Protein AF-A0A4Q5GWG6-F1 (afdb_monomer)

Structure (mmCIF, N/CA/C/O backbone):
data_AF-A0A4Q5GWG6-F1
#
_entry.id   AF-A0A4Q5GWG6-F1
#
loop_
_atom_site.group_PDB
_atom_site.id
_atom_site.type_symbol
_atom_site.label_atom_id
_atom_site.label_alt_id
_atom_site.label_comp_id
_atom_site.label_asym_id
_atom_site.label_entity_id
_atom_site.label_seq_id
_atom_site.pdbx_PDB_ins_code
_atom_site.Cartn_x
_atom_site.Cartn_y
_atom_site.Cartn_z
_atom_site.occupancy
_atom_site.B_iso_or_equiv
_atom_site.auth_seq_id
_atom_site.auth_comp_id
_atom_site.auth_asym_id
_atom_site.auth_atom_id
_atom_site.pdbx_PDB_model_num
ATOM 1 N N . MET A 1 1 ? 26.103 -18.489 16.763 1.00 24.62 1 MET A N 1
ATOM 2 C CA . MET A 1 1 ? 25.638 -19.648 15.973 1.00 24.62 1 MET A CA 1
ATOM 3 C C . MET A 1 1 ? 25.677 -20.850 16.900 1.00 24.62 1 MET A C 1
ATOM 5 O O . MET A 1 1 ? 26.768 -21.220 17.299 1.00 24.62 1 MET A O 1
ATOM 9 N N . ARG A 1 2 ? 24.524 -21.372 17.341 1.00 24.61 2 ARG A N 1
ATOM 10 C CA . ARG A 1 2 ? 24.457 -22.648 18.072 1.00 24.61 2 ARG A CA 1
ATOM 11 C C . ARG A 1 2 ? 24.094 -23.741 17.069 1.00 24.61 2 ARG A C 1
ATOM 13 O O . ARG A 1 2 ? 23.099 -23.626 16.356 1.00 24.61 2 ARG A O 1
ATOM 20 N N . THR A 1 3 ? 24.980 -24.715 16.965 1.00 27.03 3 THR A N 1
ATOM 21 C CA . THR A 1 3 ? 24.901 -25.943 16.176 1.00 27.03 3 THR A CA 1
ATOM 22 C C . THR A 1 3 ? 23.895 -26.919 16.791 1.00 27.03 3 THR A C 1
ATOM 24 O O . THR A 1 3 ? 23.872 -27.075 18.005 1.00 27.03 3 THR A O 1
ATOM 27 N N . SER A 1 4 ? 23.081 -27.547 15.934 1.00 35.34 4 SER A N 1
ATOM 28 C CA . SER A 1 4 ? 22.408 -28.846 16.130 1.00 35.34 4 SER A CA 1
ATOM 29 C C . SER A 1 4 ? 21.878 -29.180 17.539 1.00 35.34 4 SER A C 1
ATOM 31 O O . SER A 1 4 ? 22.550 -29.862 18.308 1.00 35.34 4 SER A O 1
ATOM 33 N N . GLU A 1 5 ? 20.629 -28.823 17.842 1.00 40.88 5 GLU A N 1
ATOM 34 C CA . GLU A 1 5 ? 19.865 -29.536 18.878 1.00 40.88 5 GLU A CA 1
ATOM 35 C C . GLU A 1 5 ? 18.979 -30.588 18.205 1.00 40.88 5 GLU A C 1
ATOM 37 O O . GLU A 1 5 ? 18.059 -30.258 17.452 1.00 40.88 5 GLU A O 1
ATOM 42 N N . SER A 1 6 ? 19.278 -31.860 18.462 1.00 39.41 6 SER A N 1
ATOM 43 C CA . SER A 1 6 ? 18.443 -32.998 18.083 1.00 39.41 6 SER A CA 1
ATOM 44 C C . SER A 1 6 ? 17.030 -32.875 18.666 1.00 39.41 6 SER A C 1
ATOM 46 O O . SER A 1 6 ? 16.819 -32.319 19.746 1.00 39.41 6 SER A O 1
ATOM 48 N N . LYS A 1 7 ? 16.052 -33.426 17.939 1.00 51.72 7 LYS A N 1
ATOM 49 C CA . LYS A 1 7 ? 14.622 -33.512 18.287 1.00 51.72 7 LYS A CA 1
ATOM 50 C C . LYS A 1 7 ? 14.354 -34.519 19.418 1.00 51.72 7 LYS A C 1
ATOM 52 O O . LYS A 1 7 ? 13.484 -35.371 19.290 1.00 51.72 7 LYS A O 1
ATOM 57 N N . THR A 1 8 ? 15.146 -34.500 20.482 1.00 62.16 8 THR A N 1
ATOM 58 C CA . THR A 1 8 ? 15.021 -35.502 21.539 1.00 62.16 8 THR A CA 1
ATOM 59 C C . THR A 1 8 ? 13.829 -35.144 22.427 1.00 62.16 8 THR A C 1
ATOM 61 O O . THR A 1 8 ? 13.847 -34.111 23.103 1.00 62.16 8 THR A O 1
ATOM 64 N N . ILE A 1 9 ? 12.785 -35.975 22.387 1.00 75.06 9 ILE A N 1
ATOM 65 C CA . ILE A 1 9 ? 11.710 -35.970 23.383 1.00 75.06 9 ILE A CA 1
ATOM 66 C C . ILE A 1 9 ? 12.348 -36.419 24.702 1.00 75.06 9 ILE A C 1
ATOM 68 O O . ILE A 1 9 ? 12.998 -37.460 24.752 1.00 75.06 9 ILE A O 1
ATOM 72 N N . ILE A 1 10 ? 12.232 -35.595 25.741 1.00 84.75 10 ILE A N 1
ATOM 73 C CA . ILE A 1 10 ? 12.821 -35.858 27.065 1.00 84.75 10 ILE A CA 1
ATOM 74 C C . ILE A 1 10 ? 11.823 -36.519 28.018 1.00 84.75 10 ILE A C 1
ATOM 76 O O . ILE A 1 10 ? 12.234 -37.105 29.013 1.00 84.75 10 ILE A O 1
ATOM 80 N N . ASN A 1 11 ? 10.525 -36.446 27.709 1.00 85.00 11 ASN A N 1
ATOM 81 C CA . ASN A 1 11 ? 9.461 -37.110 28.454 1.00 85.00 11 ASN A CA 1
ATOM 82 C C . ASN A 1 11 ? 8.441 -37.717 27.477 1.00 85.00 11 ASN A C 1
ATOM 84 O O . ASN A 1 11 ? 7.512 -37.039 27.035 1.00 85.00 11 ASN A O 1
ATOM 88 N N . GLN A 1 12 ? 8.661 -38.984 27.113 1.00 81.25 12 GLN A N 1
ATOM 89 C CA . GLN A 1 12 ? 7.841 -39.698 26.131 1.00 81.25 12 GLN A CA 1
ATOM 90 C C . GLN A 1 12 ? 6.409 -39.928 26.633 1.00 81.25 12 GLN A C 1
ATOM 92 O O . GLN A 1 12 ? 5.462 -39.727 25.883 1.00 81.25 12 GLN A O 1
ATOM 97 N N . GLU A 1 13 ? 6.248 -40.252 27.917 1.00 84.00 13 GLU A N 1
ATOM 98 C CA . GLU A 1 13 ? 4.938 -40.478 28.535 1.00 84.00 13 GLU A CA 1
ATOM 99 C C . GLU A 1 13 ? 4.056 -39.222 28.463 1.00 84.00 13 GLU A C 1
ATOM 101 O O . GLU A 1 13 ? 2.915 -39.279 28.009 1.00 84.00 13 GLU A O 1
ATOM 106 N N . LEU A 1 14 ? 4.602 -38.054 28.826 1.00 84.94 14 LEU A N 1
ATOM 107 C CA . LEU A 1 14 ? 3.875 -36.786 28.736 1.00 84.94 14 LEU A CA 1
ATOM 108 C C . LEU A 1 14 ? 3.521 -36.425 27.285 1.00 84.94 14 LEU A C 1
ATOM 110 O O . LEU A 1 14 ? 2.434 -35.902 27.034 1.00 84.94 14 LEU A O 1
ATOM 114 N N . PHE A 1 15 ? 4.428 -36.693 26.340 1.00 82.69 15 PHE A N 1
ATOM 115 C CA . PHE A 1 15 ? 4.198 -36.453 24.915 1.00 82.69 15 PHE A CA 1
ATOM 116 C C . PHE A 1 15 ? 3.034 -37.301 24.387 1.00 82.69 15 PHE A C 1
ATOM 118 O O . PHE A 1 15 ? 2.100 -36.752 23.801 1.00 82.69 15 PHE A O 1
ATOM 125 N N . ASP A 1 16 ? 3.051 -38.607 24.655 1.00 77.81 16 ASP A N 1
ATOM 126 C CA . ASP A 1 16 ? 2.032 -39.548 24.180 1.00 77.81 16 ASP A CA 1
ATOM 127 C C . ASP A 1 16 ? 0.652 -39.250 24.791 1.00 77.81 16 ASP A C 1
ATOM 129 O O . ASP A 1 16 ? -0.367 -39.370 24.110 1.00 77.81 16 ASP A O 1
ATOM 133 N N . VAL A 1 17 ? 0.610 -38.785 26.046 1.00 87.19 17 VAL A N 1
ATOM 134 C CA . VAL A 1 17 ? -0.634 -38.378 26.720 1.00 87.19 17 VAL A CA 1
ATOM 135 C C . VAL A 1 17 ? -1.198 -37.073 26.150 1.00 87.19 17 VAL A C 1
ATOM 137 O O . VAL A 1 17 ? -2.405 -36.964 25.951 1.00 87.19 17 VAL A O 1
ATOM 140 N N . LYS A 1 18 ? -0.357 -36.061 25.899 1.00 86.75 18 LYS A N 1
ATOM 141 C CA . LYS A 1 18 ? -0.823 -34.708 25.536 1.00 86.75 18 LYS A CA 1
ATOM 142 C C . LYS A 1 18 ? -1.013 -34.489 24.038 1.00 86.75 18 LYS A C 1
ATOM 144 O O . LYS A 1 18 ? -1.771 -33.599 23.655 1.00 86.75 18 LYS A O 1
ATOM 149 N N . LEU A 1 19 ? -0.357 -35.274 23.183 1.00 83.69 19 LEU A N 1
ATOM 150 C CA . LEU A 1 19 ? -0.450 -35.122 21.730 1.00 83.69 19 LEU A CA 1
ATOM 151 C C . LEU A 1 19 ? -1.882 -35.315 21.180 1.00 83.69 19 LEU A C 1
ATOM 153 O O . LEU A 1 19 ? -2.297 -34.484 20.367 1.00 83.69 19 LEU A O 1
ATOM 157 N N . PRO A 1 20 ? -2.669 -36.327 21.603 1.00 82.38 20 PRO A N 1
ATOM 158 C CA . PRO A 1 20 ? -4.046 -36.485 21.132 1.00 82.38 20 PRO A CA 1
ATOM 159 C C . PRO A 1 20 ? -4.954 -35.330 21.567 1.00 82.38 20 PRO A C 1
ATOM 161 O O . PRO A 1 20 ? -5.773 -34.858 20.781 1.00 82.38 20 PRO A O 1
ATOM 164 N N . ASP A 1 21 ? -4.792 -34.843 22.801 1.00 88.19 21 ASP A N 1
ATOM 165 C CA . ASP A 1 21 ? -5.559 -33.700 23.309 1.00 88.19 21 ASP A CA 1
ATOM 166 C C . ASP A 1 21 ? -5.231 -32.430 22.514 1.00 88.19 21 ASP A C 1
ATOM 168 O O . ASP A 1 21 ? -6.134 -31.710 22.091 1.00 88.19 21 ASP A O 1
ATOM 172 N N . TYR A 1 22 ? -3.947 -32.200 22.222 1.00 89.25 22 TYR A N 1
ATOM 173 C CA . TYR A 1 22 ? -3.498 -31.118 21.348 1.00 89.25 22 TYR A CA 1
ATOM 174 C C . TYR A 1 22 ? -4.145 -31.173 19.958 1.00 89.25 22 TYR A C 1
ATOM 176 O O . TYR A 1 22 ? -4.635 -30.155 19.472 1.00 89.25 22 TYR A O 1
ATOM 184 N N . GLN A 1 23 ? -4.186 -32.348 19.323 1.00 83.06 23 GLN A N 1
ATOM 185 C CA . GLN A 1 23 ? -4.805 -32.508 18.002 1.00 83.06 23 GLN A CA 1
ATOM 186 C C . GLN A 1 23 ? -6.293 -32.141 18.031 1.00 83.06 23 GLN A C 1
ATOM 188 O O . GLN A 1 23 ? -6.737 -31.342 17.205 1.00 83.06 23 GLN A O 1
ATOM 193 N N . ARG A 1 24 ? -7.037 -32.617 19.039 1.00 87.38 24 ARG A N 1
ATOM 194 C CA . ARG A 1 24 ? -8.455 -32.259 19.215 1.00 87.38 24 ARG A CA 1
ATOM 195 C C . ARG A 1 24 ? -8.653 -30.762 19.445 1.00 87.38 24 ARG A C 1
ATOM 197 O O . ARG A 1 24 ? -9.617 -30.200 18.932 1.00 87.38 24 ARG A O 1
ATOM 204 N N . ILE A 1 25 ? -7.760 -30.107 20.193 1.00 90.19 25 ILE A N 1
ATOM 205 C CA . ILE A 1 25 ? -7.804 -28.651 20.410 1.00 90.19 25 ILE A CA 1
ATOM 206 C C . ILE A 1 25 ? -7.663 -27.913 19.077 1.00 90.19 25 ILE A C 1
ATOM 208 O O . ILE A 1 25 ? -8.476 -27.040 18.778 1.00 90.19 25 ILE A O 1
ATOM 212 N N . ILE A 1 26 ? -6.669 -28.272 18.258 1.00 86.38 26 ILE A N 1
ATOM 213 C CA . ILE A 1 26 ? -6.459 -27.633 16.953 1.00 86.38 26 ILE A CA 1
ATOM 214 C C . ILE A 1 26 ? -7.670 -27.844 16.039 1.00 86.38 26 ILE A C 1
ATOM 216 O O . ILE A 1 26 ? -8.175 -26.876 15.475 1.00 86.38 26 ILE A O 1
ATOM 220 N N . GLU A 1 27 ? -8.175 -29.072 15.924 1.00 85.00 27 GLU A N 1
ATOM 221 C CA . GLU A 1 27 ? -9.354 -29.387 15.105 1.00 85.00 27 GLU A CA 1
ATOM 222 C C . GLU A 1 27 ? -10.597 -28.608 15.560 1.00 85.00 27 GLU A C 1
ATOM 224 O O . GLU A 1 27 ? -11.311 -28.024 14.738 1.00 85.00 27 GLU A O 1
ATOM 229 N N . ARG A 1 28 ? -10.832 -28.529 16.876 1.00 93.50 28 ARG A N 1
ATOM 230 C CA . ARG A 1 28 ? -11.932 -27.756 17.468 1.00 93.50 28 ARG A CA 1
ATOM 231 C C . ARG A 1 28 ? -11.804 -26.267 17.157 1.00 93.50 28 ARG A C 1
ATOM 233 O O . ARG A 1 28 ? -12.773 -25.648 16.735 1.00 93.50 28 ARG A O 1
ATOM 240 N N . LEU A 1 29 ? -10.625 -25.682 17.354 1.00 87.75 29 LEU A N 1
ATOM 241 C CA . LEU A 1 29 ? -10.402 -24.253 17.122 1.00 87.75 29 LEU A CA 1
ATOM 242 C C . LEU A 1 29 ? -10.517 -23.890 15.633 1.00 87.75 29 LEU A C 1
ATOM 244 O O . LEU A 1 29 ? -11.132 -22.880 15.298 1.00 87.75 29 LEU A O 1
ATOM 248 N N . VAL A 1 30 ? -9.971 -24.720 14.739 1.00 81.81 30 VAL A N 1
ATOM 249 C CA . VAL A 1 30 ? -10.026 -24.499 13.283 1.00 81.81 30 VAL A CA 1
ATOM 250 C C . VAL A 1 30 ? -11.441 -24.687 12.730 1.00 81.81 30 VAL A C 1
ATOM 252 O O . VAL A 1 30 ? -11.837 -23.951 11.832 1.00 81.81 30 VAL A O 1
ATOM 255 N N . SER A 1 31 ? -12.219 -25.634 13.260 1.00 82.75 31 SER A N 1
ATOM 256 C CA . SER A 1 31 ? -13.623 -25.813 12.856 1.00 82.75 31 SER A CA 1
ATOM 257 C C . SER A 1 31 ? -14.549 -24.731 13.414 1.00 82.75 31 SER A C 1
ATOM 259 O O . SER A 1 31 ? -15.525 -24.370 12.759 1.00 82.75 31 SER A O 1
ATOM 261 N N . LYS A 1 32 ? -14.248 -24.195 14.603 1.00 86.69 32 LYS A N 1
ATOM 262 C CA . LYS A 1 32 ? -15.055 -23.155 15.250 1.00 86.69 32 LYS A CA 1
ATOM 263 C C . LYS A 1 32 ? -14.915 -21.791 14.574 1.00 86.69 32 LYS A C 1
ATOM 265 O O . LYS A 1 32 ? -15.909 -21.081 14.441 1.00 86.69 32 LYS A O 1
ATOM 270 N N . TYR A 1 33 ? -13.705 -21.416 14.157 1.00 84.62 33 TYR A N 1
ATOM 271 C CA . TYR A 1 33 ? -13.433 -20.088 13.610 1.00 84.62 33 TYR A CA 1
ATOM 272 C C . TYR A 1 33 ? -13.061 -20.145 12.131 1.00 84.62 33 TYR A C 1
ATOM 274 O O . TYR A 1 33 ? -12.042 -20.715 11.746 1.00 84.62 33 TYR A O 1
ATOM 282 N N . ASN A 1 34 ? -13.863 -19.478 11.301 1.00 74.75 34 ASN A N 1
ATOM 283 C CA . ASN A 1 34 ? -13.551 -19.306 9.890 1.00 74.75 34 ASN A CA 1
ATOM 284 C C . ASN A 1 34 ? -12.432 -18.274 9.714 1.00 74.75 34 ASN A C 1
ATOM 286 O O . ASN A 1 34 ? -12.549 -17.148 10.205 1.00 74.75 34 ASN A O 1
ATOM 290 N N . VAL A 1 35 ? -11.373 -18.642 8.988 1.00 74.62 35 VAL A N 1
ATOM 291 C CA . VAL A 1 35 ? -10.274 -17.724 8.681 1.00 74.62 35 VAL A CA 1
ATOM 292 C C . VAL A 1 35 ? -10.212 -17.435 7.196 1.00 74.62 35 VAL A C 1
ATOM 294 O O . VAL A 1 35 ? -10.048 -18.335 6.377 1.00 74.62 35 VAL A O 1
ATOM 297 N N . VAL A 1 36 ? -10.335 -16.154 6.883 1.00 72.06 36 VAL A N 1
ATOM 298 C CA . VAL A 1 36 ? -10.466 -15.603 5.538 1.00 72.06 36 VAL A CA 1
ATOM 299 C C . VAL A 1 36 ? -9.084 -15.213 5.001 1.00 72.06 36 VAL A C 1
ATOM 301 O O . VAL A 1 36 ? -8.141 -15.034 5.775 1.00 72.06 36 VAL A O 1
ATOM 304 N N . ASP A 1 37 ? -8.921 -15.111 3.683 1.00 66.56 37 ASP A N 1
ATOM 305 C CA . ASP A 1 37 ? -7.699 -14.543 3.108 1.00 66.56 37 ASP A CA 1
ATOM 306 C C . ASP A 1 37 ? -7.623 -13.038 3.395 1.00 66.56 37 ASP A C 1
ATOM 308 O O . ASP A 1 37 ? -8.590 -12.311 3.184 1.00 66.56 37 ASP A O 1
ATOM 312 N N . GLY A 1 38 ? -6.478 -12.582 3.898 1.00 59.94 38 GLY A N 1
ATOM 313 C CA . GLY A 1 38 ? -6.213 -11.192 4.262 1.00 59.94 38 GLY A CA 1
ATOM 314 C C . GLY A 1 38 ? -4.989 -10.627 3.557 1.00 59.94 38 GLY A C 1
ATOM 315 O O . GLY A 1 38 ? -4.394 -9.693 4.080 1.00 59.94 38 GLY A O 1
ATOM 316 N N . SER A 1 39 ? -4.593 -11.191 2.414 1.00 68.25 39 SER A N 1
ATOM 317 C CA . SER A 1 39 ? -3.389 -10.829 1.650 1.00 68.25 39 SER A CA 1
ATOM 318 C C . SER A 1 39 ? -3.188 -9.314 1.444 1.00 68.25 39 SER A C 1
ATOM 320 O O . SER A 1 39 ? -2.054 -8.837 1.503 1.00 68.25 39 SER A O 1
ATOM 322 N N . TYR A 1 40 ? -4.268 -8.532 1.333 1.00 66.81 40 TYR A N 1
ATOM 323 C CA . TYR A 1 40 ? -4.250 -7.058 1.361 1.00 66.81 40 TYR A CA 1
ATOM 324 C C . TYR A 1 40 ? -3.458 -6.473 2.548 1.00 66.81 40 TYR A C 1
ATOM 326 O O . TYR A 1 40 ? -2.673 -5.530 2.407 1.00 66.81 40 TYR A O 1
ATOM 334 N N . TYR A 1 41 ? -3.614 -7.060 3.733 1.00 74.31 41 TYR A N 1
ATOM 335 C CA . TYR A 1 41 ? -2.999 -6.581 4.961 1.00 74.31 41 TYR A CA 1
ATOM 336 C C . TYR A 1 41 ? -1.501 -6.906 5.076 1.00 74.31 41 TYR A C 1
ATOM 338 O O . TYR A 1 41 ? -0.857 -6.361 5.974 1.00 74.31 41 TYR A O 1
ATOM 346 N N . GLU A 1 42 ? -0.906 -7.718 4.186 1.00 75.69 42 GLU A N 1
ATOM 347 C CA . GLU A 1 42 ? 0.516 -8.114 4.245 1.00 75.69 42 GLU A CA 1
ATOM 348 C C . GLU A 1 42 ? 1.452 -6.896 4.359 1.00 75.69 42 GLU A C 1
ATOM 350 O O . GLU A 1 42 ? 2.380 -6.860 5.181 1.00 75.69 42 GLU A O 1
ATOM 355 N N . GLY A 1 43 ? 1.182 -5.865 3.553 1.00 74.94 43 GLY A N 1
ATOM 356 C CA . GLY A 1 43 ? 1.927 -4.608 3.546 1.00 74.94 43 GLY A CA 1
ATOM 357 C C . GLY A 1 43 ? 1.600 -3.676 4.718 1.00 74.94 43 GLY A C 1
ATOM 358 O O . GLY A 1 43 ? 2.409 -2.805 5.035 1.00 74.94 43 GLY A O 1
ATOM 359 N N . LEU A 1 44 ? 0.450 -3.869 5.367 1.00 84.69 44 LEU A N 1
ATOM 360 C CA . LEU A 1 44 ? -0.128 -2.954 6.355 1.00 84.69 44 LEU A CA 1
ATOM 361 C C . LEU A 1 44 ? 0.200 -3.350 7.800 1.00 84.69 44 LEU A C 1
ATOM 363 O O . LEU A 1 44 ? 0.357 -2.485 8.660 1.00 84.69 44 LEU A O 1
ATOM 367 N N . VAL A 1 45 ? 0.405 -4.641 8.061 1.00 84.50 45 VAL A N 1
ATOM 368 C CA . VAL A 1 45 ? 0.819 -5.177 9.374 1.00 84.50 45 VAL A CA 1
ATOM 369 C C . VAL A 1 45 ? 2.323 -5.030 9.648 1.00 84.50 45 VAL A C 1
ATOM 371 O O . VAL A 1 45 ? 2.924 -5.750 10.441 1.00 84.50 45 VAL A O 1
ATOM 374 N N . ASN A 1 46 ? 2.988 -4.101 8.959 1.00 84.44 46 ASN A N 1
ATOM 375 C CA . ASN A 1 46 ? 4.392 -3.789 9.188 1.00 84.44 46 ASN A CA 1
ATOM 376 C C . ASN A 1 46 ? 4.660 -2.283 9.061 1.00 84.44 46 ASN A C 1
ATOM 378 O O . ASN A 1 46 ? 3.934 -1.552 8.393 1.00 84.44 46 ASN A O 1
ATOM 382 N N . PHE A 1 47 ? 5.737 -1.817 9.690 1.00 85.69 47 PHE A N 1
ATOM 383 C CA . PHE A 1 47 ? 6.035 -0.389 9.802 1.00 85.69 47 PHE A CA 1
ATOM 384 C C . PHE A 1 47 ? 6.623 0.246 8.528 1.00 85.69 47 PHE A C 1
ATOM 386 O O . PHE A 1 47 ? 6.853 1.452 8.499 1.00 85.69 47 PHE A O 1
ATOM 393 N N . LYS A 1 48 ? 6.920 -0.511 7.460 1.00 83.75 48 LYS A N 1
ATOM 394 C CA . LYS A 1 48 ? 7.769 -0.008 6.359 1.00 83.75 48 LYS A CA 1
ATOM 395 C C . LYS A 1 48 ? 7.202 1.226 5.660 1.00 83.75 48 LYS A C 1
ATOM 397 O O . LYS A 1 48 ? 7.964 2.123 5.311 1.00 83.75 48 LYS A O 1
ATOM 402 N N . THR A 1 49 ? 5.887 1.290 5.471 1.00 84.31 49 THR A N 1
ATOM 403 C CA . THR A 1 49 ? 5.236 2.433 4.810 1.00 84.31 49 THR A CA 1
ATOM 404 C C . THR A 1 49 ? 5.355 3.720 5.628 1.00 84.31 49 THR A C 1
ATOM 406 O O . THR A 1 49 ? 5.345 4.807 5.065 1.00 84.31 49 THR A O 1
ATOM 409 N N . ASN A 1 50 ? 5.522 3.616 6.950 1.00 87.81 50 ASN A N 1
ATOM 410 C CA . ASN A 1 50 ? 5.604 4.763 7.853 1.00 87.81 50 ASN A CA 1
ATOM 411 C C . ASN A 1 50 ? 6.937 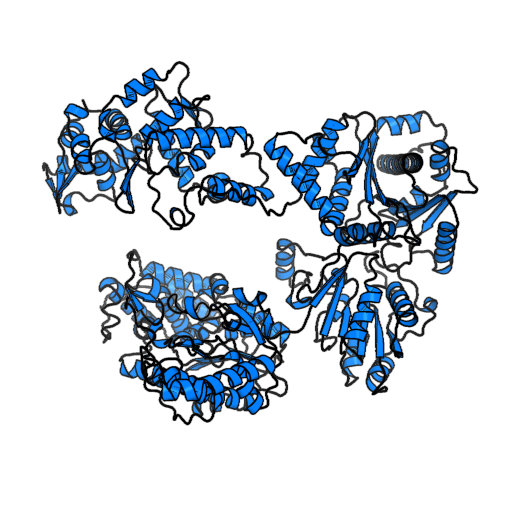5.519 7.741 1.00 87.81 50 ASN A C 1
ATOM 413 O O . ASN A 1 50 ? 7.030 6.655 8.200 1.00 87.81 50 ASN A O 1
ATOM 417 N N . LEU A 1 51 ? 7.955 4.924 7.107 1.00 86.44 51 LEU A N 1
ATOM 418 C CA . LEU A 1 51 ? 9.291 5.514 6.963 1.00 86.44 51 LEU A CA 1
ATOM 419 C C . LEU A 1 51 ? 9.333 6.748 6.050 1.00 86.44 51 LEU A C 1
ATOM 421 O O . LEU A 1 51 ? 10.319 7.479 6.067 1.00 86.44 51 LEU A O 1
ATOM 425 N N . VAL A 1 52 ? 8.281 6.992 5.265 1.00 85.75 52 VAL A N 1
ATOM 426 C CA . VAL A 1 52 ? 8.173 8.155 4.365 1.00 85.75 52 VAL A CA 1
ATOM 427 C C . VAL A 1 52 ? 7.056 9.122 4.761 1.00 85.75 52 VAL A C 1
ATOM 429 O O . VAL A 1 52 ? 6.906 10.171 4.139 1.00 85.75 52 VAL A O 1
ATOM 432 N N . VAL A 1 53 ? 6.276 8.797 5.795 1.00 85.81 53 VAL A N 1
ATOM 433 C CA . VAL A 1 53 ? 5.123 9.598 6.218 1.00 85.81 53 VAL A CA 1
ATOM 434 C C . VAL A 1 53 ? 5.558 10.631 7.271 1.00 85.81 53 VAL A C 1
ATOM 436 O O . VAL A 1 53 ? 6.231 10.248 8.236 1.00 85.81 53 VAL A O 1
ATOM 439 N N . PRO A 1 54 ? 5.180 11.922 7.136 1.00 89.06 54 PRO A N 1
ATOM 440 C CA . PRO A 1 54 ? 5.501 12.967 8.112 1.00 89.06 54 PRO A CA 1
ATOM 441 C C . PRO A 1 54 ? 5.112 12.588 9.541 1.00 89.06 54 PRO A C 1
ATOM 443 O O . PRO A 1 54 ? 4.084 11.945 9.758 1.00 89.06 54 PRO A O 1
ATOM 446 N N . LYS A 1 55 ? 5.934 12.981 10.520 1.00 91.88 55 LYS A N 1
ATOM 447 C CA . LYS A 1 55 ? 5.852 12.575 11.939 1.00 91.88 55 LYS A CA 1
ATOM 448 C C . LYS A 1 55 ? 6.038 11.079 12.213 1.00 91.88 55 LYS A C 1
ATOM 450 O O . LYS A 1 55 ? 6.783 10.712 13.119 1.00 91.88 55 LYS A O 1
ATOM 455 N N . HIS A 1 56 ? 5.451 10.183 11.424 1.00 92.94 56 HIS A N 1
ATOM 456 C CA . HIS A 1 56 ? 5.669 8.745 11.567 1.00 92.94 56 HIS A CA 1
ATOM 457 C C . HIS A 1 56 ? 7.145 8.366 11.347 1.00 92.94 56 HIS A C 1
ATOM 459 O O . HIS A 1 56 ? 7.693 7.628 12.172 1.00 92.94 56 HIS A O 1
ATOM 465 N N . LYS A 1 57 ? 7.809 8.970 10.347 1.00 92.88 57 LYS A N 1
ATOM 466 C CA . LYS A 1 57 ? 9.242 8.798 10.026 1.00 92.88 57 LYS A CA 1
ATOM 467 C C . LYS A 1 57 ? 10.223 9.378 11.057 1.00 92.88 57 LYS A C 1
ATOM 469 O O . LYS A 1 57 ? 11.439 9.224 10.916 1.00 92.88 57 LYS A O 1
ATOM 474 N N . TRP A 1 58 ? 9.741 10.060 12.102 1.00 94.44 58 TRP A N 1
ATOM 475 C CA . TRP A 1 58 ? 10.620 10.627 13.135 1.00 94.44 58 TRP A CA 1
ATOM 476 C C . TRP A 1 58 ? 11.409 9.544 13.880 1.00 94.44 58 TRP A C 1
ATOM 478 O O . TRP A 1 58 ? 12.528 9.803 14.312 1.00 94.44 58 TRP A O 1
ATOM 488 N N . TYR A 1 59 ? 10.876 8.318 13.955 1.00 94.00 59 TYR A N 1
ATOM 489 C CA . TYR A 1 59 ? 11.555 7.173 14.563 1.00 94.00 59 TYR A CA 1
ATOM 490 C C . TYR A 1 59 ? 11.176 5.859 13.866 1.00 94.00 59 TYR A C 1
ATOM 492 O O . TYR A 1 59 ? 9.985 5.576 13.714 1.00 94.00 59 TYR A O 1
ATOM 500 N N . ASP A 1 60 ? 12.177 5.060 13.478 1.00 89.50 60 ASP A N 1
ATOM 501 C CA . ASP A 1 60 ? 12.002 3.728 12.878 1.00 89.50 60 ASP A CA 1
ATOM 502 C C . ASP A 1 60 ? 11.709 2.673 13.958 1.00 89.50 60 ASP A C 1
ATOM 504 O O . ASP A 1 60 ? 12.555 2.354 14.801 1.00 89.50 60 ASP A O 1
ATOM 508 N N . TYR A 1 61 ? 10.492 2.127 13.931 1.00 88.62 61 TYR A N 1
ATOM 509 C CA . TYR A 1 61 ? 10.014 1.149 14.900 1.00 88.62 61 TYR A CA 1
ATOM 510 C C . TYR A 1 61 ? 9.572 -0.141 14.207 1.00 88.62 61 TYR A C 1
ATOM 512 O O . TYR A 1 61 ? 8.421 -0.292 13.801 1.00 88.62 61 TYR A O 1
ATOM 520 N N . LYS A 1 62 ? 10.500 -1.097 14.083 1.00 82.06 62 LYS A N 1
ATOM 521 C CA . LYS A 1 62 ? 10.320 -2.339 13.306 1.00 82.06 62 LYS A CA 1
ATOM 522 C C . LYS A 1 62 ? 9.084 -3.156 13.698 1.00 82.06 62 LYS A C 1
ATOM 524 O O . LYS A 1 62 ? 8.569 -3.886 12.858 1.00 82.06 62 LYS A O 1
ATOM 529 N N . GLN A 1 63 ? 8.652 -3.071 14.954 1.00 84.75 63 GLN A N 1
ATOM 530 C CA . GLN A 1 63 ? 7.564 -3.870 15.514 1.00 84.75 63 GLN A CA 1
ATOM 531 C C . GLN A 1 63 ? 6.193 -3.178 15.461 1.00 84.75 63 GLN A C 1
ATOM 533 O O . GLN A 1 63 ? 5.227 -3.722 15.982 1.00 84.75 63 GLN A O 1
ATOM 538 N N . GLY A 1 64 ? 6.095 -1.991 14.857 1.00 86.06 64 GLY A N 1
ATOM 539 C CA . GLY A 1 64 ? 4.813 -1.327 14.629 1.00 86.06 64 GLY A CA 1
ATOM 540 C C . GLY A 1 64 ? 4.144 -1.766 13.324 1.00 86.06 64 GLY A C 1
ATOM 541 O O . GLY A 1 64 ? 4.788 -2.304 12.421 1.00 86.06 64 GLY A O 1
ATOM 542 N N . TYR A 1 65 ? 2.855 -1.466 13.199 1.00 92.62 65 TYR A N 1
ATOM 543 C CA . TYR A 1 65 ? 2.097 -1.554 11.948 1.00 92.62 65 TYR A CA 1
ATOM 544 C C . TYR A 1 65 ? 2.010 -0.189 11.241 1.00 92.62 65 TYR A C 1
ATOM 546 O O . TYR A 1 65 ? 2.468 0.838 11.758 1.00 92.62 65 TYR A O 1
ATOM 554 N N . SER A 1 66 ? 1.456 -0.190 10.029 1.00 91.94 66 SER A N 1
ATOM 555 C CA . SER A 1 66 ? 1.302 0.975 9.155 1.00 91.94 66 SER A CA 1
ATOM 556 C C . SER A 1 66 ? 0.222 1.946 9.644 1.00 91.94 66 SER A C 1
ATOM 558 O O . SER A 1 66 ? -0.810 1.520 10.156 1.00 91.94 66 SER A O 1
ATOM 560 N N . GLU A 1 67 ? 0.396 3.253 9.416 1.00 93.06 67 GLU A N 1
ATOM 561 C CA . GLU A 1 67 ? -0.702 4.219 9.577 1.00 93.06 67 GLU A CA 1
ATOM 562 C C . GLU A 1 67 ? -1.887 3.908 8.652 1.00 93.06 67 GLU A C 1
ATOM 564 O O . GLU A 1 67 ? -3.031 4.138 9.028 1.00 93.06 67 GLU A O 1
ATOM 569 N N . LEU A 1 68 ? -1.641 3.322 7.476 1.00 90.00 68 LEU A N 1
ATOM 570 C CA . LEU A 1 68 ? -2.690 2.943 6.530 1.00 90.00 68 LEU A CA 1
ATOM 571 C C . LEU A 1 68 ? -3.615 1.866 7.111 1.00 90.00 68 LEU A C 1
ATOM 573 O O . LEU A 1 68 ? -4.818 1.925 6.872 1.00 90.00 68 LEU A O 1
ATOM 577 N N . LEU A 1 69 ? -3.081 0.950 7.933 1.00 90.44 69 LEU A N 1
ATOM 578 C CA . LEU A 1 69 ? -3.894 -0.033 8.655 1.00 90.44 69 LEU A CA 1
ATOM 579 C C . LEU A 1 69 ? -4.895 0.665 9.581 1.00 90.44 69 LEU A C 1
ATOM 581 O O . LEU A 1 69 ? -6.079 0.349 9.579 1.00 90.44 69 LEU A O 1
ATOM 585 N N . VAL A 1 70 ? -4.418 1.638 10.356 1.00 93.25 70 VAL A N 1
ATOM 586 C CA . VAL A 1 70 ? -5.259 2.369 11.310 1.00 93.25 70 VAL A CA 1
ATOM 587 C C . VAL A 1 70 ? -6.282 3.229 10.581 1.00 93.25 70 VAL A C 1
ATOM 589 O O . VAL A 1 70 ? -7.432 3.275 11.002 1.00 93.25 70 VAL A O 1
ATOM 592 N N . LYS A 1 71 ? -5.894 3.895 9.483 1.00 89.38 71 LYS A N 1
ATOM 593 C CA . LYS A 1 71 ? -6.827 4.672 8.652 1.00 89.38 71 LYS A CA 1
ATOM 594 C C . LYS A 1 71 ? -7.974 3.790 8.175 1.00 89.38 71 LYS A C 1
ATOM 596 O O . LYS A 1 71 ? -9.120 4.131 8.428 1.00 89.38 71 LYS A O 1
ATOM 601 N N . HIS A 1 72 ? -7.643 2.640 7.595 1.00 85.62 72 HIS A N 1
ATOM 602 C CA . HIS A 1 72 ? -8.619 1.655 7.147 1.00 85.62 72 HIS A CA 1
ATOM 603 C C . HIS A 1 72 ? -9.545 1.200 8.287 1.00 85.62 72 HIS A C 1
ATOM 605 O O . HIS A 1 72 ? -10.760 1.304 8.161 1.00 85.62 72 HIS A O 1
ATOM 611 N N . ILE A 1 73 ? -8.988 0.809 9.441 1.00 89.06 73 ILE A N 1
ATOM 612 C CA . ILE A 1 73 ? -9.783 0.369 10.598 1.00 89.06 73 ILE A CA 1
ATOM 613 C C . ILE A 1 73 ? -10.695 1.486 11.130 1.00 89.06 73 ILE A C 1
ATOM 615 O O . ILE A 1 73 ? -11.837 1.227 11.499 1.00 89.06 73 ILE A O 1
ATOM 619 N N . ILE A 1 74 ? -10.224 2.734 11.188 1.00 90.38 74 ILE A N 1
ATOM 620 C CA . ILE A 1 74 ? -11.050 3.873 11.614 1.00 90.38 74 ILE A CA 1
ATOM 621 C C . ILE A 1 74 ? -12.181 4.126 10.612 1.00 90.38 74 ILE A C 1
ATOM 623 O O . ILE A 1 74 ? -13.313 4.380 11.028 1.00 90.38 74 ILE A O 1
ATOM 627 N N . ASP A 1 75 ? -11.877 4.073 9.316 1.00 86.81 75 ASP A N 1
ATOM 628 C CA . ASP A 1 75 ? -12.835 4.338 8.243 1.00 86.81 75 ASP A CA 1
ATOM 629 C C . ASP A 1 75 ? -13.918 3.244 8.171 1.00 86.81 75 ASP A C 1
ATOM 631 O O . ASP A 1 75 ? -15.080 3.546 7.887 1.00 86.81 75 ASP A O 1
ATOM 635 N N . GLU A 1 76 ? -13.571 2.002 8.516 1.00 82.62 76 GLU A N 1
ATOM 636 C CA . GLU A 1 76 ? -14.522 0.909 8.718 1.00 82.62 76 GLU A CA 1
ATOM 637 C C . GLU A 1 76 ? -15.327 1.078 10.015 1.00 82.62 76 GLU A C 1
ATOM 639 O O . GLU A 1 76 ? -16.557 0.990 10.019 1.00 82.62 76 GLU A O 1
ATOM 644 N N . ALA A 1 77 ? -14.639 1.189 11.156 1.00 83.19 77 ALA A N 1
ATOM 645 C CA . ALA A 1 77 ? -15.269 1.071 12.467 1.00 83.19 77 ALA A CA 1
ATOM 646 C C . ALA A 1 77 ? -16.119 2.295 12.814 1.00 83.19 77 ALA A C 1
ATOM 648 O O . ALA A 1 77 ? -17.033 2.178 13.630 1.00 83.19 77 ALA A O 1
ATOM 649 N N . LYS A 1 78 ? -15.806 3.447 12.202 1.00 88.00 78 LYS A N 1
ATOM 650 C CA . LYS A 1 78 ? -16.492 4.738 12.352 1.00 88.00 78 LYS A CA 1
ATOM 651 C C . LYS A 1 78 ? -16.863 5.041 13.809 1.00 88.00 78 LYS A C 1
ATOM 653 O O . LYS A 1 78 ? -18.041 5.260 14.104 1.00 88.00 78 LYS A O 1
ATOM 658 N N . PRO A 1 79 ? -15.890 5.034 14.743 1.00 90.25 79 PRO A N 1
ATOM 659 C CA . PRO A 1 79 ? -16.179 5.384 16.126 1.00 90.25 79 PRO A CA 1
ATOM 660 C C . PRO A 1 79 ? -16.751 6.805 16.199 1.00 90.25 79 PRO A C 1
ATOM 662 O O . PRO A 1 79 ? -16.399 7.673 15.400 1.00 90.25 79 PRO A O 1
ATOM 665 N N . LEU A 1 80 ? -17.625 7.058 17.169 1.00 89.62 80 LEU A N 1
ATOM 666 C CA . LEU A 1 80 ? -18.146 8.402 17.406 1.00 89.62 80 LEU A CA 1
ATOM 667 C C . LEU A 1 80 ? -17.017 9.346 17.855 1.00 89.62 80 LEU A C 1
ATOM 669 O O . LEU A 1 80 ? -16.093 8.935 18.559 1.00 89.62 80 LEU A O 1
ATOM 673 N N . LYS A 1 81 ? -17.072 10.618 17.443 1.00 87.94 81 LYS A N 1
ATOM 674 C CA . LYS A 1 81 ? -15.990 11.603 17.661 1.00 87.94 81 LYS A CA 1
ATOM 675 C C . LYS A 1 81 ? -15.789 11.965 19.134 1.00 87.94 81 LYS A C 1
ATOM 677 O O . LYS A 1 81 ? -14.707 12.393 19.532 1.00 87.94 81 LYS A O 1
ATOM 682 N N . GLU A 1 82 ? -16.831 11.804 19.935 1.00 88.06 82 GLU A N 1
ATOM 683 C CA . GLU A 1 82 ? -16.841 11.998 21.377 1.00 88.06 82 GLU A CA 1
ATOM 684 C C . GLU A 1 82 ? -16.152 10.862 22.143 1.00 88.06 82 GLU A C 1
ATOM 686 O O . GLU A 1 82 ? -15.663 11.113 23.250 1.00 88.06 82 GLU A O 1
ATOM 691 N N . HIS A 1 83 ? -16.079 9.664 21.548 1.00 93.62 83 HIS A N 1
ATOM 692 C CA . HIS A 1 83 ? -15.414 8.491 22.106 1.00 93.62 83 HIS A CA 1
ATOM 693 C C . HIS A 1 83 ? -13.902 8.519 21.856 1.00 93.62 83 HIS A C 1
ATOM 695 O O . HIS A 1 83 ? -13.407 9.151 20.921 1.00 93.62 83 HIS A O 1
ATOM 701 N N . TYR A 1 84 ? -13.159 7.787 22.685 1.00 95.56 84 TYR A N 1
ATOM 702 C CA . TYR A 1 84 ? -11.718 7.624 22.518 1.00 95.56 84 TYR A CA 1
ATOM 703 C C . TYR A 1 84 ? -11.394 6.406 21.652 1.00 95.56 84 TYR A C 1
ATOM 705 O O . TYR A 1 84 ? -12.050 5.363 21.745 1.00 95.56 84 TYR A O 1
ATOM 713 N N . ILE A 1 85 ? -10.335 6.540 20.851 1.00 97.12 85 ILE A N 1
ATOM 714 C CA . ILE A 1 85 ? -9.637 5.421 20.214 1.00 97.12 85 ILE A CA 1
ATOM 715 C C . ILE A 1 85 ? -8.481 5.002 21.121 1.00 97.12 85 ILE A C 1
ATOM 717 O O . ILE A 1 85 ? -7.592 5.810 21.409 1.00 97.12 85 ILE A O 1
ATOM 721 N N . LEU A 1 86 ? -8.504 3.751 21.568 1.00 96.12 86 LEU A N 1
ATOM 722 C CA . LEU A 1 86 ? -7.555 3.198 22.528 1.00 96.12 86 LEU A CA 1
ATOM 723 C C . LEU A 1 86 ? -6.546 2.263 21.849 1.00 96.12 86 LEU A C 1
ATOM 725 O O . LEU A 1 86 ? -6.926 1.385 21.077 1.00 96.12 86 LEU A O 1
ATOM 729 N N . ASP A 1 87 ? -5.275 2.410 22.212 1.00 96.38 87 ASP A N 1
ATOM 730 C CA . ASP A 1 87 ? -4.228 1.422 21.950 1.00 96.38 87 ASP A CA 1
ATOM 731 C C . ASP A 1 87 ? -3.538 1.037 23.278 1.00 96.38 87 ASP A C 1
ATOM 733 O O . ASP A 1 87 ? -2.756 1.831 23.813 1.00 96.38 87 ASP A O 1
ATOM 737 N N . PRO A 1 88 ? -3.830 -0.143 23.864 1.00 94.00 88 PRO A N 1
ATOM 738 C CA . PRO A 1 88 ? -3.205 -0.593 25.111 1.00 94.00 88 PRO A CA 1
ATOM 739 C C . PRO A 1 88 ? -1.720 -0.985 24.986 1.00 94.00 88 PRO A C 1
ATOM 741 O O . PRO A 1 88 ? -1.101 -1.274 26.011 1.00 94.00 88 PRO A O 1
ATOM 744 N N . PHE A 1 89 ? -1.164 -1.025 23.768 1.00 93.50 89 PHE A N 1
ATOM 745 C CA . PHE A 1 89 ? 0.245 -1.315 23.475 1.00 93.50 89 PHE A CA 1
ATOM 746 C C . PHE A 1 89 ? 0.746 -0.377 22.368 1.00 93.50 89 PHE A C 1
ATOM 748 O O . PHE A 1 89 ? 1.173 -0.810 21.294 1.00 93.50 89 PHE A O 1
ATOM 755 N N . CYS A 1 90 ? 0.651 0.929 22.617 1.00 93.50 90 CYS A N 1
ATOM 756 C CA . CYS A 1 90 ? 0.742 1.944 21.576 1.00 93.50 90 CYS A CA 1
ATOM 757 C C . CYS A 1 90 ? 2.096 2.031 20.879 1.00 93.50 90 CYS A C 1
ATOM 759 O O . CYS A 1 90 ? 2.193 2.619 19.793 1.00 93.50 90 CYS A O 1
ATOM 761 N N . GLY A 1 91 ? 3.159 1.490 21.481 1.00 93.38 91 GLY A N 1
ATOM 762 C CA . GLY A 1 91 ? 4.509 1.601 20.964 1.00 93.38 91 GLY A CA 1
ATOM 763 C C . GLY A 1 91 ? 4.845 3.064 20.691 1.00 93.38 91 GLY A C 1
ATOM 764 O O . GLY A 1 91 ? 4.689 3.933 21.545 1.00 93.38 91 GLY A O 1
ATOM 765 N N . VAL A 1 92 ? 5.275 3.352 19.464 1.00 94.44 92 VAL A N 1
ATOM 766 C CA . VAL A 1 92 ? 5.621 4.713 19.016 1.00 94.44 92 VAL A CA 1
ATOM 767 C C . VAL A 1 92 ? 4.416 5.555 18.571 1.00 94.44 92 VAL A C 1
ATOM 769 O O . VAL A 1 92 ? 4.602 6.571 17.897 1.00 94.44 92 VAL A O 1
ATOM 772 N N . GLY A 1 93 ? 3.195 5.132 18.908 1.00 94.44 93 GLY A N 1
ATOM 773 C CA . GLY A 1 93 ? 1.965 5.903 18.749 1.00 94.44 93 GLY A CA 1
ATOM 774 C C . GLY A 1 93 ? 1.388 5.917 17.335 1.00 94.44 93 GLY A C 1
ATOM 775 O O . GLY A 1 93 ? 0.839 6.941 16.931 1.00 94.44 93 GLY A O 1
ATOM 776 N N . THR A 1 94 ? 1.506 4.831 16.554 1.00 95.81 94 THR A N 1
ATOM 777 C CA . THR A 1 94 ? 0.929 4.794 15.193 1.00 95.81 94 THR A CA 1
ATOM 778 C C . THR A 1 94 ? -0.585 5.004 15.228 1.00 95.81 94 THR A C 1
ATOM 780 O O . THR A 1 94 ? -1.087 5.866 14.502 1.00 95.81 94 THR A O 1
ATOM 783 N N . THR A 1 95 ? -1.303 4.272 16.088 1.00 96.38 95 THR A N 1
ATOM 784 C CA . THR A 1 95 ? -2.757 4.431 16.238 1.00 96.38 95 THR A CA 1
ATOM 785 C C . THR A 1 95 ? -3.121 5.812 16.745 1.00 96.38 95 THR A C 1
ATOM 787 O O . THR A 1 95 ? -3.986 6.467 16.164 1.00 96.38 95 THR A O 1
ATOM 790 N N . ASN A 1 96 ? -2.411 6.303 17.758 1.00 95.56 96 ASN A N 1
ATOM 791 C CA . ASN A 1 96 ? -2.701 7.596 18.368 1.00 95.56 96 ASN A CA 1
ATOM 792 C C . ASN A 1 96 ? -2.484 8.757 17.391 1.00 95.56 96 ASN A C 1
ATOM 794 O O . ASN A 1 96 ? -3.384 9.569 17.200 1.00 95.56 96 ASN A O 1
ATOM 798 N N . LEU A 1 97 ? -1.335 8.807 16.708 1.00 94.06 97 LEU A N 1
ATOM 799 C CA . LEU A 1 97 ? -1.035 9.864 15.738 1.00 94.06 97 LEU A CA 1
ATOM 800 C C . LEU A 1 97 ? -2.015 9.848 14.564 1.00 94.06 97 LEU A C 1
ATOM 802 O O . LEU A 1 97 ? -2.522 10.896 14.168 1.00 94.06 97 LEU A O 1
ATOM 806 N N . THR A 1 98 ? -2.330 8.663 14.040 1.00 94.19 98 THR A N 1
ATOM 807 C CA . THR A 1 98 ? -3.295 8.533 12.941 1.00 94.19 98 THR A CA 1
ATOM 808 C C . THR A 1 98 ? -4.692 8.992 13.369 1.00 94.19 98 THR A C 1
ATOM 810 O O . THR A 1 98 ? -5.372 9.687 12.613 1.00 94.19 98 THR A O 1
ATOM 813 N N . SER A 1 99 ? -5.100 8.649 14.594 1.00 93.81 99 SER A N 1
ATOM 814 C CA . SER A 1 99 ? -6.386 9.040 15.182 1.00 93.81 99 SER A CA 1
ATOM 815 C C . SER A 1 99 ? -6.487 10.553 15.376 1.00 93.81 99 SER A C 1
ATOM 817 O O . SER A 1 99 ? -7.465 11.158 14.933 1.00 93.81 99 SER A O 1
ATOM 819 N N . VAL A 1 100 ? -5.455 11.177 15.955 1.00 90.56 100 VAL A N 1
ATOM 820 C CA . VAL A 1 100 ? -5.380 12.636 16.150 1.00 90.56 100 VAL A CA 1
ATOM 821 C C . VAL A 1 100 ? -5.415 13.366 14.810 1.00 90.56 100 VAL A C 1
ATOM 823 O O . VAL A 1 100 ? -6.201 14.294 14.644 1.00 90.56 100 VAL A O 1
ATOM 826 N N . ASN A 1 101 ? -4.655 12.903 13.812 1.00 88.62 101 ASN A N 1
ATOM 827 C CA . ASN A 1 101 ? -4.662 13.490 12.466 1.00 88.62 101 ASN A CA 1
ATOM 828 C C . ASN A 1 101 ? -6.028 13.377 11.765 1.00 88.62 101 ASN A C 1
ATOM 830 O O . ASN A 1 101 ? -6.321 14.157 10.862 1.00 88.62 101 ASN A O 1
ATOM 834 N N . ARG A 1 102 ? -6.868 12.418 12.171 1.00 88.00 102 ARG A N 1
ATOM 835 C CA . ARG A 1 102 ? -8.262 12.276 11.722 1.00 88.00 102 ARG A CA 1
ATOM 836 C C . ARG A 1 102 ? -9.264 12.976 12.653 1.00 88.00 102 ARG A C 1
ATOM 838 O O . ARG A 1 102 ? -10.469 12.840 12.453 1.00 88.00 102 ARG A O 1
ATOM 845 N N . GLY A 1 103 ? -8.806 13.716 13.662 1.00 89.31 103 GLY A N 1
ATOM 846 C CA . GLY A 1 103 ? -9.643 14.488 14.582 1.00 89.31 103 GLY A CA 1
ATOM 847 C C . GLY A 1 103 ? -10.373 13.655 15.640 1.00 89.31 103 GLY A C 1
ATOM 848 O O . GLY A 1 103 ? -11.470 14.032 16.046 1.00 89.31 103 GLY A O 1
ATOM 849 N N . TYR A 1 104 ? -9.822 12.509 16.045 1.00 92.19 104 TYR A N 1
ATOM 850 C CA . TYR A 1 104 ? -10.347 11.686 17.141 1.00 92.19 104 TYR A CA 1
ATOM 851 C C . TYR A 1 104 ? -9.584 11.921 18.442 1.00 92.19 104 TYR A C 1
ATOM 853 O O . TYR A 1 104 ? -8.382 12.190 18.427 1.00 92.19 104 TYR A O 1
ATOM 861 N N . LYS A 1 105 ? -10.278 11.748 19.572 1.00 93.94 105 LYS A N 1
ATOM 862 C CA . LYS A 1 105 ? -9.626 11.635 20.877 1.00 93.94 105 LYS A CA 1
ATOM 863 C C . LYS A 1 105 ? -8.929 10.287 20.973 1.00 93.94 105 LYS A C 1
ATOM 865 O O . LYS A 1 105 ? -9.450 9.283 20.483 1.00 93.94 105 LYS A O 1
ATOM 870 N N . THR A 1 106 ? -7.773 10.233 21.620 1.00 95.31 106 THR A N 1
ATOM 871 C CA . THR A 1 106 ? -7.021 8.978 21.698 1.00 95.31 106 THR A CA 1
ATOM 872 C C . THR A 1 106 ? -6.346 8.759 23.039 1.00 95.31 106 THR A C 1
ATOM 874 O O . THR A 1 106 ? -5.982 9.707 23.736 1.00 95.31 106 THR A O 1
ATOM 877 N N . ILE A 1 107 ? -6.199 7.484 23.391 1.00 95.75 107 ILE A N 1
ATOM 878 C CA . ILE A 1 107 ? -5.492 7.029 24.579 1.00 95.75 107 ILE A CA 1
ATOM 879 C C . ILE A 1 107 ? -4.499 5.947 24.155 1.00 95.75 107 ILE A C 1
ATOM 881 O O . ILE A 1 107 ? -4.853 5.032 23.413 1.00 95.75 107 ILE A O 1
ATOM 885 N N . GLY A 1 108 ? -3.254 6.057 24.600 1.00 95.62 108 GLY A N 1
ATOM 886 C CA . GLY A 1 108 ? -2.198 5.084 24.336 1.00 95.62 108 GLY A CA 1
ATOM 887 C C . GLY A 1 108 ? -1.511 4.663 25.627 1.00 95.62 108 GLY A C 1
ATOM 888 O O . GLY A 1 108 ? -1.184 5.526 26.442 1.00 95.62 108 GLY A O 1
ATOM 889 N N . PHE A 1 109 ? -1.282 3.363 25.804 1.00 94.81 109 PHE A N 1
ATOM 890 C CA . PHE A 1 109 ? -0.461 2.821 26.887 1.00 94.81 109 PHE A CA 1
ATOM 891 C C . PHE A 1 109 ? 0.745 2.082 26.334 1.00 94.81 109 PHE A C 1
ATOM 893 O O . PHE A 1 109 ? 0.632 1.331 25.372 1.00 94.81 109 PHE A O 1
ATOM 900 N N . ASP A 1 110 ? 1.889 2.251 26.981 1.00 93.94 110 ASP A N 1
ATOM 901 C CA . ASP A 1 110 ? 3.058 1.410 26.761 1.00 93.94 110 ASP A CA 1
ATOM 902 C C . ASP A 1 110 ? 3.937 1.417 28.016 1.00 93.94 110 ASP A C 1
ATOM 904 O O . ASP A 1 110 ? 3.977 2.395 28.768 1.00 93.94 110 ASP A O 1
ATOM 908 N N . ILE A 1 111 ? 4.658 0.324 28.246 1.00 91.31 111 ILE A N 1
ATOM 909 C CA . ILE A 1 111 ? 5.623 0.197 29.347 1.00 91.31 111 ILE A CA 1
ATOM 910 C C . ILE A 1 111 ? 7.000 0.741 28.969 1.00 91.31 111 ILE A C 1
ATOM 912 O O . ILE A 1 111 ? 7.826 0.988 29.844 1.00 91.31 111 ILE A O 1
ATOM 916 N N . ASN A 1 112 ? 7.266 0.926 27.677 1.00 91.94 112 ASN A N 1
ATOM 917 C CA . ASN A 1 112 ? 8.533 1.406 27.166 1.00 91.94 112 ASN A CA 1
ATOM 918 C C . ASN A 1 112 ? 8.563 2.950 27.181 1.00 91.94 112 ASN A C 1
ATOM 920 O O . ASN A 1 112 ? 7.921 3.584 26.337 1.00 91.94 112 ASN A O 1
ATOM 924 N N . PRO A 1 113 ? 9.343 3.590 28.076 1.00 92.88 113 PRO A N 1
ATOM 925 C CA . PRO A 1 113 ? 9.402 5.047 28.182 1.00 92.88 113 PRO A CA 1
ATOM 926 C C . PRO A 1 113 ? 9.912 5.736 26.911 1.00 92.88 113 PRO A C 1
ATOM 928 O O . PRO A 1 113 ? 9.477 6.845 26.609 1.00 92.88 113 PRO A O 1
ATOM 931 N N . MET A 1 114 ? 10.765 5.077 26.119 1.00 93.75 114 MET A N 1
ATOM 932 C CA . MET A 1 114 ? 11.179 5.601 24.815 1.00 93.75 114 MET A CA 1
ATOM 933 C C . MET A 1 114 ? 10.009 5.628 23.824 1.00 93.75 114 MET A C 1
ATOM 935 O O . MET A 1 114 ? 9.840 6.593 23.073 1.00 93.75 114 MET A O 1
ATOM 939 N N . ALA A 1 115 ? 9.188 4.580 23.829 1.00 94.31 115 ALA A N 1
ATOM 940 C CA . ALA A 1 115 ? 8.022 4.485 22.963 1.00 94.31 115 ALA A CA 1
ATOM 941 C C . ALA A 1 115 ? 6.984 5.558 23.340 1.00 94.31 115 ALA A C 1
ATOM 943 O O . ALA A 1 115 ? 6.523 6.297 22.469 1.00 94.31 115 ALA A O 1
ATOM 944 N N . ILE A 1 116 ? 6.754 5.751 24.645 1.00 95.19 116 ILE A N 1
ATOM 945 C CA . ILE A 1 116 ? 5.920 6.825 25.205 1.00 95.19 116 ILE A CA 1
ATOM 946 C C . ILE A 1 116 ? 6.426 8.215 24.820 1.00 95.19 116 ILE A C 1
ATOM 948 O O . ILE A 1 116 ? 5.632 9.022 24.343 1.00 95.19 116 ILE A O 1
ATOM 952 N N . LEU A 1 117 ? 7.726 8.497 24.980 1.00 96.25 117 LEU A N 1
ATOM 953 C CA . LEU A 1 117 ? 8.334 9.756 24.530 1.00 96.25 117 LEU A CA 1
ATOM 954 C C . LEU A 1 117 ? 8.030 9.996 23.048 1.00 96.25 117 LEU A C 1
ATOM 956 O O . LEU A 1 117 ? 7.579 11.066 22.648 1.00 96.25 117 LEU A O 1
ATOM 960 N N . THR A 1 118 ? 8.261 8.969 22.231 1.00 96.31 118 THR A N 1
ATOM 961 C CA . THR A 1 118 ? 8.072 9.044 20.784 1.00 96.31 118 THR A CA 1
ATOM 962 C C . THR A 1 118 ? 6.613 9.318 20.427 1.00 96.31 118 THR A C 1
ATOM 964 O O . THR A 1 118 ? 6.337 10.189 19.603 1.00 96.31 118 THR A O 1
ATOM 967 N N . ALA A 1 119 ? 5.677 8.601 21.051 1.00 95.75 119 ALA A N 1
ATOM 968 C CA . ALA A 1 119 ? 4.248 8.791 20.852 1.00 95.75 119 ALA A CA 1
ATOM 969 C C . ALA A 1 119 ? 3.809 10.200 21.281 1.00 95.75 119 ALA A C 1
ATOM 971 O O . ALA A 1 119 ? 3.122 10.866 20.508 1.00 95.75 119 ALA A O 1
ATOM 972 N N . LYS A 1 120 ? 4.262 10.694 22.444 1.00 95.06 120 LYS A N 1
ATOM 973 C CA . LYS A 1 120 ? 3.996 12.061 22.928 1.00 95.06 120 LYS A CA 1
ATOM 974 C C . LYS A 1 120 ? 4.491 13.119 21.948 1.00 95.06 120 LYS A C 1
ATOM 976 O O . LYS A 1 120 ? 3.683 13.892 21.450 1.00 95.06 120 LYS A O 1
ATOM 981 N N . ALA A 1 121 ? 5.773 13.099 21.586 1.00 94.75 121 ALA A N 1
ATOM 982 C CA . ALA A 1 121 ? 6.348 14.081 20.665 1.00 94.75 121 ALA A CA 1
ATOM 983 C C . ALA A 1 121 ? 5.653 14.074 19.290 1.00 94.75 121 ALA A C 1
ATOM 985 O O . ALA A 1 121 ? 5.372 15.123 18.717 1.00 94.75 121 ALA A O 1
ATOM 986 N N . LYS A 1 122 ? 5.314 12.893 18.754 1.00 93.38 122 LYS A N 1
ATOM 987 C CA . LYS A 1 122 ? 4.600 12.775 17.471 1.00 93.38 122 LYS A CA 1
ATOM 988 C C . LYS A 1 122 ? 3.182 13.347 17.540 1.00 93.38 122 LYS A C 1
ATOM 990 O O . LYS A 1 122 ? 2.754 14.065 16.634 1.00 93.38 122 LYS A O 1
ATOM 995 N N . THR A 1 123 ? 2.449 13.005 18.592 1.00 92.00 123 THR A N 1
ATOM 996 C CA . THR A 1 123 ? 1.037 13.379 18.754 1.00 92.00 123 THR A CA 1
ATOM 997 C C . THR A 1 123 ? 0.845 14.802 19.274 1.00 92.00 123 THR A C 1
ATOM 999 O O . THR A 1 123 ? -0.238 15.350 19.094 1.00 92.00 123 THR A O 1
ATOM 1002 N N . HIS A 1 124 ? 1.882 15.419 19.851 1.00 91.00 124 HIS A N 1
ATOM 1003 C CA . HIS A 1 124 ? 1.829 16.789 20.352 1.00 91.00 124 HIS A CA 1
ATOM 1004 C C . HIS A 1 124 ? 1.513 17.796 19.243 1.00 91.00 124 HIS A C 1
ATOM 1006 O O . HIS A 1 124 ? 2.039 17.738 18.116 1.00 91.00 124 HIS A O 1
ATOM 1012 N N . HIS A 1 125 ? 0.652 18.746 19.591 1.00 89.75 125 HIS A N 1
ATOM 1013 C CA . HIS A 1 125 ? 0.367 19.920 18.787 1.00 89.75 125 HIS A CA 1
ATOM 1014 C C . HIS A 1 125 ? 1.312 21.050 19.210 1.00 89.75 125 HIS A C 1
ATOM 1016 O O . HIS A 1 125 ? 1.122 21.690 20.238 1.00 89.75 125 HIS A O 1
ATOM 1022 N N . TYR A 1 126 ? 2.374 21.263 18.428 1.00 90.56 126 TYR A N 1
ATOM 1023 C CA . TYR A 1 126 ? 3.368 22.292 18.728 1.00 90.56 126 TYR A CA 1
ATOM 1024 C C . TYR A 1 126 ? 2.811 23.687 18.440 1.00 90.56 126 TYR A C 1
ATOM 1026 O O . TYR A 1 126 ? 2.533 24.041 17.290 1.00 90.56 126 TYR A O 1
ATOM 1034 N N . THR A 1 127 ? 2.708 24.506 19.482 1.00 90.50 127 THR A N 1
ATOM 1035 C CA . THR A 1 127 ? 2.238 25.889 19.375 1.00 90.50 127 THR A CA 1
ATOM 1036 C C . THR A 1 127 ? 3.242 26.764 18.609 1.00 90.50 127 THR A C 1
ATOM 1038 O O . THR A 1 127 ? 4.443 26.476 18.598 1.00 90.50 127 THR A O 1
ATOM 1041 N N . PRO A 1 128 ? 2.823 27.908 18.030 1.00 91.06 128 PRO A N 1
ATOM 1042 C CA . PRO A 1 128 ? 3.753 28.832 17.373 1.00 91.06 128 PRO A CA 1
ATOM 1043 C C . PRO A 1 128 ? 4.917 29.287 18.271 1.00 91.06 128 PRO A C 1
ATOM 1045 O O . PRO A 1 128 ? 6.029 29.489 17.784 1.00 91.06 128 PRO A O 1
ATOM 1048 N N . LYS A 1 129 ? 4.683 29.407 19.588 1.00 92.31 129 LYS A N 1
ATOM 1049 C CA . LYS A 1 129 ? 5.721 29.740 20.576 1.00 92.31 129 LYS A CA 1
ATOM 1050 C C . LYS A 1 129 ? 6.741 28.611 20.731 1.00 92.31 129 LYS A C 1
ATOM 1052 O O . LYS A 1 129 ? 7.937 28.882 20.743 1.00 92.31 129 LYS A O 1
ATOM 1057 N N . GLU A 1 130 ? 6.285 27.363 20.809 1.00 94.56 130 GLU A N 1
ATOM 1058 C CA . GLU A 1 130 ? 7.162 26.188 20.883 1.00 94.56 130 GLU A CA 1
ATOM 1059 C C . GLU A 1 130 ? 7.959 26.004 19.589 1.00 94.56 130 GLU A C 1
ATOM 1061 O O . GLU A 1 130 ? 9.158 25.763 19.647 1.00 94.56 130 GLU A O 1
ATOM 1066 N N . ILE A 1 131 ? 7.342 26.212 18.420 1.00 94.69 131 ILE A N 1
ATOM 1067 C CA . ILE A 1 131 ? 8.030 26.176 17.118 1.00 94.69 131 ILE A CA 1
ATOM 1068 C C . ILE A 1 131 ? 9.131 27.243 17.051 1.00 94.69 131 ILE A C 1
ATOM 1070 O O . ILE A 1 131 ? 10.245 26.957 16.607 1.00 94.69 131 ILE A O 1
ATOM 1074 N N . ALA A 1 132 ? 8.845 28.471 17.495 1.00 94.31 132 ALA A N 1
ATOM 1075 C CA . ALA A 1 132 ? 9.845 29.535 17.560 1.00 94.31 132 ALA A CA 1
ATOM 1076 C C . ALA A 1 132 ? 10.984 29.185 18.530 1.00 94.31 132 ALA A C 1
ATOM 1078 O O . ALA A 1 132 ? 12.151 29.441 18.233 1.00 94.31 132 ALA A O 1
ATOM 1079 N N . LEU A 1 133 ? 10.658 28.553 19.660 1.00 96.31 133 LEU A N 1
ATOM 1080 C CA . LEU A 1 133 ? 11.642 28.095 20.633 1.00 96.31 133 LEU A CA 1
ATOM 1081 C C . LEU A 1 133 ? 12.527 26.969 20.070 1.00 96.31 133 LEU A C 1
ATOM 1083 O O . LEU A 1 133 ? 13.742 27.029 20.229 1.00 96.31 133 LEU A O 1
ATOM 1087 N N . ILE A 1 134 ? 11.952 25.997 19.350 1.00 96.56 134 ILE A N 1
ATOM 1088 C CA . ILE A 1 134 ? 12.699 24.939 18.648 1.00 96.56 134 ILE A CA 1
ATOM 1089 C C . ILE A 1 134 ? 13.673 25.552 17.638 1.00 96.56 134 ILE A C 1
ATOM 1091 O O . ILE A 1 134 ? 14.850 25.199 17.639 1.00 96.56 134 ILE A O 1
ATOM 1095 N N . LYS A 1 135 ? 13.212 26.498 16.805 1.00 96.12 135 LYS A N 1
ATOM 1096 C CA . LYS A 1 135 ? 14.068 27.205 15.835 1.00 96.12 135 LYS A CA 1
ATOM 1097 C C . LYS A 1 135 ? 15.229 27.916 16.519 1.00 96.12 135 LYS A C 1
ATOM 1099 O O . LYS A 1 135 ? 16.373 27.714 16.130 1.00 96.12 135 LYS A O 1
ATOM 1104 N N . LYS A 1 136 ? 14.939 28.665 17.587 1.00 96.19 136 LYS A N 1
ATOM 1105 C CA . LYS A 1 136 ? 15.959 29.353 18.381 1.00 96.19 136 LYS A CA 1
ATOM 1106 C C . LYS A 1 136 ? 17.011 28.375 18.907 1.00 96.19 136 LYS A C 1
ATOM 1108 O O . LYS A 1 136 ? 18.197 28.636 18.758 1.00 96.19 136 LYS A O 1
ATOM 1113 N N . TYR A 1 137 ? 16.585 27.252 19.488 1.00 96.19 137 TYR A N 1
ATOM 1114 C CA . TYR A 1 137 ? 17.501 26.235 20.005 1.00 96.19 137 TYR A CA 1
ATOM 1115 C C . TYR A 1 137 ? 18.333 25.556 18.911 1.00 96.19 137 TYR A C 1
ATOM 1117 O O . TYR A 1 137 ? 19.489 25.241 19.171 1.00 96.19 137 TYR A O 1
ATOM 1125 N N . LEU A 1 138 ? 17.785 25.351 17.707 1.00 95.06 138 LEU A N 1
ATOM 1126 C CA . LEU A 1 138 ? 18.538 24.828 16.559 1.00 95.06 138 LEU A CA 1
ATOM 1127 C C . LEU A 1 138 ? 19.599 25.817 16.067 1.00 95.06 138 LEU A C 1
ATOM 1129 O O . LEU A 1 138 ? 20.726 25.416 15.795 1.00 95.06 138 LEU A O 1
ATOM 1133 N N . GLU A 1 139 ? 19.244 27.098 15.965 1.00 93.31 139 GLU A N 1
ATOM 1134 C CA . GLU A 1 139 ? 20.142 28.160 15.496 1.00 93.31 139 GLU A CA 1
ATOM 1135 C C . GLU A 1 139 ? 21.257 28.462 16.502 1.00 93.31 139 GLU A C 1
ATOM 1137 O O . GLU A 1 139 ? 22.382 28.760 16.108 1.00 93.31 139 GLU A O 1
ATOM 1142 N N . SER A 1 140 ? 20.961 28.368 17.801 1.00 91.62 140 SER A N 1
ATOM 1143 C CA . SER A 1 140 ? 21.913 28.648 18.877 1.00 91.62 140 SER A CA 1
ATOM 1144 C C . SER A 1 140 ? 22.579 27.397 19.458 1.00 91.62 140 SER A C 1
ATOM 1146 O O . SER A 1 140 ? 23.147 27.481 20.548 1.00 91.62 140 SER A O 1
ATOM 1148 N N . PHE A 1 141 ? 22.456 26.228 18.818 1.00 93.69 141 PHE A N 1
ATOM 1149 C CA . PHE A 1 141 ? 22.987 24.982 19.371 1.00 93.69 141 PHE A CA 1
ATOM 1150 C C . PHE A 1 141 ? 24.519 25.004 19.410 1.00 93.69 141 PHE A C 1
ATOM 1152 O O . PHE A 1 141 ? 25.181 25.123 18.378 1.00 93.69 141 PHE A O 1
ATOM 1159 N N . THR A 1 142 ? 25.084 24.807 20.599 1.00 88.56 142 THR A N 1
ATOM 1160 C CA . THR A 1 142 ? 26.519 24.607 20.810 1.00 88.56 142 THR A CA 1
ATOM 1161 C C . THR A 1 142 ? 26.749 23.413 21.727 1.00 88.56 142 THR A C 1
ATOM 1163 O O . THR A 1 142 ? 25.966 23.144 22.641 1.00 88.56 142 THR A O 1
ATOM 1166 N N . LEU A 1 143 ? 27.825 22.665 21.471 1.00 87.94 143 LEU A N 1
ATOM 1167 C CA . LEU A 1 143 ? 28.236 21.595 22.373 1.00 87.94 143 LEU A CA 1
ATOM 1168 C C . LEU A 1 143 ? 28.825 22.204 23.656 1.00 87.94 143 LEU A C 1
ATOM 1170 O O . LEU A 1 143 ? 29.687 23.074 23.556 1.00 87.94 143 LEU A O 1
ATOM 1174 N N . PRO A 1 144 ? 28.419 21.727 24.844 1.00 84.00 144 PRO A N 1
ATOM 1175 C CA . PRO A 1 144 ? 29.098 22.052 26.092 1.00 84.00 144 PRO A CA 1
ATOM 1176 C C . PRO A 1 144 ? 30.586 21.671 26.059 1.00 84.00 144 PRO A C 1
ATOM 1178 O O . PRO A 1 144 ? 30.941 20.574 25.617 1.00 84.00 144 PRO A O 1
ATOM 1181 N N . ASP A 1 145 ? 31.446 22.543 26.593 1.00 76.19 145 ASP A N 1
ATOM 1182 C CA . ASP A 1 145 ? 32.895 22.302 26.686 1.00 76.19 145 ASP A CA 1
ATOM 1183 C C . ASP A 1 145 ? 33.244 21.210 27.712 1.00 76.19 145 ASP A C 1
ATOM 1185 O O . ASP A 1 145 ? 34.230 20.484 27.567 1.00 76.19 145 ASP A O 1
ATOM 1189 N N . SER A 1 146 ? 32.423 21.058 28.755 1.00 76.69 146 SER A N 1
ATOM 1190 C CA . SER A 1 146 ? 32.651 20.091 29.829 1.00 76.69 146 SER A CA 1
ATOM 1191 C C . SER A 1 146 ? 32.301 18.664 29.403 1.00 76.69 146 SER A C 1
ATOM 1193 O O . SER A 1 146 ? 31.255 18.414 28.802 1.00 76.69 146 SER A O 1
ATOM 1195 N N . LYS A 1 147 ? 33.167 17.707 29.759 1.00 73.94 147 LYS A N 1
ATOM 1196 C CA . LYS A 1 147 ? 32.876 16.274 29.641 1.00 73.94 147 LYS A CA 1
ATOM 1197 C C . LYS A 1 147 ? 31.703 15.927 30.561 1.00 73.94 147 LYS A C 1
ATOM 1199 O O . LYS A 1 147 ? 31.710 16.300 31.732 1.00 73.94 147 LYS A O 1
ATOM 1204 N N . VAL A 1 148 ? 30.707 15.224 30.030 1.00 73.88 148 VAL A N 1
ATOM 1205 C CA . VAL A 1 148 ? 29.535 14.785 30.795 1.00 73.88 148 VAL A CA 1
ATOM 1206 C C . VAL A 1 148 ? 29.722 13.313 31.126 1.00 73.88 148 VAL A C 1
ATOM 1208 O O . VAL A 1 148 ? 29.728 12.472 30.230 1.00 73.88 148 VAL A O 1
ATOM 1211 N N . GLU A 1 149 ? 29.889 12.994 32.406 1.00 66.94 149 GLU A N 1
ATOM 1212 C CA . GLU A 1 149 ? 29.959 11.610 32.869 1.00 66.94 149 GLU A CA 1
ATOM 1213 C C . GLU A 1 149 ? 28.578 11.138 33.328 1.00 66.94 149 GLU A C 1
ATOM 1215 O O . GLU A 1 149 ? 27.851 11.835 34.033 1.00 66.94 149 GLU A O 1
ATOM 1220 N N . ILE A 1 150 ? 28.215 9.929 32.915 1.00 64.81 150 ILE A N 1
ATOM 1221 C CA . ILE A 1 150 ? 27.103 9.174 33.488 1.00 64.81 150 ILE A CA 1
ATOM 1222 C C . ILE A 1 150 ? 27.651 7.851 33.997 1.00 64.81 150 ILE A C 1
ATOM 1224 O O . ILE A 1 150 ? 28.560 7.283 33.392 1.00 64.81 150 ILE A O 1
ATOM 1228 N N . GLU A 1 151 ? 27.032 7.323 35.050 1.00 61.91 151 GLU A N 1
ATOM 1229 C CA . GLU A 1 151 ? 27.149 5.916 35.438 1.00 61.91 151 GLU A CA 1
ATOM 1230 C C . GLU A 1 151 ? 26.526 5.040 34.335 1.00 61.91 151 GLU A C 1
ATOM 1232 O O . GLU A 1 151 ? 25.388 4.577 34.402 1.00 61.91 151 GLU A O 1
ATOM 1237 N N . GLY A 1 152 ? 27.245 4.889 33.226 1.00 57.50 152 GLY A N 1
ATOM 1238 C CA . GLY A 1 152 ? 26.836 4.065 32.105 1.00 57.50 152 GLY A CA 1
ATOM 1239 C C . GLY A 1 152 ? 27.019 2.600 32.469 1.00 57.50 152 GLY A C 1
ATOM 1240 O O . GLY A 1 152 ? 28.132 2.144 32.701 1.00 57.50 152 GLY A O 1
ATOM 1241 N N . GLY A 1 153 ? 25.940 1.819 32.478 1.00 65.56 153 GLY A N 1
ATOM 1242 C CA . GLY A 1 153 ? 26.081 0.366 32.541 1.00 65.56 153 GLY A CA 1
ATOM 1243 C C . GLY A 1 153 ? 26.947 -0.138 31.375 1.00 65.56 153 GLY A C 1
ATOM 1244 O O . GLY A 1 153 ? 26.902 0.427 30.283 1.00 65.56 153 GLY A O 1
ATOM 1245 N N . ARG A 1 154 ? 27.661 -1.260 31.566 1.00 76.00 154 ARG A N 1
ATOM 1246 C CA . ARG A 1 154 ? 28.552 -1.929 30.580 1.00 76.00 154 ARG A CA 1
ATOM 1247 C C . ARG A 1 154 ? 28.019 -1.993 29.134 1.00 76.00 154 ARG A C 1
ATOM 1249 O O . ARG A 1 154 ? 28.775 -2.116 28.168 1.00 76.00 154 ARG A O 1
ATOM 1256 N N . VAL A 1 155 ? 26.697 -1.960 28.951 1.00 83.12 155 VAL A N 1
ATOM 1257 C CA . VAL A 1 155 ? 26.071 -1.933 27.627 1.00 83.12 155 VAL A CA 1
ATOM 1258 C C . VAL A 1 155 ? 26.430 -0.672 26.837 1.00 83.12 155 VAL A C 1
ATOM 1260 O O . VAL A 1 155 ? 26.648 -0.798 25.639 1.00 83.12 155 VAL A O 1
ATOM 1263 N N . ILE A 1 156 ? 26.547 0.502 27.460 1.00 86.38 156 ILE A N 1
ATOM 1264 C CA . ILE A 1 156 ? 26.827 1.769 26.767 1.00 86.38 156 ILE A CA 1
ATOM 1265 C C . ILE A 1 156 ? 28.290 1.844 26.340 1.00 86.38 156 ILE A C 1
ATOM 1267 O O . ILE A 1 156 ? 28.561 2.043 25.157 1.00 86.38 156 ILE A O 1
ATOM 1271 N N . GLU A 1 157 ? 29.209 1.541 27.255 1.00 82.00 157 GLU A N 1
ATOM 1272 C CA . GLU A 1 157 ? 30.657 1.500 27.000 1.00 82.00 157 GLU A CA 1
ATOM 1273 C C . GLU A 1 157 ? 31.022 0.557 25.846 1.00 82.00 157 GLU A C 1
ATOM 1275 O O . GLU A 1 157 ? 31.901 0.833 25.042 1.00 82.00 157 GLU A O 1
ATOM 1280 N N . THR A 1 158 ? 30.309 -0.567 25.720 1.00 87.94 158 THR A N 1
ATOM 1281 C CA . THR A 1 158 ? 30.565 -1.550 24.655 1.00 87.94 158 THR A CA 1
ATOM 1282 C C . THR A 1 158 ? 29.828 -1.260 23.347 1.00 87.94 158 THR A C 1
ATOM 1284 O O . THR A 1 158 ? 29.984 -2.015 22.384 1.00 87.94 158 THR A O 1
ATOM 1287 N N . SER A 1 159 ? 28.966 -0.241 23.302 1.00 90.69 159 SER A N 1
ATOM 1288 C CA . SER A 1 159 ? 28.099 0.036 22.145 1.00 90.69 159 SER A CA 1
ATOM 1289 C C . SER A 1 159 ? 28.452 1.318 21.399 1.00 90.69 159 SER A C 1
ATOM 1291 O O . SER A 1 159 ? 27.905 1.525 20.315 1.00 90.69 159 SER A O 1
ATOM 1293 N N . PHE A 1 160 ? 29.365 2.136 21.921 1.00 91.06 160 PHE A N 1
ATOM 1294 C CA . PHE A 1 160 ? 29.844 3.373 21.301 1.00 91.06 160 PHE A CA 1
ATOM 1295 C C . PHE A 1 160 ? 31.358 3.500 21.480 1.00 91.06 160 PHE A C 1
ATOM 1297 O O . PHE A 1 160 ? 31.926 2.903 22.389 1.00 91.06 160 PHE A O 1
ATOM 1304 N N . THR A 1 161 ? 32.016 4.263 20.608 1.00 89.81 161 THR A N 1
ATOM 1305 C CA . THR A 1 161 ? 33.388 4.726 20.868 1.00 89.81 161 THR A CA 1
ATOM 1306 C C . THR A 1 161 ? 33.353 5.881 21.869 1.00 89.81 161 THR A C 1
ATOM 1308 O O . THR A 1 161 ? 32.325 6.550 21.979 1.00 89.81 161 THR A O 1
ATOM 1311 N N . GLU A 1 162 ? 34.459 6.139 22.570 1.00 87.12 162 GLU A N 1
ATOM 1312 C CA . GLU A 1 162 ? 34.531 7.205 23.585 1.00 87.12 162 GLU A CA 1
ATOM 1313 C C . GLU A 1 162 ? 34.117 8.574 23.026 1.00 87.12 162 GLU A C 1
ATOM 1315 O O . GLU A 1 162 ? 33.244 9.219 23.601 1.00 87.12 162 GLU A O 1
ATOM 1320 N N . ASP A 1 163 ? 34.635 8.959 21.854 1.00 88.06 163 ASP A N 1
ATOM 1321 C CA . ASP A 1 163 ? 34.301 10.238 21.205 1.00 88.06 163 ASP A CA 1
ATOM 1322 C C . ASP A 1 163 ? 32.807 10.362 20.865 1.00 88.06 163 ASP A C 1
ATOM 1324 O O . ASP A 1 163 ? 32.183 11.403 21.059 1.00 88.06 163 ASP A O 1
ATOM 1328 N N . VAL A 1 164 ? 32.208 9.281 20.351 1.00 91.06 164 VAL A N 1
ATOM 1329 C CA . VAL A 1 164 ? 30.785 9.257 19.981 1.00 91.06 164 VAL A CA 1
ATOM 1330 C C . VAL A 1 164 ? 29.924 9.343 21.233 1.00 91.06 164 VAL A C 1
ATOM 1332 O O . VAL A 1 164 ? 28.930 10.067 21.241 1.00 91.06 164 VAL A O 1
ATOM 1335 N N . LEU A 1 165 ? 30.300 8.613 22.283 1.00 90.38 165 LEU A N 1
ATOM 1336 C CA . LEU A 1 165 ? 29.585 8.634 23.548 1.00 90.38 165 LEU A CA 1
ATOM 1337 C C . LEU A 1 165 ? 29.643 10.024 24.188 1.00 90.38 165 LEU A C 1
ATOM 1339 O O . LEU A 1 165 ? 28.591 10.544 24.541 1.00 90.38 165 LEU A O 1
ATOM 1343 N N . ASP A 1 166 ? 30.818 10.654 24.269 1.00 89.44 166 ASP A N 1
ATOM 1344 C CA . ASP A 1 166 ? 30.971 12.007 24.825 1.00 89.44 166 ASP A CA 1
ATOM 1345 C C . ASP A 1 166 ? 30.052 13.019 24.125 1.00 89.44 166 ASP A C 1
ATOM 1347 O O . ASP A 1 166 ? 29.299 13.743 24.779 1.00 89.44 166 ASP A O 1
ATOM 1351 N N . ILE A 1 167 ? 30.019 13.006 22.788 1.00 91.81 167 ILE A N 1
ATOM 1352 C CA . ILE A 1 167 ? 29.146 13.898 22.013 1.00 91.81 167 ILE A CA 1
ATOM 1353 C C . ILE A 1 167 ? 27.663 13.610 22.295 1.00 91.81 167 ILE A C 1
ATOM 1355 O O . ILE A 1 167 ? 26.892 14.549 22.498 1.00 91.81 167 ILE A O 1
ATOM 1359 N N . LEU A 1 168 ? 27.238 12.340 22.341 1.00 92.81 168 LEU A N 1
ATOM 1360 C CA . LEU A 1 168 ? 25.846 11.987 22.662 1.00 92.81 168 LEU A CA 1
ATOM 1361 C C . LEU A 1 168 ? 25.438 12.469 24.061 1.00 92.81 168 LEU A C 1
ATOM 1363 O O . LEU A 1 168 ? 24.307 12.919 24.244 1.00 92.81 168 LEU A O 1
ATOM 1367 N N . LEU A 1 169 ? 26.344 12.403 25.038 1.00 90.81 169 LEU A N 1
ATOM 1368 C CA . LEU A 1 169 ? 26.088 12.850 26.408 1.00 90.81 169 LEU A CA 1
ATOM 1369 C C . LEU A 1 169 ? 26.054 14.366 26.539 1.00 90.81 169 LEU A C 1
ATOM 1371 O O . LEU A 1 169 ? 25.213 14.895 27.259 1.00 90.81 169 LEU A O 1
ATOM 1375 N N . LYS A 1 170 ? 26.891 15.070 25.783 1.00 92.75 170 LYS A N 1
ATOM 1376 C CA . LYS A 1 170 ? 26.830 16.527 25.651 1.00 92.75 170 LYS A CA 1
ATOM 1377 C C . LYS A 1 170 ? 25.528 16.994 25.001 1.00 92.75 170 LYS A C 1
ATOM 1379 O O . LYS A 1 170 ? 24.907 17.936 25.492 1.00 92.75 170 LYS A O 1
ATOM 1384 N N . ILE A 1 171 ? 25.063 16.305 23.953 1.00 94.06 171 ILE A N 1
ATOM 1385 C CA . ILE A 1 171 ? 23.742 16.568 23.360 1.00 94.06 171 ILE A CA 1
ATOM 1386 C C . ILE A 1 171 ? 22.643 16.293 24.392 1.00 94.06 171 ILE A C 1
ATOM 1388 O O . ILE A 1 171 ? 21.763 17.127 24.578 1.00 94.06 171 ILE A O 1
ATOM 1392 N N . ARG A 1 172 ? 22.699 15.159 25.101 1.00 92.25 172 ARG A N 1
ATOM 1393 C CA . ARG A 1 172 ? 21.736 14.839 26.164 1.00 92.25 172 ARG A CA 1
ATOM 1394 C C . ARG A 1 172 ? 21.698 15.923 27.240 1.00 92.25 172 ARG A C 1
ATOM 1396 O O . ARG A 1 172 ? 20.611 16.336 27.615 1.00 92.25 172 ARG A O 1
ATOM 1403 N N . PHE A 1 173 ? 22.851 16.401 27.702 1.00 91.69 173 PHE A N 1
ATOM 1404 C CA . PHE A 1 173 ? 22.938 17.471 28.695 1.00 91.69 173 PHE A CA 1
ATOM 1405 C C . PHE A 1 173 ? 22.250 18.753 28.215 1.00 91.69 173 PHE A C 1
ATOM 1407 O O . PHE A 1 173 ? 21.482 19.356 28.961 1.00 91.69 173 PHE A O 1
ATOM 1414 N N . PHE A 1 174 ? 22.458 19.131 26.948 1.00 92.81 174 PHE A N 1
ATOM 1415 C CA . PHE A 1 174 ? 21.720 20.233 26.330 1.00 92.81 174 PHE A CA 1
ATOM 1416 C C . PHE A 1 174 ? 20.203 19.992 26.361 1.00 92.81 174 PHE A C 1
ATOM 1418 O O . PHE A 1 174 ? 19.455 20.875 26.773 1.00 92.81 174 PHE A O 1
ATOM 1425 N N . VAL A 1 175 ? 19.748 18.796 25.971 1.00 94.06 175 VAL A N 1
ATOM 1426 C CA . VAL A 1 175 ? 18.320 18.439 25.965 1.00 94.06 175 VAL A CA 1
ATOM 1427 C C . VAL A 1 175 ? 17.719 18.473 27.373 1.00 94.06 175 VAL A C 1
ATOM 1429 O O . VAL A 1 175 ? 16.637 19.026 27.567 1.00 94.06 175 VAL A O 1
ATOM 1432 N N . ASP A 1 176 ? 18.426 17.926 28.362 1.00 92.00 176 ASP A N 1
ATOM 1433 C CA . ASP A 1 176 ? 18.013 17.899 29.768 1.00 92.00 176 ASP A CA 1
ATOM 1434 C C . ASP A 1 176 ? 17.837 19.328 30.339 1.00 92.00 176 ASP A C 1
ATOM 1436 O O . ASP A 1 176 ? 17.023 19.523 31.238 1.00 92.00 176 ASP A O 1
ATOM 1440 N N . GLY A 1 177 ? 18.527 20.335 29.783 1.00 91.25 177 GLY A N 1
ATOM 1441 C CA . GLY A 1 177 ? 18.430 21.747 30.180 1.00 91.25 177 GLY A CA 1
ATOM 1442 C C . GLY A 1 177 ? 17.320 22.574 29.508 1.00 91.25 177 GLY A C 1
ATOM 1443 O O . GLY A 1 177 ? 17.203 23.771 29.781 1.00 91.25 177 GLY A O 1
ATOM 1444 N N . ILE A 1 178 ? 16.518 21.992 28.611 1.00 94.50 178 ILE A N 1
ATOM 1445 C CA . ILE A 1 178 ? 15.424 22.701 27.928 1.00 94.50 178 ILE A CA 1
ATOM 1446 C C . ILE A 1 178 ? 14.225 22.882 28.872 1.00 94.50 178 ILE A C 1
ATOM 1448 O O . ILE A 1 178 ? 13.571 21.918 29.256 1.00 94.50 178 ILE A O 1
ATOM 1452 N N . ASN A 1 179 ? 13.877 24.139 29.169 1.00 92.56 179 ASN A N 1
ATOM 1453 C CA . ASN A 1 179 ? 12.771 24.517 30.062 1.00 92.56 179 ASN A CA 1
ATOM 1454 C C . ASN A 1 179 ? 11.408 24.577 29.339 1.00 92.56 179 ASN A C 1
ATOM 1456 O O . ASN A 1 179 ? 10.737 25.611 29.339 1.00 92.56 179 ASN A O 1
ATOM 1460 N N . ASN A 1 180 ? 11.025 23.491 28.668 1.00 96.06 180 ASN A N 1
ATOM 1461 C CA . ASN A 1 180 ? 9.686 23.252 28.120 1.00 96.06 180 ASN A CA 1
ATOM 1462 C C . ASN A 1 180 ? 9.573 21.765 27.755 1.00 96.06 180 ASN A C 1
ATOM 1464 O O . ASN A 1 180 ? 10.314 21.305 26.888 1.00 96.06 180 ASN A O 1
ATOM 1468 N N . ASP A 1 181 ? 8.642 21.039 28.374 1.00 94.25 181 ASP A N 1
ATOM 1469 C CA . ASP A 1 181 ? 8.548 19.578 28.250 1.00 94.25 181 ASP A CA 1
ATOM 1470 C C . ASP A 1 181 ? 8.323 19.109 26.804 1.00 94.25 181 ASP A C 1
ATOM 1472 O O . ASP A 1 181 ? 8.989 18.188 26.344 1.00 94.25 181 ASP A O 1
ATOM 1476 N N . ALA A 1 182 ? 7.445 19.767 26.040 1.00 94.00 182 ALA A N 1
ATOM 1477 C CA . ALA A 1 182 ? 7.154 19.372 24.660 1.00 94.00 182 ALA A CA 1
ATOM 1478 C C . ALA A 1 182 ? 8.352 19.588 23.718 1.00 94.00 182 ALA A C 1
ATOM 1480 O O . ALA A 1 182 ? 8.631 18.767 22.835 1.00 94.00 182 ALA A O 1
ATOM 1481 N N . VAL A 1 183 ? 9.073 20.696 23.903 1.00 96.88 183 VAL A N 1
ATOM 1482 C CA . VAL A 1 183 ? 10.293 21.019 23.151 1.00 96.88 183 VAL A CA 1
ATOM 1483 C C . VAL A 1 183 ? 11.449 20.122 23.597 1.00 96.88 183 VAL A C 1
ATOM 1485 O O . VAL A 1 183 ? 12.223 19.660 22.760 1.00 96.88 183 VAL A O 1
ATOM 1488 N N . GLN A 1 184 ? 11.543 19.803 24.886 1.00 97.06 184 GLN A N 1
ATOM 1489 C CA . GLN A 1 184 ? 12.494 18.823 25.393 1.00 97.06 184 GLN A CA 1
ATOM 1490 C C . GLN A 1 184 ? 12.226 17.441 24.785 1.00 97.06 184 GLN A C 1
ATOM 1492 O O . GLN A 1 184 ? 13.158 16.818 24.279 1.00 97.06 184 GLN A O 1
ATOM 1497 N N . ASP A 1 185 ? 10.972 16.986 24.758 1.00 96.75 185 ASP A N 1
ATOM 1498 C CA . ASP A 1 185 ? 10.575 15.709 24.163 1.00 96.75 185 ASP A CA 1
ATOM 1499 C C . ASP A 1 185 ? 10.904 15.653 22.664 1.00 96.75 185 ASP A C 1
ATOM 1501 O O . ASP A 1 185 ? 11.402 14.636 22.173 1.00 96.75 185 ASP A O 1
ATOM 1505 N N . PHE A 1 186 ? 10.703 16.764 21.945 1.00 97.69 186 PHE A N 1
ATOM 1506 C CA . PHE A 1 186 ? 11.080 16.913 20.537 1.00 97.69 186 PHE A CA 1
ATOM 1507 C C . PHE A 1 186 ? 12.578 16.656 20.316 1.00 97.69 186 PHE A C 1
ATOM 1509 O O . PHE A 1 186 ? 12.964 15.813 19.501 1.00 97.69 186 PHE A O 1
ATOM 1516 N N . PHE A 1 187 ? 13.436 17.354 21.061 1.00 97.88 187 PHE A N 1
ATOM 1517 C CA . PHE A 1 187 ? 14.885 17.214 20.922 1.00 97.88 187 PHE A CA 1
ATOM 1518 C C . PHE A 1 187 ? 15.402 15.876 21.472 1.00 97.88 187 PHE A C 1
ATOM 1520 O O . PHE A 1 187 ? 16.300 15.266 20.885 1.00 97.88 187 PHE A O 1
ATOM 1527 N N . ARG A 1 188 ? 14.791 15.350 22.541 1.00 97.88 188 ARG A N 1
ATOM 1528 C CA . ARG A 1 188 ? 15.113 14.020 23.076 1.00 97.88 188 ARG A CA 1
ATOM 1529 C C . ARG A 1 188 ? 14.787 12.931 22.060 1.00 97.88 188 ARG A C 1
ATOM 1531 O O . ARG A 1 188 ? 15.587 12.012 21.891 1.00 97.88 188 ARG A O 1
ATOM 1538 N N . LEU A 1 189 ? 13.671 13.056 21.335 1.00 97.94 189 LEU A N 1
ATOM 1539 C CA . LEU A 1 189 ? 13.314 12.152 20.242 1.00 97.94 189 LEU A CA 1
ATOM 1540 C C . LEU A 1 189 ? 14.343 12.210 19.100 1.00 97.94 189 LEU A C 1
ATOM 1542 O O . LEU A 1 189 ? 14.780 11.162 18.613 1.00 97.94 189 LEU A O 1
ATOM 1546 N N . ALA A 1 190 ? 14.780 13.411 18.709 1.00 97.44 190 ALA A N 1
ATOM 1547 C CA . ALA A 1 190 ? 15.836 13.567 17.709 1.00 97.44 190 ALA A CA 1
ATOM 1548 C C . ALA A 1 190 ? 17.123 12.835 18.138 1.00 97.44 190 ALA A C 1
ATOM 1550 O O . ALA A 1 190 ? 17.684 12.074 17.345 1.00 97.44 190 ALA A O 1
ATOM 1551 N N . LEU A 1 191 ? 17.522 12.959 19.411 1.00 96.88 191 LEU A N 1
ATOM 1552 C CA . LEU A 1 191 ? 18.701 12.294 19.977 1.00 96.88 191 LEU A CA 1
ATOM 1553 C C . LEU A 1 191 ? 18.590 10.766 19.911 1.00 96.88 191 LEU A C 1
ATOM 1555 O O . LEU A 1 191 ? 19.495 10.096 19.416 1.00 96.88 191 LEU A O 1
ATOM 1559 N N . ILE A 1 192 ? 17.480 10.185 20.371 1.00 96.19 192 ILE A N 1
ATOM 1560 C CA . ILE A 1 192 ? 17.345 8.721 20.369 1.00 96.19 192 ILE A CA 1
ATOM 1561 C C . ILE A 1 192 ? 17.203 8.138 18.956 1.00 96.19 192 ILE A C 1
ATOM 1563 O O . ILE A 1 192 ? 17.555 6.983 18.725 1.00 96.19 192 ILE A O 1
ATOM 1567 N N . SER A 1 193 ? 16.721 8.923 17.987 1.00 95.50 193 SER A N 1
ATOM 1568 C CA . SER A 1 193 ? 16.504 8.458 16.611 1.00 95.50 193 SER A CA 1
ATOM 1569 C C . SER A 1 193 ? 17.800 8.257 15.809 1.00 95.50 193 SER A C 1
ATOM 1571 O O . SER A 1 193 ? 17.803 7.533 14.811 1.00 95.50 193 SER A O 1
ATOM 1573 N N . ILE A 1 194 ? 18.918 8.850 16.250 1.00 94.94 194 ILE A N 1
ATOM 1574 C CA . ILE A 1 194 ? 20.229 8.720 15.591 1.00 94.94 194 ILE A CA 1
ATOM 1575 C C . ILE A 1 194 ? 21.104 7.607 16.190 1.00 94.94 194 ILE A C 1
ATOM 1577 O O . ILE A 1 194 ? 22.111 7.237 15.584 1.00 94.94 194 ILE A O 1
ATOM 1581 N N . ILE A 1 195 ? 20.696 7.021 17.323 1.00 93.12 195 ILE A N 1
ATOM 1582 C CA . ILE A 1 195 ? 21.444 5.994 18.073 1.00 93.12 195 ILE A CA 1
ATOM 1583 C C . ILE A 1 195 ? 21.832 4.803 17.195 1.00 93.12 195 ILE A C 1
ATOM 1585 O O . ILE A 1 195 ? 22.993 4.393 17.176 1.00 93.12 195 ILE A O 1
ATOM 1589 N N . ASP A 1 196 ? 20.891 4.260 16.416 1.00 89.31 196 ASP A N 1
ATOM 1590 C CA . ASP A 1 196 ? 21.172 3.099 15.560 1.00 89.31 196 ASP A CA 1
ATOM 1591 C C . ASP A 1 196 ? 22.141 3.444 14.417 1.00 89.31 196 ASP A C 1
ATOM 1593 O O . ASP A 1 196 ? 22.753 2.546 13.853 1.00 89.31 196 ASP A O 1
ATOM 1597 N N . LYS A 1 197 ? 22.360 4.725 14.081 1.00 89.75 197 LYS A N 1
ATOM 1598 C CA . LYS A 1 197 ? 23.364 5.138 13.081 1.00 89.75 197 LYS A CA 1
ATOM 1599 C C . LYS A 1 197 ? 24.765 5.242 13.685 1.00 89.75 197 LYS A C 1
ATOM 1601 O O . LYS A 1 197 ? 25.718 4.812 13.038 1.00 89.75 197 LYS A O 1
ATOM 1606 N N . CYS A 1 198 ? 24.888 5.747 14.912 1.00 90.81 198 CYS A N 1
ATOM 1607 C CA . CYS A 1 198 ? 26.175 5.971 15.578 1.00 90.81 198 CYS A CA 1
ATOM 1608 C C . CYS A 1 198 ? 26.629 4.828 16.505 1.00 90.81 198 CYS A C 1
ATOM 1610 O O . CYS A 1 198 ? 27.788 4.797 16.907 1.00 90.81 198 CYS A O 1
ATOM 1612 N N . SER A 1 199 ? 25.768 3.855 16.820 1.00 91.81 199 SER A N 1
ATOM 1613 C CA . SER A 1 199 ? 26.160 2.693 17.624 1.00 91.81 199 SER A CA 1
ATOM 1614 C C . SER A 1 199 ? 27.015 1.689 16.840 1.00 91.81 199 SER A C 1
ATOM 1616 O O . SER A 1 199 ? 26.783 1.425 15.656 1.00 91.81 199 SER A O 1
ATOM 1618 N N . LEU A 1 200 ? 27.953 1.045 17.537 1.00 91.19 200 LEU A N 1
ATOM 1619 C CA . LEU A 1 200 ? 28.689 -0.139 17.084 1.00 91.19 200 LEU A CA 1
ATOM 1620 C C . LEU A 1 200 ? 27.798 -1.388 16.990 1.00 91.19 200 LEU A C 1
ATOM 1622 O O . LEU A 1 200 ? 28.182 -2.380 16.363 1.00 91.19 200 LEU A O 1
ATOM 1626 N N . LYS A 1 201 ? 26.613 -1.359 17.611 1.00 90.19 201 LYS A N 1
ATOM 1627 C CA . LYS A 1 201 ? 25.642 -2.453 17.609 1.00 90.19 201 LYS A CA 1
ATOM 1628 C C . LYS A 1 201 ? 24.419 -2.112 16.758 1.00 90.19 201 LYS A C 1
ATOM 1630 O O . LYS A 1 201 ? 24.136 -0.952 16.489 1.00 90.19 201 LYS A O 1
ATOM 1635 N N . ILE A 1 202 ? 23.730 -3.149 16.297 1.00 86.12 202 ILE A N 1
ATOM 1636 C CA . ILE A 1 202 ? 22.477 -3.085 15.546 1.00 86.12 202 ILE A CA 1
ATOM 1637 C C . ILE A 1 202 ? 21.423 -3.956 16.228 1.00 86.12 202 ILE A C 1
ATOM 1639 O O . ILE A 1 202 ? 21.738 -4.993 16.824 1.00 86.12 202 ILE A O 1
ATOM 1643 N N . LYS A 1 203 ? 20.166 -3.538 16.099 1.00 86.81 203 LYS A N 1
ATOM 1644 C CA . LYS A 1 203 ? 18.975 -4.280 16.529 1.00 86.81 203 LYS A CA 1
ATOM 1645 C C . LYS A 1 203 ? 18.708 -5.447 15.575 1.00 86.81 203 LYS A C 1
ATOM 1647 O O . LYS A 1 203 ? 18.208 -5.228 14.462 1.00 86.81 203 LYS A O 1
ATOM 1652 N N . ASP A 1 204 ? 19.036 -6.668 15.996 1.00 75.31 204 ASP A N 1
ATOM 1653 C CA . ASP A 1 204 ? 18.881 -7.881 15.183 1.00 75.31 204 ASP A CA 1
ATOM 1654 C C . ASP A 1 204 ? 18.395 -9.088 16.004 1.00 75.31 204 ASP A C 1
ATOM 1656 O O . ASP A 1 204 ? 19.131 -9.671 16.807 1.00 75.31 204 ASP A O 1
ATOM 1660 N N . GLY A 1 205 ? 17.157 -9.513 15.744 1.00 72.56 205 GLY A N 1
ATOM 1661 C CA . GLY A 1 205 ? 16.484 -10.548 16.523 1.00 72.56 205 GLY A CA 1
ATOM 1662 C C . GLY A 1 205 ? 16.231 -10.086 17.959 1.00 72.56 205 GLY A C 1
ATOM 1663 O O . GLY A 1 205 ? 15.914 -8.924 18.189 1.00 72.56 205 GLY A O 1
ATOM 1664 N N . ASN A 1 206 ? 16.387 -10.997 18.919 1.00 69.88 206 ASN A N 1
ATOM 1665 C CA . ASN A 1 206 ? 16.045 -10.793 20.331 1.00 69.88 206 ASN A CA 1
ATOM 1666 C C . ASN A 1 206 ? 17.083 -9.969 21.133 1.00 69.88 206 ASN A C 1
ATOM 1668 O O . ASN A 1 206 ? 17.333 -10.261 22.300 1.00 69.88 206 ASN A O 1
ATOM 1672 N N . GLY A 1 207 ? 17.783 -9.021 20.499 1.00 79.50 207 GLY A N 1
ATOM 1673 C CA . GLY A 1 207 ? 18.772 -8.183 21.183 1.00 79.50 207 GLY A CA 1
ATOM 1674 C C . GLY A 1 207 ? 19.724 -7.410 20.266 1.00 79.50 207 GLY A C 1
ATOM 1675 O O . GLY A 1 207 ? 19.524 -7.295 19.054 1.00 79.50 207 GLY A O 1
ATOM 1676 N N . LEU A 1 208 ? 20.787 -6.877 20.875 1.00 86.25 208 LEU A N 1
ATOM 1677 C CA . LEU A 1 208 ? 21.816 -6.060 20.226 1.00 86.25 208 LEU A CA 1
ATOM 1678 C C . LEU A 1 208 ? 23.011 -6.913 19.775 1.00 86.25 208 LEU A C 1
ATOM 1680 O O . LEU A 1 208 ? 23.579 -7.667 20.567 1.00 86.25 208 LEU A O 1
ATOM 1684 N N . LYS A 1 209 ? 23.446 -6.756 18.520 1.00 87.38 209 LYS A N 1
ATOM 1685 C CA . LYS A 1 209 ? 24.624 -7.448 17.959 1.00 87.38 209 LYS A CA 1
ATOM 1686 C C . LYS A 1 209 ? 25.615 -6.466 17.352 1.00 87.38 209 LYS A C 1
ATOM 1688 O O . LYS A 1 209 ? 25.206 -5.439 16.832 1.00 87.38 209 LYS A O 1
ATOM 1693 N N . PHE A 1 210 ? 26.907 -6.792 17.354 1.00 86.69 210 PHE A N 1
ATOM 1694 C CA . PHE A 1 210 ? 27.929 -5.958 16.711 1.00 86.69 210 PHE A CA 1
ATOM 1695 C C . PHE A 1 210 ? 27.729 -5.865 15.192 1.00 86.69 210 PHE A C 1
ATOM 1697 O O . PHE A 1 210 ? 27.483 -6.868 14.515 1.00 86.69 210 PHE A O 1
ATOM 1704 N N . LYS A 1 211 ? 27.868 -4.653 14.650 1.00 85.50 211 LYS A N 1
ATOM 1705 C CA . LYS A 1 211 ? 27.831 -4.396 13.209 1.00 85.50 211 LYS A CA 1
ATOM 1706 C C . LYS A 1 211 ? 29.091 -4.946 12.549 1.00 85.50 211 LYS A C 1
ATOM 1708 O O . LYS A 1 211 ? 30.199 -4.601 12.939 1.00 85.50 211 LYS A O 1
ATOM 1713 N N . LYS A 1 212 ? 28.918 -5.748 11.494 1.00 77.81 212 LYS A N 1
ATOM 1714 C CA . LYS A 1 212 ? 30.047 -6.313 10.732 1.00 77.81 212 LYS A CA 1
ATOM 1715 C C . LYS A 1 212 ? 30.858 -5.251 9.976 1.00 77.81 212 LYS A C 1
ATOM 1717 O O . LYS A 1 212 ? 32.062 -5.403 9.855 1.00 77.81 212 LYS A O 1
ATOM 1722 N N . ASN A 1 213 ? 30.204 -4.185 9.504 1.00 74.06 213 ASN A N 1
ATOM 1723 C CA . ASN A 1 213 ? 30.805 -3.114 8.699 1.00 74.06 213 ASN A CA 1
ATOM 1724 C C . ASN A 1 213 ? 30.408 -1.734 9.254 1.00 74.06 213 ASN A C 1
ATOM 1726 O O . ASN A 1 213 ? 29.643 -1.005 8.619 1.00 74.06 213 ASN A O 1
ATOM 1730 N N . TYR A 1 214 ? 30.860 -1.392 10.463 1.00 76.81 214 TYR A N 1
ATOM 1731 C CA . TYR A 1 214 ? 30.618 -0.057 11.018 1.00 76.81 214 TYR A CA 1
ATOM 1732 C C . TYR A 1 214 ? 31.389 1.003 10.220 1.00 76.81 214 TYR A C 1
ATOM 1734 O O . TYR A 1 214 ? 32.592 0.873 9.997 1.00 76.81 214 TYR A O 1
ATOM 1742 N N . LYS A 1 215 ? 30.688 2.054 9.794 1.00 75.06 215 LYS A N 1
ATOM 1743 C CA . LYS A 1 215 ? 31.292 3.270 9.247 1.00 75.06 215 LYS A CA 1
ATOM 1744 C C . LYS A 1 215 ? 31.129 4.361 10.291 1.00 75.06 215 LYS A C 1
ATOM 1746 O O . LYS A 1 215 ? 30.004 4.610 10.717 1.00 75.06 215 LYS A O 1
ATOM 1751 N N . ALA A 1 216 ? 32.234 4.990 10.683 1.00 76.62 216 ALA A N 1
ATOM 1752 C CA . ALA A 1 216 ? 32.186 6.131 11.583 1.00 76.62 216 ALA A CA 1
ATOM 1753 C C . ALA A 1 216 ? 31.319 7.237 10.971 1.00 76.62 216 ALA A C 1
ATOM 1755 O O . ALA A 1 216 ? 31.432 7.525 9.777 1.00 76.62 216 ALA A O 1
ATOM 1756 N N . VAL A 1 217 ? 30.446 7.826 11.786 1.00 80.81 217 VAL A N 1
ATOM 1757 C CA . VAL A 1 217 ? 29.670 9.008 11.408 1.00 80.81 217 VAL A CA 1
ATOM 1758 C C . VAL A 1 217 ? 30.630 10.201 11.445 1.00 80.81 217 VAL A C 1
ATOM 1760 O O . VAL A 1 217 ? 31.124 10.502 12.528 1.00 80.81 217 VAL A O 1
ATOM 1763 N N . PRO A 1 218 ? 30.935 10.857 10.306 1.00 72.88 218 PRO A N 1
ATOM 1764 C CA . PRO A 1 218 ? 31.955 11.908 10.270 1.00 72.88 218 PRO A CA 1
ATOM 1765 C C . PRO A 1 218 ? 31.602 13.137 11.113 1.00 72.88 218 PRO A C 1
ATOM 1767 O O . PRO A 1 218 ? 32.495 13.766 11.663 1.00 72.88 218 PRO A O 1
ATOM 1770 N N . ASP A 1 219 ? 30.310 13.462 11.220 1.00 89.69 219 ASP A N 1
ATOM 1771 C CA . ASP A 1 219 ? 29.810 14.604 11.986 1.00 89.69 219 ASP A CA 1
ATOM 1772 C C . ASP A 1 219 ? 28.494 14.232 12.687 1.00 89.69 219 ASP A C 1
ATOM 1774 O O . ASP A 1 219 ? 27.416 14.195 12.084 1.00 89.69 219 ASP A O 1
ATOM 1778 N N . LEU A 1 220 ? 28.603 13.872 13.968 1.00 92.38 220 LEU A N 1
ATOM 1779 C CA . LEU A 1 220 ? 27.467 13.440 14.780 1.00 92.38 220 LEU A CA 1
ATOM 1780 C C . LEU A 1 220 ? 26.549 14.609 15.167 1.00 92.38 220 LEU A C 1
ATOM 1782 O O . LEU A 1 220 ? 25.335 14.423 15.244 1.00 92.38 220 LEU A O 1
ATOM 1786 N N . VAL A 1 221 ? 27.111 15.801 15.383 1.00 94.38 221 VAL A N 1
ATOM 1787 C CA . VAL A 1 221 ? 26.338 17.004 15.724 1.00 94.38 221 VAL A CA 1
ATOM 1788 C C . VAL A 1 221 ? 25.464 17.396 14.550 1.00 94.38 221 VAL A C 1
ATOM 1790 O O . VAL A 1 221 ? 24.262 17.587 14.715 1.00 94.38 221 VAL A O 1
ATOM 1793 N N . ARG A 1 222 ? 26.041 17.434 13.347 1.00 93.69 222 ARG A N 1
ATOM 1794 C CA . ARG A 1 222 ? 25.275 17.693 12.134 1.00 93.69 222 ARG A CA 1
ATOM 1795 C C . ARG A 1 222 ? 24.202 16.637 11.909 1.00 93.69 222 ARG A C 1
ATOM 1797 O O . ARG A 1 222 ? 23.077 17.001 11.604 1.00 93.69 222 ARG A O 1
ATOM 1804 N N . LEU A 1 223 ? 24.497 15.353 12.131 1.00 94.69 223 LEU A N 1
ATOM 1805 C CA . LEU A 1 223 ? 23.484 14.295 12.034 1.00 94.69 223 LEU A CA 1
ATOM 1806 C C . LEU A 1 223 ? 22.300 14.524 12.995 1.00 94.69 223 LEU A C 1
ATOM 1808 O O . LEU A 1 223 ? 21.156 14.263 12.621 1.00 94.69 223 LEU A O 1
ATOM 1812 N N . TYR A 1 224 ? 22.567 14.990 14.218 1.00 96.56 224 TYR A N 1
ATOM 1813 C CA . TYR A 1 224 ? 21.539 15.339 15.200 1.00 96.56 224 TYR A CA 1
ATOM 1814 C C . TYR A 1 224 ? 20.717 16.562 14.768 1.00 96.56 224 TYR A C 1
ATOM 1816 O O . TYR A 1 224 ? 19.486 16.500 14.760 1.00 96.56 224 TYR A O 1
ATOM 1824 N N . LEU A 1 225 ? 21.386 17.644 14.359 1.00 96.38 225 LEU A N 1
ATOM 1825 C CA . LEU A 1 225 ? 20.734 18.875 13.909 1.00 96.38 225 LEU A CA 1
ATOM 1826 C C . LEU A 1 225 ? 19.907 18.649 12.643 1.00 96.38 225 LEU A C 1
ATOM 1828 O O . LEU A 1 225 ? 18.742 19.029 12.620 1.00 96.38 225 LEU A O 1
ATOM 1832 N N . ASP A 1 226 ? 20.447 17.945 11.645 1.00 95.50 226 ASP A N 1
ATOM 1833 C CA . ASP A 1 226 ? 19.729 17.583 10.418 1.00 95.50 226 ASP A CA 1
ATOM 1834 C C . ASP A 1 226 ? 18.455 16.794 10.750 1.00 95.50 226 ASP A C 1
ATOM 1836 O O . ASP A 1 226 ? 17.401 17.017 10.150 1.00 95.50 226 ASP A O 1
ATOM 1840 N N . LYS A 1 227 ? 18.520 15.894 11.743 1.00 96.44 227 LYS A N 1
ATOM 1841 C CA . LYS A 1 227 ? 17.353 15.121 12.174 1.00 96.44 227 LYS A CA 1
ATOM 1842 C C . LYS A 1 227 ? 16.303 15.987 12.866 1.00 96.44 227 LYS A C 1
ATOM 1844 O O . LYS A 1 227 ? 15.116 15.849 12.575 1.00 96.44 227 LYS A O 1
ATOM 1849 N N . ALA A 1 228 ? 16.716 16.889 13.749 1.00 96.94 228 ALA A N 1
ATOM 1850 C CA . ALA A 1 228 ? 15.806 17.818 14.407 1.00 96.94 228 ALA A CA 1
ATOM 1851 C C . ALA A 1 228 ? 15.198 18.831 13.410 1.00 96.94 228 ALA A C 1
ATOM 1853 O O . ALA A 1 228 ? 14.005 19.122 13.482 1.00 96.94 228 ALA A O 1
ATOM 1854 N N . SER A 1 229 ? 15.962 19.300 12.420 1.00 96.25 229 SER A N 1
ATOM 1855 C CA . SER A 1 229 ? 15.464 20.138 11.322 1.00 96.25 229 SER A CA 1
ATOM 1856 C C . SER A 1 229 ? 14.471 19.395 10.423 1.00 96.25 229 SER A C 1
ATOM 1858 O O . SER A 1 229 ? 13.440 19.963 10.061 1.00 96.25 229 SER A O 1
ATOM 1860 N N . GLU A 1 230 ? 14.725 18.119 10.106 1.00 94.94 230 GLU A N 1
ATOM 1861 C CA . GLU A 1 230 ? 13.768 17.261 9.394 1.00 94.94 230 GLU A CA 1
ATOM 1862 C C . GLU A 1 230 ? 12.444 17.182 10.167 1.00 94.94 230 GLU A C 1
ATOM 1864 O O . GLU A 1 230 ? 11.375 17.414 9.600 1.00 94.94 230 GLU A O 1
ATOM 1869 N N . MET A 1 231 ? 12.511 16.912 11.474 1.00 96.50 231 MET A N 1
ATOM 1870 C CA . MET A 1 231 ? 11.328 16.836 12.331 1.00 96.50 231 MET A CA 1
ATOM 1871 C C . MET A 1 231 ? 10.570 18.166 12.379 1.00 96.50 231 MET A C 1
ATOM 1873 O O . MET A 1 231 ? 9.348 18.176 12.264 1.00 96.50 231 MET A O 1
ATOM 1877 N N . LEU A 1 232 ? 11.279 19.293 12.473 1.00 95.12 232 LEU A N 1
ATOM 1878 C CA . LEU A 1 232 ? 10.672 20.623 12.481 1.00 95.12 232 LEU A CA 1
ATOM 1879 C C . LEU A 1 232 ? 9.916 20.904 11.173 1.00 95.12 232 LEU A C 1
ATOM 1881 O O . LEU A 1 232 ? 8.828 21.472 11.213 1.00 95.12 232 LEU A O 1
ATOM 1885 N N . SER A 1 233 ? 10.461 20.479 10.027 1.00 92.50 233 SER A N 1
ATOM 1886 C CA . SER A 1 233 ? 9.831 20.676 8.712 1.00 92.50 233 SER A CA 1
ATOM 1887 C C . SER A 1 233 ? 8.513 19.909 8.534 1.00 92.50 233 SER A C 1
ATOM 1889 O O . SER A 1 233 ? 7.652 20.329 7.764 1.00 92.50 233 SER A O 1
ATOM 1891 N N . ASP A 1 234 ? 8.327 18.815 9.277 1.00 91.12 234 ASP A N 1
ATOM 1892 C CA . ASP A 1 234 ? 7.102 18.014 9.250 1.00 91.12 234 ASP A CA 1
ATOM 1893 C C . ASP A 1 234 ? 5.974 18.604 10.123 1.00 91.12 234 ASP A C 1
ATOM 1895 O O . ASP A 1 234 ? 4.825 18.158 10.028 1.00 91.12 234 ASP A O 1
ATOM 1899 N N . ILE A 1 235 ? 6.271 19.571 11.004 1.00 89.19 235 ILE A N 1
ATOM 1900 C CA . ILE A 1 235 ? 5.265 20.199 11.869 1.00 89.19 235 ILE A CA 1
ATOM 1901 C C . ILE A 1 235 ? 4.389 21.124 11.015 1.00 89.19 235 ILE A C 1
ATOM 1903 O O . ILE A 1 235 ? 4.794 22.216 10.622 1.00 89.19 235 ILE A O 1
ATOM 1907 N N . ARG A 1 236 ? 3.153 20.695 10.742 1.00 73.94 236 ARG A N 1
ATOM 1908 C CA . ARG A 1 236 ? 2.127 21.528 10.098 1.00 73.94 236 ARG A CA 1
ATOM 1909 C C . ARG A 1 236 ? 1.422 22.404 11.135 1.00 73.94 236 ARG A C 1
ATOM 1911 O O . ARG A 1 236 ? 1.105 21.927 12.223 1.00 73.94 236 ARG A O 1
ATOM 1918 N N . MET A 1 237 ? 1.117 23.652 10.777 1.00 60.19 237 MET A N 1
ATOM 1919 C CA . MET A 1 237 ? 0.226 24.503 11.571 1.00 60.19 237 MET A CA 1
ATOM 1920 C C . MET A 1 237 ? -1.209 23.973 11.436 1.00 60.19 237 MET A C 1
ATOM 1922 O O . MET A 1 237 ? -1.787 24.034 10.355 1.00 60.19 237 MET A O 1
ATOM 1926 N N . SER A 1 238 ? -1.759 23.405 12.509 1.00 55.56 238 SER A N 1
ATOM 1927 C CA . SER A 1 238 ? -3.161 22.964 12.591 1.00 55.56 238 SER A CA 1
ATOM 1928 C C . SER A 1 238 ? -3.924 23.830 13.597 1.00 55.56 238 SER A C 1
ATOM 1930 O O . SER A 1 238 ? -3.313 24.344 14.531 1.00 55.56 238 SER A O 1
ATOM 1932 N N . ASN A 1 239 ? -5.242 23.967 13.439 1.00 44.06 239 ASN A N 1
ATOM 1933 C CA . ASN A 1 239 ? -6.094 24.806 14.295 1.00 44.06 239 ASN A CA 1
ATOM 1934 C C . ASN A 1 239 ? -6.894 24.027 15.355 1.00 44.06 239 ASN A C 1
ATOM 1936 O O . ASN A 1 239 ? -7.564 24.655 16.170 1.00 44.06 239 ASN A O 1
ATOM 1940 N N . GLU A 1 240 ? -6.844 22.690 15.372 1.00 57.41 240 GLU A N 1
ATOM 1941 C CA . GLU A 1 240 ? -7.606 21.885 16.337 1.00 57.41 240 GLU A CA 1
ATOM 1942 C C . GLU A 1 240 ? -6.695 21.030 17.218 1.00 57.41 240 GLU A C 1
ATOM 1944 O O . GLU A 1 240 ? -6.000 20.139 16.727 1.00 57.41 240 GLU A O 1
ATOM 1949 N N . ASP A 1 241 ? -6.750 21.287 18.525 1.00 63.56 241 ASP A N 1
ATOM 1950 C CA . ASP A 1 241 ? -6.179 20.429 19.559 1.00 63.56 241 ASP A CA 1
ATOM 1951 C C . ASP A 1 241 ? -7.287 19.492 20.069 1.00 63.56 241 ASP A C 1
ATOM 1953 O O . ASP A 1 241 ? -8.318 19.938 20.584 1.00 63.56 241 ASP A O 1
ATOM 1957 N N . LYS A 1 242 ? -7.135 18.185 19.837 1.00 72.69 242 LYS A N 1
ATOM 1958 C CA . LYS A 1 242 ? -8.052 17.160 20.357 1.00 72.69 242 LYS A CA 1
ATOM 1959 C C . LYS A 1 242 ? -7.371 16.446 21.510 1.00 72.69 242 LYS A C 1
ATOM 1961 O O . LYS A 1 242 ? -6.169 16.212 21.493 1.00 72.69 242 LYS A O 1
ATOM 1966 N N . GLU A 1 243 ? -8.170 16.0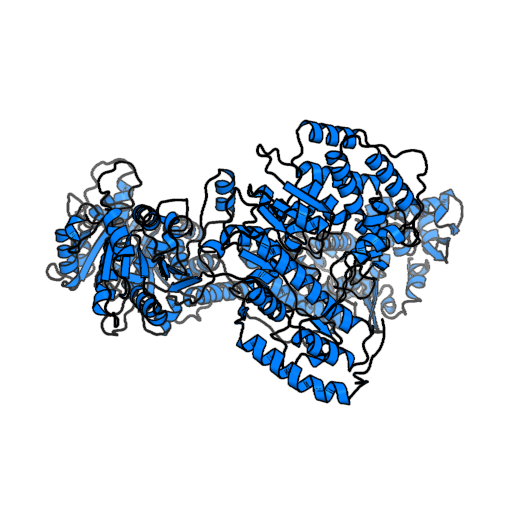39 22.487 1.00 82.75 243 GLU A N 1
ATOM 1967 C CA . GLU A 1 243 ? -7.661 15.380 23.683 1.00 82.75 243 GLU A CA 1
ATOM 1968 C C . GLU A 1 243 ? -6.899 14.087 23.350 1.00 82.75 243 GLU A C 1
ATOM 1970 O O . GLU A 1 243 ? -7.441 13.139 22.773 1.00 82.75 243 GLU A O 1
ATOM 1975 N N . ASN A 1 244 ? -5.632 14.052 23.750 1.00 90.19 244 ASN A N 1
ATOM 1976 C CA . ASN A 1 244 ? -4.702 12.961 23.500 1.00 90.19 244 ASN A CA 1
ATOM 1977 C C . ASN A 1 244 ? -3.975 12.603 24.802 1.00 90.19 244 ASN A C 1
ATOM 1979 O O . ASN A 1 244 ? -3.350 13.459 25.428 1.00 90.19 244 ASN A O 1
ATOM 1983 N N . LYS A 1 245 ? -4.060 11.335 25.218 1.00 92.81 245 LYS A N 1
ATOM 1984 C CA . LYS A 1 245 ? -3.470 10.835 26.468 1.00 92.81 245 LYS A CA 1
ATOM 1985 C C . LYS A 1 245 ? -2.518 9.681 26.188 1.00 92.81 245 LYS A C 1
ATOM 1987 O O . LYS A 1 245 ? -2.953 8.567 25.926 1.00 92.81 245 LYS A O 1
ATOM 1992 N N . ILE A 1 246 ? -1.219 9.929 26.312 1.00 94.69 246 ILE A N 1
ATOM 1993 C CA . ILE A 1 246 ? -0.185 8.892 26.213 1.00 94.69 246 ILE A CA 1
ATOM 1994 C C . ILE A 1 246 ? 0.360 8.597 27.615 1.00 94.69 246 ILE A C 1
ATOM 1996 O O . ILE A 1 246 ? 0.967 9.466 28.250 1.00 94.69 246 ILE A O 1
ATOM 2000 N N . ILE A 1 247 ? 0.127 7.379 28.105 1.00 93.44 247 ILE A N 1
ATOM 2001 C CA . ILE A 1 247 ? 0.328 6.981 29.501 1.00 93.44 247 ILE A CA 1
ATOM 2002 C C . ILE A 1 247 ? 1.405 5.895 29.589 1.00 93.44 247 ILE A C 1
ATOM 2004 O O . ILE A 1 247 ? 1.288 4.831 28.991 1.00 93.44 247 ILE A O 1
ATOM 2008 N N . LEU A 1 248 ? 2.438 6.147 30.394 1.00 91.88 248 LEU A N 1
ATOM 2009 C CA . LEU A 1 248 ? 3.440 5.141 30.743 1.00 91.88 248 LEU A CA 1
ATOM 2010 C C . LEU A 1 248 ? 2.840 4.145 31.743 1.00 91.88 248 LEU A C 1
ATOM 2012 O O . LEU A 1 248 ? 2.483 4.526 32.860 1.00 91.88 248 LEU A O 1
ATOM 2016 N N . GLY A 1 249 ? 2.731 2.882 31.345 1.00 89.38 249 GLY A N 1
ATOM 2017 C CA . GLY A 1 249 ? 2.188 1.814 32.178 1.00 89.38 249 GLY A CA 1
ATOM 2018 C C . GLY A 1 249 ? 1.597 0.666 31.366 1.00 89.38 249 GLY A C 1
ATOM 2019 O O . GLY A 1 249 ? 1.480 0.737 30.147 1.00 89.38 249 GLY A O 1
ATOM 2020 N N . SER A 1 250 ? 1.211 -0.398 32.065 1.00 87.69 250 SER A N 1
ATOM 2021 C CA . SER A 1 250 ? 0.549 -1.562 31.477 1.00 87.69 250 SER A CA 1
ATOM 2022 C C . SER A 1 250 ? -0.917 -1.565 31.873 1.00 87.69 250 SER A C 1
ATOM 2024 O O . SER A 1 250 ? -1.226 -1.595 33.059 1.00 87.69 250 SER A O 1
ATOM 2026 N N . MET A 1 251 ? -1.826 -1.591 30.899 1.00 84.88 251 MET A N 1
ATOM 2027 C CA . MET A 1 251 ? -3.274 -1.635 31.150 1.00 84.88 251 MET A CA 1
ATOM 2028 C C . MET A 1 251 ? -3.751 -2.974 31.771 1.00 84.88 251 MET A C 1
ATOM 2030 O O . MET A 1 251 ? -4.911 -3.125 32.160 1.00 84.88 251 MET A O 1
ATOM 2034 N N . ILE A 1 252 ? -2.838 -3.937 31.930 1.00 84.56 252 ILE A N 1
ATOM 2035 C CA . ILE A 1 252 ? -3.052 -5.151 32.728 1.00 84.56 252 ILE A CA 1
ATOM 2036 C C . ILE A 1 252 ? -3.170 -4.790 34.220 1.00 84.56 252 ILE A C 1
ATOM 2038 O O . ILE A 1 252 ? -3.909 -5.444 34.953 1.00 84.56 252 ILE A O 1
ATOM 2042 N N . THR A 1 253 ? -2.479 -3.738 34.677 1.00 82.00 253 THR A N 1
ATOM 2043 C CA . THR A 1 253 ? -2.481 -3.341 36.088 1.00 82.00 253 THR A CA 1
ATOM 2044 C C . THR A 1 253 ? -3.733 -2.555 36.457 1.00 82.00 253 THR A C 1
ATOM 2046 O O . THR A 1 253 ? -4.256 -1.750 35.681 1.00 82.00 253 THR A O 1
ATOM 2049 N N . GLU A 1 254 ? -4.196 -2.746 37.690 1.00 80.44 254 GLU A N 1
ATOM 2050 C CA . GLU A 1 254 ? -5.364 -2.040 38.215 1.00 80.44 254 GLU A CA 1
ATOM 2051 C C . GLU A 1 254 ? -5.141 -0.518 38.279 1.00 80.44 254 GLU A C 1
ATOM 2053 O O . GLU A 1 254 ? -6.045 0.260 37.974 1.00 80.44 254 GLU A O 1
ATOM 2058 N N . GLU A 1 255 ? -3.920 -0.077 38.597 1.00 82.75 255 GLU A N 1
ATOM 2059 C CA . GLU A 1 255 ? -3.560 1.345 38.628 1.00 82.75 255 GLU A CA 1
ATOM 2060 C C . GLU A 1 255 ? -3.732 2.011 37.254 1.00 82.75 255 GLU A C 1
ATOM 2062 O O . GLU A 1 255 ? -4.302 3.099 37.157 1.00 82.75 255 GLU A O 1
ATOM 2067 N N . ALA A 1 256 ? -3.263 1.367 36.180 1.00 83.56 256 ALA A N 1
ATOM 2068 C CA . ALA A 1 256 ? -3.389 1.901 34.828 1.00 83.56 256 ALA A CA 1
ATOM 2069 C C . ALA A 1 256 ? -4.838 1.842 34.331 1.00 83.56 256 ALA A C 1
ATOM 2071 O O . ALA A 1 256 ? -5.326 2.812 33.753 1.00 83.56 256 ALA A O 1
ATOM 2072 N N . PHE A 1 257 ? -5.544 0.742 34.607 1.00 86.00 257 PHE A N 1
ATOM 2073 C CA . PHE A 1 257 ? -6.954 0.588 34.259 1.00 86.00 257 PHE A CA 1
ATOM 2074 C C . PHE A 1 257 ? -7.831 1.677 34.898 1.00 86.00 257 PHE A C 1
ATOM 2076 O O . PHE A 1 257 ? -8.669 2.285 34.229 1.00 86.00 257 PHE A O 1
ATOM 2083 N N . ASN A 1 258 ? -7.585 2.005 36.170 1.00 87.62 258 ASN A N 1
ATOM 2084 C CA . ASN A 1 258 ? -8.310 3.056 36.884 1.00 87.62 258 ASN A CA 1
ATOM 2085 C C . ASN A 1 258 ? -8.172 4.449 36.247 1.00 87.62 258 ASN A C 1
ATOM 2087 O O . ASN A 1 258 ? -9.042 5.288 36.466 1.00 87.62 258 ASN A O 1
ATOM 2091 N N . LYS A 1 259 ? -7.135 4.701 35.434 1.00 87.69 259 LYS A N 1
ATOM 2092 C CA . LYS A 1 259 ? -6.949 5.979 34.720 1.00 87.69 259 LYS A CA 1
ATOM 2093 C C . LYS A 1 259 ? -7.919 6.158 33.547 1.00 87.69 259 LYS A C 1
ATOM 2095 O O . LYS A 1 259 ? -8.066 7.279 33.071 1.00 87.69 259 LYS A O 1
ATOM 2100 N N . VAL A 1 260 ? -8.555 5.082 33.072 1.00 89.69 260 VAL A N 1
ATOM 2101 C CA . VAL A 1 260 ? -9.398 5.086 31.858 1.00 89.69 260 VAL A CA 1
ATOM 2102 C C . VAL A 1 260 ? -10.769 4.441 32.036 1.00 89.69 260 VAL A C 1
ATOM 2104 O O . VAL A 1 260 ? -11.573 4.487 31.112 1.00 89.69 260 VAL A O 1
ATOM 2107 N N . LYS A 1 261 ? -11.059 3.875 33.212 1.00 88.25 261 LYS A N 1
ATOM 2108 C CA . LYS A 1 261 ? -12.301 3.135 33.490 1.00 88.25 261 LYS A CA 1
ATOM 2109 C C . LYS A 1 261 ? -13.595 3.913 33.209 1.00 88.25 261 LYS A C 1
ATOM 2111 O O . LYS A 1 261 ? -14.592 3.298 32.856 1.00 88.25 261 LYS A O 1
ATOM 2116 N N . ASP A 1 262 ? -13.561 5.239 33.347 1.00 88.00 262 ASP A N 1
ATOM 2117 C CA . ASP A 1 262 ? -14.726 6.119 33.194 1.00 88.00 262 ASP A CA 1
ATOM 2118 C C . ASP A 1 262 ? -14.783 6.790 31.804 1.00 88.00 262 ASP A C 1
ATOM 2120 O O . ASP A 1 262 ? -15.636 7.639 31.549 1.00 88.00 262 ASP A O 1
ATOM 2124 N N . MET A 1 263 ? -13.859 6.452 30.894 1.00 90.38 263 MET A N 1
ATOM 2125 C CA . MET A 1 263 ? -13.777 7.056 29.560 1.00 90.38 263 MET A CA 1
ATOM 2126 C C . MET A 1 263 ? -14.488 6.180 28.521 1.00 90.38 263 MET A C 1
ATOM 2128 O O . MET A 1 263 ? -14.199 4.987 28.438 1.00 90.38 263 MET A O 1
ATOM 2132 N N . PRO A 1 264 ? -15.375 6.742 27.679 1.00 91.38 264 PRO A N 1
ATOM 2133 C CA . PRO A 1 264 ? -16.094 5.957 26.683 1.00 91.38 264 PRO A CA 1
ATOM 2134 C C . PRO A 1 264 ? -15.170 5.593 25.513 1.00 91.38 264 PRO A C 1
ATOM 2136 O O . PRO A 1 264 ? -14.803 6.449 24.701 1.00 91.38 264 PRO A O 1
ATOM 2139 N N . ILE A 1 265 ? -14.785 4.318 25.419 1.00 95.06 265 ILE A N 1
ATOM 2140 C CA . ILE A 1 265 ? -13.910 3.822 24.350 1.00 95.06 265 ILE A CA 1
ATOM 2141 C C . ILE A 1 265 ? -14.757 3.284 23.195 1.00 95.06 265 ILE A C 1
ATOM 2143 O O . ILE A 1 265 ? -15.484 2.304 23.351 1.00 95.06 265 ILE A O 1
ATOM 2147 N N . GLY A 1 266 ? -14.650 3.923 22.029 1.00 94.50 266 GLY A N 1
ATOM 2148 C CA . GLY A 1 266 ? -15.434 3.598 20.831 1.00 94.50 266 GLY A CA 1
ATOM 2149 C C . GLY A 1 266 ? -14.753 2.606 19.891 1.00 94.50 266 GLY A C 1
ATOM 2150 O O . GLY A 1 266 ? -15.422 1.945 19.100 1.00 94.50 266 GLY A O 1
ATOM 2151 N N . LEU A 1 267 ? -13.426 2.508 19.972 1.00 96.75 267 LEU A N 1
ATOM 2152 C CA . LEU A 1 267 ? -12.605 1.647 19.130 1.00 96.75 267 LEU A CA 1
ATOM 2153 C C . LEU A 1 267 ? -11.306 1.302 19.862 1.00 96.75 267 LEU A C 1
ATOM 2155 O O . LEU A 1 267 ? -10.675 2.179 20.453 1.00 96.75 267 LEU A O 1
ATOM 2159 N N . CYS A 1 268 ? -10.892 0.039 19.784 1.00 96.31 268 CYS A N 1
ATOM 2160 C CA . CYS A 1 268 ? -9.587 -0.417 20.254 1.00 96.31 268 CYS A CA 1
ATOM 2161 C C . CYS A 1 268 ? -8.798 -1.029 19.091 1.00 96.31 268 CYS A C 1
ATOM 2163 O O . CYS A 1 268 ? -9.331 -1.889 18.387 1.00 96.31 268 CYS A O 1
ATOM 2165 N N . VAL A 1 269 ? -7.556 -0.590 18.874 1.00 95.88 269 VAL A N 1
ATOM 2166 C CA . VAL A 1 269 ? -6.668 -1.110 17.819 1.00 95.88 269 VAL A CA 1
ATOM 2167 C C . VAL A 1 269 ? -5.269 -1.254 18.384 1.00 95.88 269 VAL A C 1
ATOM 2169 O O . VAL A 1 269 ? -4.681 -0.257 18.794 1.00 95.88 269 VAL A O 1
ATOM 2172 N N . PHE A 1 270 ? -4.731 -2.474 18.406 1.00 94.31 270 PHE A N 1
ATOM 2173 C CA . PHE A 1 270 ? -3.401 -2.710 18.963 1.00 94.31 270 PHE A CA 1
ATOM 2174 C C . PHE A 1 270 ? -2.726 -3.977 18.451 1.00 94.31 270 PHE A C 1
ATOM 2176 O O . PHE A 1 270 ? -3.349 -4.869 17.875 1.00 94.31 270 PHE A O 1
ATOM 2183 N N . SER A 1 271 ? -1.422 -4.057 18.714 1.00 92.50 271 SER A N 1
ATOM 2184 C CA . SER A 1 271 ? -0.603 -5.249 18.512 1.00 92.50 271 SER A CA 1
ATOM 2185 C C . SER A 1 271 ? 0.153 -5.540 19.807 1.00 92.50 271 SER A C 1
ATOM 2187 O O . SER A 1 271 ? 1.109 -4.823 20.107 1.00 92.50 271 SER A O 1
ATOM 2189 N N . PRO A 1 272 ? -0.224 -6.566 20.588 1.00 91.75 272 PRO A N 1
ATOM 2190 C CA . PRO A 1 272 ? 0.560 -6.935 21.758 1.00 91.75 272 PRO A CA 1
ATOM 2191 C C . PRO A 1 272 ? 1.927 -7.496 21.322 1.00 91.75 272 PRO A C 1
ATOM 2193 O O . PRO A 1 272 ? 2.042 -8.040 20.219 1.00 91.75 272 PRO A O 1
ATOM 2196 N N . PRO A 1 273 ? 2.968 -7.439 22.173 1.00 89.38 273 PRO A N 1
ATOM 2197 C CA . PRO A 1 273 ? 4.157 -8.270 21.999 1.00 89.38 273 PRO A CA 1
ATOM 2198 C C . PRO A 1 273 ? 3.757 -9.731 21.766 1.00 89.38 273 PRO A C 1
ATOM 2200 O O . PRO A 1 273 ? 2.887 -10.249 22.458 1.00 89.38 273 PRO A O 1
ATOM 2203 N N . TYR A 1 274 ? 4.342 -10.409 20.782 1.00 89.19 274 TYR A N 1
ATOM 2204 C CA . TYR A 1 274 ? 3.924 -11.776 20.451 1.00 89.19 274 TYR A CA 1
ATOM 2205 C C . TYR A 1 274 ? 4.548 -12.809 21.393 1.00 89.19 274 TYR A C 1
ATOM 2207 O O . TYR A 1 274 ? 5.664 -12.627 21.876 1.00 89.19 274 TYR A O 1
ATOM 2215 N N . ALA A 1 275 ? 3.866 -13.938 21.603 1.00 86.19 275 ALA A N 1
ATOM 2216 C CA . ALA A 1 275 ? 4.360 -15.073 22.387 1.00 86.19 275 ALA A CA 1
ATOM 2217 C C . ALA A 1 275 ? 5.471 -15.849 21.645 1.00 86.19 275 ALA A C 1
ATOM 2219 O O . ALA A 1 275 ? 5.309 -17.020 21.309 1.00 86.19 275 ALA A O 1
ATOM 2220 N N . ASN A 1 276 ? 6.580 -15.177 21.319 1.00 83.69 276 ASN A N 1
ATOM 2221 C CA . ASN A 1 276 ? 7.690 -15.682 20.501 1.00 83.69 276 ASN A CA 1
ATOM 2222 C C . ASN A 1 276 ? 9.073 -15.492 21.164 1.00 83.69 276 ASN A C 1
ATOM 2224 O O . ASN A 1 276 ? 10.107 -15.626 20.507 1.00 83.69 276 ASN A O 1
ATOM 2228 N N . CYS A 1 277 ? 9.091 -15.203 22.466 1.00 83.94 277 CYS A N 1
ATOM 2229 C CA . CYS A 1 277 ? 10.273 -14.916 23.277 1.00 83.94 277 CYS A CA 1
ATOM 2230 C C . CYS A 1 277 ? 10.994 -13.591 22.980 1.00 83.94 277 CYS A C 1
ATOM 2232 O O . CYS A 1 277 ? 12.118 -13.420 23.462 1.00 83.94 277 CYS A O 1
ATOM 2234 N N . PHE A 1 278 ? 10.401 -12.677 22.207 1.00 83.81 278 PHE A N 1
ATOM 2235 C CA . PHE A 1 278 ? 11.025 -11.406 21.842 1.00 83.81 278 PHE A CA 1
ATOM 2236 C C . PHE A 1 278 ? 10.871 -10.352 22.950 1.00 83.81 278 PHE A C 1
ATOM 2238 O O . PHE A 1 278 ? 9.762 -10.000 23.333 1.00 83.81 278 PHE A O 1
ATOM 2245 N N . ASP A 1 279 ? 11.989 -9.828 23.450 1.00 86.25 279 ASP A N 1
ATOM 2246 C CA . ASP A 1 279 ? 12.050 -8.829 24.518 1.00 86.25 279 ASP A CA 1
ATOM 2247 C C . ASP A 1 279 ? 12.268 -7.430 23.921 1.00 86.25 279 ASP A C 1
ATOM 2249 O O . ASP A 1 279 ? 13.357 -7.070 23.463 1.00 86.25 279 ASP A O 1
ATOM 2253 N N . TYR A 1 280 ? 11.198 -6.637 23.896 1.00 84.75 280 TYR A N 1
ATOM 2254 C CA . TYR A 1 280 ? 11.196 -5.315 23.277 1.00 84.75 280 TYR A CA 1
ATOM 2255 C C . TYR A 1 280 ? 12.057 -4.324 24.075 1.00 84.75 280 TYR A C 1
ATOM 2257 O O . TYR A 1 280 ? 12.721 -3.479 23.476 1.00 84.75 280 TYR A O 1
ATOM 2265 N N . CYS A 1 281 ? 12.119 -4.440 25.405 1.00 87.62 281 CYS A N 1
ATOM 2266 C CA . CYS A 1 281 ? 12.978 -3.594 26.235 1.00 87.62 281 CYS A CA 1
ATOM 2267 C C . CYS A 1 281 ? 14.462 -3.845 25.930 1.00 87.62 281 CYS A C 1
ATOM 2269 O O . CYS A 1 281 ? 15.230 -2.896 25.786 1.00 87.62 281 CYS A O 1
ATOM 2271 N N . GLU A 1 282 ? 14.871 -5.108 25.773 1.00 87.38 282 GLU A N 1
ATOM 2272 C CA . GLU A 1 282 ? 16.260 -5.474 25.449 1.00 87.38 282 GLU A CA 1
ATOM 2273 C C . GLU A 1 282 ? 16.731 -4.928 24.097 1.00 87.38 282 GLU A C 1
ATOM 2275 O O . GLU A 1 282 ? 17.870 -4.474 23.962 1.00 87.38 282 GLU A O 1
ATOM 2280 N N . VAL A 1 283 ? 15.861 -4.934 23.086 1.00 88.69 283 VAL A N 1
ATOM 2281 C CA . VAL A 1 283 ? 16.202 -4.436 21.744 1.00 88.69 283 VAL A CA 1
ATOM 2282 C C . VAL A 1 283 ? 16.430 -2.925 21.729 1.00 88.69 283 VAL A C 1
ATOM 2284 O O . VAL A 1 283 ? 17.287 -2.449 20.984 1.00 88.69 283 VAL A O 1
ATOM 2287 N N . TYR A 1 284 ? 15.707 -2.183 22.566 1.00 90.75 284 TYR A N 1
ATOM 2288 C CA . TYR A 1 284 ? 15.809 -0.725 22.679 1.00 90.75 284 TYR A CA 1
ATOM 2289 C C . TYR A 1 284 ? 16.629 -0.273 23.896 1.00 90.75 284 TYR A C 1
ATOM 2291 O O . TYR A 1 284 ? 16.534 0.866 24.351 1.00 90.75 284 TYR A O 1
ATOM 2299 N N . LYS A 1 285 ? 17.466 -1.166 24.434 1.00 90.25 285 LYS A N 1
ATOM 2300 C CA . LYS A 1 285 ? 18.272 -0.913 25.630 1.00 90.25 285 LYS A CA 1
ATOM 2301 C C . LYS A 1 285 ? 19.180 0.318 25.492 1.00 90.25 285 LYS A C 1
ATOM 2303 O O . LYS A 1 285 ? 19.376 1.030 26.465 1.00 90.25 285 LYS A O 1
ATOM 2308 N N . LEU A 1 286 ? 19.719 0.625 24.311 1.00 92.00 286 LEU A N 1
ATOM 2309 C CA . LEU A 1 286 ? 20.584 1.806 24.147 1.00 92.00 286 LEU A CA 1
ATOM 2310 C C . LEU A 1 286 ? 19.807 3.116 24.293 1.00 92.00 286 LEU A C 1
ATOM 2312 O O . LEU A 1 286 ? 20.292 4.057 24.917 1.00 92.00 286 LEU A O 1
ATOM 2316 N N . GLU A 1 287 ? 18.587 3.161 23.767 1.00 93.38 287 GLU A N 1
ATOM 2317 C CA . GLU A 1 287 ? 17.697 4.309 23.870 1.00 93.38 287 GLU A CA 1
ATOM 2318 C C . GLU A 1 287 ? 17.291 4.601 25.315 1.00 93.38 287 GLU A C 1
ATOM 2320 O O . GLU A 1 287 ? 17.183 5.768 25.680 1.00 93.38 287 GLU A O 1
ATOM 2325 N N . PHE A 1 288 ? 17.106 3.568 26.146 1.00 91.94 288 PHE A N 1
ATOM 2326 C CA . PHE A 1 288 ? 16.770 3.734 27.564 1.00 91.94 288 PHE A CA 1
ATOM 2327 C C . PHE A 1 288 ? 17.848 4.539 28.303 1.00 91.94 288 PHE A C 1
ATOM 2329 O O . PHE A 1 288 ? 17.536 5.490 29.019 1.00 91.94 288 PHE A O 1
ATOM 2336 N N . TRP A 1 289 ? 19.120 4.190 28.094 1.00 90.56 289 TRP A N 1
ATOM 2337 C CA . TRP A 1 289 ? 20.249 4.846 28.757 1.00 90.56 289 TRP A CA 1
ATOM 2338 C C . TRP A 1 289 ? 20.576 6.206 28.138 1.00 90.56 289 TRP A C 1
ATOM 2340 O O . TRP A 1 289 ? 20.663 7.195 28.863 1.00 90.56 289 TRP A O 1
ATOM 2350 N N . ILE A 1 290 ? 20.737 6.290 26.810 1.00 91.50 290 ILE A N 1
ATOM 2351 C CA . ILE A 1 290 ? 21.091 7.555 26.139 1.00 91.50 290 ILE A CA 1
ATOM 2352 C C . ILE A 1 290 ? 19.951 8.573 26.252 1.00 91.50 290 ILE A C 1
ATOM 2354 O O . ILE A 1 290 ? 20.208 9.755 26.453 1.00 91.50 290 ILE A O 1
ATOM 2358 N N . GLY A 1 291 ? 18.696 8.122 26.199 1.00 91.00 291 GLY A N 1
ATOM 2359 C CA . GLY A 1 291 ? 17.528 8.970 26.429 1.00 91.00 291 GLY A CA 1
ATOM 2360 C C . GLY A 1 291 ? 17.343 9.390 27.889 1.00 91.00 291 GLY A C 1
ATOM 2361 O O . GLY A 1 291 ? 16.545 10.282 28.157 1.00 91.00 291 GLY A O 1
ATOM 2362 N N . GLY A 1 292 ? 18.085 8.798 28.830 1.00 89.19 292 GLY A N 1
ATOM 2363 C CA . GLY A 1 292 ? 18.047 9.160 30.246 1.00 89.19 292 GLY A CA 1
ATOM 2364 C C . GLY A 1 292 ? 16.860 8.624 31.035 1.00 89.19 292 GLY A C 1
ATOM 2365 O O . GLY A 1 292 ? 16.571 9.131 32.114 1.00 89.19 292 GLY A O 1
ATOM 2366 N N . PHE A 1 293 ? 16.193 7.594 30.520 1.00 90.56 293 PHE A N 1
ATOM 2367 C CA . PHE A 1 293 ? 15.036 6.969 31.159 1.00 90.56 293 PHE A CA 1
ATOM 2368 C C . PHE A 1 293 ? 15.413 6.023 32.302 1.00 90.56 293 PHE A C 1
ATOM 2370 O O . PHE A 1 293 ? 14.584 5.731 33.160 1.00 90.56 293 PHE A O 1
ATOM 2377 N N . VAL A 1 294 ? 16.653 5.533 32.303 1.00 89.81 294 VAL A N 1
ATOM 2378 C CA . VAL A 1 294 ? 17.209 4.666 33.347 1.00 89.81 294 VAL A CA 1
ATOM 2379 C C . VAL A 1 294 ? 18.595 5.153 33.740 1.00 89.81 294 VAL A C 1
ATOM 2381 O O . VAL A 1 294 ? 19.336 5.684 32.906 1.00 89.81 294 VAL A O 1
ATOM 2384 N N . LYS A 1 295 ? 18.943 4.958 35.012 1.00 83.75 295 LYS A N 1
ATOM 2385 C CA . LYS A 1 295 ? 20.286 5.222 35.542 1.00 83.75 295 LYS A CA 1
ATOM 2386 C C . LYS A 1 295 ? 21.000 3.919 35.892 1.00 83.75 295 LYS A C 1
ATOM 2388 O O . LYS A 1 295 ? 22.211 3.827 35.747 1.00 83.75 295 LYS A O 1
ATOM 2393 N N . SER A 1 296 ? 20.244 2.888 36.260 1.00 85.88 296 SER A N 1
ATOM 2394 C CA . SER A 1 296 ? 20.755 1.577 36.659 1.00 85.88 296 SER A CA 1
ATOM 2395 C C . SER A 1 296 ? 20.081 0.422 35.902 1.00 85.88 296 SER A C 1
ATOM 2397 O O . SER A 1 296 ? 19.053 0.589 35.243 1.00 85.88 296 SER A O 1
ATOM 2399 N N . TYR A 1 297 ? 20.654 -0.783 36.004 1.00 85.94 297 TYR A N 1
ATOM 2400 C CA . TYR A 1 297 ? 19.983 -1.997 35.522 1.00 85.94 297 TYR A CA 1
ATOM 2401 C C . TYR A 1 297 ? 18.735 -2.346 36.345 1.00 85.94 297 TYR A C 1
ATOM 2403 O O . TYR A 1 297 ? 17.821 -2.956 35.796 1.00 85.94 297 TYR A O 1
ATOM 2411 N N . ASP A 1 298 ? 18.664 -1.924 37.609 1.00 86.06 298 ASP A N 1
ATOM 2412 C CA . ASP A 1 298 ? 17.483 -2.128 38.453 1.00 86.06 298 ASP A CA 1
ATOM 2413 C C . ASP A 1 298 ? 16.302 -1.277 37.959 1.00 86.06 298 ASP A C 1
ATOM 2415 O O . ASP A 1 298 ? 15.183 -1.781 37.835 1.00 86.06 298 ASP A O 1
ATOM 2419 N N . ASP A 1 299 ? 16.559 -0.024 37.557 1.00 85.56 299 ASP A N 1
ATOM 2420 C CA . ASP A 1 299 ? 15.553 0.826 36.897 1.00 85.56 299 ASP A CA 1
ATOM 2421 C C . ASP A 1 299 ? 15.047 0.182 35.601 1.00 85.56 299 ASP A C 1
ATOM 2423 O O . ASP A 1 299 ? 13.857 0.219 35.290 1.00 85.56 299 ASP A O 1
ATOM 2427 N N . PHE A 1 300 ? 15.956 -0.425 34.835 1.00 88.19 300 PHE A N 1
ATOM 2428 C CA . PHE A 1 300 ? 15.621 -1.105 33.590 1.00 88.19 300 PHE A CA 1
ATOM 2429 C C . PHE A 1 300 ? 14.768 -2.362 33.824 1.00 88.19 300 PHE A C 1
ATOM 2431 O O . PHE A 1 300 ? 13.796 -2.589 33.100 1.00 88.19 300 PHE A O 1
ATOM 2438 N N . GLU A 1 301 ? 15.078 -3.152 34.855 1.00 87.44 301 GLU A N 1
ATOM 2439 C CA . GLU A 1 301 ? 14.310 -4.352 35.202 1.00 87.44 301 GLU A CA 1
ATOM 2440 C C . GLU A 1 301 ? 12.899 -4.016 35.704 1.00 87.44 301 GLU A C 1
ATOM 2442 O O . GLU A 1 301 ? 11.959 -4.768 35.442 1.00 87.44 301 GLU A O 1
ATOM 2447 N N . ARG A 1 302 ? 12.706 -2.851 36.338 1.00 86.44 302 ARG A N 1
ATOM 2448 C CA . ARG A 1 302 ? 11.378 -2.371 36.753 1.00 86.44 302 ARG A CA 1
ATOM 2449 C C . ARG A 1 302 ? 10.397 -2.259 35.582 1.00 86.44 302 ARG A C 1
ATOM 2451 O O . ARG A 1 302 ? 9.229 -2.592 35.750 1.00 86.44 302 ARG A O 1
ATOM 2458 N N . PHE A 1 303 ? 10.847 -1.817 34.406 1.00 87.31 303 PHE A N 1
ATOM 2459 C CA . PHE A 1 303 ? 9.990 -1.749 33.215 1.00 87.31 303 PHE A CA 1
ATOM 2460 C C . PHE A 1 303 ? 9.680 -3.137 32.644 1.00 87.31 303 PHE A C 1
ATOM 2462 O O . PHE A 1 303 ? 8.571 -3.375 32.172 1.00 87.31 303 PHE A O 1
ATOM 2469 N N . ARG A 1 304 ? 10.637 -4.069 32.719 1.00 86.81 304 ARG A N 1
ATOM 2470 C CA . ARG A 1 304 ? 10.486 -5.442 32.207 1.00 86.81 304 ARG A CA 1
ATOM 2471 C C . ARG A 1 304 ? 9.557 -6.288 33.074 1.00 86.81 304 ARG A C 1
ATOM 2473 O O . ARG A 1 304 ? 8.781 -7.071 32.538 1.00 86.81 304 ARG A O 1
ATOM 2480 N N . SER A 1 305 ? 9.572 -6.086 34.391 1.00 84.25 305 SER A N 1
ATOM 2481 C CA . SER A 1 305 ? 8.754 -6.869 35.327 1.00 84.25 305 SER A CA 1
ATOM 2482 C C . SER A 1 305 ? 7.247 -6.590 35.231 1.00 84.25 305 SER A C 1
ATOM 2484 O O . SER A 1 305 ? 6.447 -7.433 35.633 1.00 84.25 305 SER A O 1
ATOM 2486 N N . ILE A 1 306 ? 6.839 -5.433 34.702 1.00 83.56 306 ILE A N 1
ATOM 2487 C CA . ILE A 1 306 ? 5.425 -5.068 34.467 1.00 83.56 306 ILE A CA 1
ATOM 2488 C C . ILE A 1 306 ? 4.981 -5.274 33.007 1.00 83.56 306 ILE A C 1
ATOM 2490 O O . ILE A 1 306 ? 3.842 -4.960 32.653 1.00 83.56 306 ILE A O 1
ATOM 2494 N N . ALA A 1 307 ? 5.884 -5.739 32.139 1.00 85.94 307 ALA A N 1
ATOM 2495 C CA . ALA A 1 307 ? 5.587 -5.988 30.735 1.00 85.94 307 ALA A CA 1
ATOM 2496 C C . ALA A 1 307 ? 4.735 -7.255 30.555 1.00 85.94 307 ALA A C 1
ATOM 2498 O O . ALA A 1 307 ? 4.729 -8.151 31.397 1.00 85.94 307 ALA A O 1
ATOM 2499 N N . LEU A 1 308 ? 4.056 -7.347 29.410 1.00 88.75 308 LEU A N 1
ATOM 2500 C CA . LEU A 1 308 ? 3.356 -8.560 28.984 1.00 88.75 308 LEU A CA 1
ATOM 2501 C C . LEU A 1 308 ? 4.330 -9.750 28.913 1.00 88.75 308 LEU A C 1
ATOM 2503 O O . LEU A 1 308 ? 5.395 -9.619 28.295 1.00 88.75 308 LEU A O 1
ATOM 2507 N N . ARG A 1 309 ? 3.948 -10.915 29.463 1.00 89.12 309 ARG A N 1
ATOM 2508 C CA . ARG A 1 309 ? 4.751 -12.159 29.528 1.00 89.12 309 ARG A CA 1
ATOM 2509 C C . ARG A 1 309 ? 5.018 -12.808 28.165 1.00 89.12 309 ARG A C 1
ATOM 2511 O O . ARG A 1 309 ? 4.591 -13.914 27.871 1.00 89.12 309 ARG A O 1
ATOM 2518 N N . SER A 1 310 ? 5.770 -12.120 27.319 1.00 86.94 310 SER A N 1
ATOM 2519 C CA . SER A 1 310 ? 6.096 -12.505 25.938 1.00 86.94 310 SER A CA 1
ATOM 2520 C C . SER A 1 310 ? 7.520 -13.051 25.774 1.00 86.94 310 SER A C 1
ATOM 2522 O O . SER A 1 310 ? 7.868 -13.568 24.710 1.00 86.94 310 SER A O 1
ATOM 2524 N N . HIS A 1 311 ? 8.344 -12.971 26.828 1.00 86.94 311 HIS A N 1
ATOM 2525 C CA . HIS A 1 311 ? 9.735 -13.420 26.857 1.00 86.94 311 HIS A CA 1
ATOM 2526 C C . HIS A 1 311 ? 10.121 -14.087 28.182 1.00 86.94 311 HIS A C 1
ATOM 2528 O O . HIS A 1 311 ? 9.451 -13.956 29.197 1.00 86.94 311 HIS A O 1
ATOM 2534 N N . VAL A 1 312 ? 11.240 -14.814 28.168 1.00 84.44 312 VAL A N 1
ATOM 2535 C CA . VAL A 1 312 ? 11.730 -15.637 29.295 1.00 84.44 312 VAL A CA 1
ATOM 2536 C C . VAL A 1 312 ? 12.835 -14.962 30.118 1.00 84.44 312 VAL A C 1
ATOM 2538 O O . VAL A 1 312 ? 13.444 -15.596 30.977 1.00 84.44 312 VAL A O 1
ATOM 2541 N N . ASN A 1 313 ? 13.142 -13.697 29.821 1.00 78.62 313 ASN A N 1
ATOM 2542 C CA . ASN A 1 313 ? 14.359 -13.025 30.293 1.00 78.62 313 ASN A CA 1
ATOM 2543 C C . ASN A 1 313 ? 14.143 -12.093 31.504 1.00 78.62 313 ASN A C 1
ATOM 2545 O O . ASN A 1 313 ? 15.089 -11.396 31.869 1.00 78.62 313 ASN A O 1
ATOM 2549 N N . SER A 1 314 ? 12.941 -12.038 32.089 1.00 76.00 314 SER A N 1
ATOM 2550 C CA . SER A 1 314 ? 12.608 -11.183 33.242 1.00 76.00 314 SER A CA 1
ATOM 2551 C C . SER A 1 314 ? 11.762 -11.936 34.271 1.00 76.00 314 SER A C 1
ATOM 2553 O O . SER A 1 314 ? 11.127 -12.945 33.952 1.00 76.00 314 SER A O 1
ATOM 2555 N N . LYS A 1 315 ? 11.784 -11.454 35.519 1.00 76.31 315 LYS A N 1
ATOM 2556 C CA . LYS A 1 315 ? 10.874 -11.888 36.583 1.00 76.31 315 LYS A CA 1
ATOM 2557 C C . LYS A 1 315 ? 9.659 -10.962 36.591 1.00 76.31 315 LYS A C 1
ATOM 2559 O O . LYS A 1 315 ? 9.757 -9.813 37.012 1.00 76.31 315 LYS A O 1
ATOM 2564 N N . PHE A 1 316 ? 8.526 -11.471 36.126 1.00 75.81 316 PHE A N 1
ATOM 2565 C CA . PHE A 1 316 ? 7.284 -10.706 36.048 1.00 75.81 316 PHE A CA 1
ATOM 2566 C C . PHE A 1 316 ? 6.654 -10.509 37.431 1.00 75.81 316 PHE A C 1
ATOM 2568 O O . PHE A 1 316 ? 6.752 -11.380 38.292 1.00 75.81 316 PHE A O 1
ATOM 2575 N N . SER A 1 317 ? 6.031 -9.349 37.639 1.00 67.94 317 SER A N 1
ATOM 2576 C CA . SER A 1 317 ? 5.513 -8.903 38.940 1.00 67.94 317 SER A CA 1
ATOM 2577 C C . SER A 1 317 ? 4.098 -9.400 39.259 1.00 67.94 317 SER A C 1
ATOM 2579 O O . SER A 1 317 ? 3.679 -9.336 40.412 1.00 67.94 317 SER A O 1
ATOM 2581 N N . HIS A 1 318 ? 3.365 -9.908 38.266 1.00 69.69 318 HIS A N 1
ATOM 2582 C CA . HIS A 1 318 ? 1.976 -10.346 38.419 1.00 69.69 318 HIS A CA 1
ATOM 2583 C C . HIS A 1 318 ? 1.866 -11.857 38.671 1.00 69.69 318 HIS A C 1
ATOM 2585 O O . HIS A 1 318 ? 2.584 -12.652 38.057 1.00 69.69 318 HIS A O 1
ATOM 2591 N N . GLU A 1 319 ? 0.948 -12.249 39.564 1.00 66.19 319 GLU A N 1
ATOM 2592 C CA . GLU A 1 319 ? 0.681 -13.654 39.883 1.00 66.19 319 GLU A CA 1
ATOM 2593 C C . GLU A 1 319 ? 0.152 -14.431 38.668 1.00 66.19 319 GLU A C 1
ATOM 2595 O O . GLU A 1 319 ? -0.442 -13.895 37.730 1.00 66.19 319 GLU A O 1
ATOM 2600 N N . PHE A 1 320 ? 0.425 -15.729 38.673 1.00 69.38 320 PHE A N 1
ATOM 2601 C CA . PHE A 1 320 ? 0.156 -16.639 37.574 1.00 69.38 320 PHE A CA 1
ATOM 2602 C C . PHE A 1 320 ? -0.737 -17.774 38.069 1.00 69.38 320 PHE A C 1
ATOM 2604 O O . PHE A 1 320 ? -0.395 -18.422 39.057 1.00 69.38 320 PHE A O 1
ATOM 2611 N N . SER A 1 321 ? -1.864 -18.012 37.393 1.00 69.44 321 SER A N 1
ATOM 2612 C CA . SER A 1 321 ? -2.836 -19.035 37.812 1.00 69.44 321 SER A CA 1
ATOM 2613 C C . SER A 1 321 ? -3.109 -20.082 36.735 1.00 69.44 321 SER A C 1
ATOM 2615 O O . SER A 1 321 ? -3.369 -21.232 37.077 1.00 69.44 321 SER A O 1
ATOM 2617 N N . ASN A 1 322 ? -3.005 -19.701 35.455 1.00 71.88 322 ASN A N 1
ATOM 2618 C CA . ASN A 1 322 ? -3.312 -20.504 34.275 1.00 71.88 322 ASN A CA 1
ATOM 2619 C C . ASN A 1 322 ? -4.643 -21.246 34.344 1.00 71.88 322 ASN A C 1
ATOM 2621 O O . ASN A 1 322 ? -4.702 -22.451 34.593 1.00 71.88 322 ASN A O 1
ATOM 2625 N N . SER A 1 323 ? -5.726 -20.530 34.060 1.00 76.81 323 SER A N 1
ATOM 2626 C CA . SER A 1 323 ? -7.066 -21.127 34.072 1.00 76.81 323 SER A CA 1
ATOM 2627 C C . SER A 1 323 ? -7.452 -21.823 32.756 1.00 76.81 323 SER A C 1
ATOM 2629 O O . SER A 1 323 ? -8.415 -22.595 32.722 1.00 76.81 323 SER A O 1
ATOM 2631 N N . ASN A 1 324 ? -6.708 -21.584 31.669 1.00 88.81 324 ASN A N 1
ATOM 2632 C CA . ASN A 1 324 ? -7.030 -22.107 30.344 1.00 88.81 324 ASN A CA 1
ATOM 2633 C C . ASN A 1 324 ? -6.405 -23.498 30.111 1.00 88.81 324 ASN A C 1
ATOM 2635 O O . ASN A 1 324 ? -5.198 -23.647 29.910 1.00 88.81 324 ASN A O 1
ATOM 2639 N N . LYS A 1 325 ? -7.259 -24.529 30.094 1.00 90.75 325 LYS A N 1
ATOM 2640 C CA . LYS A 1 325 ? -6.855 -25.936 29.914 1.00 90.75 325 LYS A CA 1
ATOM 2641 C C . LYS A 1 325 ? -6.196 -26.217 28.563 1.00 90.75 325 LYS A C 1
ATOM 2643 O O . LYS A 1 325 ? -5.313 -27.072 28.486 1.00 90.75 325 LYS A O 1
ATOM 2648 N N . ASP A 1 326 ? -6.612 -25.524 27.507 1.00 93.25 326 ASP A N 1
ATOM 2649 C CA . ASP A 1 326 ? -6.083 -25.758 26.164 1.00 93.25 326 ASP A CA 1
ATOM 2650 C C . ASP A 1 326 ? -4.676 -25.173 26.035 1.00 93.25 326 ASP A C 1
ATOM 2652 O O . ASP A 1 326 ? -3.759 -25.841 25.550 1.00 93.25 326 ASP A O 1
ATOM 2656 N N . VAL A 1 327 ? -4.471 -23.971 26.583 1.00 93.00 327 VAL A N 1
ATOM 2657 C CA . VAL A 1 327 ? -3.143 -23.358 26.721 1.00 93.00 327 VAL A CA 1
ATOM 2658 C C . VAL A 1 327 ? -2.228 -24.235 27.577 1.00 93.00 327 VAL A C 1
ATOM 2660 O O . VAL A 1 327 ? -1.088 -24.487 27.183 1.00 93.00 327 VAL A O 1
ATOM 2663 N N . ASP A 1 328 ? -2.717 -24.752 28.710 1.00 93.19 328 ASP A N 1
ATOM 2664 C CA . ASP A 1 328 ? -1.936 -25.657 29.560 1.00 93.19 328 ASP A CA 1
ATOM 2665 C C . ASP A 1 328 ? -1.518 -26.938 28.832 1.00 93.19 328 ASP A C 1
ATOM 2667 O O . ASP A 1 328 ? -0.380 -27.394 28.961 1.00 93.19 328 ASP A O 1
ATOM 2671 N N . THR A 1 329 ? -2.428 -27.506 28.042 1.00 93.06 329 THR A N 1
ATOM 2672 C CA . THR A 1 329 ? -2.176 -28.715 27.256 1.00 93.06 329 THR A CA 1
ATOM 2673 C C . THR A 1 329 ? -1.089 -28.466 26.214 1.00 93.06 329 THR A C 1
ATOM 2675 O O . THR A 1 329 ? -0.134 -29.240 26.138 1.00 93.06 329 THR A O 1
ATOM 2678 N N . ILE A 1 330 ? -1.170 -27.355 25.473 1.00 92.38 330 ILE A N 1
ATOM 2679 C CA . ILE A 1 330 ? -0.151 -26.956 24.490 1.00 92.38 330 ILE A CA 1
ATOM 2680 C C . ILE A 1 330 ? 1.202 -26.710 25.175 1.00 92.38 330 ILE A C 1
ATOM 2682 O O . ILE A 1 330 ? 2.228 -27.230 24.730 1.00 92.38 330 ILE A O 1
ATOM 2686 N N . ALA A 1 331 ? 1.225 -25.955 26.276 1.00 92.50 331 ALA A N 1
ATOM 2687 C CA . ALA A 1 331 ? 2.447 -25.648 27.017 1.00 92.50 331 ALA A CA 1
ATOM 2688 C C . ALA A 1 331 ? 3.100 -26.910 27.615 1.00 92.50 331 ALA A C 1
ATOM 2690 O O . ALA A 1 331 ? 4.320 -27.073 27.538 1.00 92.50 331 ALA A O 1
ATOM 2691 N N . SER A 1 332 ? 2.297 -27.833 28.152 1.00 91.81 332 SER A N 1
ATOM 2692 C CA . SER A 1 332 ? 2.753 -29.135 28.659 1.00 91.81 332 SER A CA 1
ATOM 2693 C C . SER A 1 332 ? 3.285 -30.038 27.548 1.00 91.81 332 SER A C 1
ATOM 2695 O O . SER A 1 332 ? 4.273 -30.740 27.736 1.00 91.81 332 SER A O 1
ATOM 2697 N N . LEU A 1 333 ? 2.679 -30.006 26.359 1.00 89.06 333 LEU A N 1
ATOM 2698 C CA . LEU A 1 333 ? 3.214 -30.739 25.216 1.00 89.06 333 LEU A CA 1
ATOM 2699 C C . LEU A 1 333 ? 4.579 -30.178 24.795 1.00 89.06 333 LEU A C 1
ATOM 2701 O O . LEU A 1 333 ? 5.500 -30.941 24.518 1.00 89.06 333 LEU A O 1
ATOM 2705 N N . ILE A 1 334 ? 4.757 -28.854 24.808 1.00 88.31 334 ILE A N 1
ATOM 2706 C CA . ILE A 1 334 ? 6.051 -28.216 24.512 1.00 88.31 334 ILE A CA 1
ATOM 2707 C C . ILE A 1 334 ? 7.120 -28.600 25.548 1.00 88.31 334 ILE A C 1
ATOM 2709 O O . ILE A 1 334 ? 8.276 -28.802 25.170 1.00 88.31 334 ILE A O 1
ATOM 2713 N N . SER A 1 335 ? 6.760 -28.745 26.830 1.00 89.88 335 SER A N 1
ATOM 2714 C CA . SER A 1 335 ? 7.710 -29.129 27.886 1.00 89.88 335 SER A CA 1
ATOM 2715 C C . SER A 1 335 ? 8.217 -30.573 27.775 1.00 89.88 335 SER A C 1
ATOM 2717 O O . SER A 1 335 ? 9.245 -30.896 28.368 1.00 89.88 335 SER A O 1
ATOM 2719 N N . SER A 1 336 ? 7.562 -31.428 26.979 1.00 87.50 336 SER A N 1
ATOM 2720 C CA . SER A 1 336 ? 8.039 -32.790 26.687 1.00 87.50 336 SER A CA 1
ATOM 2721 C C . SER A 1 336 ? 9.316 -32.828 25.828 1.00 87.50 336 SER A C 1
ATOM 2723 O O . SER A 1 336 ? 9.980 -33.865 25.748 1.00 87.50 336 SER A O 1
ATOM 2725 N N . PHE A 1 337 ? 9.697 -31.704 25.209 1.00 83.69 337 PHE A N 1
ATOM 2726 C CA . PHE A 1 337 ? 10.892 -31.568 24.377 1.00 83.69 337 PHE A CA 1
ATOM 2727 C C . PHE A 1 337 ? 12.053 -30.899 25.118 1.00 83.69 337 PHE A C 1
ATOM 2729 O O . PHE A 1 337 ? 11.861 -30.030 25.966 1.00 83.69 337 PHE A O 1
ATOM 2736 N N . ASN A 1 338 ? 13.289 -31.206 24.704 1.00 80.25 338 ASN A N 1
ATOM 2737 C CA . ASN A 1 338 ? 14.450 -30.415 25.114 1.00 80.25 338 ASN A CA 1
ATOM 2738 C C . ASN A 1 338 ? 14.421 -29.025 24.443 1.00 80.25 338 ASN A C 1
ATOM 2740 O O . ASN A 1 338 ? 14.791 -28.878 23.272 1.00 80.25 338 ASN A O 1
ATOM 2744 N N . ILE A 1 339 ? 13.935 -28.017 25.165 1.00 81.75 339 ILE A N 1
ATOM 2745 C CA . ILE A 1 339 ? 13.814 -26.616 24.736 1.00 81.75 339 ILE A CA 1
ATOM 2746 C C . ILE A 1 339 ? 14.990 -25.771 25.241 1.00 81.75 339 ILE A C 1
ATOM 2748 O O . ILE A 1 339 ? 15.485 -25.968 26.345 1.00 81.75 339 ILE A O 1
ATOM 2752 N N . TRP A 1 340 ? 15.411 -24.770 24.457 1.00 79.94 340 TRP A N 1
ATOM 2753 C CA . TRP A 1 340 ? 16.584 -23.938 24.781 1.00 79.94 340 TRP A CA 1
ATOM 2754 C C . TRP A 1 340 ? 16.423 -23.106 26.064 1.00 79.94 340 TRP A C 1
ATOM 2756 O O . TRP A 1 340 ? 17.408 -22.583 26.587 1.00 79.94 340 TRP A O 1
ATOM 2766 N N . ASN A 1 341 ? 15.190 -22.944 26.549 1.00 84.12 341 ASN A N 1
ATOM 2767 C CA . ASN A 1 341 ? 14.887 -22.352 27.842 1.00 84.12 341 ASN A CA 1
ATOM 2768 C C . ASN A 1 341 ? 13.680 -23.067 28.466 1.00 84.12 341 ASN A C 1
ATOM 2770 O O . ASN A 1 341 ? 12.597 -23.082 27.883 1.00 84.12 341 ASN A O 1
ATOM 2774 N N . LYS A 1 342 ? 13.869 -23.625 29.665 1.00 85.06 342 LYS A N 1
ATOM 2775 C CA . LYS A 1 342 ? 12.850 -24.379 30.410 1.00 85.06 342 LYS A CA 1
ATOM 2776 C C . LYS A 1 342 ? 11.609 -23.563 30.800 1.00 85.06 342 LYS A C 1
ATOM 2778 O O . LYS A 1 342 ? 10.575 -24.156 31.062 1.00 85.06 342 LYS A O 1
ATOM 2783 N N . ASN A 1 343 ? 11.697 -22.230 30.803 1.00 88.31 343 ASN A N 1
ATOM 2784 C CA . ASN A 1 343 ? 10.608 -21.337 31.209 1.00 88.31 343 ASN A CA 1
ATOM 2785 C C . ASN A 1 343 ? 9.639 -20.990 30.058 1.00 88.31 343 ASN A C 1
ATOM 2787 O O . ASN A 1 343 ? 8.693 -20.239 30.270 1.00 88.31 343 ASN A O 1
ATOM 2791 N N . ILE A 1 344 ? 9.862 -21.478 28.828 1.00 89.75 344 ILE A N 1
ATOM 2792 C CA . ILE A 1 344 ? 8.976 -21.179 27.683 1.00 89.75 344 ILE A CA 1
ATOM 2793 C C . ILE A 1 344 ? 7.524 -21.637 27.921 1.00 89.75 344 ILE A C 1
ATOM 2795 O O . ILE A 1 344 ? 6.630 -20.844 27.636 1.00 89.75 344 ILE A O 1
ATOM 2799 N N . PRO A 1 345 ? 7.245 -22.849 28.444 1.00 90.62 345 PRO A N 1
ATOM 2800 C CA . PRO A 1 345 ? 5.882 -23.266 28.769 1.00 90.62 345 PRO A CA 1
ATOM 2801 C C . PRO A 1 345 ? 5.181 -22.297 29.727 1.00 90.62 345 PRO A C 1
ATOM 2803 O O . PRO A 1 345 ? 4.044 -21.906 29.482 1.00 90.62 345 PRO A O 1
ATOM 2806 N N . ASP A 1 346 ? 5.877 -21.848 30.771 1.00 89.94 346 ASP A N 1
ATOM 2807 C CA . ASP A 1 346 ? 5.317 -20.919 31.759 1.00 89.94 346 ASP A CA 1
ATOM 2808 C C . ASP A 1 346 ? 5.132 -19.514 31.183 1.00 89.94 346 ASP A C 1
ATOM 2810 O O . ASP A 1 346 ? 4.144 -18.852 31.485 1.00 89.94 346 ASP A O 1
ATOM 2814 N N . MET A 1 347 ? 6.020 -19.082 30.281 1.00 91.25 347 MET A N 1
ATOM 2815 C CA . MET A 1 347 ? 5.833 -17.856 29.503 1.00 91.25 347 MET A CA 1
ATOM 2816 C C . MET A 1 347 ? 4.580 -17.941 28.623 1.00 91.25 347 MET A C 1
ATOM 2818 O O . MET A 1 347 ? 3.810 -16.992 28.602 1.00 91.25 347 MET A O 1
ATOM 2822 N N . ILE A 1 348 ? 4.344 -19.058 27.922 1.00 92.12 348 ILE A N 1
ATOM 2823 C CA . ILE A 1 348 ? 3.143 -19.234 27.084 1.00 92.12 348 ILE A CA 1
ATOM 2824 C C . ILE A 1 348 ? 1.886 -19.139 27.945 1.00 92.12 348 ILE A C 1
ATOM 2826 O O . ILE A 1 348 ? 0.977 -18.385 27.616 1.00 92.12 348 ILE A O 1
ATOM 2830 N N . ARG A 1 349 ? 1.836 -19.861 29.066 1.00 92.00 349 ARG A N 1
ATOM 2831 C CA . ARG A 1 349 ? 0.684 -19.789 29.967 1.00 92.00 349 ARG A CA 1
ATOM 2832 C C . ARG A 1 349 ? 0.491 -18.371 30.520 1.00 92.00 349 ARG A C 1
ATOM 2834 O O . ARG A 1 349 ? -0.615 -17.843 30.480 1.00 92.00 349 ARG A O 1
ATOM 2841 N N . GLY A 1 350 ? 1.570 -17.732 30.976 1.00 90.75 350 GLY A N 1
ATOM 2842 C CA . GLY A 1 350 ? 1.538 -16.367 31.501 1.00 90.75 350 GLY A CA 1
ATOM 2843 C C . GLY A 1 350 ? 1.101 -15.329 30.465 1.00 90.75 350 GLY A C 1
ATOM 2844 O O . GLY A 1 350 ? 0.360 -14.409 30.797 1.00 90.75 350 GLY A O 1
ATOM 2845 N N . TYR A 1 351 ? 1.499 -15.503 29.203 1.00 93.12 351 TYR A N 1
ATOM 2846 C CA . TYR A 1 351 ? 1.067 -14.662 28.090 1.00 93.12 351 TYR A CA 1
ATOM 2847 C C . TYR A 1 351 ? -0.457 -14.647 27.944 1.00 93.12 351 TYR A C 1
ATOM 2849 O O . TYR A 1 351 ? -1.062 -13.581 27.832 1.00 93.12 351 TYR A O 1
ATOM 2857 N N . PHE A 1 352 ? -1.080 -15.829 27.943 1.00 93.69 352 PHE A N 1
ATOM 2858 C CA . PHE A 1 352 ? -2.528 -15.937 27.788 1.00 93.69 352 PHE A CA 1
ATOM 2859 C C . PHE A 1 352 ? -3.282 -15.476 29.039 1.00 93.69 352 PHE A C 1
ATOM 2861 O O . PHE A 1 352 ? -4.321 -14.848 28.876 1.00 93.69 352 PHE A O 1
ATOM 2868 N N . ASP A 1 353 ? -2.744 -15.675 30.247 1.00 91.75 353 ASP A N 1
ATOM 2869 C CA . ASP A 1 353 ? -3.300 -15.093 31.484 1.00 91.75 353 ASP A CA 1
ATOM 2870 C C . ASP A 1 353 ? -3.308 -13.550 31.437 1.00 91.75 353 ASP A C 1
ATOM 2872 O O . ASP A 1 353 ? -4.292 -12.898 31.808 1.00 91.75 353 ASP A O 1
ATOM 2876 N N . ASP A 1 354 ? -2.215 -12.946 30.961 1.00 91.56 354 ASP A N 1
ATOM 2877 C CA . ASP A 1 354 ? -2.115 -11.492 30.818 1.00 91.56 354 ASP A CA 1
ATOM 2878 C C . ASP A 1 354 ? -3.068 -10.954 29.746 1.00 91.56 354 ASP A C 1
ATOM 2880 O O . ASP A 1 354 ? -3.757 -9.954 29.961 1.00 91.56 354 ASP A O 1
ATOM 2884 N N . MET A 1 355 ? -3.122 -11.615 28.587 1.00 93.50 355 MET A N 1
ATOM 2885 C CA . MET A 1 355 ? -4.024 -11.237 27.500 1.00 93.50 355 MET A CA 1
ATOM 2886 C C . MET A 1 355 ? -5.491 -11.431 27.886 1.00 93.50 355 MET A C 1
ATOM 2888 O O . MET A 1 355 ? -6.322 -10.593 27.544 1.00 93.50 355 MET A O 1
ATOM 2892 N N . GLU A 1 356 ? -5.817 -12.482 28.639 1.00 93.00 356 GLU A N 1
ATOM 2893 C CA . GLU A 1 356 ? -7.147 -12.691 29.211 1.00 93.00 356 GLU A CA 1
ATOM 2894 C C . GLU A 1 356 ? -7.522 -11.548 30.160 1.00 93.00 356 GLU A C 1
ATOM 2896 O O . GLU A 1 356 ? -8.611 -10.981 30.052 1.00 93.00 356 GLU A O 1
ATOM 2901 N N . SER A 1 357 ? -6.597 -11.138 31.030 1.00 90.75 357 SER A N 1
ATOM 2902 C CA . SER A 1 357 ? -6.787 -9.991 31.926 1.00 90.75 357 SER A CA 1
ATOM 2903 C C . SER A 1 357 ? -6.981 -8.683 31.154 1.00 90.75 357 SER A C 1
ATOM 2905 O O . SER A 1 357 ? -7.872 -7.897 31.484 1.00 90.75 357 SER A O 1
ATOM 2907 N N . MET A 1 358 ? -6.213 -8.471 30.083 1.00 92.25 358 MET A N 1
ATOM 2908 C CA . MET A 1 358 ? -6.356 -7.310 29.204 1.00 92.25 358 MET A CA 1
ATOM 2909 C C . MET A 1 358 ? -7.721 -7.287 28.506 1.00 92.25 358 MET A C 1
ATOM 2911 O O . MET A 1 358 ? -8.422 -6.281 28.562 1.00 92.25 358 MET A O 1
ATOM 2915 N N . ILE A 1 359 ? -8.128 -8.397 27.886 1.00 93.44 359 ILE A N 1
ATOM 2916 C CA . ILE A 1 359 ? -9.421 -8.538 27.199 1.00 93.44 359 ILE A CA 1
ATOM 2917 C C . ILE A 1 359 ? -10.575 -8.336 28.186 1.00 93.44 359 ILE A C 1
ATOM 2919 O O . ILE A 1 359 ? -11.524 -7.606 27.898 1.00 93.44 359 ILE A O 1
ATOM 2923 N N . LYS A 1 360 ? -10.470 -8.904 29.391 1.00 91.56 360 LYS A N 1
ATOM 2924 C CA . LYS A 1 360 ? -11.425 -8.674 30.478 1.00 91.56 360 LYS A CA 1
ATOM 2925 C C . LYS A 1 360 ? -11.505 -7.196 30.855 1.00 91.56 360 LYS A C 1
ATOM 2927 O O . LYS A 1 360 ? -12.606 -6.682 31.035 1.00 91.56 360 LYS A O 1
ATOM 2932 N N . ASN A 1 361 ? -10.379 -6.497 30.976 1.00 91.12 361 ASN A N 1
ATOM 2933 C CA . ASN A 1 361 ? -10.372 -5.066 31.279 1.00 91.12 361 ASN A CA 1
ATOM 2934 C C . ASN A 1 361 ? -10.985 -4.243 30.136 1.00 91.12 361 ASN A C 1
ATOM 2936 O O . ASN A 1 361 ? -11.830 -3.389 30.395 1.00 91.12 361 ASN A O 1
ATOM 2940 N N . LEU A 1 362 ? -10.652 -4.547 28.879 1.00 93.06 362 LEU A N 1
ATOM 2941 C CA . LEU A 1 362 ? -11.249 -3.902 27.707 1.00 93.06 362 LEU A CA 1
ATOM 2942 C C . LEU A 1 362 ? -12.775 -4.088 27.662 1.00 93.06 362 LEU A C 1
ATOM 2944 O O . LEU A 1 362 ? -13.489 -3.128 27.372 1.00 93.06 362 LEU A O 1
ATOM 2948 N N . SER A 1 363 ? -13.283 -5.273 28.023 1.00 92.00 363 SER A N 1
ATOM 2949 C CA . SER A 1 363 ? -14.728 -5.564 28.007 1.00 92.00 363 SER A CA 1
ATOM 2950 C C . SER A 1 363 ? -15.537 -4.660 28.940 1.00 92.00 363 SER A C 1
ATOM 2952 O O . SER A 1 363 ? -16.723 -4.443 28.716 1.00 92.00 363 SER A O 1
ATOM 2954 N N . LYS A 1 364 ? -14.893 -4.104 29.974 1.00 90.94 364 LYS A N 1
ATOM 2955 C CA . LYS A 1 364 ? -15.531 -3.229 30.963 1.00 90.94 364 LYS A CA 1
ATOM 2956 C C . LYS A 1 364 ? -15.633 -1.770 30.518 1.00 90.94 364 LYS A C 1
ATOM 2958 O O . LYS A 1 364 ? -16.437 -1.046 31.091 1.00 90.94 364 LYS A O 1
ATOM 2963 N N . ILE A 1 365 ? -14.802 -1.330 29.569 1.00 92.31 365 ILE A N 1
ATOM 2964 C CA . ILE A 1 365 ? -14.674 0.094 29.193 1.00 92.31 365 ILE A CA 1
ATOM 2965 C C . ILE A 1 365 ? -15.089 0.387 27.752 1.00 92.31 365 ILE A C 1
ATOM 2967 O O . ILE A 1 365 ? -15.337 1.539 27.393 1.00 92.31 365 ILE A O 1
ATOM 2971 N N . LEU A 1 366 ? -15.140 -0.641 26.905 1.00 93.38 366 LEU A N 1
ATOM 2972 C CA . LEU A 1 366 ? -15.650 -0.502 25.552 1.00 93.38 366 LEU A CA 1
ATOM 2973 C C . LEU A 1 366 ? -17.149 -0.230 25.593 1.00 93.38 366 LEU A C 1
ATOM 2975 O O . LEU A 1 366 ? -17.909 -0.934 26.260 1.00 93.38 366 LEU A O 1
ATOM 2979 N N . VAL A 1 367 ? -17.580 0.788 24.850 1.00 93.19 367 VAL A N 1
ATOM 2980 C CA . VAL A 1 367 ? -19.009 1.066 24.703 1.00 93.19 367 VAL A CA 1
ATOM 2981 C C . VAL A 1 367 ? -19.686 -0.079 23.949 1.00 93.19 367 VAL A C 1
ATOM 2983 O O . VAL A 1 367 ? -19.054 -0.826 23.196 1.00 93.19 367 VAL A O 1
ATOM 2986 N N . ASN A 1 368 ? -20.997 -0.223 24.127 1.00 85.94 368 ASN A N 1
ATOM 2987 C CA . ASN A 1 368 ? -21.745 -1.284 23.462 1.00 85.94 368 ASN A CA 1
ATOM 2988 C C . ASN A 1 368 ? -21.558 -1.215 21.933 1.00 85.94 368 ASN A C 1
ATOM 2990 O O . ASN A 1 368 ? -21.676 -0.144 21.339 1.00 85.94 368 ASN A O 1
ATOM 2994 N N . LYS A 1 369 ? -21.295 -2.369 21.307 1.00 85.25 369 LYS A N 1
ATOM 2995 C CA . LYS A 1 369 ? -20.975 -2.530 19.875 1.00 85.25 369 LYS A CA 1
ATOM 2996 C C . LYS A 1 369 ? -19.661 -1.883 19.402 1.00 85.25 369 LYS A C 1
ATOM 2998 O O . LYS A 1 369 ? -19.421 -1.870 18.196 1.00 85.25 369 LYS A O 1
ATOM 3003 N N . ALA A 1 370 ? -18.803 -1.389 20.298 1.00 89.50 370 ALA A N 1
ATOM 3004 C CA . ALA A 1 370 ? -17.458 -0.961 19.920 1.00 89.50 370 ALA A CA 1
ATOM 3005 C C . ALA A 1 370 ? -16.659 -2.130 19.330 1.00 89.50 370 ALA A C 1
ATOM 3007 O O . ALA A 1 370 ? -16.753 -3.270 19.794 1.00 89.50 370 ALA A O 1
ATOM 3008 N N . LYS A 1 371 ? -15.850 -1.840 18.309 1.00 92.06 371 LYS A N 1
ATOM 3009 C CA . LYS A 1 371 ? -14.982 -2.838 17.678 1.00 92.06 371 LYS A CA 1
ATOM 3010 C C . LYS A 1 371 ? -13.607 -2.871 18.351 1.00 92.06 371 LYS A C 1
ATOM 3012 O O . LYS A 1 371 ? -13.096 -1.851 18.816 1.00 92.06 371 LYS A O 1
ATOM 3017 N N . CYS A 1 372 ? -13.007 -4.057 18.382 1.00 94.75 372 CYS A N 1
ATOM 3018 C CA . CYS A 1 372 ? -11.665 -4.297 18.900 1.00 94.75 372 CYS A CA 1
ATOM 3019 C C . CYS A 1 372 ? -10.861 -5.071 17.850 1.00 94.75 372 CYS A C 1
ATOM 3021 O O . CYS A 1 372 ? -11.270 -6.159 17.447 1.00 94.75 372 CYS A O 1
ATOM 3023 N N . TYR A 1 373 ? -9.740 -4.503 17.414 1.00 94.50 373 TYR A N 1
ATOM 3024 C CA . TYR A 1 373 ? -8.841 -5.083 16.421 1.00 94.50 373 TYR A CA 1
ATOM 3025 C C . TYR A 1 373 ? -7.523 -5.435 17.096 1.00 94.50 373 TYR A C 1
ATOM 3027 O O . TYR A 1 373 ? -6.857 -4.568 17.667 1.00 94.50 373 TYR A O 1
ATOM 3035 N N . ILE A 1 374 ? -7.151 -6.711 17.015 1.00 94.25 374 ILE A N 1
ATOM 3036 C CA . ILE A 1 374 ? -5.945 -7.242 17.643 1.00 94.25 374 ILE A CA 1
ATOM 3037 C C . ILE A 1 374 ? -5.067 -7.855 16.555 1.00 94.25 374 ILE A C 1
ATOM 3039 O O . ILE A 1 374 ? -5.409 -8.888 15.981 1.00 94.25 374 ILE A O 1
ATOM 3043 N N . VAL A 1 375 ? -3.929 -7.225 16.272 1.00 92.69 375 VAL A N 1
ATOM 3044 C CA . VAL A 1 375 ? -2.941 -7.749 15.323 1.00 92.69 375 VAL A CA 1
ATOM 3045 C C . VAL A 1 375 ? -2.025 -8.710 16.073 1.00 92.69 375 VAL A C 1
ATOM 3047 O O . VAL A 1 375 ? -1.255 -8.289 16.933 1.00 92.69 375 VAL A O 1
ATOM 3050 N N . VAL A 1 376 ? -2.119 -10.008 15.781 1.00 90.75 376 VAL A N 1
ATOM 3051 C CA . VAL A 1 376 ? -1.357 -11.062 16.473 1.00 90.75 376 VAL A CA 1
ATOM 3052 C C . VAL A 1 376 ? -0.730 -12.053 15.512 1.00 90.75 376 VAL A C 1
ATOM 3054 O O . VAL A 1 376 ? -1.214 -12.259 14.402 1.00 90.75 376 VAL A O 1
ATOM 3057 N N . ALA A 1 377 ? 0.334 -12.697 15.983 1.00 86.12 377 ALA A N 1
ATOM 3058 C CA . ALA A 1 377 ? 1.066 -13.735 15.280 1.00 86.12 377 ALA A CA 1
ATOM 3059 C C . ALA A 1 377 ? 1.003 -15.074 16.023 1.00 86.12 377 ALA A C 1
ATOM 3061 O O . ALA A 1 377 ? 1.216 -15.138 17.239 1.00 86.12 377 ALA A O 1
ATOM 3062 N N . ASN A 1 378 ? 0.824 -16.155 15.266 1.00 87.31 378 ASN A N 1
ATOM 3063 C CA . ASN A 1 378 ? 0.994 -17.511 15.786 1.00 87.31 378 ASN A CA 1
ATOM 3064 C C . ASN A 1 378 ? 2.479 -17.849 15.973 1.00 87.31 378 ASN A C 1
ATOM 3066 O O . ASN A 1 378 ? 3.338 -17.413 15.198 1.00 87.31 378 ASN A O 1
ATOM 3070 N N . SER A 1 379 ? 2.791 -18.634 17.006 1.00 86.44 379 SER A N 1
ATOM 3071 C CA . SER A 1 379 ? 4.163 -19.032 17.336 1.00 86.44 379 SER A CA 1
ATOM 3072 C C . SER A 1 379 ? 4.346 -20.548 17.301 1.00 86.44 379 SER A C 1
ATOM 3074 O O . SER A 1 379 ? 3.388 -21.317 17.301 1.00 86.44 379 SER A O 1
ATOM 3076 N N . GLY A 1 380 ? 5.602 -20.993 17.197 1.00 82.75 380 GLY A N 1
ATOM 3077 C CA . GLY A 1 380 ? 5.937 -22.407 17.062 1.00 82.75 380 GLY A CA 1
ATOM 3078 C C . GLY A 1 380 ? 7.179 -22.7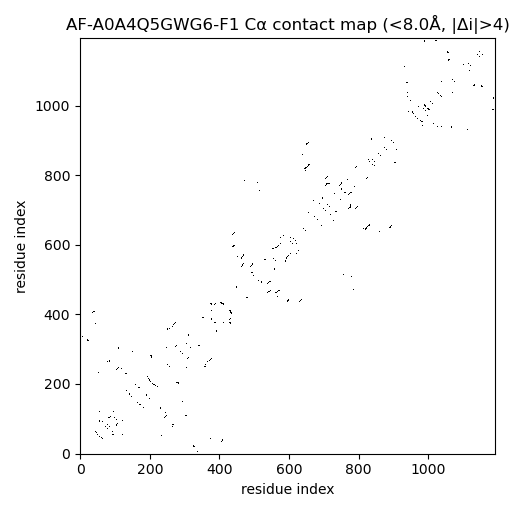90 17.859 1.00 82.75 380 GLY A C 1
ATOM 3079 O O . GLY A 1 380 ? 8.240 -22.175 17.717 1.00 82.75 380 GLY A O 1
ATOM 3080 N N . TYR A 1 381 ? 7.068 -23.852 18.656 1.00 81.19 381 TYR A N 1
ATOM 3081 C CA . TYR A 1 381 ? 8.143 -24.355 19.512 1.00 81.19 381 TYR A CA 1
ATOM 3082 C C . TYR A 1 381 ? 8.347 -25.848 19.275 1.00 81.19 381 TYR A C 1
ATOM 3084 O O . TYR A 1 381 ? 7.438 -26.646 19.464 1.00 81.19 381 TYR A O 1
ATOM 3092 N N . LYS A 1 382 ? 9.547 -26.226 18.810 1.00 74.25 382 LYS A N 1
ATOM 3093 C CA . LYS A 1 382 ? 9.930 -27.623 18.497 1.00 74.25 382 LYS A 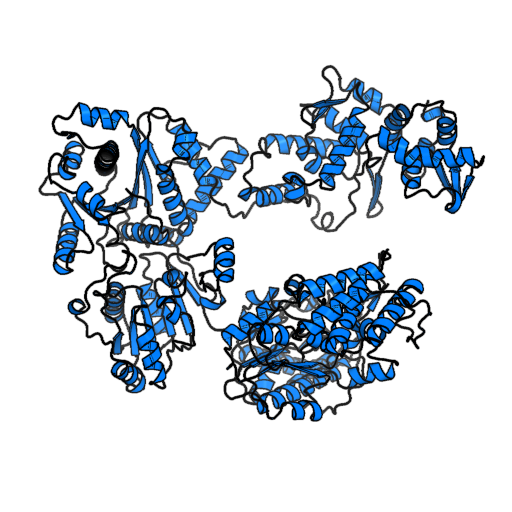CA 1
ATOM 3094 C C . LYS A 1 382 ? 8.912 -28.371 17.601 1.00 74.25 382 LYS A C 1
ATOM 3096 O O . LYS A 1 382 ? 8.838 -29.590 17.637 1.00 74.25 382 LYS A O 1
ATOM 3101 N N . GLY A 1 383 ? 8.192 -27.645 16.739 1.00 68.19 383 GLY A N 1
ATOM 3102 C CA . GLY A 1 383 ? 7.190 -28.201 15.818 1.00 68.19 383 GLY A CA 1
ATOM 3103 C C . GLY A 1 383 ? 5.750 -28.191 16.345 1.00 68.19 383 GLY A C 1
ATOM 3104 O O . GLY A 1 383 ? 4.849 -28.514 15.582 1.00 68.19 383 GLY A O 1
ATOM 3105 N N . ILE A 1 384 ? 5.524 -27.774 17.595 1.00 78.69 384 ILE A N 1
ATOM 3106 C CA . ILE A 1 384 ? 4.191 -27.562 18.168 1.00 78.69 384 ILE A CA 1
ATOM 3107 C C . ILE A 1 384 ? 3.740 -26.126 17.881 1.00 78.69 384 ILE A C 1
ATOM 3109 O O . ILE A 1 384 ? 4.454 -25.175 18.214 1.00 78.69 384 ILE A O 1
ATOM 3113 N N . LEU A 1 385 ? 2.575 -25.977 17.245 1.00 83.81 385 LEU A N 1
ATOM 3114 C CA . LEU A 1 385 ? 1.932 -24.689 16.964 1.00 83.81 385 LEU A CA 1
ATOM 3115 C C . LEU A 1 385 ? 1.200 -24.176 18.209 1.00 83.81 385 LEU A C 1
ATOM 3117 O O . LEU A 1 385 ? 0.433 -24.915 18.823 1.00 83.81 385 LEU A O 1
ATOM 3121 N N . VAL A 1 386 ? 1.376 -22.890 18.500 1.00 88.88 386 VAL A N 1
ATOM 3122 C CA . VAL A 1 386 ? 0.561 -22.111 19.433 1.00 88.88 386 VAL A CA 1
ATOM 3123 C C . VAL A 1 386 ? -0.346 -21.196 18.591 1.00 88.88 386 VAL A C 1
ATOM 3125 O O . VAL A 1 386 ? 0.139 -20.193 18.055 1.00 88.88 386 VAL A O 1
ATOM 3128 N N . PRO A 1 387 ? -1.634 -21.549 18.397 1.00 88.88 387 PRO A N 1
ATOM 3129 C CA . PRO A 1 387 ? -2.567 -20.783 17.570 1.00 88.88 387 PRO A CA 1
ATOM 3130 C C . PRO A 1 387 ? -3.117 -19.578 18.349 1.00 88.88 387 PRO A C 1
ATOM 3132 O O . PRO A 1 387 ? -4.263 -19.572 18.800 1.00 88.88 387 PRO A O 1
ATOM 3135 N N . THR A 1 388 ? -2.261 -18.580 18.568 1.00 91.56 388 THR A N 1
ATOM 3136 C CA . THR A 1 388 ? -2.561 -17.358 19.326 1.00 91.56 388 THR A CA 1
ATOM 3137 C C . THR A 1 388 ? -3.831 -16.661 18.846 1.00 91.56 388 THR A C 1
ATOM 3139 O O . THR A 1 388 ? -4.644 -16.264 19.675 1.00 91.56 388 THR A O 1
ATOM 3142 N N . ASP A 1 389 ? -4.026 -16.538 17.533 1.00 90.31 389 ASP A N 1
ATOM 3143 C CA . ASP A 1 389 ? -5.222 -15.935 16.935 1.00 90.31 389 ASP A CA 1
ATOM 3144 C C . ASP A 1 389 ? -6.520 -16.623 17.401 1.00 90.31 389 ASP A C 1
ATOM 3146 O O . ASP A 1 389 ? -7.436 -15.960 17.890 1.00 90.31 389 ASP A O 1
ATOM 3150 N N . LEU A 1 390 ? -6.573 -17.954 17.321 1.00 92.44 390 LEU A N 1
ATOM 3151 C CA . LEU A 1 390 ? -7.751 -18.749 17.681 1.00 92.44 390 LEU A CA 1
ATOM 3152 C C . LEU A 1 390 ? -7.977 -18.822 19.198 1.00 92.44 390 LEU A C 1
ATOM 3154 O O . LEU A 1 390 ? -9.115 -18.760 19.659 1.00 92.44 390 LEU A O 1
ATOM 3158 N N . LEU A 1 391 ? -6.902 -18.936 19.981 1.00 93.44 391 LEU A N 1
ATOM 3159 C CA . LEU A 1 391 ? -6.987 -18.976 21.443 1.00 93.44 391 LEU A CA 1
ATOM 3160 C C . LEU A 1 391 ? -7.474 -17.639 22.013 1.00 93.44 391 LEU A C 1
ATOM 3162 O O . LEU A 1 391 ? -8.313 -17.622 22.911 1.00 93.44 391 LEU A O 1
ATOM 3166 N N . LEU A 1 392 ? -7.000 -16.511 21.472 1.00 94.25 392 LEU A N 1
ATOM 3167 C CA . LEU A 1 392 ? -7.485 -15.191 21.881 1.00 94.25 392 LEU A CA 1
ATOM 3168 C C . LEU A 1 392 ? -8.933 -14.948 21.449 1.00 94.25 392 LEU A C 1
ATOM 3170 O O . LEU A 1 392 ? -9.677 -14.324 22.202 1.00 94.25 392 LEU A O 1
ATOM 3174 N N . ALA A 1 393 ? -9.350 -15.459 20.286 1.00 93.12 393 ALA A N 1
ATOM 3175 C CA . ALA A 1 393 ? -10.745 -15.412 19.850 1.00 93.12 393 ALA A CA 1
ATOM 3176 C C . 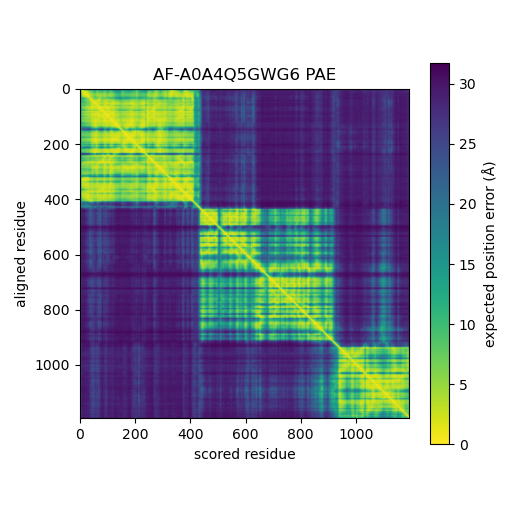ALA A 1 393 ? -11.671 -16.126 20.853 1.00 93.12 393 ALA A C 1
ATOM 3178 O O . ALA A 1 393 ? -12.693 -15.573 21.260 1.00 93.12 393 ALA A O 1
ATOM 3179 N N . GLU A 1 394 ? -11.275 -17.308 21.329 1.00 93.81 394 GLU A N 1
ATOM 3180 C CA . GLU A 1 394 ? -12.027 -18.059 22.339 1.00 93.81 394 GLU A CA 1
ATOM 3181 C C . GLU A 1 394 ? -12.051 -17.368 23.707 1.00 93.81 394 GLU A C 1
ATOM 3183 O O . GLU A 1 394 ? -13.104 -17.284 24.344 1.00 93.81 394 GLU A O 1
ATOM 3188 N N . ILE A 1 395 ? -10.917 -16.807 24.137 1.00 93.50 395 ILE A N 1
ATOM 3189 C CA . ILE A 1 395 ? -10.841 -16.004 25.364 1.00 93.50 395 ILE A CA 1
ATOM 3190 C C . ILE A 1 395 ? -11.745 -14.768 25.259 1.00 93.50 395 ILE A C 1
ATOM 3192 O O . ILE A 1 395 ? -12.443 -14.442 26.216 1.00 93.50 395 ILE A O 1
ATOM 3196 N N . ALA A 1 396 ? -11.790 -14.092 24.111 1.00 93.69 396 ALA A N 1
ATOM 3197 C CA . ALA A 1 396 ? -12.653 -12.931 23.914 1.00 93.69 396 ALA A CA 1
ATOM 3198 C C . ALA A 1 396 ? -14.144 -13.287 24.044 1.00 93.69 396 ALA A C 1
ATOM 3200 O O . ALA A 1 396 ? -14.884 -12.585 24.735 1.00 93.69 396 ALA A O 1
ATOM 3201 N N . GLU A 1 397 ? -14.593 -14.405 23.471 1.00 93.06 397 GLU A N 1
ATOM 3202 C CA . GLU A 1 397 ? -15.993 -14.844 23.598 1.00 93.06 397 GLU A CA 1
ATOM 3203 C C . GLU A 1 397 ? -16.418 -15.080 25.054 1.00 93.06 397 GLU A C 1
ATOM 3205 O O . GLU A 1 397 ? -17.541 -14.737 25.431 1.00 93.06 397 GLU A O 1
ATOM 3210 N N . LYS A 1 398 ? -15.508 -15.576 25.906 1.00 93.44 398 LYS A N 1
ATOM 3211 C CA . LYS A 1 398 ? -15.753 -15.750 27.351 1.00 93.44 398 LYS A CA 1
ATOM 3212 C C . LYS A 1 398 ? -16.118 -14.436 28.057 1.00 93.44 398 LYS A C 1
ATOM 3214 O O . LYS A 1 398 ? -16.852 -14.463 29.043 1.00 93.44 398 LYS A O 1
ATOM 3219 N N . TYR A 1 399 ? -15.636 -13.297 27.556 1.00 92.81 399 TYR A N 1
ATOM 3220 C CA . TYR A 1 399 ? -15.889 -11.961 28.113 1.00 92.81 399 TYR A CA 1
ATOM 3221 C C . TYR A 1 399 ? -16.910 -11.147 27.305 1.00 92.81 399 TYR A C 1
ATOM 3223 O O . TYR A 1 399 ? -16.958 -9.925 27.419 1.00 92.81 399 TYR A O 1
ATOM 3231 N N . GLY A 1 400 ? -17.755 -11.817 26.514 1.00 87.62 400 GLY A N 1
ATOM 3232 C CA . GLY A 1 400 ? -18.901 -11.197 25.846 1.00 87.62 400 GLY A CA 1
ATOM 3233 C C . GLY A 1 400 ? -18.593 -10.556 24.493 1.00 87.62 400 GLY A C 1
ATOM 3234 O O . GLY A 1 400 ? -19.473 -9.926 23.906 1.00 87.62 400 GLY A O 1
ATOM 3235 N N . TYR A 1 401 ? -17.380 -10.728 23.963 1.00 91.31 401 TYR A N 1
ATOM 3236 C CA . TYR A 1 401 ? -17.083 -10.328 22.592 1.00 91.31 401 TYR A CA 1
ATOM 3237 C C . TYR A 1 401 ? -17.709 -11.300 21.592 1.00 91.31 401 TYR A C 1
ATOM 3239 O O . TYR A 1 401 ? -17.781 -12.504 21.823 1.00 91.31 401 TYR A O 1
ATOM 3247 N N . LYS A 1 402 ? -18.103 -10.777 20.431 1.00 90.12 402 LYS A N 1
ATOM 3248 C CA . LYS A 1 402 ? -18.452 -11.588 19.265 1.00 90.12 402 LYS A CA 1
ATOM 3249 C C . LYS A 1 402 ? -17.313 -11.515 18.254 1.00 90.12 402 LYS A C 1
ATOM 3251 O O . LYS A 1 402 ? -17.048 -10.445 17.704 1.00 90.12 402 LYS A O 1
ATOM 3256 N N . VAL A 1 403 ? -16.668 -12.648 17.987 1.00 89.44 403 VAL A N 1
ATOM 3257 C CA . VAL A 1 403 ? -15.624 -12.742 16.958 1.00 89.44 403 VAL A CA 1
ATOM 3258 C C . VAL A 1 403 ? -16.284 -12.555 15.595 1.00 89.44 403 VAL A C 1
ATOM 3260 O O . VAL A 1 403 ? -17.155 -13.330 15.206 1.00 89.44 403 VAL A O 1
ATOM 3263 N N . CYS A 1 404 ? -15.925 -11.477 14.896 1.00 81.31 404 CYS A N 1
ATOM 3264 C CA . CYS A 1 404 ? -16.551 -11.135 13.621 1.00 81.31 404 CYS A CA 1
ATOM 3265 C C . CYS A 1 404 ? -15.953 -11.945 12.459 1.00 81.31 404 CYS A C 1
ATOM 3267 O O . CYS A 1 404 ? -16.716 -12.563 11.734 1.00 81.31 404 CYS A O 1
ATOM 3269 N N . ASN A 1 405 ? -14.624 -11.989 12.325 1.00 75.69 405 ASN A N 1
ATOM 3270 C CA . ASN A 1 405 ? -13.859 -12.802 11.368 1.00 75.69 405 ASN A CA 1
ATOM 3271 C C . ASN A 1 405 ? -12.455 -13.081 11.954 1.00 75.69 405 ASN A C 1
ATOM 3273 O O . ASN A 1 405 ? -12.160 -12.697 13.080 1.00 75.69 405 ASN A O 1
ATOM 3277 N N . ILE A 1 406 ? -11.561 -13.691 11.183 1.00 84.56 406 ILE A N 1
ATOM 3278 C CA . ILE A 1 406 ? -10.099 -13.711 11.381 1.00 84.56 406 ILE A CA 1
ATOM 3279 C C . ILE A 1 406 ? -9.528 -13.719 9.954 1.00 84.56 406 ILE A C 1
ATOM 3281 O O . ILE A 1 406 ? -10.025 -14.508 9.159 1.00 84.56 406 ILE A O 1
ATOM 3285 N N . TYR A 1 407 ? -8.567 -12.872 9.561 1.00 77.75 407 TYR A N 1
ATOM 3286 C CA . TYR A 1 407 ? -8.063 -12.880 8.165 1.00 77.75 407 TYR A CA 1
ATOM 3287 C C . TYR A 1 407 ? -6.583 -13.054 8.076 1.00 77.75 407 TYR A C 1
ATOM 3289 O O . TYR A 1 407 ? -5.881 -12.157 8.466 1.00 77.75 407 TYR A O 1
ATOM 3297 N N . HIS A 1 408 ? -6.091 -14.067 7.405 1.00 79.44 408 HIS A N 1
ATOM 3298 C CA . HIS A 1 408 ? -4.670 -14.270 7.200 1.00 79.44 408 HIS A CA 1
ATOM 3299 C C . HIS A 1 408 ? -3.980 -13.139 6.391 1.00 79.44 408 HIS A C 1
ATOM 3301 O O . HIS A 1 408 ? -3.951 -13.174 5.169 1.00 79.44 408 HIS A O 1
ATOM 3307 N N . ALA A 1 409 ? -3.354 -12.180 7.076 1.00 70.94 409 ALA A N 1
ATOM 3308 C CA . ALA A 1 409 ? -2.559 -11.071 6.553 1.00 70.94 409 ALA A CA 1
ATOM 3309 C C . ALA A 1 409 ? -1.247 -11.505 5.888 1.00 70.94 409 ALA A C 1
ATOM 3311 O O . ALA A 1 409 ? -0.935 -11.053 4.795 1.00 70.94 409 ALA A O 1
ATOM 3312 N N . ARG A 1 410 ? -0.443 -12.360 6.535 1.00 64.81 410 ARG A N 1
ATOM 3313 C CA . ARG A 1 410 ? 0.783 -12.923 5.934 1.00 64.81 410 ARG A CA 1
ATOM 3314 C C . ARG A 1 410 ? 1.227 -14.218 6.599 1.00 64.81 410 ARG A C 1
ATOM 3316 O O . ARG A 1 410 ? 0.991 -14.419 7.791 1.00 64.81 410 ARG A O 1
ATOM 3323 N N . LYS A 1 411 ? 1.983 -15.033 5.856 1.00 61.12 411 LYS A N 1
ATOM 3324 C CA . LYS A 1 411 ? 2.670 -16.214 6.397 1.00 61.12 411 LYS A CA 1
ATOM 3325 C C . LYS A 1 411 ? 3.887 -15.800 7.215 1.00 61.12 411 LYS A C 1
ATOM 3327 O O . LYS A 1 411 ? 4.779 -15.109 6.718 1.00 61.12 411 LYS A O 1
ATOM 3332 N N . ILE A 1 412 ? 3.980 -16.288 8.446 1.00 54.38 412 ILE A N 1
ATOM 3333 C CA . ILE A 1 412 ? 5.137 -16.037 9.308 1.00 54.38 412 ILE A CA 1
ATOM 3334 C C . ILE A 1 412 ? 6.146 -17.167 9.130 1.00 54.38 412 ILE A C 1
ATOM 3336 O O . ILE A 1 412 ? 5.839 -18.342 9.322 1.00 54.38 412 ILE A O 1
ATOM 3340 N N . ARG A 1 413 ? 7.386 -16.815 8.775 1.00 44.09 413 ARG A N 1
ATOM 3341 C CA . ARG A 1 413 ? 8.485 -17.784 8.725 1.00 44.09 413 ARG A CA 1
ATOM 3342 C C . ARG A 1 413 ? 8.974 -18.055 10.145 1.00 44.09 413 ARG A C 1
ATOM 3344 O O . ARG A 1 413 ? 9.551 -17.173 10.778 1.00 44.09 413 ARG A O 1
ATOM 3351 N N . SER A 1 414 ? 8.792 -19.282 10.627 1.00 41.59 414 SER A N 1
ATOM 3352 C CA . SER A 1 414 ? 9.547 -19.787 11.776 1.00 41.59 414 SER A CA 1
ATOM 3353 C C . SER A 1 414 ? 11.048 -19.817 11.447 1.00 41.59 414 SER A C 1
ATOM 3355 O O . SER A 1 414 ? 11.430 -19.757 10.274 1.00 41.59 414 SER A O 1
ATOM 3357 N N . SER A 1 415 ? 11.917 -19.943 12.456 1.00 39.66 415 SER A N 1
ATOM 3358 C CA . SER A 1 415 ? 13.367 -20.089 12.233 1.00 39.66 415 SER A CA 1
ATOM 3359 C C . SER A 1 415 ? 13.673 -21.138 11.146 1.00 39.66 415 SER A C 1
ATOM 3361 O O . SER A 1 415 ? 12.971 -22.145 11.025 1.00 39.66 415 SER A O 1
ATOM 3363 N N . SER A 1 416 ? 14.725 -20.931 10.345 1.00 37.25 416 SER A N 1
ATOM 3364 C CA . SER A 1 416 ? 15.095 -21.819 9.225 1.00 37.25 416 SER A CA 1
ATOM 3365 C C . SER A 1 416 ? 15.321 -23.281 9.643 1.00 37.25 416 SER A C 1
ATOM 3367 O O . SER A 1 416 ? 15.193 -24.178 8.818 1.00 37.25 416 SER A O 1
ATOM 3369 N N . GLN A 1 417 ? 15.577 -23.529 10.931 1.00 40.19 417 GLN A N 1
ATOM 3370 C CA . GLN A 1 417 ? 15.705 -24.862 11.530 1.00 40.19 417 GLN A CA 1
ATOM 3371 C C . GLN A 1 417 ? 14.350 -25.562 11.780 1.00 40.19 417 GLN A C 1
ATOM 3373 O O . GLN A 1 417 ? 14.306 -26.786 11.865 1.00 40.19 417 GLN A O 1
ATOM 3378 N N . GLN A 1 418 ? 13.243 -24.816 11.874 1.00 39.81 418 GLN A N 1
ATOM 3379 C CA . GLN A 1 418 ? 11.883 -25.325 12.127 1.00 39.81 418 GLN A CA 1
ATOM 3380 C C . GLN A 1 418 ? 11.059 -25.527 10.836 1.00 39.81 418 GLN A C 1
ATOM 3382 O O . GLN A 1 418 ? 10.154 -26.361 10.804 1.00 39.81 418 GLN A O 1
ATOM 3387 N N . MET A 1 419 ? 11.417 -24.824 9.753 1.00 34.97 419 MET A N 1
ATOM 3388 C CA . MET A 1 419 ? 10.712 -24.828 8.456 1.00 34.97 419 MET A CA 1
ATOM 3389 C C . MET A 1 419 ? 10.581 -26.212 7.798 1.00 34.97 419 MET A C 1
ATOM 3391 O O . MET A 1 419 ? 9.594 -26.472 7.120 1.00 34.97 419 MET A O 1
ATOM 3395 N N . HIS A 1 420 ? 11.535 -27.126 7.998 1.00 39.34 420 HIS A N 1
ATOM 3396 C CA . HIS A 1 420 ? 11.470 -28.456 7.375 1.00 39.34 420 HIS A CA 1
ATOM 3397 C C . HIS A 1 420 ? 10.398 -29.384 7.975 1.00 39.34 420 HIS A C 1
ATOM 3399 O O . HIS A 1 420 ? 10.093 -30.403 7.368 1.00 39.34 420 HIS A O 1
ATOM 3405 N N . ILE A 1 421 ? 9.835 -29.059 9.145 1.00 45.00 421 ILE A N 1
ATOM 3406 C CA . ILE A 1 421 ? 8.976 -29.974 9.923 1.00 45.00 421 ILE A CA 1
ATOM 3407 C C . ILE A 1 421 ? 7.506 -29.538 9.893 1.00 45.00 421 ILE A C 1
ATOM 3409 O O . ILE A 1 421 ? 6.622 -30.383 9.845 1.00 45.00 421 ILE A O 1
ATOM 3413 N N . LEU A 1 422 ? 7.231 -28.230 9.842 1.00 41.22 422 LEU A N 1
ATOM 3414 C CA . LEU A 1 422 ? 5.870 -27.683 9.687 1.00 41.22 422 LEU A CA 1
ATOM 3415 C C . LEU A 1 422 ? 5.288 -27.891 8.269 1.00 41.22 422 LEU A C 1
ATOM 3417 O O . LEU A 1 422 ? 4.107 -27.634 8.035 1.00 41.22 422 LEU A O 1
ATOM 3421 N N . ASN A 1 423 ? 6.113 -28.376 7.333 1.00 37.72 423 ASN A N 1
ATOM 3422 C CA . ASN A 1 423 ? 5.833 -28.452 5.900 1.00 37.72 423 ASN A CA 1
ATOM 3423 C C . ASN A 1 423 ? 4.853 -29.553 5.456 1.00 37.72 423 ASN A C 1
ATOM 3425 O O . ASN A 1 423 ? 4.532 -29.577 4.272 1.00 37.72 423 ASN A O 1
ATOM 3429 N N . THR A 1 424 ? 4.366 -30.434 6.336 1.00 43.56 424 THR A N 1
ATOM 3430 C CA . THR A 1 424 ? 3.461 -31.522 5.914 1.00 43.56 424 THR A CA 1
ATOM 3431 C C . THR A 1 424 ? 1.993 -31.347 6.313 1.00 43.56 424 THR A C 1
ATOM 3433 O O . THR A 1 424 ? 1.159 -31.633 5.466 1.00 43.56 424 THR A O 1
ATOM 3436 N N . ASN A 1 425 ? 1.642 -30.802 7.495 1.00 38.94 425 ASN A N 1
ATOM 3437 C CA . ASN A 1 425 ? 0.224 -30.749 7.933 1.00 38.94 425 ASN A CA 1
ATOM 3438 C C . ASN A 1 425 ? -0.339 -29.367 8.362 1.00 38.94 425 ASN A C 1
ATOM 3440 O O . ASN A 1 425 ? -1.552 -29.197 8.319 1.00 38.94 425 ASN A O 1
ATOM 3444 N N . TYR A 1 426 ? 0.470 -28.362 8.743 1.00 44.03 426 TYR A N 1
ATOM 3445 C CA . TYR A 1 426 ? -0.050 -27.133 9.404 1.00 44.03 426 TYR A CA 1
ATOM 3446 C C . TYR A 1 426 ? 0.463 -25.796 8.831 1.00 44.03 426 TYR A C 1
ATOM 3448 O O . TYR A 1 426 ? 0.304 -24.738 9.441 1.00 44.03 426 TYR A O 1
ATOM 3456 N N . ASN A 1 427 ? 1.046 -25.811 7.629 1.00 42.25 427 ASN A N 1
ATOM 3457 C CA . ASN A 1 427 ? 1.686 -24.646 6.995 1.00 42.25 427 ASN A CA 1
ATOM 3458 C C . ASN A 1 427 ? 0.740 -23.445 6.748 1.00 42.25 427 ASN A C 1
ATOM 3460 O O . ASN A 1 427 ? 1.195 -22.314 6.592 1.00 42.25 427 ASN A O 1
ATOM 3464 N N . ASN A 1 428 ? -0.576 -23.681 6.717 1.00 42.75 428 ASN A N 1
ATOM 3465 C CA . ASN A 1 428 ? -1.600 -22.649 6.512 1.00 42.75 428 ASN A CA 1
ATOM 3466 C C . ASN A 1 428 ? -2.051 -21.948 7.813 1.00 42.75 428 ASN A C 1
ATOM 3468 O O . ASN A 1 428 ? -2.812 -20.987 7.743 1.00 42.75 428 ASN A O 1
ATOM 3472 N N . LEU A 1 429 ? -1.584 -22.398 8.988 1.00 37.62 429 LEU A N 1
ATOM 3473 C CA . LEU A 1 429 ? -1.965 -21.848 10.300 1.00 37.62 429 LEU A CA 1
ATOM 3474 C C . LEU A 1 429 ? -0.906 -20.913 10.918 1.00 37.62 429 LEU A C 1
ATOM 3476 O O . LEU A 1 429 ? -1.173 -20.276 11.932 1.00 37.62 429 LEU A O 1
ATOM 3480 N N . MET A 1 430 ? 0.288 -20.789 10.329 1.00 39.62 430 MET A N 1
ATOM 3481 C CA . MET A 1 430 ? 1.321 -19.831 10.762 1.00 39.62 430 MET A CA 1
ATOM 3482 C C . MET A 1 430 ? 1.086 -18.456 10.117 1.00 39.62 430 MET A C 1
ATOM 3484 O O . MET A 1 430 ? 1.718 -18.119 9.112 1.00 39.62 430 MET A O 1
ATOM 3488 N N . ARG A 1 431 ? 0.161 -17.676 10.687 1.00 41.69 431 ARG A N 1
ATOM 3489 C CA . ARG A 1 431 ? -0.381 -16.443 10.092 1.00 41.69 431 ARG A CA 1
ATOM 3490 C C . ARG A 1 431 ? -0.467 -15.258 11.059 1.00 41.69 431 ARG A C 1
ATOM 3492 O O . ARG A 1 431 ? -0.483 -15.441 12.272 1.00 41.69 431 ARG A O 1
ATOM 3499 N N . GLU A 1 432 ? -0.551 -14.061 10.491 1.00 29.56 432 GLU A N 1
ATOM 3500 C CA . GLU A 1 432 ? -0.985 -12.797 11.125 1.00 29.56 432 GLU A CA 1
ATOM 3501 C C . GLU A 1 432 ? -2.394 -12.439 10.618 1.00 29.56 432 GLU A C 1
ATOM 3503 O O . GLU A 1 432 ? -2.648 -12.857 9.495 1.00 29.56 432 GLU A O 1
ATOM 3508 N N . SER A 1 433 ? -3.320 -11.776 11.359 1.00 29.39 433 SER A N 1
ATOM 3509 C CA . SER A 1 433 ? -4.716 -11.616 10.861 1.00 29.39 433 SER A CA 1
ATOM 3510 C C . SER A 1 433 ? -5.625 -10.381 11.185 1.00 29.39 433 SER A C 1
ATOM 3512 O O . SER A 1 433 ? -5.491 -9.876 12.290 1.00 29.39 433 SER A O 1
ATOM 3514 N N . ILE A 1 434 ? -6.577 -9.919 10.305 1.00 30.03 434 ILE A N 1
ATOM 3515 C CA . ILE A 1 434 ? -7.489 -8.703 10.474 1.00 30.03 434 ILE A CA 1
ATOM 3516 C C . ILE A 1 434 ? -8.913 -8.763 9.823 1.00 30.03 434 ILE A C 1
ATOM 3518 O O . ILE A 1 434 ? -8.967 -9.079 8.661 1.00 30.03 434 ILE A O 1
ATOM 3522 N N . ILE A 1 435 ? -10.020 -8.301 10.463 1.00 32.94 435 ILE A N 1
ATOM 3523 C CA . ILE A 1 435 ? -11.490 -8.505 10.169 1.00 32.94 435 ILE A CA 1
ATOM 3524 C C . ILE A 1 435 ? -12.270 -7.479 9.219 1.00 32.94 435 ILE A C 1
ATOM 3526 O O . ILE A 1 435 ? -12.253 -6.335 9.629 1.00 32.94 435 ILE A O 1
ATOM 3530 N N . GLU A 1 436 ? -13.037 -7.817 8.113 1.00 40.78 436 GLU A N 1
ATOM 3531 C CA . GLU A 1 436 ? -13.919 -6.918 7.247 1.00 40.78 436 GLU A CA 1
ATOM 3532 C C . GLU A 1 436 ? -14.919 -7.422 6.105 1.00 40.78 436 GLU A C 1
ATOM 3534 O O . GLU A 1 436 ? -14.657 -8.367 5.362 1.00 40.78 436 GLU A O 1
ATOM 3539 N N . ASN A 1 437 ? -16.052 -6.707 5.844 1.00 55.44 437 ASN A N 1
ATOM 3540 C CA . ASN A 1 437 ? -17.232 -7.115 5.001 1.00 55.44 437 ASN A CA 1
ATOM 3541 C C . ASN A 1 437 ? -17.640 -6.206 3.777 1.00 55.44 437 ASN A C 1
ATOM 3543 O O . ASN A 1 437 ? -18.654 -5.502 3.855 1.00 55.44 437 ASN A O 1
ATOM 3547 N N . ARG A 1 438 ? -16.993 -6.279 2.595 1.00 68.75 438 ARG A N 1
ATOM 3548 C CA . ARG A 1 438 ? -17.470 -5.670 1.307 1.00 68.75 438 ARG A CA 1
ATOM 3549 C C . ARG A 1 438 ? -17.035 -6.499 0.082 1.00 68.75 438 ARG A C 1
ATOM 3551 O O . ARG A 1 438 ? -16.175 -7.358 0.237 1.00 68.75 438 ARG A O 1
ATOM 3558 N N . GLY A 1 439 ? -17.588 -6.255 -1.116 1.00 71.44 439 GLY A N 1
ATOM 3559 C CA . GLY A 1 439 ? -17.008 -6.782 -2.364 1.00 71.44 439 GLY A CA 1
ATOM 3560 C C . GLY A 1 439 ? -17.679 -6.354 -3.673 1.00 71.44 439 GLY A C 1
ATOM 3561 O O . GLY A 1 439 ? -18.810 -5.855 -3.689 1.00 71.44 439 GLY A O 1
ATOM 3562 N N . LYS A 1 440 ? -16.960 -6.568 -4.781 1.00 83.94 440 LYS A N 1
ATOM 3563 C CA . LYS A 1 440 ? -17.326 -6.128 -6.136 1.00 83.94 440 LYS A CA 1
ATOM 3564 C C . LYS A 1 440 ? -17.383 -7.282 -7.142 1.00 83.94 440 LYS A C 1
ATOM 3566 O O . LYS A 1 440 ? -16.627 -8.245 -7.044 1.00 83.94 440 LYS A O 1
ATOM 3571 N N . VAL A 1 441 ? -18.271 -7.170 -8.128 1.00 82.38 441 VAL A N 1
ATOM 3572 C CA . VAL A 1 441 ? -18.414 -8.086 -9.271 1.00 82.38 441 VAL A CA 1
ATOM 3573 C C . VAL A 1 441 ? -18.357 -7.276 -10.561 1.00 82.38 441 VAL A C 1
ATOM 3575 O O . VAL A 1 441 ? -19.116 -6.324 -10.742 1.00 82.38 441 VAL A O 1
ATOM 3578 N N . ILE A 1 442 ? -17.468 -7.671 -11.468 1.00 80.75 442 ILE A N 1
ATOM 3579 C CA . ILE A 1 442 ? -17.330 -7.044 -12.783 1.00 80.75 442 ILE A CA 1
ATOM 3580 C C . ILE A 1 442 ? -17.930 -7.988 -13.817 1.00 80.75 442 ILE A C 1
ATOM 3582 O O . ILE A 1 442 ? -17.499 -9.132 -13.938 1.00 80.75 442 ILE A O 1
ATOM 3586 N N . ALA A 1 443 ? -18.925 -7.535 -14.569 1.00 80.69 443 ALA A N 1
ATOM 3587 C CA . ALA A 1 443 ? -19.579 -8.367 -15.571 1.00 80.69 443 ALA A CA 1
ATOM 3588 C C . ALA A 1 443 ? -19.996 -7.553 -16.796 1.00 80.69 443 ALA A C 1
ATOM 3590 O O . ALA A 1 443 ? -20.606 -6.487 -16.682 1.00 80.69 443 ALA A O 1
ATOM 3591 N N . ALA A 1 444 ? -19.698 -8.091 -17.974 1.00 73.50 444 ALA A N 1
ATOM 3592 C CA . ALA A 1 444 ? -19.991 -7.507 -19.272 1.00 73.50 444 ALA A CA 1
ATOM 3593 C C . ALA A 1 444 ? -21.460 -7.066 -19.423 1.00 73.50 444 ALA A C 1
ATOM 3595 O O . ALA A 1 444 ? -22.390 -7.576 -18.790 1.00 73.50 444 ALA A O 1
ATOM 3596 N N . CYS A 1 445 ? -21.697 -6.065 -20.265 1.00 69.06 445 CYS A N 1
ATOM 3597 C CA . CYS A 1 445 ? -23.055 -5.697 -20.662 1.00 69.06 445 CYS A CA 1
ATOM 3598 C C . CYS A 1 445 ? -23.685 -6.836 -21.481 1.00 69.06 445 CYS A C 1
ATOM 3600 O O . CYS A 1 445 ? -23.041 -7.385 -22.365 1.00 69.06 445 CYS A O 1
ATOM 3602 N N . GLY A 1 446 ? -24.934 -7.201 -21.173 1.00 67.06 446 GLY A N 1
ATOM 3603 C CA . GLY A 1 446 ? -25.658 -8.270 -21.877 1.00 67.06 446 GLY A CA 1
ATOM 3604 C C . GLY A 1 446 ? -25.524 -9.683 -21.288 1.00 67.06 446 GLY A C 1
ATOM 3605 O O . GLY A 1 446 ? -26.280 -10.553 -21.694 1.00 67.06 446 GLY A O 1
ATOM 3606 N N . THR A 1 447 ? -24.666 -9.917 -20.287 1.00 70.94 447 THR A N 1
ATOM 3607 C CA . THR A 1 447 ? -24.450 -11.254 -19.679 1.00 70.94 447 THR A CA 1
ATOM 3608 C C . THR A 1 447 ? -25.391 -11.599 -18.515 1.00 70.94 447 THR A C 1
ATOM 3610 O O . THR A 1 447 ? -25.207 -12.612 -17.849 1.00 70.94 447 THR A O 1
ATOM 3613 N N . GLY A 1 448 ? -26.405 -10.766 -18.245 1.00 74.44 448 GLY A N 1
ATOM 3614 C CA . GLY A 1 448 ? -27.428 -11.055 -17.230 1.00 74.44 448 GLY A CA 1
ATOM 3615 C C . GLY A 1 448 ? -27.121 -10.586 -15.801 1.00 74.44 448 GLY A C 1
ATOM 3616 O O . GLY A 1 448 ? -27.656 -11.166 -14.861 1.00 74.44 448 GLY A O 1
ATOM 3617 N N . LYS A 1 449 ? -26.322 -9.519 -15.608 1.00 83.69 449 LYS A N 1
ATOM 3618 C CA . LYS A 1 449 ? -26.033 -8.898 -14.288 1.00 83.69 449 LYS A CA 1
ATOM 3619 C C . LYS A 1 449 ? -27.258 -8.787 -13.370 1.00 83.69 449 LYS A C 1
ATOM 3621 O O . LYS A 1 449 ? -27.192 -9.158 -12.201 1.00 83.69 449 LYS A O 1
ATOM 3626 N N . THR A 1 450 ? -28.369 -8.314 -13.926 1.00 82.81 450 THR A N 1
ATOM 3627 C CA . THR A 1 450 ? -29.650 -8.115 -13.240 1.00 82.81 450 THR A CA 1
ATOM 3628 C C . THR A 1 450 ? -30.244 -9.414 -12.684 1.00 82.81 450 THR A C 1
ATOM 3630 O O . THR A 1 450 ? -30.827 -9.398 -11.607 1.00 82.81 450 THR A O 1
ATOM 3633 N N . LEU A 1 451 ? -30.086 -10.548 -13.373 1.00 85.31 451 LEU A N 1
ATOM 3634 C CA . LEU A 1 451 ? -30.561 -11.853 -12.890 1.00 85.31 451 LEU A CA 1
ATOM 3635 C C . LEU A 1 451 ? -29.564 -12.489 -11.921 1.00 85.31 451 LEU A C 1
ATOM 3637 O O . LEU A 1 451 ? -29.956 -13.074 -10.914 1.00 85.31 451 LEU A O 1
ATOM 3641 N N . THR A 1 452 ? -28.267 -12.309 -12.170 1.00 85.44 452 THR A N 1
ATOM 3642 C CA . THR A 1 452 ? -27.216 -12.743 -11.245 1.00 85.44 452 THR A CA 1
ATOM 3643 C C . THR A 1 452 ? -27.391 -12.101 -9.869 1.00 85.44 452 THR A C 1
ATOM 3645 O O . THR A 1 452 ? -27.236 -12.779 -8.856 1.00 85.44 452 THR A O 1
ATOM 3648 N N . SER A 1 453 ? -27.759 -10.819 -9.807 1.00 88.50 453 SER A N 1
ATOM 3649 C CA . SER A 1 453 ? -27.997 -10.123 -8.539 1.00 88.50 453 SER A CA 1
ATOM 3650 C C . SER A 1 453 ? -29.209 -10.676 -7.773 1.00 88.50 453 SER A C 1
ATOM 3652 O O . SER A 1 453 ? -29.113 -10.853 -6.557 1.00 88.50 453 SER A O 1
ATOM 3654 N N . LEU A 1 454 ? -30.288 -11.063 -8.466 1.00 90.00 454 LEU A N 1
ATOM 3655 C CA . LEU A 1 454 ? -31.421 -11.791 -7.878 1.00 90.00 454 LEU A CA 1
ATOM 3656 C C . LEU A 1 454 ? -30.986 -13.146 -7.304 1.00 90.00 454 LEU A C 1
ATOM 3658 O O . LEU A 1 454 ? -31.281 -13.460 -6.153 1.00 90.00 454 LEU A O 1
ATOM 3662 N N . TRP A 1 455 ? -30.252 -13.954 -8.072 1.00 88.69 455 TRP A N 1
ATOM 3663 C CA . TRP A 1 455 ? -29.816 -15.272 -7.600 1.00 88.69 455 TRP A CA 1
ATOM 3664 C C . TRP A 1 455 ? -28.845 -15.183 -6.422 1.00 88.69 455 TRP A C 1
ATOM 3666 O O . TRP A 1 455 ? -28.875 -16.044 -5.544 1.00 88.69 455 TRP A O 1
ATOM 3676 N N . ILE A 1 456 ? -28.026 -14.129 -6.353 1.00 86.94 456 ILE A N 1
ATOM 3677 C CA . ILE A 1 456 ? -27.198 -13.836 -5.176 1.00 86.94 456 ILE A CA 1
ATOM 3678 C C . ILE A 1 456 ? -28.085 -13.546 -3.961 1.00 86.94 456 ILE A C 1
ATOM 3680 O O . ILE A 1 456 ? -27.851 -14.112 -2.893 1.00 86.94 456 ILE A O 1
ATOM 3684 N N . VAL A 1 457 ? -29.116 -12.711 -4.117 1.00 87.88 457 VAL A N 1
ATOM 3685 C CA . VAL A 1 457 ? -30.083 -12.405 -3.051 1.00 87.88 457 VAL A CA 1
ATOM 3686 C C . VAL A 1 457 ? -30.767 -13.672 -2.534 1.00 87.88 457 VAL A C 1
ATOM 3688 O O . VAL A 1 457 ? -30.801 -13.896 -1.319 1.00 87.88 457 VAL A O 1
ATOM 3691 N N . GLU A 1 458 ? -31.255 -14.527 -3.435 1.00 86.69 458 GLU A N 1
ATOM 3692 C CA . GLU A 1 458 ? -31.929 -15.780 -3.082 1.00 86.69 458 GLU A CA 1
ATOM 3693 C C . GLU A 1 458 ? -30.976 -16.779 -2.410 1.00 86.69 458 GLU A C 1
ATOM 3695 O O . GLU A 1 458 ? -31.311 -17.358 -1.374 1.00 86.69 458 GLU A O 1
ATOM 3700 N N . ALA A 1 459 ? -29.761 -16.950 -2.944 1.00 83.25 459 ALA A N 1
ATOM 3701 C CA . ALA A 1 459 ? -28.747 -17.838 -2.373 1.00 83.25 459 ALA A CA 1
ATOM 3702 C C . ALA A 1 459 ? -28.299 -17.381 -0.976 1.00 83.25 459 ALA A C 1
ATOM 3704 O O . ALA A 1 459 ? -28.059 -18.206 -0.091 1.00 83.25 459 ALA A O 1
ATOM 3705 N N . MET A 1 460 ? -28.224 -16.065 -0.760 1.00 81.19 460 MET A N 1
ATOM 3706 C CA . MET A 1 460 ? -27.915 -15.470 0.539 1.00 81.19 460 MET A CA 1
ATOM 3707 C C . MET A 1 460 ? -29.086 -15.514 1.522 1.00 81.19 460 MET A C 1
ATOM 3709 O O . MET A 1 460 ? -28.872 -15.235 2.703 1.00 81.19 460 MET A O 1
ATOM 3713 N N . LYS A 1 461 ? -30.297 -15.857 1.058 1.00 85.38 461 LYS A N 1
ATOM 3714 C CA . LYS A 1 461 ? -31.542 -15.783 1.835 1.00 85.38 461 LYS A CA 1
ATOM 3715 C C . LYS A 1 461 ? -31.723 -14.401 2.475 1.00 85.38 461 LYS A C 1
ATOM 3717 O O . LYS A 1 461 ? -32.082 -14.296 3.644 1.00 85.38 461 LYS A O 1
ATOM 3722 N N . ALA A 1 462 ? -31.405 -13.344 1.724 1.00 84.88 462 ALA A N 1
ATOM 3723 C CA . ALA A 1 462 ? -31.530 -11.976 2.210 1.00 84.88 462 ALA A CA 1
ATOM 3724 C C . ALA A 1 462 ? -33.013 -11.575 2.263 1.00 84.88 462 ALA A C 1
ATOM 3726 O O . ALA A 1 462 ? -33.715 -11.625 1.252 1.00 84.88 462 ALA A O 1
ATOM 3727 N N . GLU A 1 463 ? -33.488 -11.181 3.444 1.00 86.25 463 GLU A N 1
ATOM 3728 C CA . GLU A 1 463 ? -34.898 -10.847 3.666 1.00 86.25 463 GLU A CA 1
ATOM 3729 C C . GLU A 1 463 ? -35.183 -9.374 3.376 1.00 86.25 463 GLU A C 1
ATOM 3731 O O . GLU A 1 463 ? -36.300 -9.036 2.996 1.00 86.25 463 GLU A O 1
ATOM 3736 N N . THR A 1 464 ? -34.184 -8.499 3.534 1.00 87.62 464 THR A N 1
ATOM 3737 C CA . THR A 1 464 ? -34.327 -7.048 3.333 1.00 87.62 464 THR A CA 1
ATOM 3738 C C . THR A 1 464 ? -33.240 -6.538 2.398 1.00 87.62 464 THR A C 1
ATOM 3740 O O . THR A 1 464 ? -32.073 -6.463 2.789 1.00 87.62 464 THR A O 1
ATOM 3743 N N . VAL A 1 465 ? -33.608 -6.184 1.166 1.00 91.19 465 VAL A N 1
ATOM 3744 C CA . VAL A 1 465 ? -32.651 -5.786 0.119 1.00 91.19 465 VAL A CA 1
ATOM 3745 C C . VAL A 1 465 ? -32.969 -4.397 -0.404 1.00 91.19 465 VAL 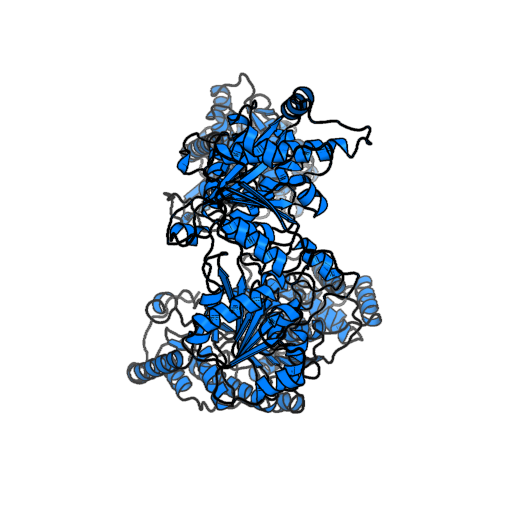A C 1
ATOM 3747 O O . VAL A 1 465 ? -34.132 -4.052 -0.606 1.00 91.19 465 VAL A O 1
ATOM 3750 N N . LEU A 1 466 ? -31.920 -3.616 -0.645 1.00 91.94 466 LEU A N 1
ATOM 3751 C CA . LEU A 1 466 ? -31.994 -2.364 -1.388 1.00 91.94 466 LEU A CA 1
ATOM 3752 C C . LEU A 1 466 ? -31.235 -2.512 -2.706 1.00 91.94 466 LEU A C 1
ATOM 3754 O O . LEU A 1 466 ? -30.044 -2.822 -2.701 1.00 91.94 466 LEU A O 1
ATOM 3758 N N . PHE A 1 467 ? -31.914 -2.253 -3.817 1.00 92.62 467 PHE A N 1
ATOM 3759 C CA . PHE A 1 467 ? -31.335 -2.194 -5.151 1.00 92.62 467 PHE A CA 1
ATOM 3760 C C . PHE A 1 467 ? -31.267 -0.737 -5.620 1.00 92.62 467 PHE A C 1
ATOM 3762 O O . PHE A 1 467 ? -32.290 -0.049 -5.663 1.00 92.62 467 PHE A O 1
ATOM 3769 N N . LEU A 1 468 ? -30.064 -0.275 -5.960 1.00 90.31 468 LEU A N 1
ATOM 3770 C CA . LEU A 1 468 ? -29.795 1.077 -6.440 1.00 90.31 468 LEU A CA 1
ATOM 3771 C C . LEU A 1 468 ? -29.347 1.057 -7.897 1.00 90.31 468 LEU A C 1
ATOM 3773 O O . LEU A 1 468 ? -28.442 0.306 -8.258 1.00 90.31 468 LEU A O 1
ATOM 3777 N N . ALA A 1 469 ? -29.959 1.926 -8.696 1.00 86.38 469 ALA A N 1
ATOM 3778 C CA . ALA A 1 469 ? -29.668 2.106 -10.114 1.00 86.38 469 ALA A CA 1
ATOM 3779 C C . ALA A 1 469 ? -29.615 3.600 -10.500 1.00 86.38 469 ALA A C 1
ATOM 3781 O O . ALA A 1 469 ? -30.173 4.444 -9.797 1.00 86.38 469 ALA A O 1
ATOM 3782 N N . PRO A 1 470 ? -28.945 3.966 -11.606 1.00 76.31 470 PRO A N 1
ATOM 3783 C CA . PRO A 1 470 ? -28.783 5.362 -12.022 1.00 76.31 470 PRO A CA 1
ATOM 3784 C C . PRO A 1 470 ? -30.025 6.019 -12.614 1.00 76.31 470 PRO A C 1
ATOM 3786 O O . PRO A 1 470 ? -30.134 7.238 -12.526 1.00 76.31 470 PRO A O 1
ATOM 3789 N N . SER A 1 471 ? -30.940 5.247 -13.203 1.00 74.44 471 SER A N 1
ATOM 3790 C CA . SER A 1 471 ? -32.116 5.791 -13.881 1.00 74.44 471 SER A CA 1
ATOM 3791 C C . SER A 1 471 ? -33.392 5.056 -13.509 1.00 74.44 471 SER A C 1
ATOM 3793 O O . SER A 1 471 ? -33.402 3.869 -13.162 1.00 74.44 471 SER A O 1
ATOM 3795 N N . ILE A 1 472 ? -34.497 5.783 -13.641 1.00 73.94 472 ILE A N 1
ATOM 3796 C CA . ILE A 1 472 ? -35.851 5.289 -13.400 1.00 73.94 472 ILE A CA 1
ATOM 3797 C C . ILE A 1 472 ? -36.183 4.100 -14.328 1.00 73.94 472 ILE A C 1
ATOM 3799 O O . ILE A 1 472 ? -36.813 3.125 -13.913 1.00 73.94 472 ILE A O 1
ATOM 3803 N N . SER A 1 473 ? -35.704 4.142 -15.574 1.00 70.50 473 SER A N 1
ATOM 3804 C CA . SER A 1 473 ? -35.915 3.072 -16.557 1.00 70.50 473 SER A CA 1
ATOM 3805 C C . SER A 1 473 ? -35.225 1.762 -16.150 1.00 70.50 473 SER A C 1
ATOM 3807 O O . SER A 1 473 ? -35.816 0.688 -16.268 1.00 70.50 473 SER A O 1
ATOM 3809 N N . LEU A 1 474 ? -34.007 1.838 -15.595 1.00 77.00 474 LEU A N 1
ATOM 3810 C CA . LEU A 1 474 ? -33.269 0.652 -15.149 1.00 77.00 474 LEU A CA 1
ATOM 3811 C C . LEU A 1 474 ? -33.892 0.024 -13.893 1.00 77.00 474 LEU A C 1
ATOM 3813 O O . LEU A 1 474 ? -33.932 -1.201 -13.765 1.00 77.00 474 LEU A O 1
ATOM 3817 N N . VAL A 1 475 ? -34.440 0.853 -12.996 1.00 83.12 475 VAL A N 1
ATOM 3818 C CA . VAL A 1 475 ? -35.228 0.391 -11.841 1.00 83.12 475 VAL A CA 1
ATOM 3819 C C . VAL A 1 475 ? -36.433 -0.431 -12.299 1.00 83.12 475 VAL A C 1
ATOM 3821 O O . VAL A 1 475 ? -36.638 -1.538 -11.802 1.00 83.12 475 VAL A O 1
ATOM 3824 N N . LYS A 1 476 ? -37.199 0.076 -13.274 1.00 80.19 476 LYS A N 1
ATOM 3825 C CA . LYS A 1 476 ? -38.360 -0.632 -13.831 1.00 80.19 476 LYS A CA 1
ATOM 3826 C C . LYS A 1 476 ? -37.960 -1.965 -14.466 1.00 80.19 476 LYS A C 1
ATOM 3828 O O . LYS A 1 476 ? -38.532 -2.993 -14.117 1.00 80.19 476 LYS A O 1
ATOM 3833 N N . GLN A 1 477 ? -36.946 -1.957 -15.332 1.00 79.00 477 GLN A N 1
ATOM 3834 C CA . GLN A 1 477 ? -36.459 -3.167 -16.000 1.00 79.00 477 GLN A CA 1
ATOM 3835 C C . GLN A 1 477 ? -35.987 -4.229 -14.998 1.00 79.00 477 GLN A C 1
ATOM 3837 O O . GLN A 1 477 ? -36.260 -5.416 -15.166 1.00 79.00 477 GLN A O 1
ATOM 3842 N N . THR A 1 478 ? -35.293 -3.805 -13.939 1.00 87.25 478 THR A N 1
ATOM 3843 C CA . THR A 1 478 ? -34.842 -4.705 -12.872 1.00 87.25 478 THR A CA 1
ATOM 3844 C C . THR A 1 478 ? -36.026 -5.307 -12.127 1.00 87.25 478 THR A C 1
ATOM 3846 O O . THR A 1 478 ? -36.047 -6.515 -11.906 1.00 87.25 478 THR A O 1
ATOM 3849 N N . LEU A 1 479 ? -37.015 -4.487 -11.761 1.00 87.62 479 LEU A N 1
ATOM 3850 C CA . LEU A 1 479 ? -38.205 -4.946 -11.052 1.00 87.62 479 LEU A CA 1
ATOM 3851 C C . LEU A 1 479 ? -38.990 -5.978 -11.868 1.00 87.62 479 LEU A C 1
ATOM 3853 O O . LEU A 1 479 ? -39.336 -7.020 -11.323 1.00 87.62 479 LEU A O 1
ATOM 3857 N N . GLU A 1 480 ? -39.255 -5.704 -13.148 1.00 85.00 480 GLU A N 1
ATOM 3858 C CA . GLU A 1 480 ? -39.971 -6.625 -14.043 1.00 85.00 480 GLU A CA 1
ATOM 3859 C C . GLU A 1 480 ? -39.205 -7.950 -14.186 1.00 85.00 480 GLU A C 1
ATOM 3861 O O . GLU A 1 480 ? -39.765 -9.018 -13.950 1.00 85.00 480 GLU A O 1
ATOM 3866 N N . ALA A 1 481 ? -37.890 -7.890 -14.433 1.00 85.31 481 ALA A N 1
ATOM 3867 C CA . ALA A 1 481 ? -37.053 -9.086 -14.531 1.00 85.31 481 ALA A CA 1
ATOM 3868 C C . ALA A 1 481 ? -37.012 -9.899 -13.225 1.00 85.31 481 ALA A C 1
ATOM 3870 O O . ALA A 1 481 ? -37.022 -11.131 -13.260 1.00 85.31 481 ALA A O 1
ATOM 3871 N N . TRP A 1 482 ? -36.962 -9.230 -12.068 1.00 90.88 482 TRP A N 1
ATOM 3872 C CA . TRP A 1 482 ? -36.989 -9.897 -10.766 1.00 90.88 482 TRP A CA 1
ATOM 3873 C C . TRP A 1 482 ? -38.358 -10.503 -10.470 1.00 90.88 482 TRP A C 1
ATOM 3875 O O . TRP A 1 482 ? -38.421 -11.620 -9.968 1.00 90.88 482 TRP A O 1
ATOM 3885 N N . ALA A 1 483 ? -39.445 -9.802 -10.793 1.00 85.88 483 ALA A N 1
ATOM 3886 C CA . ALA A 1 483 ? -40.802 -10.297 -10.593 1.00 85.88 483 ALA A CA 1
ATOM 3887 C C . ALA A 1 483 ? -41.090 -11.546 -11.441 1.00 85.88 483 ALA A C 1
ATOM 3889 O O . ALA A 1 483 ? -41.708 -12.483 -10.939 1.00 85.88 483 ALA A O 1
ATOM 3890 N N . ASP A 1 484 ? -40.588 -11.588 -12.678 1.00 85.50 484 ASP A N 1
ATOM 3891 C CA . ASP A 1 484 ? -40.794 -12.712 -13.595 1.00 85.50 484 ASP A CA 1
ATOM 3892 C C . ASP A 1 484 ? -39.960 -13.955 -13.237 1.00 85.50 484 ASP A C 1
ATOM 3894 O O . ASP A 1 484 ? -40.394 -15.081 -13.480 1.00 85.50 484 ASP A O 1
ATOM 3898 N N . GLN A 1 485 ? -38.749 -13.772 -12.694 1.00 87.56 485 GLN A N 1
ATOM 3899 C CA . GLN A 1 485 ? -37.768 -14.856 -12.507 1.00 87.56 485 GLN A CA 1
ATOM 3900 C C . GLN A 1 485 ? -37.544 -15.277 -11.046 1.00 87.56 485 GLN A C 1
ATOM 3902 O O . GLN A 1 485 ? -36.847 -16.267 -10.800 1.00 87.56 485 GLN A O 1
ATOM 3907 N N . ALA A 1 486 ? -38.094 -14.553 -10.069 1.00 87.38 486 ALA A N 1
ATOM 3908 C CA . ALA A 1 486 ? -37.937 -14.898 -8.659 1.00 87.38 486 ALA A CA 1
ATOM 3909 C C . ALA A 1 486 ? -38.650 -16.206 -8.304 1.00 87.38 486 ALA A C 1
ATOM 3911 O O . ALA A 1 486 ? -39.817 -16.432 -8.627 1.00 87.38 486 ALA A O 1
ATOM 3912 N N . LYS A 1 487 ? -37.949 -17.060 -7.558 1.00 85.62 487 LYS A N 1
ATOM 3913 C CA . LYS A 1 487 ? -38.503 -18.288 -6.973 1.00 85.62 487 LYS A CA 1
ATOM 3914 C C . LYS A 1 487 ? -39.175 -18.012 -5.635 1.00 85.62 487 LYS A C 1
ATOM 3916 O O . LYS A 1 487 ? -40.055 -18.766 -5.220 1.00 85.62 487 LYS A O 1
ATOM 3921 N N . ILE A 1 488 ? -38.730 -16.965 -4.941 1.00 82.69 488 ILE A N 1
ATOM 3922 C CA . ILE A 1 488 ? -39.235 -16.576 -3.626 1.00 82.69 488 ILE A CA 1
ATOM 3923 C C . ILE A 1 488 ? -40.185 -15.382 -3.793 1.00 82.69 488 ILE A C 1
ATOM 3925 O O . ILE A 1 488 ? -39.762 -14.347 -4.307 1.00 82.69 488 ILE A O 1
ATOM 3929 N N . PRO A 1 489 ? -41.450 -15.472 -3.342 1.00 83.31 489 PRO A N 1
ATOM 3930 C CA . PRO A 1 489 ? -42.370 -14.346 -3.422 1.00 83.31 489 PRO A CA 1
ATOM 3931 C C . PRO A 1 489 ? -41.887 -13.207 -2.519 1.00 83.31 489 PRO A C 1
ATOM 3933 O O . PRO A 1 489 ? -41.661 -13.402 -1.320 1.00 83.31 489 PRO A O 1
ATOM 3936 N N . PHE A 1 490 ? -41.764 -12.010 -3.088 1.00 87.50 490 PHE A N 1
ATOM 3937 C CA . PHE A 1 490 ? -41.304 -10.818 -2.383 1.00 87.50 490 PHE A CA 1
ATOM 3938 C C . PHE A 1 490 ? -42.324 -9.682 -2.461 1.00 87.50 490 PHE A C 1
ATOM 3940 O O . PHE A 1 490 ? -43.146 -9.590 -3.369 1.00 87.50 490 PHE A O 1
ATOM 3947 N N . THR A 1 491 ? -42.256 -8.798 -1.473 1.00 87.94 491 THR A N 1
ATOM 3948 C CA . THR A 1 491 ? -42.945 -7.504 -1.477 1.00 87.94 491 THR A CA 1
ATOM 3949 C C . THR A 1 491 ? -41.965 -6.425 -1.900 1.00 87.94 491 THR A C 1
ATOM 3951 O O . THR A 1 491 ? -40.806 -6.467 -1.482 1.00 87.94 491 THR A O 1
ATOM 3954 N N . TYR A 1 492 ? -42.411 -5.467 -2.712 1.00 89.06 492 TYR A N 1
ATOM 3955 C CA . TYR A 1 492 ? -41.537 -4.423 -3.235 1.00 89.06 492 TYR A CA 1
ATOM 3956 C C . TYR A 1 492 ? -42.058 -3.009 -2.987 1.00 89.06 492 TYR A C 1
ATOM 3958 O O . TYR A 1 492 ? -43.261 -2.792 -2.842 1.00 89.06 492 TYR A O 1
ATOM 3966 N N . LEU A 1 493 ? -41.128 -2.054 -2.957 1.00 88.38 493 LEU A N 1
ATOM 3967 C CA . LEU A 1 493 ? -41.405 -0.620 -2.935 1.00 88.38 493 LEU A CA 1
ATOM 3968 C C . LEU A 1 493 ? -40.457 0.099 -3.898 1.00 88.38 493 LEU A C 1
ATOM 3970 O O . LEU A 1 493 ? -39.249 -0.142 -3.868 1.00 88.38 493 LEU A O 1
ATOM 3974 N N . CYS A 1 494 ? -40.994 1.000 -4.718 1.00 87.75 494 CYS A N 1
ATOM 3975 C CA . CYS A 1 494 ? -40.204 1.821 -5.632 1.00 87.75 494 CYS A CA 1
ATOM 3976 C C . CYS A 1 494 ? -40.044 3.242 -5.079 1.00 87.75 494 CYS A C 1
ATOM 3978 O O . CYS A 1 494 ? -41.039 3.918 -4.810 1.00 87.75 494 CYS A O 1
ATOM 3980 N N . VAL A 1 495 ? -38.799 3.699 -4.923 1.00 86.31 495 VAL A N 1
ATOM 3981 C CA . VAL A 1 495 ? -38.470 5.035 -4.402 1.00 86.31 495 VAL A CA 1
ATOM 3982 C C . VAL A 1 495 ? -37.746 5.838 -5.483 1.00 86.31 495 VAL A C 1
ATOM 3984 O O . VAL A 1 495 ? -36.576 5.600 -5.773 1.00 86.31 495 VAL A O 1
ATOM 3987 N N . CYS A 1 496 ? -38.455 6.768 -6.124 1.00 80.75 496 CYS A N 1
ATOM 3988 C CA . CYS A 1 496 ? -37.925 7.570 -7.231 1.00 80.75 496 CYS A CA 1
ATOM 3989 C C . CYS A 1 496 ? -38.438 9.015 -7.136 1.00 80.75 496 CYS A C 1
ATOM 3991 O O . CYS A 1 496 ? -39.628 9.241 -6.932 1.00 80.75 496 CYS A O 1
ATOM 3993 N N . SER A 1 497 ? -37.548 9.997 -7.271 1.00 66.19 497 SER A N 1
ATOM 3994 C CA . SER A 1 497 ? -37.848 11.432 -7.261 1.00 66.19 497 SER A CA 1
ATOM 3995 C C . SER A 1 497 ? -38.021 11.981 -8.675 1.00 66.19 497 SER A C 1
ATOM 3997 O O . SER A 1 497 ? -37.115 11.821 -9.487 1.00 66.19 497 SER A O 1
ATOM 3999 N N . ASP A 1 498 ? -39.125 12.684 -8.938 1.00 53.25 498 ASP A N 1
ATOM 4000 C CA . ASP A 1 498 ? -39.336 13.442 -10.179 1.00 53.25 498 ASP A CA 1
ATOM 4001 C C . ASP A 1 498 ? -38.650 14.810 -10.036 1.00 53.25 498 ASP A C 1
ATOM 4003 O O . ASP A 1 498 ? -39.086 15.636 -9.237 1.00 53.25 498 ASP A O 1
ATOM 4007 N N . ASN A 1 499 ? -37.556 15.044 -10.759 1.00 46.44 499 ASN A N 1
ATOM 4008 C CA . ASN A 1 499 ? -36.902 16.355 -10.839 1.00 46.44 499 ASN A CA 1
ATOM 4009 C C . ASN A 1 499 ? -36.688 16.736 -12.313 1.00 46.44 499 ASN A C 1
ATOM 4011 O O . ASN A 1 499 ? -35.590 17.066 -12.740 1.00 46.44 499 ASN A O 1
ATOM 4015 N N . THR A 1 500 ? -37.755 16.725 -13.114 1.00 40.31 500 THR A N 1
ATOM 4016 C CA . THR A 1 500 ? -37.736 17.304 -14.470 1.00 40.31 500 THR A CA 1
ATOM 4017 C C . THR A 1 500 ? -37.881 18.835 -14.485 1.00 40.31 500 THR A C 1
ATOM 4019 O O . THR A 1 500 ? -38.057 19.421 -15.548 1.00 40.31 500 THR A O 1
ATOM 4022 N N . VAL A 1 501 ? -37.776 19.529 -13.340 1.00 34.06 501 VAL A N 1
ATOM 4023 C CA . VAL A 1 501 ? -37.914 20.998 -13.266 1.00 34.06 501 VAL A CA 1
ATOM 4024 C C . VAL A 1 501 ? -36.895 21.621 -12.300 1.00 34.06 501 VAL A C 1
ATOM 4026 O O . VAL A 1 501 ? -37.243 22.134 -11.241 1.00 34.06 501 VAL A O 1
ATOM 4029 N N . SER A 1 502 ? -35.612 21.614 -12.660 1.00 27.44 502 SER A N 1
ATOM 4030 C CA . SER A 1 502 ? -34.650 22.574 -12.098 1.00 27.44 502 SER A CA 1
ATOM 4031 C C . SER A 1 502 ? -33.615 22.964 -13.147 1.00 27.44 502 SER A C 1
ATOM 4033 O O . SER A 1 502 ? -32.705 22.207 -13.465 1.00 27.44 502 SER A O 1
ATOM 4035 N N . SER A 1 503 ? -33.783 24.166 -13.691 1.00 33.00 503 SER A N 1
ATOM 4036 C CA . SER A 1 503 ? -32.829 24.864 -14.549 1.00 33.00 503 SER A CA 1
ATOM 4037 C C . SER A 1 503 ? -31.467 25.005 -13.852 1.00 33.00 503 SER A C 1
ATOM 4039 O O . SER A 1 503 ? -31.419 25.619 -12.785 1.00 33.00 503 SER A O 1
ATOM 4041 N N . ASN A 1 504 ? -30.397 24.503 -14.490 1.00 33.12 504 ASN A N 1
ATOM 4042 C CA . ASN A 1 504 ? -28.955 24.674 -14.189 1.00 33.12 504 ASN A CA 1
ATOM 4043 C C . ASN A 1 504 ? -28.192 23.460 -13.614 1.00 33.12 504 ASN A C 1
ATOM 4045 O O . ASN A 1 504 ? -27.423 23.612 -12.665 1.00 33.12 504 ASN A O 1
ATOM 4049 N N . ILE A 1 505 ? -28.327 22.277 -14.220 1.00 29.64 505 ILE A N 1
ATOM 4050 C CA . ILE A 1 505 ? -27.361 21.171 -14.078 1.00 29.64 505 ILE A CA 1
ATOM 4051 C C . ILE A 1 505 ? -27.032 20.673 -15.493 1.00 29.64 505 ILE A C 1
ATOM 4053 O O . ILE A 1 505 ? -27.923 20.669 -16.338 1.00 29.64 505 ILE A O 1
ATOM 4057 N N . ASP A 1 506 ? -25.759 20.348 -15.747 1.00 33.53 506 ASP A N 1
ATOM 4058 C CA . ASP A 1 506 ? -25.200 19.914 -17.038 1.00 33.53 506 ASP A CA 1
ATOM 4059 C C . ASP A 1 506 ? -26.148 18.994 -17.843 1.00 33.53 506 ASP A C 1
ATOM 4061 O O . ASP A 1 506 ? -26.759 18.089 -17.278 1.00 33.53 506 ASP A O 1
ATOM 4065 N N . ASP A 1 507 ? -26.237 19.232 -19.162 1.00 35.78 507 ASP A N 1
ATOM 4066 C CA . ASP A 1 507 ? -27.142 18.634 -20.173 1.00 35.78 507 ASP A CA 1
ATOM 4067 C C . ASP A 1 507 ? -27.028 17.090 -20.375 1.00 35.78 507 ASP A C 1
ATOM 4069 O O . ASP A 1 507 ? -27.058 16.602 -21.513 1.00 35.78 507 ASP A O 1
ATOM 4073 N N . ASP A 1 508 ? -26.842 16.300 -19.314 1.00 40.19 508 ASP A N 1
ATOM 4074 C CA . ASP A 1 508 ? -26.547 14.857 -19.352 1.00 40.19 508 ASP A CA 1
ATOM 4075 C C . ASP A 1 508 ? -27.673 13.943 -18.815 1.00 40.19 508 ASP A C 1
ATOM 4077 O O . ASP A 1 508 ? -27.580 12.727 -18.983 1.00 40.19 508 ASP A O 1
ATOM 4081 N N . GLU A 1 509 ? -28.762 14.463 -18.233 1.00 48.09 509 GLU A N 1
ATOM 4082 C CA . GLU A 1 509 ? -29.858 13.628 -17.699 1.00 48.09 509 GLU A CA 1
ATOM 4083 C C . GLU A 1 509 ? -31.219 13.979 -18.319 1.00 48.09 509 GLU A C 1
ATOM 4085 O O . GLU A 1 509 ? -31.904 14.916 -17.916 1.00 48.09 509 GLU A O 1
ATOM 4090 N N . ALA A 1 510 ? -31.636 13.186 -19.307 1.00 44.41 510 ALA A N 1
ATOM 4091 C CA . ALA A 1 510 ? -32.994 13.196 -19.837 1.00 44.41 510 ALA A CA 1
ATOM 4092 C C . ALA A 1 510 ? -33.748 11.945 -19.377 1.00 44.41 510 ALA A C 1
ATOM 4094 O O . ALA A 1 510 ? -33.746 10.923 -20.066 1.00 44.41 510 ALA A O 1
ATOM 4095 N N . ASP A 1 511 ? -34.382 12.026 -18.209 1.00 49.62 511 ASP A N 1
ATOM 4096 C CA . ASP A 1 511 ? -35.141 10.918 -17.627 1.00 49.62 511 ASP A CA 1
ATOM 4097 C C . ASP A 1 511 ? -36.636 10.942 -18.002 1.00 49.62 511 ASP A C 1
ATOM 4099 O O . ASP A 1 511 ? -37.225 11.966 -18.352 1.00 49.62 511 ASP A O 1
ATOM 4103 N N . ILE A 1 512 ? -37.249 9.757 -17.952 1.00 49.66 512 ILE A N 1
ATOM 4104 C CA . ILE A 1 512 ? -38.682 9.513 -18.177 1.00 49.66 512 ILE A CA 1
ATOM 4105 C C . ILE A 1 512 ? -39.473 10.062 -16.977 1.00 49.66 512 ILE A C 1
ATOM 4107 O O . ILE A 1 512 ? -39.098 9.798 -15.836 1.00 49.66 512 ILE A O 1
ATOM 4111 N N . SER A 1 513 ? -40.580 10.781 -17.207 1.00 53.19 513 SER A N 1
ATOM 4112 C CA . SER A 1 513 ? -41.393 11.323 -16.107 1.00 53.19 513 SER A CA 1
ATOM 4113 C C . SER A 1 513 ? -42.033 10.211 -15.267 1.00 53.19 513 SER A C 1
ATOM 4115 O O . SER A 1 513 ? -42.512 9.201 -15.794 1.00 53.19 513 SER A O 1
ATOM 4117 N N . VAL A 1 514 ? -42.095 10.411 -13.947 1.00 52.44 514 VAL A N 1
ATOM 4118 C CA . VAL A 1 514 ? -42.609 9.423 -12.975 1.00 52.44 514 VAL A CA 1
ATOM 4119 C C . VAL A 1 514 ? -44.027 8.932 -13.305 1.00 52.44 514 VAL A C 1
ATOM 4121 O O . VAL A 1 514 ? -44.362 7.770 -13.067 1.00 52.44 514 VAL A O 1
ATOM 4124 N N . SER A 1 515 ? -44.844 9.783 -13.932 1.00 49.88 515 SER A N 1
ATOM 4125 C CA . SER A 1 515 ? -46.206 9.462 -14.388 1.00 49.88 515 SER A CA 1
ATOM 4126 C C . SER A 1 515 ? -46.307 8.289 -15.385 1.00 49.88 515 SER A C 1
ATOM 4128 O O . SER A 1 515 ? -47.403 7.788 -15.627 1.00 49.88 515 SER A O 1
ATOM 4130 N N . GLN A 1 516 ? -45.182 7.822 -15.940 1.00 51.22 516 GLN A N 1
ATOM 4131 C CA . GLN A 1 516 ? -45.121 6.818 -17.009 1.00 51.22 516 GLN A CA 1
ATOM 4132 C C . GLN A 1 516 ? -44.621 5.434 -16.540 1.00 51.22 516 GLN A C 1
ATOM 4134 O O . GLN A 1 516 ? -44.537 4.509 -17.351 1.00 51.22 516 GLN A O 1
ATOM 4139 N N . LEU A 1 517 ? -44.306 5.244 -15.246 1.00 54.62 517 LEU A N 1
ATOM 4140 C CA . LEU A 1 517 ? -43.739 3.977 -14.753 1.00 54.62 517 LEU A CA 1
ATOM 4141 C C . LEU A 1 517 ? -44.724 2.798 -14.793 1.00 54.62 517 LEU A C 1
ATOM 4143 O O . LEU A 1 517 ? -44.305 1.662 -15.006 1.00 54.62 517 LEU A O 1
ATOM 4147 N N . GLY A 1 518 ? -46.020 3.056 -14.586 1.00 55.62 518 GLY A N 1
ATOM 4148 C CA . GLY A 1 518 ? -47.047 2.016 -14.422 1.00 55.62 518 GLY A CA 1
ATOM 4149 C C . GLY A 1 518 ? -46.986 1.265 -13.081 1.00 55.62 518 GLY A C 1
ATOM 4150 O O . GLY A 1 518 ? -47.766 0.344 -12.863 1.00 55.62 518 GLY A O 1
ATOM 4151 N N . VAL A 1 519 ? -46.089 1.667 -12.173 1.00 63.41 519 VAL A N 1
ATOM 4152 C CA . VAL A 1 519 ? -45.879 1.086 -10.837 1.00 63.41 519 VAL A CA 1
ATOM 4153 C C . VAL A 1 519 ? -45.991 2.212 -9.800 1.00 63.41 519 VAL A C 1
ATOM 4155 O O . VAL A 1 519 ? -45.480 3.303 -10.063 1.00 63.41 519 VAL A O 1
ATOM 4158 N N . PRO A 1 520 ? -46.640 2.002 -8.638 1.00 66.62 520 PRO A N 1
ATOM 4159 C CA . PRO A 1 520 ? -46.703 3.023 -7.597 1.00 66.62 520 PRO A CA 1
ATOM 4160 C C . PRO A 1 520 ? -45.297 3.330 -7.067 1.00 66.62 520 PRO A C 1
ATOM 4162 O O . PRO A 1 520 ? -44.646 2.468 -6.475 1.00 66.62 520 PRO A O 1
ATOM 4165 N N . VAL A 1 521 ? -44.836 4.564 -7.275 1.00 78.00 521 VAL A N 1
ATOM 4166 C CA . VAL A 1 521 ? -43.610 5.080 -6.656 1.00 78.00 521 VAL A CA 1
ATOM 4167 C C . VAL A 1 521 ? -43.958 5.983 -5.485 1.00 78.00 521 VAL A C 1
ATOM 4169 O O . VAL A 1 521 ? -44.983 6.665 -5.492 1.00 78.00 521 VAL A O 1
ATOM 4172 N N . THR A 1 522 ? -43.086 6.019 -4.485 1.00 79.31 522 THR A N 1
ATOM 4173 C CA . THR A 1 522 ? -43.223 6.931 -3.353 1.00 79.31 522 THR A CA 1
ATOM 4174 C C . THR A 1 522 ? -41.944 7.723 -3.141 1.00 79.31 522 THR A C 1
ATOM 4176 O O . THR A 1 522 ? -40.832 7.246 -3.355 1.00 79.31 522 THR A O 1
ATOM 4179 N N . THR A 1 523 ? -42.104 8.953 -2.676 1.00 81.25 523 THR A N 1
ATOM 4180 C CA . THR A 1 523 ? -41.021 9.754 -2.099 1.00 81.25 523 THR A CA 1
ATOM 4181 C C . THR A 1 523 ? -41.284 10.069 -0.632 1.00 81.25 523 THR A C 1
ATOM 4183 O O . THR A 1 523 ? -40.565 10.871 -0.039 1.00 81.25 523 THR A O 1
ATOM 4186 N N . ASN A 1 524 ? -42.344 9.498 -0.054 1.00 82.38 524 ASN A N 1
ATOM 4187 C CA . ASN A 1 524 ? -42.779 9.803 1.296 1.00 82.38 524 ASN A CA 1
ATOM 4188 C C . ASN A 1 524 ? -41.984 8.975 2.310 1.00 82.38 524 ASN A C 1
ATOM 4190 O O . ASN A 1 524 ? -42.136 7.758 2.409 1.00 82.38 524 ASN A O 1
ATOM 4194 N N . ILE A 1 525 ? -41.179 9.667 3.112 1.00 84.69 525 ILE A N 1
ATOM 4195 C CA . ILE A 1 525 ? -40.317 9.090 4.151 1.00 84.69 525 ILE A CA 1
ATOM 4196 C C . ILE A 1 525 ? -41.113 8.187 5.106 1.00 84.69 525 ILE A C 1
ATOM 4198 O O . ILE A 1 525 ? -40.649 7.107 5.466 1.00 84.69 525 ILE A O 1
ATOM 4202 N N . ASN A 1 526 ? -42.337 8.582 5.476 1.00 83.44 526 ASN A N 1
ATOM 4203 C CA . ASN A 1 526 ? -43.163 7.820 6.414 1.00 83.44 526 ASN A CA 1
ATOM 4204 C C . ASN A 1 526 ? -43.676 6.503 5.817 1.00 83.44 526 ASN A C 1
ATOM 4206 O O . ASN A 1 526 ? -43.831 5.526 6.545 1.00 83.44 526 ASN A O 1
ATOM 4210 N N . GLU A 1 527 ? -43.952 6.456 4.513 1.00 82.88 527 GLU A N 1
ATOM 4211 C CA . GLU A 1 527 ? -44.345 5.212 3.839 1.00 82.88 527 GLU A CA 1
ATOM 4212 C C . GLU A 1 527 ? -43.159 4.259 3.705 1.00 82.88 527 GLU A C 1
ATOM 4214 O O . GLU A 1 527 ? -43.301 3.071 3.991 1.00 82.88 527 GLU A O 1
ATOM 4219 N N . ILE A 1 528 ? -41.981 4.788 3.359 1.00 86.19 528 ILE A N 1
ATOM 4220 C CA . ILE A 1 528 ? -40.738 4.011 3.269 1.00 86.19 528 ILE A CA 1
ATOM 4221 C C . ILE A 1 528 ? -40.380 3.433 4.647 1.00 86.19 528 ILE A C 1
ATOM 4223 O O . ILE A 1 528 ? -40.105 2.240 4.764 1.00 86.19 528 ILE A O 1
ATOM 4227 N N . ALA A 1 529 ? -40.457 4.242 5.709 1.00 83.69 529 ALA A N 1
ATOM 4228 C CA . ALA A 1 529 ? -40.197 3.791 7.076 1.00 83.69 529 ALA A CA 1
ATOM 4229 C C . ALA A 1 529 ? -41.209 2.725 7.532 1.00 83.69 529 ALA A C 1
ATOM 4231 O O . ALA A 1 529 ? -40.823 1.702 8.095 1.00 83.69 529 ALA A O 1
ATOM 4232 N N . LYS A 1 530 ? -42.502 2.904 7.219 1.00 82.88 530 LYS A N 1
ATOM 4233 C CA . LYS A 1 530 ? -43.533 1.890 7.494 1.00 82.88 530 LYS A CA 1
ATOM 4234 C C . LYS A 1 530 ? -43.273 0.582 6.751 1.00 82.88 530 LYS A C 1
ATOM 4236 O O . LYS A 1 530 ? -43.448 -0.474 7.347 1.00 82.88 530 LYS A O 1
ATOM 4241 N N . PHE A 1 531 ? -42.863 0.632 5.485 1.00 83.06 531 PHE A N 1
ATOM 4242 C CA . PHE A 1 531 ? -42.537 -0.561 4.697 1.00 83.06 531 PHE A CA 1
ATOM 4243 C C . PHE A 1 531 ? -41.341 -1.329 5.282 1.00 83.06 531 PHE A C 1
ATOM 4245 O O . PHE A 1 531 ? -41.329 -2.561 5.293 1.00 83.06 531 PHE A O 1
ATOM 4252 N N . LEU A 1 532 ? -40.365 -0.604 5.835 1.00 79.75 532 LEU A N 1
ATOM 4253 C CA . LEU A 1 532 ? -39.245 -1.196 6.563 1.00 79.75 532 LEU A CA 1
ATOM 4254 C C . LEU A 1 532 ? -39.682 -1.819 7.904 1.00 79.75 532 LEU A C 1
ATOM 4256 O O . LEU A 1 532 ? -39.203 -2.899 8.232 1.00 79.75 532 LEU A O 1
ATOM 4260 N N . ASP A 1 533 ? -40.620 -1.220 8.645 1.00 73.88 533 ASP A N 1
ATOM 4261 C CA . ASP A 1 533 ? -41.000 -1.678 9.995 1.00 73.88 533 ASP A CA 1
ATOM 4262 C C . ASP A 1 533 ? -42.150 -2.721 10.055 1.00 73.88 533 ASP A C 1
ATOM 4264 O O . ASP A 1 533 ? -42.175 -3.554 10.968 1.00 73.88 533 ASP A O 1
ATOM 4268 N N . HIS A 1 534 ? -43.131 -2.699 9.138 1.00 59.66 534 HIS A N 1
ATOM 4269 C CA . HIS A 1 534 ? -44.440 -3.360 9.340 1.00 59.66 534 HIS A CA 1
ATOM 4270 C C . HIS A 1 534 ? -44.605 -4.804 8.823 1.00 59.66 534 HIS A C 1
ATOM 4272 O O . HIS A 1 534 ? -45.672 -5.392 9.013 1.00 59.66 534 HIS A O 1
ATOM 4278 N N . THR A 1 535 ? -43.587 -5.434 8.237 1.00 57.00 535 THR A N 1
ATOM 4279 C CA . THR A 1 535 ? -43.713 -6.778 7.624 1.00 57.00 535 THR A CA 1
ATOM 4280 C C . THR A 1 535 ? -42.657 -7.759 8.131 1.00 57.00 535 THR A C 1
ATOM 4282 O O . THR A 1 535 ? -41.819 -8.247 7.378 1.00 57.00 535 THR A O 1
ATOM 4285 N N . LYS A 1 536 ? -42.700 -8.091 9.428 1.00 53.59 536 LYS A N 1
ATOM 4286 C CA . LYS A 1 536 ? -41.857 -9.159 9.995 1.00 53.59 536 LYS A CA 1
ATOM 4287 C C . LYS A 1 536 ? -42.238 -10.523 9.400 1.00 53.59 536 LYS A C 1
ATOM 4289 O O . LYS A 1 536 ? -43.380 -10.954 9.544 1.00 53.59 536 LYS A O 1
ATOM 4294 N N . GLY A 1 537 ? -41.276 -11.197 8.762 1.00 57.31 537 GLY A N 1
ATOM 4295 C CA . GLY A 1 537 ? -41.413 -12.560 8.226 1.00 57.31 537 GLY A CA 1
ATOM 4296 C C . GLY A 1 537 ? -41.716 -12.673 6.725 1.00 57.31 537 GLY A C 1
ATOM 4297 O O . GLY A 1 537 ? -41.975 -13.777 6.254 1.00 57.31 537 GLY A O 1
ATOM 4298 N N . LYS A 1 538 ? -41.696 -11.567 5.967 1.00 66.50 538 LYS A N 1
ATOM 4299 C CA . LYS A 1 538 ? -41.801 -11.573 4.496 1.00 66.50 538 LYS A CA 1
ATOM 4300 C C . LYS A 1 538 ? -40.569 -10.925 3.870 1.00 66.50 538 LYS A C 1
ATOM 4302 O O . LYS A 1 538 ? -39.995 -10.008 4.447 1.00 66.50 538 LYS A O 1
ATOM 4307 N N . VAL A 1 539 ? -40.198 -11.391 2.682 1.00 83.56 539 VAL A N 1
ATOM 4308 C CA . VAL A 1 539 ? -39.073 -10.867 1.901 1.00 83.56 539 VAL A CA 1
ATOM 4309 C C . VAL A 1 539 ? -39.442 -9.498 1.305 1.00 83.56 539 VAL A C 1
ATOM 4311 O O . VAL A 1 539 ? -40.518 -9.344 0.717 1.00 83.56 539 VAL A O 1
ATOM 4314 N N . ARG A 1 540 ? -38.581 -8.494 1.504 1.00 87.50 540 ARG A N 1
ATOM 4315 C CA . ARG A 1 540 ? -38.820 -7.063 1.242 1.00 87.50 540 ARG A CA 1
ATOM 4316 C C . ARG A 1 540 ? -37.708 -6.476 0.384 1.00 87.50 540 ARG A C 1
ATOM 4318 O O . ARG A 1 540 ? -36.566 -6.387 0.840 1.00 87.50 540 ARG A O 1
ATOM 4325 N N . TYR A 1 541 ? -38.048 -6.014 -0.812 1.00 91.19 541 TYR A N 1
ATOM 4326 C CA . TYR A 1 541 ? -37.096 -5.420 -1.750 1.00 91.19 541 TYR A CA 1
ATOM 4327 C C . TYR A 1 541 ? -37.458 -3.964 -2.047 1.00 91.19 541 TYR A C 1
ATOM 4329 O O . TYR A 1 541 ? -38.562 -3.657 -2.486 1.00 91.19 541 TYR A O 1
ATOM 4337 N N . ILE A 1 542 ? -36.528 -3.046 -1.803 1.00 90.88 542 ILE A N 1
ATOM 4338 C CA . ILE A 1 542 ? -36.671 -1.643 -2.193 1.00 90.88 542 ILE A CA 1
ATOM 4339 C C . ILE A 1 542 ? -35.864 -1.427 -3.466 1.00 90.88 542 ILE A C 1
ATOM 4341 O O . ILE A 1 542 ? -34.666 -1.700 -3.484 1.00 90.88 542 ILE A O 1
ATOM 4345 N N . PHE A 1 543 ? -36.508 -0.910 -4.508 1.00 91.06 543 PHE A N 1
ATOM 4346 C CA . PHE A 1 543 ? -35.843 -0.496 -5.738 1.00 91.06 543 PHE A CA 1
ATOM 4347 C C . PHE A 1 543 ? -35.833 1.027 -5.809 1.00 91.06 543 PHE A C 1
ATOM 4349 O O . PHE A 1 543 ? -36.879 1.665 -5.682 1.00 91.06 543 PHE A O 1
ATOM 4356 N N . SER A 1 544 ? -34.658 1.620 -5.985 1.00 89.44 544 SER A N 1
ATOM 4357 C CA . SER A 1 544 ? -34.500 3.070 -5.938 1.00 89.44 544 SER A CA 1
ATOM 4358 C C . SER A 1 544 ? -33.490 3.571 -6.946 1.00 89.44 544 SER A C 1
ATOM 4360 O O . SER A 1 544 ? -32.541 2.875 -7.307 1.00 89.44 544 SER A O 1
ATOM 4362 N N . THR A 1 545 ? -33.664 4.826 -7.349 1.00 86.62 545 THR A N 1
ATOM 4363 C CA . THR A 1 545 ? -32.602 5.547 -8.040 1.00 86.62 545 THR A CA 1
ATOM 4364 C C . THR A 1 545 ? -31.559 6.057 -7.045 1.00 86.62 545 THR A C 1
ATOM 4366 O O . THR A 1 545 ? -31.869 6.274 -5.867 1.00 86.62 545 THR A O 1
ATOM 4369 N N . TYR A 1 546 ? -30.322 6.271 -7.497 1.00 83.25 546 TYR A N 1
ATOM 4370 C CA . TYR A 1 546 ? -29.272 6.885 -6.674 1.00 83.25 546 TYR A CA 1
ATOM 4371 C C . TYR A 1 546 ? -29.642 8.299 -6.205 1.00 83.25 546 TYR A C 1
ATOM 4373 O O . TYR A 1 546 ? -29.304 8.688 -5.089 1.00 83.25 546 TYR A O 1
ATOM 4381 N N . GLN A 1 547 ? -30.380 9.055 -7.020 1.00 80.31 547 GLN A N 1
ATOM 4382 C CA . GLN A 1 547 ? -30.845 10.406 -6.707 1.00 80.31 547 GLN A CA 1
ATOM 4383 C C . GLN A 1 547 ? -31.831 10.424 -5.531 1.00 80.31 547 GLN A C 1
ATOM 4385 O O . GLN A 1 547 ? -31.943 11.448 -4.869 1.00 80.31 547 GLN A O 1
ATOM 4390 N N . SER A 1 548 ? -32.512 9.303 -5.259 1.00 84.31 548 SER A N 1
ATOM 4391 C CA . SER A 1 548 ? -33.462 9.138 -4.147 1.00 84.31 548 SER A CA 1
ATOM 4392 C C . SER A 1 548 ? -32.876 8.420 -2.920 1.00 84.31 548 SER A C 1
ATOM 4394 O O . SER A 1 548 ? -33.609 8.062 -1.993 1.00 84.31 548 SER A O 1
ATOM 4396 N N . ALA A 1 549 ? -31.557 8.191 -2.894 1.00 84.19 549 ALA A N 1
ATOM 4397 C CA . ALA A 1 549 ? -30.871 7.532 -1.781 1.00 84.19 549 ALA A CA 1
ATOM 4398 C C . ALA A 1 549 ? -30.945 8.333 -0.463 1.00 84.19 549 ALA A C 1
ATOM 4400 O O . ALA A 1 549 ? -30.925 7.754 0.625 1.00 84.19 549 ALA A O 1
ATOM 4401 N N . ASP A 1 550 ? -31.072 9.658 -0.547 1.00 83.12 550 ASP A N 1
ATOM 4402 C CA . ASP A 1 550 ? -31.298 10.568 0.580 1.00 83.12 550 ASP A CA 1
ATOM 4403 C C . ASP A 1 550 ? -32.610 10.258 1.324 1.00 83.12 550 ASP A C 1
ATOM 4405 O O . ASP A 1 550 ? -32.612 10.121 2.547 1.00 83.12 550 ASP A O 1
ATOM 4409 N N . LYS A 1 551 ? -33.704 10.024 0.591 1.00 86.00 551 LYS A N 1
ATOM 4410 C CA . LYS A 1 551 ? -35.022 9.684 1.154 1.00 86.00 551 LYS A CA 1
ATOM 4411 C C . LYS A 1 551 ? -35.005 8.343 1.880 1.00 86.00 551 LYS A C 1
ATOM 4413 O O . LYS A 1 551 ? -35.652 8.191 2.915 1.00 86.00 551 LYS A O 1
ATOM 4418 N N . ILE A 1 552 ? -34.240 7.376 1.369 1.00 86.25 552 ILE A N 1
ATOM 4419 C CA . ILE A 1 552 ? -34.042 6.074 2.027 1.00 86.25 552 ILE A CA 1
ATOM 4420 C C . ILE A 1 552 ? -33.217 6.234 3.302 1.00 86.25 552 ILE A C 1
ATOM 4422 O O . ILE A 1 552 ? -33.571 5.655 4.326 1.00 86.25 552 ILE A O 1
ATOM 4426 N N . SER A 1 553 ? -32.150 7.035 3.255 1.00 85.50 553 SER A N 1
ATOM 4427 C CA . SER A 1 553 ? -31.329 7.376 4.423 1.00 85.50 553 SER A CA 1
ATOM 4428 C C . SER A 1 553 ? -32.172 8.009 5.537 1.00 85.50 553 SER A C 1
ATOM 4430 O O . SER A 1 553 ? -32.097 7.600 6.696 1.00 85.50 553 SER A O 1
ATOM 4432 N N . GLU A 1 554 ? -33.052 8.955 5.203 1.00 83.12 554 GLU A N 1
ATOM 4433 C CA . GLU A 1 554 ? -33.958 9.586 6.172 1.00 83.12 554 GLU A CA 1
ATOM 4434 C C . GLU A 1 554 ? -35.033 8.629 6.704 1.00 83.12 554 GLU A C 1
ATOM 4436 O O . GLU A 1 554 ? -35.300 8.598 7.910 1.00 83.12 554 GLU A O 1
ATOM 4441 N N . ALA A 1 555 ? -35.608 7.793 5.839 1.00 83.88 555 ALA A N 1
ATOM 4442 C CA . ALA A 1 555 ? -36.591 6.795 6.246 1.00 83.88 555 ALA A CA 1
ATOM 4443 C C . ALA A 1 555 ? -35.982 5.724 7.159 1.00 83.88 555 ALA A C 1
ATOM 4445 O O . ALA A 1 555 ? -36.602 5.337 8.150 1.00 83.88 555 ALA A O 1
ATOM 4446 N N . GLN A 1 556 ? -34.748 5.294 6.886 1.00 82.31 556 GLN A N 1
ATOM 4447 C CA . GLN A 1 556 ? -34.039 4.312 7.702 1.00 82.31 556 GLN A CA 1
ATOM 4448 C C . GLN A 1 556 ? -33.661 4.855 9.085 1.00 82.31 556 GLN A C 1
ATOM 4450 O O . GLN A 1 556 ? -33.603 4.085 10.032 1.00 82.31 556 GLN A O 1
ATOM 4455 N N . LYS A 1 557 ? -33.454 6.169 9.252 1.00 81.12 557 LYS A N 1
ATOM 4456 C CA . LYS A 1 557 ? -33.283 6.763 10.595 1.00 81.12 557 LYS A CA 1
ATOM 4457 C C . LYS A 1 557 ? -34.541 6.630 11.457 1.00 81.12 557 LYS A C 1
ATOM 4459 O O . LYS A 1 557 ? -34.444 6.621 12.682 1.00 81.12 557 LYS A O 1
ATOM 4464 N N . THR A 1 558 ? -35.706 6.574 10.814 1.00 75.88 558 THR A N 1
ATOM 4465 C CA . THR A 1 558 ? -37.011 6.472 11.478 1.00 75.88 558 THR A CA 1
ATOM 4466 C C . THR A 1 558 ? -37.404 5.012 11.715 1.00 75.88 558 THR A C 1
ATOM 4468 O O . THR A 1 558 ? -37.922 4.686 12.784 1.00 75.88 558 THR A O 1
ATOM 4471 N N . ALA A 1 559 ? -37.124 4.135 10.748 1.00 69.38 559 ALA A N 1
ATOM 4472 C CA . ALA A 1 559 ? -37.296 2.691 10.873 1.00 69.38 559 ALA A CA 1
ATOM 4473 C C . ALA A 1 559 ? -36.219 2.070 11.781 1.00 69.38 559 ALA A C 1
ATOM 4475 O O . ALA A 1 559 ? -35.100 2.564 11.875 1.00 69.38 559 ALA A O 1
ATOM 4476 N N . LYS A 1 560 ? -36.520 0.959 12.462 1.00 62.38 560 LYS A N 1
ATOM 4477 C CA . LYS A 1 560 ? -35.533 0.265 13.326 1.00 62.38 560 LYS A CA 1
ATOM 4478 C C . LYS A 1 560 ? -34.798 -0.885 12.627 1.00 62.38 560 LYS A C 1
ATOM 4480 O O . LYS A 1 560 ? -33.992 -1.559 13.273 1.00 62.38 560 LYS A O 1
ATOM 4485 N N . ASP A 1 561 ? -35.091 -1.132 11.353 1.00 70.56 561 ASP A N 1
ATOM 4486 C CA . ASP A 1 561 ? -34.595 -2.282 10.592 1.00 70.56 561 ASP A CA 1
ATOM 4487 C C . ASP A 1 561 ? -33.423 -1.924 9.650 1.00 70.56 561 ASP A C 1
ATOM 4489 O O . ASP A 1 561 ? -33.286 -0.789 9.191 1.00 70.56 561 ASP A O 1
ATOM 4493 N N . THR A 1 562 ? -32.557 -2.897 9.353 1.00 77.50 562 THR A N 1
ATOM 4494 C CA . THR A 1 562 ? -31.349 -2.711 8.515 1.00 77.50 562 THR A CA 1
ATOM 4495 C C . THR A 1 562 ? -31.380 -3.609 7.286 1.00 77.50 562 THR A C 1
ATOM 4497 O O . THR A 1 562 ? -31.872 -4.730 7.368 1.00 77.50 562 THR A O 1
ATOM 4500 N N . PHE A 1 563 ? -30.789 -3.168 6.172 1.00 86.38 563 PHE A N 1
ATOM 4501 C CA . PHE A 1 563 ? -30.681 -4.006 4.975 1.00 86.38 563 PHE A CA 1
ATOM 4502 C C . PHE A 1 563 ? -29.698 -5.164 5.193 1.00 86.38 563 PHE A C 1
ATOM 4504 O O . PHE A 1 563 ? -28.582 -4.974 5.686 1.00 86.38 563 PHE A O 1
ATOM 4511 N N . ASP A 1 564 ? -30.081 -6.368 4.779 1.00 85.50 564 ASP A N 1
ATOM 4512 C CA . ASP A 1 564 ? -29.186 -7.525 4.745 1.00 85.50 564 ASP A CA 1
ATOM 4513 C C . ASP A 1 564 ? -28.165 -7.397 3.612 1.00 85.50 564 ASP A C 1
ATOM 4515 O O . ASP A 1 564 ? -27.002 -7.778 3.773 1.00 85.50 564 ASP A O 1
ATOM 4519 N N . LEU A 1 565 ? -28.595 -6.821 2.486 1.00 87.81 565 LEU A N 1
ATOM 4520 C CA . LEU A 1 565 ? -27.770 -6.581 1.312 1.00 87.81 565 LEU A CA 1
ATOM 4521 C C . LEU A 1 565 ? -28.187 -5.282 0.609 1.00 87.81 565 LEU A C 1
ATOM 4523 O O . LEU A 1 565 ? -29.371 -5.062 0.356 1.00 87.81 565 LEU A O 1
ATOM 4527 N N . ILE A 1 566 ? -27.207 -4.451 0.258 1.00 90.69 566 ILE A N 1
ATOM 4528 C CA . ILE A 1 566 ? -27.375 -3.383 -0.738 1.00 90.69 566 ILE A CA 1
ATOM 4529 C C . ILE A 1 566 ? -26.679 -3.818 -2.025 1.00 90.69 566 ILE A C 1
ATOM 4531 O O . ILE A 1 566 ? -25.515 -4.225 -1.988 1.00 90.69 566 ILE A O 1
ATOM 4535 N N . ILE A 1 567 ? -27.380 -3.706 -3.148 1.00 90.88 567 ILE A N 1
ATOM 4536 C CA . ILE A 1 567 ? -26.835 -3.908 -4.489 1.00 90.88 567 ILE A CA 1
ATOM 4537 C C . ILE A 1 567 ? -26.752 -2.550 -5.177 1.00 90.88 567 ILE A C 1
ATOM 4539 O O . ILE A 1 567 ? -27.756 -1.857 -5.328 1.00 90.88 567 ILE A O 1
ATOM 4543 N N . CYS A 1 568 ? -25.541 -2.187 -5.578 1.00 89.94 568 CYS A N 1
ATOM 4544 C CA . CYS A 1 568 ? -25.238 -0.985 -6.341 1.00 89.94 568 CYS A CA 1
ATOM 4545 C C . CYS A 1 568 ? -24.966 -1.390 -7.791 1.00 89.94 568 CYS A C 1
ATOM 4547 O O . CYS A 1 568 ? -23.872 -1.887 -8.075 1.00 89.94 568 CYS A O 1
ATOM 4549 N N . ASP A 1 569 ? -25.947 -1.213 -8.675 1.00 87.44 569 ASP A N 1
ATOM 4550 C CA . ASP A 1 569 ? -25.790 -1.475 -10.105 1.00 87.44 569 ASP A CA 1
ATOM 4551 C C . ASP A 1 569 ? -25.234 -0.247 -10.836 1.00 87.44 569 ASP A C 1
ATOM 4553 O O . ASP A 1 569 ? -25.452 0.893 -10.429 1.00 87.44 569 ASP A O 1
ATOM 4557 N N . GLU A 1 570 ? -24.468 -0.481 -11.899 1.00 82.19 570 GLU A N 1
ATOM 4558 C CA . GLU A 1 570 ? -23.674 0.551 -12.581 1.00 82.19 570 GLU A CA 1
ATOM 4559 C C . GLU A 1 570 ? -22.815 1.386 -11.608 1.00 82.19 570 GLU A C 1
ATOM 4561 O O . GLU A 1 570 ? -22.694 2.613 -11.698 1.00 82.19 570 GLU A O 1
ATOM 4566 N N . ALA A 1 571 ? -22.159 0.691 -10.669 1.00 85.00 571 ALA A N 1
ATOM 4567 C CA . ALA A 1 571 ? -21.393 1.286 -9.574 1.00 85.00 571 ALA A CA 1
ATOM 4568 C C . ALA A 1 571 ? -20.268 2.236 -10.035 1.00 85.00 571 ALA A C 1
ATOM 4570 O O . ALA A 1 571 ? -19.802 3.068 -9.259 1.00 85.00 571 ALA A O 1
ATOM 4571 N N . HIS A 1 572 ? -19.857 2.194 -11.302 1.00 78.69 572 HIS A N 1
ATOM 4572 C CA . HIS A 1 572 ? -18.904 3.147 -11.872 1.00 78.69 572 HIS A CA 1
ATOM 4573 C C . HIS A 1 572 ? -19.388 4.605 -11.840 1.00 78.69 572 HIS A C 1
ATOM 4575 O O . HIS A 1 572 ? -18.558 5.517 -11.830 1.00 78.69 572 HIS A O 1
ATOM 4581 N N . ARG A 1 573 ? -20.707 4.841 -11.759 1.00 73.50 573 ARG A N 1
ATOM 4582 C CA . ARG A 1 573 ? -21.296 6.179 -11.572 1.00 73.50 573 ARG A CA 1
ATOM 4583 C C . ARG A 1 573 ? -21.122 6.724 -10.161 1.00 73.50 573 ARG A C 1
ATOM 4585 O O . ARG A 1 573 ? -21.165 7.932 -9.956 1.00 73.50 573 ARG A O 1
ATOM 4592 N N . THR A 1 574 ? -20.872 5.847 -9.193 1.00 74.12 574 THR A N 1
ATOM 4593 C CA . THR A 1 574 ? -20.596 6.246 -7.807 1.00 74.12 574 THR A CA 1
ATOM 4594 C C . THR A 1 574 ? -19.142 6.709 -7.608 1.00 74.12 574 THR A C 1
ATOM 4596 O O . THR A 1 574 ? -18.817 7.316 -6.587 1.00 74.12 574 THR A O 1
ATOM 4599 N N . ALA A 1 575 ? -18.274 6.511 -8.612 1.00 63.97 575 ALA A N 1
ATOM 4600 C CA . ALA A 1 575 ? -16.910 7.032 -8.660 1.00 63.97 575 ALA A CA 1
ATOM 4601 C C . ALA A 1 575 ? -16.854 8.432 -9.303 1.00 63.97 575 ALA A C 1
ATOM 4603 O O . ALA A 1 575 ? -17.481 8.691 -10.333 1.00 63.97 575 ALA A O 1
ATOM 4604 N N . GLY A 1 576 ? -16.059 9.334 -8.724 1.00 63.59 576 GLY A N 1
ATOM 4605 C CA . GLY A 1 576 ? -16.000 10.751 -9.086 1.00 63.59 576 GLY A CA 1
ATOM 4606 C C . GLY A 1 576 ? -16.192 11.680 -7.885 1.00 63.59 576 GLY A C 1
ATOM 4607 O O . GLY A 1 576 ? -16.006 11.270 -6.739 1.00 63.59 576 GLY A O 1
ATOM 4608 N N . LEU A 1 577 ? -16.518 12.947 -8.159 1.00 54.72 577 LEU A N 1
ATOM 4609 C CA . LEU A 1 577 ? -16.819 13.962 -7.143 1.00 54.72 577 LEU A CA 1
ATOM 4610 C C . LEU A 1 577 ? -18.047 13.567 -6.314 1.00 54.72 577 LEU A C 1
ATOM 4612 O O . LEU A 1 577 ? -19.009 13.021 -6.849 1.00 54.72 577 LEU A O 1
ATOM 4616 N N . ARG A 1 578 ? -18.017 13.885 -5.015 1.00 55.03 578 ARG A N 1
ATOM 4617 C CA . ARG A 1 578 ? -19.115 13.605 -4.081 1.00 55.03 578 ARG A CA 1
ATOM 4618 C C . ARG A 1 578 ? -20.453 14.173 -4.586 1.00 55.03 578 ARG A C 1
ATOM 4620 O O . ARG A 1 578 ? -20.596 15.388 -4.701 1.00 55.03 578 ARG A O 1
ATOM 4627 N N . SER A 1 579 ? -21.422 13.293 -4.834 1.00 62.22 579 SER A N 1
ATOM 4628 C CA . SER A 1 579 ? -22.792 13.609 -5.274 1.00 62.22 579 SER A CA 1
ATOM 4629 C C . SER A 1 579 ? -23.817 12.738 -4.524 1.00 62.22 579 SER A C 1
ATOM 4631 O O . SER A 1 579 ? -23.434 11.948 -3.658 1.00 62.22 579 SER A O 1
ATOM 4633 N N . ASN A 1 580 ? -25.113 12.833 -4.851 1.00 59.00 580 ASN A N 1
ATOM 4634 C CA . ASN A 1 580 ? -26.144 11.952 -4.271 1.00 59.00 580 ASN A CA 1
ATOM 4635 C C . ASN A 1 580 ? -25.847 10.457 -4.518 1.00 59.00 580 ASN A C 1
ATOM 4637 O O . ASN A 1 580 ? -26.159 9.619 -3.674 1.00 59.00 580 ASN A O 1
ATOM 4641 N N . PHE A 1 581 ? -25.127 10.127 -5.597 1.00 64.94 581 PHE A N 1
ATOM 4642 C CA . PHE A 1 581 ? -24.647 8.771 -5.893 1.00 64.94 581 PHE A CA 1
ATOM 4643 C C . PHE A 1 581 ? -23.654 8.244 -4.846 1.00 64.94 581 PHE A C 1
ATOM 4645 O O . PHE A 1 581 ? -23.566 7.039 -4.617 1.00 64.94 581 PHE A O 1
ATOM 4652 N N . SER A 1 582 ? -22.927 9.134 -4.164 1.00 68.38 582 SER A N 1
ATOM 4653 C CA . SER A 1 582 ? -21.961 8.768 -3.126 1.00 68.38 582 SER A CA 1
ATOM 4654 C C . SER A 1 582 ? -22.617 8.399 -1.789 1.00 68.38 582 SER A C 1
ATOM 4656 O O . SER A 1 582 ? -21.976 7.747 -0.967 1.00 68.38 582 SER A O 1
ATOM 4658 N N . LEU A 1 583 ? -23.889 8.758 -1.559 1.00 69.75 583 LEU A N 1
ATOM 4659 C CA . LEU A 1 583 ? -24.610 8.412 -0.322 1.00 69.75 583 LEU A CA 1
ATOM 4660 C C . LEU A 1 583 ? -24.747 6.892 -0.149 1.00 69.75 583 LEU A C 1
ATOM 4662 O O . LEU A 1 583 ? -24.691 6.382 0.967 1.00 69.75 583 LEU A O 1
ATOM 4666 N N . ALA A 1 584 ? -24.843 6.160 -1.259 1.00 67.38 584 ALA A N 1
ATOM 4667 C CA . ALA A 1 584 ? -24.917 4.703 -1.285 1.00 67.38 584 ALA A CA 1
ATOM 4668 C C . ALA A 1 584 ? -23.627 3.997 -0.814 1.00 67.38 584 ALA A C 1
ATOM 4670 O O . ALA A 1 584 ? -23.665 2.834 -0.401 1.00 67.38 584 ALA A O 1
ATOM 4671 N N . LEU A 1 585 ? -22.482 4.688 -0.876 1.00 70.62 585 LEU A N 1
ATOM 4672 C CA . LEU A 1 585 ? -21.159 4.125 -0.584 1.00 70.62 585 LEU A CA 1
ATOM 4673 C C . LEU A 1 585 ? -20.879 4.017 0.920 1.00 70.62 585 LEU A C 1
ATOM 4675 O O . LEU A 1 585 ? -20.129 3.141 1.372 1.00 70.62 585 LEU A O 1
ATOM 4679 N N . GLU A 1 586 ? -21.478 4.905 1.711 1.00 72.69 586 GLU A N 1
ATOM 4680 C CA . GLU A 1 586 ? -21.108 5.105 3.104 1.00 72.69 586 GLU A CA 1
ATOM 4681 C C . GLU A 1 586 ? -22.189 4.583 4.066 1.00 72.69 586 GLU A C 1
ATOM 4683 O O . GLU A 1 586 ? -23.328 5.044 4.070 1.00 72.69 586 GLU A O 1
ATOM 4688 N N . ASP A 1 587 ? -21.795 3.688 4.982 1.00 70.06 587 ASP A N 1
ATOM 4689 C CA . ASP A 1 587 ? -22.676 3.137 6.035 1.00 70.06 587 ASP A CA 1
ATOM 4690 C C . ASP A 1 587 ? -23.388 4.167 6.909 1.00 70.06 587 ASP A C 1
ATOM 4692 O O . ASP A 1 587 ? -24.408 3.850 7.511 1.00 70.06 587 ASP A O 1
ATOM 4696 N N . GLN A 1 588 ? -22.856 5.388 6.981 1.00 67.19 588 GLN A N 1
ATOM 4697 C CA . GLN A 1 588 ? -23.437 6.458 7.787 1.00 67.19 588 GLN A CA 1
ATOM 4698 C C . GLN A 1 588 ? -24.747 7.006 7.208 1.00 67.19 588 GLN A C 1
ATOM 4700 O O . GLN A 1 588 ? -25.519 7.614 7.944 1.00 67.19 588 GLN A O 1
ATOM 4705 N N . PHE A 1 589 ? -24.987 6.809 5.908 1.00 74.31 589 PHE A N 1
ATOM 4706 C CA . PHE A 1 589 ? -26.213 7.254 5.250 1.00 74.31 589 PHE A CA 1
ATOM 4707 C C . PHE A 1 589 ? -27.206 6.107 5.103 1.00 74.31 589 PHE A C 1
ATOM 4709 O O . PHE A 1 589 ? -28.356 6.258 5.491 1.00 74.31 589 PHE A O 1
ATOM 4716 N N . ILE A 1 590 ? -26.768 4.952 4.596 1.00 80.25 590 ILE A N 1
ATOM 4717 C CA . ILE A 1 590 ? -27.634 3.776 4.462 1.00 80.25 590 ILE A CA 1
ATOM 4718 C C . ILE A 1 590 ? -26.929 2.570 5.080 1.00 80.25 590 ILE A C 1
ATOM 4720 O O . ILE A 1 590 ? -25.989 2.027 4.504 1.00 80.25 590 ILE A O 1
ATOM 4724 N N . CYS A 1 591 ? -27.376 2.145 6.258 1.00 77.94 591 CYS A N 1
ATOM 4725 C CA . CYS A 1 591 ? -26.841 1.008 7.001 1.00 77.94 591 CYS A CA 1
ATOM 4726 C C . CYS A 1 591 ? -27.199 -0.328 6.329 1.00 77.94 591 CYS A C 1
ATOM 4728 O O . CYS A 1 591 ? -28.365 -0.587 6.016 1.00 77.94 591 CYS A O 1
ATOM 4730 N N . SER A 1 592 ? -26.210 -1.217 6.180 1.00 81.00 592 SER A N 1
ATOM 4731 C CA . SER A 1 592 ? -26.409 -2.582 5.672 1.00 81.00 592 SER A CA 1
ATOM 4732 C C . SER A 1 592 ? -25.424 -3.579 6.274 1.00 81.00 592 SER A C 1
ATOM 4734 O O . SER A 1 592 ? -24.336 -3.194 6.695 1.00 81.00 592 SER A O 1
ATOM 4736 N N . LYS A 1 593 ? -25.785 -4.868 6.300 1.00 79.56 593 LYS A N 1
ATOM 4737 C CA . LYS A 1 593 ? -24.872 -5.942 6.730 1.00 79.56 593 LYS A CA 1
ATOM 4738 C C . LYS A 1 593 ? -23.805 -6.248 5.675 1.00 79.56 593 LYS A C 1
ATOM 4740 O O . LYS A 1 593 ? -22.691 -6.618 6.040 1.00 79.56 593 LYS A O 1
ATOM 4745 N N . LYS A 1 594 ? -24.153 -6.137 4.388 1.00 81.38 594 LYS A N 1
ATOM 4746 C CA . LYS A 1 594 ? -23.280 -6.401 3.234 1.00 81.38 594 LYS A CA 1
ATOM 4747 C C . LYS A 1 594 ? -23.606 -5.449 2.080 1.00 81.38 594 LYS A C 1
ATOM 4749 O O . LYS A 1 594 ? -24.762 -5.064 1.903 1.00 81.38 594 LYS A O 1
ATOM 4754 N N . ARG A 1 595 ? -22.600 -5.137 1.257 1.00 86.62 595 ARG A N 1
ATOM 4755 C CA . ARG A 1 595 ? -22.763 -4.426 -0.021 1.00 86.62 595 ARG A CA 1
ATOM 4756 C C . ARG A 1 595 ? -22.130 -5.196 -1.164 1.00 86.62 595 ARG A C 1
ATOM 4758 O O . ARG A 1 595 ? -21.021 -5.707 -1.009 1.00 86.62 595 ARG A O 1
ATOM 4765 N N . LEU A 1 596 ? -22.831 -5.218 -2.289 1.00 86.31 596 LEU A N 1
ATOM 4766 C CA . LEU A 1 596 ? -22.355 -5.741 -3.556 1.00 86.31 596 LEU A CA 1
ATOM 4767 C C . LEU A 1 596 ? -22.340 -4.615 -4.589 1.00 86.31 596 LEU A C 1
ATOM 4769 O O . LEU A 1 596 ? -23.371 -4.000 -4.859 1.00 86.31 596 LEU A O 1
ATOM 4773 N N . PHE A 1 597 ? -21.174 -4.372 -5.179 1.00 88.31 597 PHE A N 1
ATOM 4774 C CA . PHE A 1 597 ? -21.011 -3.407 -6.264 1.00 88.31 597 PHE A CA 1
ATOM 4775 C C . PHE A 1 597 ? -20.900 -4.138 -7.596 1.00 88.31 597 PHE A C 1
ATOM 4777 O O . PHE A 1 597 ? -20.052 -5.019 -7.740 1.00 88.31 597 PHE A O 1
ATOM 4784 N N . MET A 1 598 ? -21.745 -3.779 -8.561 1.00 86.56 598 MET A N 1
ATOM 4785 C CA . MET A 1 598 ? -21.792 -4.403 -9.881 1.00 86.56 598 MET A CA 1
ATOM 4786 C C . MET A 1 598 ? -21.563 -3.353 -10.966 1.00 86.56 598 MET A C 1
ATOM 4788 O O . MET A 1 598 ? -22.121 -2.260 -10.922 1.00 86.56 598 MET A O 1
ATOM 4792 N N . THR A 1 599 ? -20.703 -3.662 -11.933 1.00 83.06 599 THR A N 1
ATOM 4793 C CA . THR A 1 599 ? -20.460 -2.799 -13.099 1.00 83.06 599 THR A CA 1
ATOM 4794 C C . THR A 1 599 ? -19.895 -3.615 -14.261 1.00 83.06 599 THR A C 1
ATOM 4796 O O . THR A 1 599 ? -19.342 -4.695 -14.051 1.00 83.06 599 THR A O 1
ATOM 4799 N N . ALA A 1 600 ? -20.005 -3.107 -15.489 1.00 73.25 600 ALA A N 1
ATOM 4800 C CA . ALA A 1 600 ? -19.231 -3.625 -16.623 1.00 73.25 600 ALA A CA 1
ATOM 4801 C C . ALA A 1 600 ? -17.804 -3.067 -16.659 1.00 73.25 600 ALA A C 1
ATOM 4803 O O . ALA A 1 600 ? -16.847 -3.795 -16.903 1.00 73.25 600 ALA A O 1
ATOM 4804 N N . THR A 1 601 ? -17.656 -1.779 -16.373 1.00 69.00 601 THR A N 1
ATOM 4805 C CA . THR A 1 601 ? -16.385 -1.055 -16.461 1.00 69.00 601 THR A CA 1
ATOM 4806 C C . THR A 1 601 ? -16.045 -0.446 -15.120 1.00 69.00 601 THR A C 1
ATOM 4808 O O . THR A 1 601 ? -16.899 0.187 -14.502 1.00 69.00 601 THR A O 1
ATOM 4811 N N . GLU A 1 602 ? -14.800 -0.576 -14.680 1.00 72.31 602 GLU A N 1
ATOM 4812 C CA . GLU A 1 602 ? -14.321 0.184 -13.531 1.00 72.31 602 GLU A CA 1
ATOM 4813 C C . GLU A 1 602 ? -13.972 1.612 -13.955 1.00 72.31 602 GLU A C 1
ATOM 4815 O O . GLU A 1 602 ? -13.296 1.836 -14.960 1.00 72.31 602 GLU A O 1
ATOM 4820 N N . ARG A 1 603 ? -14.409 2.598 -13.168 1.00 68.44 603 ARG A N 1
ATOM 4821 C CA . ARG A 1 603 ? -13.986 3.988 -13.348 1.00 68.44 603 ARG A CA 1
ATOM 4822 C C . ARG A 1 603 ? -12.809 4.277 -12.421 1.00 68.44 603 ARG A C 1
ATOM 4824 O O . ARG A 1 603 ? -12.980 4.364 -11.204 1.00 68.44 603 ARG A O 1
ATOM 4831 N N . MET A 1 604 ? -11.627 4.446 -13.013 1.00 61.00 604 MET A N 1
ATOM 4832 C CA . MET A 1 604 ? -10.410 4.839 -12.300 1.00 61.00 604 MET A CA 1
ATOM 4833 C C . MET A 1 604 ? -10.145 6.337 -12.440 1.00 61.00 604 MET A C 1
ATOM 4835 O O . MET A 1 604 ? -10.231 6.905 -13.531 1.00 61.00 604 MET A O 1
ATOM 4839 N N . VAL A 1 605 ? -9.781 6.986 -11.336 1.00 54.78 605 VAL A N 1
ATOM 4840 C CA . VAL A 1 605 ? -9.385 8.399 -11.328 1.00 54.78 605 VAL A CA 1
ATOM 4841 C C . VAL A 1 605 ? -7.863 8.504 -11.376 1.00 54.78 605 VAL A C 1
ATOM 4843 O O . VAL A 1 605 ? -7.159 7.885 -10.582 1.00 54.78 605 VAL A O 1
ATOM 4846 N N . ARG A 1 606 ? -7.329 9.324 -12.294 1.00 51.38 606 ARG A N 1
ATOM 4847 C CA . ARG A 1 606 ? -5.875 9.508 -12.444 1.00 51.38 606 ARG A CA 1
ATOM 4848 C C . ARG A 1 606 ? -5.240 9.994 -11.122 1.00 51.38 606 ARG A C 1
ATOM 4850 O O . ARG A 1 606 ? -5.699 11.006 -10.586 1.00 51.38 606 ARG A O 1
ATOM 4857 N N . PRO A 1 607 ? -4.134 9.385 -10.644 1.00 46.25 607 PRO A N 1
ATOM 4858 C CA . PRO A 1 607 ? -3.526 9.717 -9.347 1.00 46.25 607 PRO A CA 1
ATOM 4859 C C . PRO A 1 607 ? -3.113 11.188 -9.176 1.00 46.25 607 PRO A C 1
ATOM 4861 O O . PRO A 1 607 ? -3.201 11.732 -8.079 1.00 46.25 607 PRO A O 1
ATOM 4864 N N . LEU A 1 608 ? -2.675 11.845 -10.256 1.00 45.50 608 LEU A N 1
ATOM 4865 C CA . LEU A 1 608 ? -2.303 13.268 -10.250 1.00 45.50 608 LEU A CA 1
ATOM 4866 C C . LEU A 1 608 ? -3.520 14.187 -10.074 1.00 45.50 608 LEU A C 1
ATOM 4868 O O . LEU A 1 608 ? -3.450 15.161 -9.331 1.00 45.50 608 LEU A O 1
ATOM 4872 N N . LEU A 1 609 ? -4.641 13.849 -10.720 1.00 48.97 609 LEU A N 1
ATOM 4873 C CA . LEU A 1 609 ? -5.896 14.596 -10.613 1.00 48.97 609 LEU A CA 1
ATOM 4874 C C . LEU A 1 609 ? -6.526 14.405 -9.225 1.00 48.97 609 LEU A C 1
ATOM 4876 O O . LEU A 1 609 ? -7.029 15.360 -8.640 1.00 48.97 609 LEU A O 1
ATOM 4880 N N . LYS A 1 610 ? -6.426 13.182 -8.681 1.00 49.94 610 LYS A N 1
ATOM 4881 C CA . LYS A 1 610 ? -6.840 12.836 -7.317 1.00 49.94 610 LYS A CA 1
ATOM 4882 C C . LYS A 1 610 ? -6.097 13.694 -6.283 1.00 49.94 610 LYS A C 1
ATOM 4884 O O . LYS A 1 610 ? -6.749 14.362 -5.494 1.00 49.94 610 LYS A O 1
ATOM 4889 N N . ARG A 1 611 ? -4.761 13.798 -6.373 1.00 53.34 611 ARG A N 1
ATOM 4890 C CA . ARG A 1 611 ? -3.949 14.653 -5.480 1.00 53.34 611 ARG A CA 1
ATOM 4891 C C . ARG A 1 611 ? -4.304 16.140 -5.572 1.00 53.34 611 ARG A C 1
ATOM 4893 O O . ARG A 1 611 ? -4.553 16.757 -4.545 1.00 53.34 611 ARG A O 1
ATOM 4900 N N . HIS A 1 612 ? -4.386 16.699 -6.782 1.00 49.88 612 HIS A N 1
ATOM 4901 C CA . HIS A 1 612 ? -4.690 18.126 -6.968 1.00 49.88 612 HIS A CA 1
ATOM 4902 C C . HIS A 1 612 ? -6.088 18.533 -6.474 1.00 49.88 612 HIS A C 1
ATOM 4904 O O . HIS A 1 612 ? -6.293 19.669 -6.048 1.00 49.88 612 HIS A O 1
ATOM 4910 N N . LEU A 1 613 ? -7.075 17.639 -6.555 1.00 50.22 613 LEU A N 1
ATOM 4911 C CA . LEU A 1 613 ? -8.445 17.925 -6.121 1.00 50.22 613 LEU A CA 1
ATOM 4912 C C . LEU A 1 613 ? -8.662 17.611 -4.628 1.00 50.22 613 LEU A C 1
ATOM 4914 O O . LEU A 1 613 ? -9.412 18.338 -3.974 1.00 50.22 613 LEU A O 1
ATOM 4918 N N . GLU A 1 614 ? -7.944 16.628 -4.068 1.00 50.84 614 GLU A N 1
ATOM 4919 C CA . GLU A 1 614 ? -7.859 16.382 -2.617 1.00 50.84 614 GLU A CA 1
ATOM 4920 C C . GLU A 1 614 ? -7.178 17.551 -1.881 1.00 50.84 614 GLU A C 1
ATOM 4922 O O . GLU A 1 614 ? -7.634 17.951 -0.810 1.00 50.84 614 GLU A O 1
ATOM 4927 N N . GLU A 1 615 ? -6.153 18.170 -2.484 1.00 49.22 615 GLU A N 1
ATOM 4928 C CA . GLU A 1 615 ? -5.514 19.406 -1.994 1.00 49.22 615 GLU A CA 1
ATOM 4929 C C . GLU A 1 615 ? -6.488 20.596 -1.917 1.00 49.22 615 GLU A C 1
ATOM 4931 O O . GLU A 1 615 ? -6.320 21.477 -1.076 1.00 49.22 615 GLU A O 1
ATOM 4936 N N . ASN A 1 616 ? -7.543 20.592 -2.740 1.00 40.53 616 ASN A N 1
ATOM 4937 C CA . ASN A 1 616 ? -8.608 21.599 -2.754 1.00 40.53 616 ASN A CA 1
ATOM 4938 C C . ASN A 1 616 ? -9.843 21.199 -1.918 1.00 40.53 616 ASN A C 1
ATOM 4940 O O . ASN A 1 616 ? -10.898 21.825 -2.032 1.00 40.53 616 ASN A O 1
ATOM 4944 N N . GLY A 1 617 ? -9.749 20.147 -1.096 1.00 35.00 617 GLY A N 1
ATOM 4945 C CA . GLY A 1 617 ? -10.821 19.726 -0.186 1.00 35.00 617 GLY A CA 1
ATOM 4946 C C . GLY A 1 617 ? -12.015 19.035 -0.855 1.00 35.00 617 GLY A C 1
ATOM 4947 O O . GLY A 1 617 ? -13.064 18.894 -0.225 1.00 35.00 617 GLY A O 1
ATOM 4948 N N . LYS A 1 618 ? -11.893 18.589 -2.115 1.00 43.25 618 LYS A N 1
ATOM 4949 C CA . LYS A 1 618 ? -12.946 17.837 -2.814 1.00 43.25 618 LYS A CA 1
ATOM 4950 C C . LYS A 1 618 ? -12.701 16.329 -2.686 1.00 43.25 618 LYS A C 1
ATOM 4952 O O . LYS A 1 618 ? -11.651 15.833 -3.080 1.00 43.25 618 LYS A O 1
ATOM 4957 N N . VAL A 1 619 ? -13.682 15.597 -2.150 1.00 49.25 619 VAL A N 1
ATOM 4958 C CA . VAL A 1 619 ? -13.627 14.128 -2.010 1.00 49.25 619 VAL A CA 1
ATOM 4959 C C . VAL A 1 619 ? -13.959 13.473 -3.350 1.00 49.25 619 VAL A C 1
ATOM 4961 O O . VAL A 1 619 ? -14.999 13.782 -3.941 1.00 49.25 619 VAL A O 1
ATOM 4964 N N . ILE A 1 620 ? -13.079 12.581 -3.818 1.00 58.97 620 ILE A N 1
ATOM 4965 C CA . ILE A 1 620 ? -13.238 11.848 -5.077 1.00 58.97 620 ILE A CA 1
ATOM 4966 C C . ILE A 1 620 ? -13.100 10.343 -4.841 1.00 58.97 620 ILE A C 1
ATOM 4968 O O . ILE A 1 620 ? -12.093 9.883 -4.305 1.00 58.97 620 ILE A O 1
ATOM 4972 N N . PHE A 1 621 ? -14.092 9.577 -5.293 1.00 59.25 621 PHE A N 1
ATOM 4973 C CA . PHE A 1 621 ? -14.103 8.116 -5.212 1.00 59.25 621 PHE A CA 1
ATOM 4974 C C . PHE A 1 621 ? -13.583 7.479 -6.503 1.00 59.25 621 PHE A C 1
ATOM 4976 O O . PHE A 1 621 ? -13.844 7.978 -7.597 1.00 59.25 621 PHE A O 1
ATOM 4983 N N . SER A 1 622 ? -12.868 6.364 -6.383 1.00 71.19 622 SER A N 1
ATOM 4984 C CA . SER A 1 622 ? -12.329 5.589 -7.505 1.00 71.19 622 SER A CA 1
ATOM 4985 C C . SER A 1 622 ? -12.521 4.099 -7.211 1.00 71.19 622 SER A C 1
ATOM 4987 O O . SER A 1 622 ? -12.441 3.699 -6.052 1.00 71.19 622 SER A O 1
ATOM 4989 N N . MET A 1 623 ? -12.848 3.285 -8.221 1.00 70.06 623 MET A N 1
ATOM 4990 C CA . MET A 1 623 ? -13.251 1.878 -8.009 1.00 70.06 623 MET A CA 1
ATOM 4991 C C . MET A 1 623 ? -12.099 0.917 -7.662 1.00 70.06 623 MET A C 1
ATOM 4993 O O . MET A 1 623 ? -12.334 -0.229 -7.275 1.00 70.06 623 MET A O 1
ATOM 4997 N N . ASP A 1 624 ? -10.857 1.390 -7.766 1.00 67.88 624 ASP A N 1
ATOM 4998 C CA . ASP A 1 624 ? -9.659 0.736 -7.230 1.00 67.88 624 ASP A CA 1
ATOM 4999 C C . ASP A 1 624 ? -9.553 0.859 -5.698 1.00 67.88 624 ASP A C 1
ATOM 5001 O O . ASP A 1 624 ? -8.733 0.183 -5.081 1.00 67.88 624 ASP A O 1
ATOM 5005 N N . ASP A 1 625 ? -10.387 1.693 -5.068 1.00 67.12 625 ASP A N 1
ATOM 5006 C CA . ASP A 1 625 ? -10.446 1.827 -3.616 1.00 67.12 625 ASP A CA 1
ATOM 5007 C C . ASP A 1 625 ? -11.241 0.672 -2.986 1.00 67.12 625 ASP A C 1
ATOM 5009 O O . ASP A 1 625 ? -12.468 0.723 -2.824 1.00 67.12 625 ASP A O 1
ATOM 5013 N N . GLU A 1 626 ? -10.521 -0.386 -2.612 1.00 66.69 626 GLU A N 1
ATOM 5014 C CA . GLU A 1 626 ? -11.080 -1.571 -1.953 1.00 66.69 626 GLU A CA 1
ATOM 5015 C C . GLU A 1 626 ? -11.751 -1.250 -0.604 1.00 66.69 626 GLU A C 1
ATOM 5017 O O . GLU A 1 626 ? -12.608 -2.011 -0.165 1.00 66.69 626 GLU A O 1
ATOM 5022 N N . ASN A 1 627 ? -11.473 -0.098 0.021 1.00 61.69 627 ASN A N 1
ATOM 5023 C CA . ASN A 1 627 ? -12.154 0.315 1.258 1.00 61.69 627 ASN A CA 1
ATOM 5024 C C . ASN A 1 627 ? -13.608 0.742 0.996 1.00 61.69 627 ASN A C 1
ATOM 5026 O O . ASN A 1 627 ? -14.482 0.624 1.855 1.00 61.69 627 ASN A O 1
ATOM 5030 N N . VAL A 1 628 ? -13.874 1.265 -0.202 1.00 70.12 628 VAL A N 1
ATOM 5031 C CA . VAL A 1 628 ? -15.192 1.765 -0.601 1.00 70.12 628 VAL A CA 1
ATOM 5032 C C . VAL A 1 628 ? -15.976 0.660 -1.304 1.00 70.12 628 VAL A C 1
ATOM 5034 O O . VAL A 1 628 ? -17.130 0.407 -0.946 1.00 70.12 628 VAL A O 1
ATOM 5037 N N . TYR A 1 629 ? -15.334 -0.039 -2.242 1.00 73.81 629 TYR A N 1
ATOM 5038 C CA . TYR A 1 629 ? -15.982 -1.012 -3.129 1.00 73.81 629 TYR A CA 1
ATOM 5039 C C . TYR A 1 629 ? -15.744 -2.483 -2.745 1.00 73.81 629 TYR A C 1
ATOM 5041 O O . TYR A 1 629 ? -16.456 -3.362 -3.228 1.00 73.81 629 TYR A O 1
ATOM 5049 N N . GLY A 1 630 ? -14.802 -2.772 -1.846 1.00 70.06 630 GLY A N 1
ATOM 5050 C CA . GLY A 1 630 ? -14.422 -4.136 -1.473 1.00 70.06 630 GLY A CA 1
ATOM 5051 C C . GLY A 1 630 ? -13.608 -4.888 -2.542 1.00 70.06 630 GLY A C 1
ATOM 5052 O O . GLY A 1 630 ? -13.453 -4.408 -3.670 1.00 70.06 630 GLY A O 1
ATOM 5053 N N . PRO A 1 631 ? -13.081 -6.080 -2.204 1.00 75.12 631 PRO A N 1
ATOM 5054 C CA . PRO A 1 631 ? -12.319 -6.933 -3.117 1.00 75.12 631 PRO A CA 1
ATOM 5055 C C . PRO A 1 631 ? -13.157 -7.448 -4.292 1.00 75.12 631 PRO A C 1
ATOM 5057 O O . PRO A 1 631 ? -14.373 -7.634 -4.184 1.00 75.12 631 PRO A O 1
ATOM 5060 N N . LEU A 1 632 ? -12.491 -7.726 -5.416 1.00 76.62 632 LEU A N 1
ATOM 5061 C CA . LEU A 1 632 ? -13.099 -8.347 -6.596 1.00 76.62 632 LEU A CA 1
ATOM 5062 C C . LEU A 1 632 ? -13.432 -9.818 -6.331 1.00 76.62 632 LEU A C 1
ATOM 5064 O O . LEU A 1 632 ? -12.535 -10.638 -6.166 1.00 76.62 632 LEU A O 1
ATOM 5068 N N . PHE A 1 633 ? -14.719 -10.164 -6.327 1.00 77.31 633 PHE A N 1
ATOM 5069 C CA . PHE A 1 633 ? -15.184 -11.541 -6.156 1.00 77.31 633 PHE A CA 1
ATOM 5070 C C . PHE A 1 633 ? -15.160 -12.340 -7.456 1.00 77.31 633 PHE A C 1
ATOM 5072 O O . PHE A 1 633 ? -14.820 -13.520 -7.454 1.00 77.31 633 PHE A O 1
ATOM 5079 N N . SER A 1 634 ? -15.563 -11.721 -8.565 1.00 75.69 634 SER A N 1
ATOM 5080 C CA . SER A 1 634 ? -15.620 -12.377 -9.870 1.00 75.69 634 SER A CA 1
ATOM 5081 C C . SER A 1 634 ? -15.581 -11.353 -10.999 1.00 75.69 634 SER A C 1
ATOM 5083 O O . SER A 1 634 ? -16.117 -10.249 -10.858 1.00 75.69 634 SER A O 1
ATOM 5085 N N . GLN A 1 635 ? -14.955 -11.736 -12.112 1.00 81.00 635 GLN A N 1
ATOM 5086 C CA . GLN A 1 635 ? -14.879 -10.953 -13.340 1.00 81.00 635 GLN A CA 1
ATOM 5087 C C . GLN A 1 635 ? -15.326 -11.806 -14.532 1.00 81.00 635 GLN A C 1
ATOM 5089 O O . GLN A 1 635 ? -14.755 -12.864 -14.786 1.00 81.00 635 GLN A O 1
ATOM 5094 N N . TYR A 1 636 ? -16.327 -11.329 -15.270 1.00 84.25 636 TYR A N 1
ATOM 5095 C CA . TYR A 1 636 ? -16.861 -11.966 -16.475 1.00 84.25 636 TYR A CA 1
ATOM 5096 C C . TYR A 1 636 ? -16.983 -10.935 -17.605 1.00 84.25 636 TYR A C 1
ATOM 5098 O O . TYR A 1 636 ? -18.025 -10.309 -17.788 1.00 84.25 636 TYR A O 1
ATOM 5106 N N . ASN A 1 637 ? -15.873 -10.680 -18.297 1.00 81.62 637 ASN A N 1
ATOM 5107 C CA . ASN A 1 637 ? -15.727 -9.617 -19.298 1.00 81.62 637 ASN A CA 1
ATOM 5108 C C . ASN A 1 637 ? -16.168 -10.064 -20.714 1.00 81.62 637 ASN A C 1
ATOM 5110 O O . ASN A 1 637 ? -16.610 -11.200 -20.893 1.00 81.62 637 ASN A O 1
ATOM 5114 N N . PHE A 1 638 ? -16.079 -9.184 -21.723 1.00 79.50 638 PHE A N 1
ATOM 5115 C CA . PHE A 1 638 ? -16.488 -9.513 -23.098 1.00 79.50 638 PHE A CA 1
ATOM 5116 C C . PHE A 1 638 ? -15.696 -10.686 -23.667 1.00 79.50 638 PHE A C 1
ATOM 5118 O O . PHE A 1 638 ? -16.302 -11.597 -24.219 1.00 79.50 638 PHE A O 1
ATOM 5125 N N . GLY A 1 639 ? -14.376 -10.725 -23.464 1.00 77.94 639 GLY A N 1
ATOM 5126 C CA . GLY A 1 639 ? -13.549 -11.831 -23.960 1.00 77.94 639 GLY A CA 1
ATOM 5127 C C . GLY A 1 639 ? -14.002 -13.201 -23.435 1.00 77.94 639 GLY A C 1
ATOM 5128 O O . GLY A 1 639 ? -14.089 -14.162 -24.200 1.00 77.94 639 GLY A O 1
ATOM 5129 N N . ALA A 1 640 ? -14.353 -13.292 -22.146 1.00 80.38 640 ALA A N 1
ATOM 5130 C CA . ALA A 1 640 ? -14.906 -14.513 -21.557 1.00 80.38 640 ALA A CA 1
ATOM 5131 C C . ALA A 1 640 ? -16.302 -14.844 -22.114 1.00 80.38 640 ALA A C 1
ATOM 5133 O O . ALA A 1 640 ? -16.560 -15.980 -22.505 1.00 80.38 640 ALA A O 1
ATOM 5134 N N . ALA A 1 641 ? -17.182 -13.847 -22.214 1.00 81.69 641 ALA A N 1
ATOM 5135 C CA . ALA A 1 641 ? -18.550 -14.038 -22.685 1.00 81.69 641 ALA A CA 1
ATOM 5136 C C . ALA A 1 641 ? -18.644 -14.414 -24.177 1.00 81.69 641 ALA A C 1
ATOM 5138 O O . ALA A 1 641 ? -19.516 -15.198 -24.547 1.00 81.69 641 ALA A O 1
ATOM 5139 N N . ILE A 1 642 ? -17.746 -13.895 -25.022 1.00 81.38 642 ILE A N 1
ATOM 5140 C CA . ILE A 1 642 ? -17.648 -14.249 -26.448 1.00 81.38 642 ILE A CA 1
ATOM 5141 C C . ILE A 1 642 ? -17.127 -15.680 -26.595 1.00 81.38 642 ILE A C 1
ATOM 5143 O O . ILE A 1 642 ? -17.676 -16.472 -27.357 1.00 81.38 642 ILE A O 1
ATOM 5147 N N . LYS A 1 643 ? -16.112 -16.054 -25.804 1.00 80.62 643 LYS A N 1
ATOM 5148 C CA . LYS A 1 643 ? -15.575 -17.422 -25.785 1.00 80.62 643 LYS A CA 1
ATOM 5149 C C . LYS A 1 643 ? -16.634 -18.459 -25.401 1.00 80.62 643 LYS A C 1
ATOM 5151 O O . LYS A 1 643 ? -16.679 -19.533 -25.997 1.00 80.62 643 LYS A O 1
ATOM 5156 N N . ASP A 1 644 ? -17.487 -18.120 -24.441 1.00 80.06 644 ASP A N 1
ATOM 5157 C CA . ASP A 1 644 ? -18.591 -18.971 -23.992 1.00 80.06 644 ASP A CA 1
ATOM 5158 C C . ASP A 1 644 ? -19.812 -18.918 -24.931 1.00 80.06 644 ASP A C 1
ATOM 5160 O O . ASP A 1 644 ? -20.796 -19.620 -24.697 1.00 80.06 644 ASP A O 1
ATOM 5164 N N . LYS A 1 645 ? -19.755 -18.108 -26.002 1.00 77.88 645 LYS A N 1
ATOM 5165 C CA . LYS A 1 645 ? -20.854 -17.840 -26.948 1.00 77.88 645 LYS A CA 1
ATOM 5166 C C . LYS A 1 645 ? -22.120 -17.283 -26.287 1.00 77.88 645 LYS A C 1
ATOM 5168 O O . LYS A 1 645 ? -23.226 -17.437 -26.802 1.00 77.88 645 LYS A O 1
ATOM 5173 N N . THR A 1 646 ? -21.959 -16.618 -25.145 1.00 77.44 646 THR A N 1
ATOM 5174 C CA . THR A 1 646 ? -23.036 -15.913 -24.436 1.00 77.44 646 THR A CA 1
ATOM 5175 C C . THR A 1 646 ? -23.403 -14.618 -25.164 1.00 77.44 646 THR A C 1
ATOM 5177 O O . THR A 1 646 ? -24.570 -14.230 -25.208 1.00 77.44 646 THR A O 1
ATOM 5180 N N . ILE A 1 647 ? -22.404 -13.956 -25.750 1.00 81.81 647 ILE A N 1
ATOM 5181 C CA . ILE A 1 647 ? -22.552 -12.764 -26.592 1.00 81.81 647 ILE A CA 1
ATOM 5182 C C . ILE A 1 647 ? -21.810 -12.973 -27.920 1.00 81.81 647 ILE A C 1
ATOM 5184 O O . ILE A 1 647 ? -20.917 -13.814 -28.009 1.00 81.81 647 ILE A O 1
ATOM 5188 N N . SER A 1 648 ? -22.193 -12.203 -28.931 1.00 83.06 648 SER A N 1
ATOM 5189 C CA . SER A 1 648 ? -21.606 -12.199 -30.273 1.00 83.06 648 SER A CA 1
ATOM 5190 C C . SER A 1 648 ? -20.193 -11.621 -30.312 1.00 83.06 648 SER A C 1
ATOM 5192 O O . SER A 1 648 ? -19.871 -10.734 -29.520 1.00 83.06 648 SER A O 1
ATOM 5194 N N . ASP A 1 649 ? -19.376 -12.066 -31.270 1.00 85.88 649 ASP A N 1
ATOM 5195 C CA . ASP A 1 649 ? -18.080 -11.435 -31.554 1.00 85.88 649 ASP A CA 1
ATOM 5196 C C . ASP A 1 649 ? -18.246 -10.105 -32.314 1.00 85.88 649 ASP A C 1
ATOM 5198 O O . ASP A 1 649 ? -19.322 -9.808 -32.845 1.00 85.88 649 ASP A O 1
ATOM 5202 N N . TYR A 1 650 ? -17.191 -9.291 -32.378 1.00 87.44 650 TYR A N 1
ATOM 5203 C CA . TYR A 1 650 ? -17.232 -7.973 -33.013 1.00 87.44 650 TYR A CA 1
ATOM 5204 C C . TYR A 1 650 ? -16.046 -7.681 -33.929 1.00 87.44 650 TYR A C 1
ATOM 5206 O O . TYR A 1 650 ? -14.953 -8.215 -33.755 1.00 87.44 650 TYR A O 1
ATOM 5214 N N . LYS A 1 651 ? -16.259 -6.764 -34.880 1.00 87.38 651 LYS A N 1
ATOM 5215 C CA . LYS A 1 651 ? -15.219 -6.178 -35.733 1.00 87.38 651 LYS A CA 1
ATOM 5216 C C . LYS A 1 651 ? -15.296 -4.653 -35.707 1.00 87.38 651 LYS A C 1
ATOM 5218 O O . LYS A 1 651 ? -16.376 -4.072 -35.811 1.00 87.38 651 LYS A O 1
ATOM 5223 N N . ILE A 1 652 ? -14.145 -4.003 -35.553 1.00 86.69 652 ILE A N 1
ATOM 5224 C CA . ILE A 1 652 ? -14.006 -2.543 -35.619 1.00 86.69 652 ILE A CA 1
ATOM 5225 C C . ILE A 1 652 ? -13.678 -2.175 -37.065 1.00 86.69 652 ILE A C 1
ATOM 5227 O O . ILE A 1 652 ? -12.668 -2.633 -37.579 1.00 86.69 652 ILE A O 1
ATOM 5231 N N . VAL A 1 653 ? -14.504 -1.362 -37.715 1.00 87.19 653 VAL A N 1
ATOM 5232 C CA . VAL A 1 653 ? -14.309 -0.913 -39.098 1.00 87.19 653 VAL A CA 1
ATOM 5233 C C . VAL A 1 653 ? -13.919 0.560 -39.084 1.00 87.19 653 VAL A C 1
ATOM 5235 O O . VAL A 1 653 ? -14.713 1.417 -38.698 1.00 87.19 653 VAL A O 1
ATOM 5238 N N . VAL A 1 654 ? -12.686 0.851 -39.492 1.00 84.56 654 VAL A N 1
ATOM 5239 C CA . VAL A 1 654 ? -12.179 2.213 -39.684 1.00 84.56 654 VAL A CA 1
ATOM 5240 C C . VAL A 1 654 ? -12.312 2.555 -41.164 1.00 84.56 654 VAL A C 1
ATOM 5242 O O . VAL A 1 654 ? -11.563 2.023 -41.985 1.00 84.56 654 VAL A O 1
ATOM 5245 N N . ALA A 1 655 ? -13.279 3.409 -41.496 1.00 82.75 655 ALA A N 1
ATOM 5246 C CA . ALA A 1 655 ? -13.610 3.774 -42.870 1.00 82.75 655 ALA A CA 1
ATOM 5247 C C . ALA A 1 655 ? -13.137 5.203 -43.166 1.00 82.75 655 ALA A C 1
ATOM 5249 O O . ALA A 1 655 ? -13.518 6.133 -42.456 1.00 82.75 655 ALA A O 1
ATOM 5250 N N . GLY A 1 656 ? -12.301 5.382 -44.189 1.00 79.25 656 GLY A N 1
ATOM 5251 C CA . GLY A 1 656 ? -11.705 6.670 -44.541 1.00 79.25 656 GLY A CA 1
ATOM 5252 C C . GLY A 1 656 ? -12.013 7.119 -45.967 1.00 79.25 656 GLY A C 1
ATOM 5253 O O . GLY A 1 656 ? -11.962 6.307 -46.889 1.00 79.25 656 GLY A O 1
ATOM 5254 N N . VAL A 1 657 ? -12.286 8.415 -46.149 1.00 77.44 657 VAL A N 1
ATOM 5255 C CA . VAL A 1 657 ? -12.502 9.060 -47.461 1.00 77.44 657 VAL A CA 1
ATOM 5256 C C . VAL A 1 657 ? -11.600 10.287 -47.587 1.00 77.44 657 VAL A C 1
ATOM 5258 O O . VAL A 1 657 ? -11.351 10.987 -46.602 1.00 77.44 657 VAL A O 1
ATOM 5261 N N . LYS A 1 658 ? -11.099 10.553 -48.798 1.00 74.56 658 LYS A N 1
ATOM 5262 C CA . LYS A 1 658 ? -10.275 11.737 -49.081 1.00 74.56 658 LYS A CA 1
ATOM 5263 C C . LYS A 1 658 ? -11.126 12.987 -49.255 1.00 74.56 658 LYS A C 1
ATOM 5265 O O . LYS A 1 658 ? -12.202 12.931 -49.844 1.00 74.56 658 LYS A O 1
ATOM 5270 N N . GLU A 1 659 ? -10.598 14.138 -48.847 1.00 72.75 659 GLU A N 1
ATOM 5271 C CA . GLU A 1 659 ? -11.269 15.427 -49.062 1.00 72.75 659 GLU A CA 1
ATOM 5272 C C . GLU A 1 659 ? -11.646 15.670 -50.533 1.00 72.75 659 GLU A C 1
ATOM 5274 O O . GLU A 1 659 ? -12.774 16.075 -50.803 1.00 72.75 659 GLU A O 1
ATOM 5279 N N . SER A 1 660 ? -10.769 15.367 -51.500 1.00 69.94 660 SER A N 1
ATOM 5280 C CA . SER A 1 660 ? -11.081 15.535 -52.931 1.00 69.94 660 SER A CA 1
ATOM 5281 C C . SER A 1 660 ? -12.228 14.674 -53.422 1.00 69.94 660 SER A C 1
ATOM 5283 O O . SER A 1 660 ? -12.962 15.112 -54.298 1.00 69.94 660 SER A O 1
ATOM 5285 N N . GLU A 1 661 ? -12.413 13.476 -52.877 1.00 69.19 661 GLU A N 1
ATOM 5286 C CA . GLU A 1 661 ? -13.554 12.637 -53.240 1.00 69.19 661 GLU A CA 1
ATOM 5287 C C . GLU A 1 661 ? -14.848 13.279 -52.748 1.00 69.19 661 GLU A C 1
ATOM 5289 O O . GLU A 1 661 ? -15.790 13.406 -53.524 1.00 69.19 661 GLU A O 1
ATOM 5294 N N . VAL A 1 662 ? -14.869 13.795 -51.513 1.00 71.12 662 VAL A N 1
ATOM 5295 C CA . VAL A 1 662 ? -16.012 14.564 -50.994 1.00 71.12 662 VAL A CA 1
ATOM 5296 C C . VAL A 1 662 ? -16.271 15.799 -51.863 1.00 71.12 662 VAL A C 1
ATOM 5298 O O . VAL A 1 662 ? -17.416 16.055 -52.231 1.00 71.12 662 VAL A O 1
ATOM 5301 N N . TYR A 1 663 ? -15.225 16.533 -52.256 1.00 69.69 663 TYR A N 1
ATOM 5302 C CA . TYR A 1 663 ? -15.353 17.687 -53.151 1.00 69.69 663 TYR A CA 1
ATOM 5303 C C . TYR A 1 663 ? -15.834 17.308 -54.553 1.00 69.69 663 TYR A C 1
ATOM 5305 O O . TYR A 1 663 ? -16.641 18.043 -55.115 1.00 69.69 663 TYR A O 1
ATOM 5313 N N . ASN A 1 664 ? -15.401 16.174 -55.106 1.00 68.25 664 ASN A N 1
ATOM 5314 C CA . ASN A 1 664 ? -15.884 15.670 -56.391 1.00 68.25 664 ASN A CA 1
ATOM 5315 C C . ASN A 1 664 ? -17.363 15.292 -56.297 1.00 68.25 664 ASN A C 1
ATOM 5317 O O . ASN A 1 664 ? -18.131 15.700 -57.157 1.00 68.25 664 ASN A O 1
ATOM 5321 N N . TYR A 1 665 ? -17.801 14.638 -55.217 1.00 65.88 665 TYR A N 1
ATOM 5322 C CA . TYR A 1 665 ? -19.225 14.386 -54.977 1.00 65.88 665 TYR A CA 1
ATOM 5323 C C . TYR A 1 665 ? -20.032 15.684 -54.849 1.00 65.88 665 TYR A C 1
ATOM 5325 O O . TYR A 1 665 ? -21.149 15.756 -55.357 1.00 65.88 665 TYR A O 1
ATOM 5333 N N . ILE A 1 666 ? -19.474 16.726 -54.220 1.00 64.69 666 ILE A N 1
ATOM 5334 C CA . ILE A 1 666 ? -20.097 18.058 -54.158 1.00 64.69 666 ILE A CA 1
ATOM 5335 C C . ILE A 1 666 ? -20.140 18.721 -55.547 1.00 64.69 666 ILE A C 1
ATOM 5337 O O . ILE A 1 666 ? -21.115 19.393 -55.876 1.00 64.69 666 ILE A O 1
ATOM 5341 N N . ALA A 1 667 ? -19.099 18.546 -56.365 1.00 61.03 667 ALA A N 1
ATOM 5342 C CA . ALA A 1 667 ? -18.957 19.181 -57.674 1.00 61.03 667 ALA A CA 1
ATOM 5343 C C . ALA A 1 667 ? -19.748 18.477 -58.793 1.00 61.03 667 ALA A C 1
ATOM 5345 O O . ALA A 1 667 ? -20.228 19.142 -59.714 1.00 61.03 667 ALA A O 1
ATOM 5346 N N . GLU A 1 668 ? -19.882 17.151 -58.730 1.00 59.47 668 GLU A N 1
ATOM 5347 C CA . GLU A 1 668 ? -20.570 16.317 -59.723 1.00 59.47 668 GLU A CA 1
ATOM 5348 C C . GLU A 1 668 ? -22.087 16.253 -59.479 1.00 59.47 668 GLU A C 1
ATOM 5350 O O . GLU A 1 668 ? -22.859 16.170 -60.440 1.00 59.47 668 GLU A O 1
ATOM 5355 N N . ASN A 1 669 ? -22.546 16.380 -58.226 1.00 54.53 669 ASN A N 1
ATOM 5356 C CA . ASN A 1 669 ? -23.970 16.331 -57.892 1.00 54.53 669 ASN A CA 1
ATOM 5357 C C . ASN A 1 669 ? -24.639 17.716 -57.878 1.00 54.53 669 ASN A C 1
ATOM 5359 O O . ASN A 1 669 ? -24.382 18.567 -57.032 1.00 54.53 669 ASN A O 1
ATOM 5363 N N . LYS A 1 670 ? -25.629 17.904 -58.764 1.00 50.22 670 LYS A N 1
ATOM 5364 C CA . LYS A 1 670 ? -26.476 19.116 -58.895 1.00 50.22 670 LYS A CA 1
ATOM 5365 C C . LYS A 1 670 ? -27.401 19.416 -57.699 1.00 50.22 670 LYS A C 1
ATOM 5367 O O . LYS A 1 670 ? -28.202 20.345 -57.782 1.00 50.22 670 LYS A O 1
ATOM 5372 N N . HIS A 1 671 ? -27.334 18.629 -56.628 1.00 47.84 671 HIS A N 1
ATOM 5373 C CA . HIS A 1 671 ? -28.280 18.660 -55.508 1.00 47.84 671 HIS A CA 1
ATOM 5374 C C . HIS A 1 671 ? -27.742 19.353 -54.247 1.00 47.84 671 HIS A C 1
ATOM 5376 O O . HIS A 1 671 ? -28.483 19.475 -53.279 1.00 47.84 671 HIS A O 1
ATOM 5382 N N . ILE A 1 672 ? -26.497 19.845 -54.262 1.00 50.00 672 ILE A N 1
ATOM 5383 C CA . ILE A 1 672 ? -25.890 20.576 -53.142 1.00 50.00 672 ILE A CA 1
ATOM 5384 C C . ILE A 1 672 ? -25.748 22.045 -53.544 1.00 50.00 672 ILE A C 1
ATOM 5386 O O . ILE A 1 672 ? -24.873 22.413 -54.326 1.00 50.00 672 ILE A O 1
ATOM 5390 N N . SER A 1 673 ? -26.612 22.912 -53.019 1.00 49.31 673 SER A N 1
ATOM 5391 C CA . SER A 1 673 ? -26.435 24.362 -53.143 1.00 49.31 673 SER A CA 1
ATOM 5392 C C . SER A 1 673 ? -25.809 24.905 -51.862 1.00 49.31 673 SER A C 1
ATOM 5394 O O . SER A 1 673 ? -26.508 25.102 -50.868 1.00 49.31 673 SER A O 1
ATOM 5396 N N . VAL A 1 674 ? -24.502 25.172 -51.888 1.00 46.12 674 VAL A N 1
ATOM 5397 C CA . VAL A 1 674 ? -23.824 25.900 -50.807 1.00 46.12 674 VAL A CA 1
ATOM 5398 C C . VAL A 1 674 ? -24.269 27.363 -50.886 1.00 46.12 674 VAL A C 1
ATOM 5400 O O . VAL A 1 674 ? -23.816 28.106 -51.754 1.00 46.12 674 VAL A O 1
ATOM 5403 N N . GLY A 1 675 ? -25.202 27.773 -50.024 1.00 45.12 675 GLY A N 1
ATOM 5404 C CA . GLY A 1 675 ? -25.498 29.193 -49.821 1.00 45.12 675 GLY A CA 1
ATOM 5405 C C . GLY A 1 675 ? -24.274 29.910 -49.244 1.00 45.12 675 GLY A C 1
ATOM 5406 O O . GLY A 1 675 ? -23.496 29.292 -48.516 1.00 45.12 675 GLY A O 1
ATOM 5407 N N . ASP A 1 676 ? -24.085 31.191 -49.574 1.00 46.00 676 ASP A N 1
ATOM 5408 C CA . ASP A 1 676 ? -23.025 32.024 -48.990 1.00 46.00 676 ASP A CA 1
ATOM 5409 C C . ASP A 1 676 ? -23.173 32.063 -47.462 1.00 46.00 676 ASP A C 1
ATOM 5411 O O . ASP A 1 676 ? -23.982 32.808 -46.910 1.00 46.00 676 ASP A O 1
ATOM 5415 N N . LEU A 1 677 ? -22.392 31.224 -46.789 1.00 41.22 677 LEU A N 1
ATOM 5416 C CA . LEU A 1 677 ? -22.314 31.107 -45.342 1.00 41.22 677 LEU A CA 1
ATOM 5417 C C . LEU A 1 677 ? -20.837 31.141 -44.937 1.00 41.22 677 LEU A C 1
ATOM 5419 O O . LEU A 1 677 ? -19.969 30.606 -45.640 1.00 41.22 677 LEU A O 1
ATOM 5423 N N . ASP A 1 678 ? -20.571 31.832 -43.827 1.00 46.88 678 ASP A N 1
ATOM 5424 C CA . ASP A 1 678 ? -19.248 32.080 -43.249 1.00 46.88 678 ASP A CA 1
ATOM 5425 C C . ASP A 1 678 ? -18.380 30.809 -43.174 1.00 46.88 678 ASP A C 1
ATOM 5427 O O . ASP A 1 678 ? -18.876 29.694 -43.005 1.00 46.88 678 ASP A O 1
ATOM 5431 N N . ASN A 1 679 ? -17.053 30.983 -43.230 1.00 50.69 679 ASN A N 1
ATOM 5432 C CA . ASN A 1 679 ? -16.055 29.902 -43.318 1.00 50.69 679 ASN A CA 1
ATOM 5433 C C . ASN A 1 679 ? -16.200 28.756 -42.286 1.00 50.69 679 ASN A C 1
ATOM 5435 O O . ASN A 1 679 ? -15.683 27.674 -42.541 1.00 50.69 679 ASN A O 1
ATOM 5439 N N . ASN A 1 680 ? -16.898 28.948 -41.159 1.00 45.66 680 ASN A N 1
ATOM 5440 C CA . ASN A 1 680 ? -17.104 27.908 -40.141 1.00 45.66 680 ASN A CA 1
ATOM 5441 C C . ASN A 1 680 ? -18.272 26.935 -40.439 1.00 45.66 680 ASN A C 1
ATOM 5443 O O . ASN A 1 680 ? -18.274 25.826 -39.906 1.00 45.66 680 ASN A O 1
ATOM 5447 N N . GLU A 1 681 ? -19.259 27.294 -41.273 1.00 48.06 681 GLU A N 1
ATOM 5448 C CA . GLU A 1 681 ? -20.410 26.411 -41.577 1.00 48.06 681 GLU A CA 1
ATOM 5449 C C . GLU A 1 681 ? -20.147 25.452 -42.755 1.00 48.06 681 GLU A C 1
ATOM 5451 O O . GLU A 1 681 ? -20.711 24.354 -42.805 1.00 48.06 681 GLU A O 1
ATOM 5456 N N . LYS A 1 682 ? -19.214 25.793 -43.657 1.00 48.56 682 LYS A N 1
ATOM 5457 C CA . LYS A 1 682 ? -18.817 24.933 -44.790 1.00 48.56 682 LYS A CA 1
ATOM 5458 C C . LYS A 1 682 ? -18.187 23.608 -44.341 1.00 48.56 682 LYS A C 1
ATOM 5460 O O . LYS A 1 682 ? -18.534 22.558 -44.875 1.00 48.56 682 LYS A O 1
ATOM 5465 N N . THR A 1 683 ? -17.332 23.637 -43.320 1.00 49.66 683 THR A N 1
ATOM 5466 C CA . THR A 1 683 ? -16.661 22.443 -42.770 1.00 49.66 683 THR A CA 1
ATOM 5467 C C . THR A 1 683 ? -17.657 21.471 -42.132 1.00 49.66 683 THR A C 1
ATOM 5469 O O . THR A 1 683 ? -17.583 20.266 -42.353 1.00 49.66 683 THR A O 1
ATOM 5472 N N . THR A 1 684 ? -18.665 22.000 -41.430 1.00 52.38 684 THR A N 1
ATOM 5473 C CA . THR A 1 684 ? -19.706 21.192 -40.765 1.00 52.38 684 THR A CA 1
ATOM 5474 C C . THR A 1 684 ? -20.576 20.428 -41.776 1.00 52.38 684 THR A C 1
ATOM 5476 O O . THR A 1 684 ? -21.009 19.309 -41.507 1.00 52.38 684 THR A O 1
ATOM 5479 N N . THR A 1 685 ? -20.803 20.998 -42.964 1.00 62.94 685 THR A N 1
ATOM 5480 C CA . THR A 1 685 ? -21.614 20.370 -44.025 1.00 62.94 685 THR A CA 1
ATOM 5481 C C . THR A 1 685 ? -20.862 19.220 -44.704 1.00 62.94 685 THR A C 1
ATOM 5483 O O . THR A 1 685 ? -21.421 18.140 -44.906 1.00 62.94 685 THR A O 1
ATOM 5486 N N . ALA A 1 686 ? -19.568 19.411 -44.988 1.00 65.75 686 ALA A N 1
ATOM 5487 C CA . ALA A 1 686 ? -18.705 18.355 -45.518 1.00 65.75 686 ALA A CA 1
ATOM 5488 C C . ALA A 1 686 ? -18.565 17.183 -44.529 1.00 65.75 686 ALA A C 1
ATOM 5490 O O . ALA A 1 686 ? -18.614 16.025 -44.946 1.00 65.75 686 ALA A O 1
ATOM 5491 N N . GLU A 1 687 ? -18.479 17.481 -43.223 1.00 69.94 687 GLU A N 1
ATOM 5492 C CA . GLU A 1 687 ? -18.406 16.475 -42.159 1.00 69.94 687 GLU A CA 1
ATOM 5493 C C . GLU A 1 687 ? -19.597 15.509 -42.146 1.00 69.94 687 GLU A C 1
ATOM 5495 O O . GLU A 1 687 ? -19.454 14.284 -42.054 1.00 69.94 687 GLU A O 1
ATOM 5500 N N . ILE A 1 688 ? -20.798 16.073 -42.263 1.00 75.69 688 ILE A N 1
ATOM 5501 C CA . ILE A 1 688 ? -22.044 15.310 -42.265 1.00 75.69 688 ILE A CA 1
ATOM 5502 C C . ILE A 1 688 ? -22.166 14.494 -43.556 1.00 75.69 688 ILE A C 1
ATOM 5504 O O . ILE A 1 688 ? -22.583 13.335 -43.505 1.00 75.69 688 ILE A O 1
ATOM 5508 N N . LEU A 1 689 ? -21.780 15.062 -44.702 1.00 76.81 689 LEU A N 1
ATOM 5509 C CA . LEU A 1 689 ? -21.893 14.398 -45.999 1.00 76.81 689 LEU A CA 1
ATOM 5510 C C . LEU A 1 689 ? -20.991 13.162 -46.104 1.00 76.81 689 LEU A C 1
ATOM 5512 O O . LEU A 1 689 ? -21.486 12.088 -46.453 1.00 76.81 689 LEU A O 1
ATOM 5516 N N . TYR A 1 690 ? -19.703 13.264 -45.748 1.00 79.06 690 TYR A N 1
ATOM 5517 C CA . TYR A 1 690 ? -18.818 12.091 -45.794 1.00 79.06 690 TYR A CA 1
ATOM 5518 C C . TYR A 1 690 ? -19.296 11.004 -44.822 1.00 79.06 690 TYR A C 1
ATOM 5520 O O . TYR A 1 690 ? -19.262 9.817 -45.146 1.00 79.06 690 TYR A O 1
ATOM 5528 N N . SER A 1 691 ? -19.819 11.403 -43.657 1.00 82.88 691 SER A N 1
ATOM 5529 C CA . SER A 1 691 ? -20.360 10.473 -42.665 1.00 82.88 691 SER A CA 1
ATOM 5530 C C . SER A 1 691 ? -21.590 9.719 -43.189 1.00 82.88 691 SER A C 1
ATOM 5532 O O . SER A 1 691 ? -21.777 8.551 -42.843 1.00 82.88 691 SER A O 1
ATOM 5534 N N . LYS A 1 692 ? -22.429 10.351 -44.026 1.00 85.88 692 LYS A N 1
ATOM 5535 C CA . LYS A 1 692 ? -23.569 9.697 -44.698 1.00 85.88 692 LYS A CA 1
ATOM 5536 C C . LYS A 1 692 ? -23.083 8.679 -45.739 1.00 85.88 692 LYS A C 1
ATOM 5538 O O . LYS A 1 692 ? -23.537 7.536 -45.725 1.00 85.88 692 LYS A O 1
ATOM 5543 N N . ILE A 1 693 ? -22.122 9.070 -46.582 1.00 81.31 693 ILE A N 1
ATOM 5544 C CA . ILE A 1 693 ? -21.547 8.217 -47.640 1.00 81.31 693 ILE A CA 1
ATOM 5545 C C . ILE A 1 693 ? -20.869 6.978 -47.045 1.00 81.31 693 ILE A C 1
ATOM 5547 O O . ILE A 1 693 ? -21.117 5.858 -47.486 1.00 81.31 693 ILE A O 1
ATOM 5551 N N . LEU A 1 694 ? -20.049 7.159 -46.008 1.00 85.25 694 LEU A N 1
ATOM 5552 C CA . LEU A 1 694 ? -19.329 6.059 -45.365 1.00 85.25 694 LEU A CA 1
ATOM 5553 C C . LEU A 1 694 ? -20.263 5.030 -44.724 1.00 85.25 694 LEU A C 1
ATOM 5555 O O . LEU A 1 694 ? -20.006 3.831 -44.821 1.00 85.25 694 LEU A O 1
ATOM 5559 N N . LEU A 1 695 ? -21.368 5.474 -44.115 1.00 87.25 695 LEU A N 1
ATOM 5560 C CA . LEU A 1 695 ? -22.374 4.553 -43.589 1.00 87.25 695 LEU A CA 1
ATOM 5561 C C . LEU A 1 695 ? -23.048 3.759 -44.715 1.00 87.25 695 LEU A C 1
ATOM 5563 O O . LEU A 1 695 ? -23.223 2.549 -44.581 1.00 87.25 695 LEU A O 1
ATOM 5567 N N . ALA A 1 696 ? -23.403 4.422 -45.818 1.00 84.88 696 ALA A N 1
ATOM 5568 C CA . ALA A 1 696 ? -24.035 3.780 -46.967 1.00 84.88 696 ALA A CA 1
ATOM 5569 C C . ALA A 1 696 ? -23.126 2.722 -47.615 1.00 84.88 696 ALA A C 1
ATOM 5571 O O . ALA A 1 696 ? -23.590 1.611 -47.875 1.00 84.88 696 ALA A O 1
ATOM 5572 N N . LYS A 1 697 ? -21.830 3.025 -47.796 1.00 83.19 697 LYS A N 1
ATOM 5573 C CA . LYS A 1 697 ? -20.823 2.053 -48.259 1.00 83.19 697 LYS A CA 1
ATOM 5574 C C . LYS A 1 697 ? -20.706 0.865 -47.295 1.00 83.19 697 LYS A C 1
ATOM 5576 O O . LYS A 1 697 ? -20.797 -0.285 -47.717 1.00 83.19 697 LYS A O 1
ATOM 5581 N N . ALA A 1 698 ? -20.594 1.125 -45.990 1.00 84.94 698 ALA A N 1
ATOM 5582 C CA . ALA A 1 698 ? -20.467 0.065 -44.990 1.00 84.94 698 ALA A CA 1
ATOM 5583 C C . ALA A 1 698 ? -21.695 -0.868 -44.939 1.00 84.94 698 ALA A C 1
ATOM 5585 O O . ALA A 1 698 ? -21.535 -2.072 -44.747 1.00 84.94 698 ALA A O 1
ATOM 5586 N N . MET A 1 699 ? -22.911 -0.339 -45.133 1.00 85.50 699 MET A N 1
ATOM 5587 C CA . MET A 1 699 ? -24.140 -1.147 -45.202 1.00 85.50 699 MET A CA 1
ATOM 5588 C C . MET A 1 699 ? -24.214 -2.048 -46.445 1.00 85.50 699 MET A C 1
ATOM 5590 O O . MET A 1 699 ? -24.892 -3.071 -46.392 1.00 85.50 699 MET A O 1
ATOM 5594 N N . GLY A 1 700 ? -23.527 -1.693 -47.534 1.00 82.75 700 GLY A N 1
ATOM 5595 C CA . GLY A 1 700 ? -23.452 -2.519 -48.742 1.00 82.75 700 GLY A CA 1
ATOM 5596 C C . GLY A 1 700 ? -22.395 -3.618 -48.675 1.00 82.75 700 GLY A C 1
ATOM 5597 O O . GLY A 1 700 ? -22.589 -4.700 -49.226 1.00 82.75 700 GLY A O 1
ATOM 5598 N N . GLU A 1 701 ? -21.283 -3.361 -47.986 1.00 82.94 701 GLU A N 1
ATOM 5599 C CA . GLU A 1 701 ? -20.157 -4.299 -47.903 1.00 82.94 701 GLU A CA 1
ATOM 5600 C C . GLU A 1 701 ? -20.283 -5.322 -46.768 1.00 82.94 701 GLU A C 1
ATOM 5602 O O . GLU A 1 701 ? -19.834 -6.464 -46.900 1.00 82.94 701 GLU A O 1
ATOM 5607 N N . PHE A 1 702 ? -20.895 -4.934 -45.648 1.00 84.38 702 PHE A N 1
ATOM 5608 C CA . PHE A 1 702 ? -21.067 -5.787 -44.474 1.00 84.38 702 PHE A CA 1
ATOM 5609 C C . PHE A 1 702 ? -22.547 -6.143 -44.273 1.00 84.38 702 PHE A C 1
ATOM 5611 O O . PHE A 1 702 ? -23.421 -5.371 -44.658 1.00 84.38 702 PHE A O 1
ATOM 5618 N N . PRO A 1 703 ? -22.875 -7.283 -43.631 1.00 83.56 703 PRO A N 1
ATOM 5619 C CA . PRO A 1 703 ? -24.255 -7.719 -43.398 1.00 83.56 703 PRO A CA 1
ATOM 5620 C C . PRO A 1 703 ? -24.944 -6.903 -42.285 1.00 83.56 703 PRO A C 1
ATOM 5622 O O . PRO A 1 703 ? -25.380 -7.445 -41.268 1.00 83.56 703 PRO A O 1
ATOM 5625 N N . ILE A 1 704 ? -25.027 -5.584 -42.457 1.00 86.88 704 ILE A N 1
ATOM 5626 C CA . ILE A 1 704 ? -25.558 -4.636 -41.481 1.00 86.88 704 ILE A CA 1
ATOM 5627 C C . ILE A 1 704 ? -26.985 -4.272 -41.868 1.00 86.88 704 ILE A C 1
ATOM 5629 O O . ILE A 1 704 ? -27.224 -3.593 -42.863 1.00 86.88 704 ILE A O 1
ATOM 5633 N N . LYS A 1 705 ? -27.943 -4.682 -41.037 1.00 86.44 705 LYS A N 1
ATOM 5634 C CA . LYS A 1 705 ? -29.352 -4.323 -41.223 1.00 86.44 705 LYS A CA 1
ATOM 5635 C C . LYS A 1 705 ? -29.779 -3.203 -40.284 1.00 86.44 705 LYS A C 1
ATOM 5637 O O . LYS A 1 705 ? -30.496 -2.287 -40.684 1.00 86.44 705 LYS A O 1
ATOM 5642 N N . LYS A 1 706 ? -29.320 -3.252 -39.030 1.00 88.12 706 LYS A N 1
ATOM 5643 C CA . LYS A 1 706 ? -29.756 -2.321 -37.982 1.00 88.12 706 LYS A CA 1
ATOM 5644 C C . LYS A 1 706 ? -28.595 -1.564 -37.364 1.00 88.12 706 LYS A C 1
ATOM 5646 O O . LYS A 1 706 ? -27.741 -2.171 -36.713 1.00 88.12 706 LYS A O 1
ATOM 5651 N N . THR A 1 707 ? -28.635 -0.240 -37.488 1.00 89.44 707 THR A N 1
ATOM 5652 C CA . THR A 1 707 ? -27.562 0.651 -37.038 1.00 89.44 707 THR A CA 1
ATOM 5653 C C . THR A 1 707 ? -28.076 1.729 -36.099 1.00 89.44 707 THR A C 1
ATOM 5655 O O . THR A 1 707 ? -29.113 2.351 -36.332 1.00 89.44 707 THR A O 1
ATOM 5658 N N . ILE A 1 708 ? -27.305 2.001 -35.048 1.00 88.25 708 ILE A N 1
ATOM 5659 C CA . ILE A 1 708 ? -27.488 3.188 -34.210 1.00 88.25 708 ILE A CA 1
ATOM 5660 C C . ILE A 1 708 ? -26.271 4.093 -34.360 1.00 88.25 708 ILE A C 1
ATOM 5662 O O . ILE A 1 708 ? -25.146 3.664 -34.103 1.00 88.25 708 ILE A O 1
ATOM 5666 N N . SER A 1 709 ? -26.504 5.350 -34.744 1.00 87.94 709 SER A N 1
ATOM 5667 C CA . SER A 1 709 ? -25.457 6.371 -34.830 1.00 87.94 709 SER A CA 1
ATOM 5668 C C . SER A 1 709 ? -25.446 7.275 -33.601 1.00 87.94 709 SER A C 1
ATOM 5670 O O . SER A 1 709 ? -26.499 7.705 -33.116 1.00 87.94 709 SER A O 1
ATOM 5672 N N . PHE A 1 710 ? -24.247 7.549 -33.085 1.00 83.88 710 PHE A N 1
ATOM 5673 C CA . PHE A 1 710 ? -24.024 8.398 -31.918 1.00 83.88 710 PHE A CA 1
ATOM 5674 C C . PHE A 1 710 ? -23.399 9.737 -32.309 1.00 83.88 710 PHE A C 1
ATOM 5676 O O . PHE A 1 710 ? -22.335 9.783 -32.925 1.00 83.88 710 PHE A O 1
ATOM 5683 N N . HIS A 1 711 ? -24.047 10.812 -31.864 1.00 82.25 711 HIS A N 1
ATOM 5684 C CA . HIS A 1 711 ? -23.692 12.199 -32.164 1.00 82.25 711 HIS A CA 1
ATOM 5685 C C . HIS A 1 711 ? -23.418 12.994 -30.883 1.00 82.25 711 HIS A C 1
ATOM 5687 O O . HIS A 1 711 ? -23.964 12.698 -29.816 1.00 82.25 711 HIS A O 1
ATOM 5693 N N . SER A 1 712 ? -22.599 14.038 -30.995 1.00 75.69 712 SER A N 1
ATOM 5694 C CA . SER A 1 712 ? -22.222 14.939 -29.897 1.00 75.69 712 SER A CA 1
ATOM 5695 C C . SER A 1 712 ? -23.324 15.929 -29.519 1.00 75.69 712 SER A C 1
ATOM 5697 O O . SER A 1 712 ? -23.359 16.399 -28.381 1.00 75.69 712 SER A O 1
ATOM 5699 N N . SER A 1 713 ? -24.241 16.240 -30.444 1.00 76.31 713 SER A N 1
ATOM 5700 C CA . SER A 1 713 ? -25.348 17.174 -30.221 1.00 76.31 713 SER A CA 1
ATOM 5701 C C . SER A 1 713 ? -26.637 16.732 -30.916 1.00 76.31 713 SER A C 1
ATOM 5703 O O . SER A 1 713 ? -26.610 16.034 -31.930 1.00 76.31 713 SER A O 1
ATOM 5705 N N . ILE A 1 714 ? -27.781 17.178 -30.384 1.00 78.88 714 ILE A N 1
ATOM 5706 C CA . ILE A 1 714 ? -29.107 16.919 -30.973 1.00 78.88 714 ILE A CA 1
ATOM 5707 C C . ILE A 1 714 ? -29.208 17.531 -32.373 1.00 78.88 714 ILE A C 1
ATOM 5709 O O . ILE A 1 714 ? -29.823 16.928 -33.245 1.00 78.88 714 ILE A O 1
ATOM 5713 N N . ARG A 1 715 ? -28.593 18.703 -32.592 1.00 77.38 715 ARG A N 1
ATOM 5714 C CA . ARG A 1 715 ? -28.548 19.365 -33.901 1.00 77.38 715 ARG A CA 1
ATOM 5715 C C . ARG A 1 715 ? -27.856 18.472 -34.933 1.00 77.38 715 ARG A C 1
ATOM 5717 O O . ARG A 1 715 ? -28.515 18.067 -35.875 1.00 77.38 715 ARG A O 1
ATOM 5724 N N . LYS A 1 716 ? -26.618 18.032 -34.675 1.00 77.62 716 LYS A N 1
ATOM 5725 C CA . LYS A 1 716 ? -25.888 17.105 -35.565 1.00 77.62 716 LYS A CA 1
ATOM 5726 C C . LYS A 1 716 ? -26.642 15.792 -35.814 1.00 77.62 716 LYS A C 1
ATOM 5728 O O . LYS A 1 716 ? -26.721 15.335 -36.948 1.00 77.62 716 LYS A O 1
ATOM 5733 N N . ALA A 1 717 ? -27.255 15.218 -34.774 1.00 81.06 717 ALA A N 1
ATOM 5734 C CA . ALA A 1 717 ? -28.048 13.995 -34.909 1.00 81.06 717 ALA A CA 1
ATOM 5735 C C . ALA A 1 717 ? -29.266 14.180 -35.826 1.00 81.06 717 ALA A C 1
ATOM 5737 O O . ALA A 1 717 ? -29.608 13.271 -36.586 1.00 81.06 717 ALA A O 1
ATOM 5738 N N . LYS A 1 718 ? -29.920 15.346 -35.742 1.00 80.94 718 LYS A N 1
ATOM 5739 C CA . LYS A 1 718 ? -31.011 15.724 -36.638 1.00 80.94 718 LYS A CA 1
ATOM 5740 C C . LYS A 1 718 ? -30.478 15.980 -38.039 1.00 80.94 718 LYS A C 1
ATOM 5742 O O . LYS A 1 718 ? -30.968 15.327 -38.938 1.00 80.94 718 LYS A O 1
ATOM 5747 N N . ASP A 1 719 ? -29.453 16.804 -38.222 1.00 78.31 719 ASP A N 1
ATOM 5748 C CA . ASP A 1 719 ? -28.885 17.159 -39.536 1.00 78.31 719 ASP A CA 1
ATOM 5749 C C . ASP A 1 719 ? -28.357 15.924 -40.308 1.00 78.31 719 ASP A C 1
ATOM 5751 O O . ASP A 1 719 ? -28.444 15.835 -41.534 1.00 78.31 719 ASP A O 1
ATOM 5755 N N . PHE A 1 720 ? -27.881 14.903 -39.587 1.00 82.62 720 PHE A N 1
ATOM 5756 C CA . PHE A 1 720 ? -27.492 13.617 -40.169 1.00 82.62 720 PHE A CA 1
ATOM 5757 C C . PHE A 1 720 ? -28.668 12.830 -40.770 1.00 82.62 720 PHE A C 1
ATOM 5759 O O . PHE A 1 720 ? -28.473 12.100 -41.736 1.00 82.62 720 PHE A O 1
ATOM 5766 N N . VAL A 1 721 ? -29.875 12.966 -40.215 1.00 81.44 721 VAL A N 1
ATOM 5767 C CA . VAL A 1 721 ? -31.094 12.273 -40.679 1.00 81.44 721 VAL A CA 1
ATOM 5768 C C . VAL A 1 721 ? -32.005 13.181 -41.514 1.00 81.44 721 VAL A C 1
ATOM 5770 O O . VAL A 1 721 ? -32.777 12.681 -42.322 1.00 81.44 721 VAL A O 1
ATOM 5773 N N . ALA A 1 722 ? -31.938 14.496 -41.305 1.00 69.94 722 ALA A N 1
ATOM 5774 C CA . ALA A 1 722 ? -32.938 15.466 -41.726 1.00 69.94 722 ALA A CA 1
ATOM 5775 C C . ALA A 1 722 ? -33.118 15.560 -43.246 1.00 69.94 722 ALA A C 1
ATOM 5777 O O . ALA A 1 722 ? -32.178 15.407 -44.021 1.00 69.94 722 ALA A O 1
ATOM 5778 N N . GLU A 1 723 ? -34.348 15.926 -43.618 1.00 55.09 723 GLU A N 1
ATOM 5779 C CA . GLU A 1 723 ? -34.814 16.246 -44.977 1.00 55.09 723 GLU A CA 1
ATOM 5780 C C . GLU A 1 723 ? -34.987 17.765 -45.203 1.00 55.09 723 GLU A C 1
ATOM 5782 O O . GLU A 1 723 ? -35.540 18.205 -46.211 1.00 55.09 723 GLU A O 1
ATOM 5787 N N . ASN A 1 724 ? -34.571 18.605 -44.250 1.00 43.72 724 ASN A N 1
ATOM 5788 C CA . ASN A 1 724 ? -34.942 20.020 -44.251 1.00 43.72 724 ASN A CA 1
ATOM 5789 C C . ASN A 1 724 ? -33.922 20.910 -44.975 1.00 43.72 724 ASN A C 1
ATOM 5791 O O . ASN A 1 724 ? -32.990 21.404 -44.353 1.00 43.72 724 ASN A O 1
ATOM 5795 N N . GLY A 1 725 ? -34.221 21.211 -46.244 1.00 49.97 725 GLY A N 1
ATOM 5796 C CA . GLY A 1 725 ? -33.709 22.363 -46.997 1.00 49.97 725 GLY A CA 1
ATOM 5797 C C . GLY A 1 725 ? -32.292 22.201 -47.553 1.00 49.97 725 GLY A C 1
ATOM 5798 O O . GLY A 1 725 ? -31.335 22.194 -46.798 1.00 49.97 725 GLY A O 1
ATOM 5799 N N . ASN A 1 726 ? -32.172 22.143 -48.886 1.00 49.75 726 ASN A N 1
ATOM 5800 C CA . ASN A 1 726 ? -30.935 22.130 -49.694 1.00 49.75 726 ASN A CA 1
ATOM 5801 C C . ASN A 1 726 ? -29.845 21.076 -49.366 1.00 49.75 726 ASN A C 1
ATOM 5803 O O . ASN A 1 726 ? -28.876 20.998 -50.120 1.00 49.75 726 ASN A O 1
ATOM 5807 N N . ASP A 1 727 ? -30.015 20.252 -48.329 1.00 56.69 727 ASP A N 1
ATOM 5808 C CA . ASP A 1 727 ? -29.123 19.148 -47.949 1.00 56.69 727 ASP A CA 1
ATOM 5809 C C . ASP A 1 727 ? -29.664 17.772 -48.387 1.00 56.69 727 ASP A C 1
ATOM 5811 O O . ASP A 1 727 ? -30.871 17.535 -48.421 1.00 56.69 727 ASP A O 1
ATOM 5815 N N . ILE A 1 728 ? -28.756 16.838 -48.697 1.00 65.62 728 ILE A N 1
ATOM 5816 C CA . ILE A 1 728 ? -29.081 15.471 -49.147 1.00 65.62 728 ILE A CA 1
ATOM 5817 C C . ILE A 1 728 ? -29.590 14.618 -47.968 1.00 65.62 728 ILE A C 1
ATOM 5819 O O . ILE A 1 728 ? -28.919 14.520 -46.931 1.00 65.62 728 ILE A O 1
ATOM 5823 N N . SER A 1 729 ? -30.738 13.948 -48.136 1.00 75.19 729 SER A N 1
ATOM 5824 C CA . SER A 1 729 ? -31.283 13.007 -47.144 1.00 75.19 729 SER A CA 1
ATOM 5825 C C . SER A 1 729 ? -30.413 11.752 -47.035 1.00 75.19 729 SER A C 1
ATOM 5827 O O . SER A 1 729 ? -29.925 11.225 -48.034 1.00 75.19 729 SER A O 1
ATOM 5829 N N . LEU A 1 730 ? -30.243 11.214 -45.821 1.00 80.06 730 LEU A N 1
ATOM 5830 C CA . LEU A 1 730 ? -29.529 9.943 -45.624 1.00 80.06 730 LEU A CA 1
ATOM 5831 C C . LEU A 1 730 ? -30.205 8.786 -46.380 1.00 80.06 730 LEU A C 1
ATOM 5833 O O . LEU A 1 730 ? -29.524 7.866 -46.826 1.00 80.06 730 LEU A O 1
ATOM 5837 N N . SER A 1 731 ? -31.529 8.844 -46.546 1.00 80.19 731 SER A N 1
ATOM 5838 C CA . SER A 1 731 ? -32.279 7.844 -47.312 1.00 80.19 731 SER A CA 1
ATOM 5839 C C . SER A 1 731 ? -31.880 7.824 -48.791 1.00 80.19 731 SER A C 1
ATOM 5841 O O . SER A 1 731 ? -31.762 6.749 -49.374 1.00 80.19 731 SER A O 1
ATOM 5843 N N . ASP A 1 732 ? -31.611 8.987 -49.386 1.00 76.94 732 ASP A N 1
ATOM 5844 C CA . ASP A 1 732 ? -31.190 9.104 -50.783 1.00 76.94 732 ASP A CA 1
ATOM 5845 C C . ASP A 1 732 ? -29.780 8.548 -50.971 1.00 76.94 732 ASP A C 1
ATOM 5847 O O . ASP A 1 732 ? -29.566 7.709 -51.843 1.00 76.94 732 ASP A O 1
ATOM 5851 N N . VAL A 1 733 ? -28.852 8.917 -50.080 1.00 78.38 733 VAL A N 1
ATOM 5852 C CA . VAL A 1 733 ? -27.471 8.408 -50.112 1.00 78.38 733 VAL A CA 1
ATOM 5853 C C . VAL A 1 733 ? -27.444 6.891 -49.929 1.00 78.38 733 VAL A C 1
ATOM 5855 O O . VAL A 1 733 ? -26.781 6.191 -50.685 1.00 78.38 733 VAL A O 1
ATOM 5858 N N . ILE A 1 734 ? -28.178 6.337 -48.957 1.00 82.94 734 ILE A N 1
ATOM 5859 C CA . ILE A 1 734 ? -28.186 4.881 -48.740 1.00 82.94 734 ILE A CA 1
ATOM 5860 C C . ILE A 1 734 ? -28.677 4.141 -49.989 1.00 82.94 734 ILE A C 1
ATOM 5862 O O . ILE A 1 734 ? -28.077 3.129 -50.348 1.00 82.94 734 ILE A O 1
ATOM 5866 N N . ARG A 1 735 ? -29.719 4.648 -50.656 1.00 81.19 735 ARG A N 1
ATOM 5867 C CA . ARG A 1 735 ? -30.293 4.039 -51.866 1.00 81.19 735 ARG A CA 1
ATOM 5868 C C . ARG A 1 735 ? -29.386 4.156 -53.086 1.00 81.19 735 ARG A C 1
ATOM 5870 O O . ARG A 1 735 ? -29.327 3.217 -53.869 1.00 81.19 735 ARG A O 1
ATOM 5877 N N . GLU A 1 736 ? -28.664 5.265 -53.228 1.00 77.81 736 GLU A N 1
ATOM 5878 C CA . GLU A 1 736 ? -27.708 5.468 -54.324 1.00 77.81 736 GLU A CA 1
ATOM 5879 C C . GLU A 1 736 ? -26.585 4.420 -54.302 1.00 77.81 736 GLU A C 1
ATOM 5881 O O . GLU A 1 736 ? -26.216 3.882 -55.343 1.00 77.81 736 GLU A O 1
ATOM 5886 N N . PHE A 1 737 ? -26.089 4.072 -53.111 1.00 76.50 737 PHE A N 1
ATOM 5887 C CA . PHE A 1 737 ? -25.037 3.063 -52.951 1.00 76.50 737 PHE A CA 1
ATOM 5888 C C . PHE A 1 737 ? -25.571 1.624 -52.827 1.00 76.50 737 PHE A C 1
ATOM 5890 O O . PHE A 1 737 ? -24.797 0.679 -52.970 1.00 76.50 737 PHE A O 1
ATOM 5897 N N . ASN A 1 738 ? -26.871 1.430 -52.562 1.00 81.12 738 ASN A N 1
ATOM 5898 C CA . ASN A 1 738 ? -27.464 0.117 -52.291 1.00 81.12 738 ASN A CA 1
ATOM 5899 C C . ASN A 1 738 ? -28.792 -0.090 -53.035 1.00 81.12 738 ASN A C 1
ATOM 5901 O O . ASN A 1 738 ? -29.868 0.119 -52.477 1.00 81.12 738 ASN A O 1
ATOM 5905 N N . GLU A 1 739 ? -28.728 -0.624 -54.258 1.00 74.44 739 GLU A N 1
ATOM 5906 C CA . GLU A 1 739 ? -29.908 -0.860 -55.118 1.00 74.44 739 GLU A CA 1
ATOM 5907 C C . GLU A 1 739 ? -30.973 -1.799 -54.510 1.00 74.44 739 GLU A C 1
ATOM 5909 O O . GLU A 1 739 ? -32.130 -1.795 -54.923 1.00 74.44 739 GLU A O 1
ATOM 5914 N N . HIS A 1 740 ? -30.598 -2.623 -53.527 1.00 78.62 740 HIS A N 1
ATOM 5915 C CA . HIS A 1 740 ? -31.486 -3.579 -52.858 1.00 78.62 740 HIS A CA 1
ATOM 5916 C C . HIS A 1 740 ? -32.279 -2.970 -51.683 1.00 78.62 740 HIS A C 1
ATOM 5918 O O . HIS A 1 740 ? -33.196 -3.610 -51.157 1.00 78.62 740 HIS A O 1
ATOM 5924 N N . ILE A 1 741 ? -31.944 -1.746 -51.263 1.00 81.50 741 ILE A N 1
ATOM 5925 C CA . ILE A 1 741 ? -32.637 -1.011 -50.201 1.00 81.50 741 ILE A CA 1
ATOM 5926 C C . ILE A 1 741 ? -33.632 -0.046 -50.860 1.00 81.50 741 ILE A C 1
ATOM 5928 O O . ILE A 1 741 ? -33.277 0.764 -51.709 1.00 81.50 741 ILE A O 1
ATOM 5932 N N . THR A 1 742 ? -34.901 -0.141 -50.477 1.00 78.06 742 THR A N 1
ATOM 5933 C CA . THR A 1 742 ? -36.033 0.615 -51.038 1.00 78.06 742 THR A CA 1
ATOM 5934 C C . THR A 1 742 ? -36.732 1.420 -49.939 1.00 78.06 742 THR A C 1
ATOM 5936 O O . THR A 1 742 ? -36.524 1.173 -48.754 1.00 78.06 742 THR A O 1
ATOM 5939 N N . GLU A 1 743 ? -37.584 2.382 -50.303 1.00 72.88 743 GLU A N 1
ATOM 5940 C CA . GLU A 1 743 ? -38.361 3.165 -49.319 1.00 72.88 743 GLU A CA 1
ATOM 5941 C C . GLU A 1 743 ? -39.227 2.286 -48.402 1.00 72.88 743 GLU A C 1
ATOM 5943 O O . GLU A 1 743 ? -39.386 2.594 -47.224 1.00 72.88 743 GLU A O 1
ATOM 5948 N N . ASP A 1 744 ? -39.728 1.156 -48.908 1.00 73.81 744 ASP A N 1
ATOM 5949 C CA . ASP A 1 744 ? -40.613 0.264 -48.154 1.00 73.81 744 ASP A CA 1
ATOM 5950 C C . ASP A 1 744 ? -39.876 -0.584 -47.099 1.00 73.81 744 ASP A C 1
ATOM 5952 O O . ASP A 1 744 ? -40.498 -1.065 -46.147 1.00 73.81 744 ASP A O 1
ATOM 5956 N N . ASN A 1 745 ? -38.560 -0.787 -47.248 1.00 83.81 745 ASN A N 1
ATOM 5957 C CA . ASN A 1 745 ? -37.759 -1.631 -46.352 1.00 83.81 745 ASN A CA 1
ATOM 5958 C C . ASN A 1 745 ? -36.704 -0.864 -45.536 1.00 83.81 745 ASN A C 1
ATOM 5960 O O . ASN A 1 745 ? -35.966 -1.503 -44.781 1.00 83.81 745 ASN A O 1
ATOM 5964 N N . LEU A 1 746 ? -36.675 0.472 -45.636 1.00 85.31 746 LEU A N 1
ATOM 5965 C CA . LEU A 1 746 ? -35.752 1.362 -44.933 1.00 85.31 746 LEU A CA 1
ATOM 5966 C C . LEU A 1 746 ? -36.495 2.274 -43.948 1.00 85.31 746 LEU A C 1
ATOM 5968 O O . LEU A 1 746 ? -37.395 3.020 -44.317 1.00 85.31 746 LEU A O 1
ATOM 5972 N N . PHE A 1 747 ? -36.082 2.259 -42.681 1.00 87.56 747 PHE A N 1
ATOM 5973 C CA . PHE A 1 747 ? -36.588 3.172 -41.654 1.00 87.56 747 PHE A CA 1
ATOM 5974 C C . PHE A 1 747 ? -35.459 4.024 -41.076 1.00 87.56 747 PHE A C 1
ATOM 5976 O O . PHE A 1 747 ? -34.513 3.490 -40.497 1.00 87.56 747 PHE A O 1
ATOM 5983 N N . ILE A 1 748 ? -35.568 5.348 -41.185 1.00 86.25 748 ILE A N 1
ATOM 5984 C CA . ILE A 1 748 ? -34.595 6.285 -40.618 1.00 86.25 748 ILE A CA 1
ATOM 5985 C C . ILE A 1 748 ? -35.324 7.283 -39.730 1.00 86.25 748 ILE A C 1
ATOM 5987 O O . ILE A 1 748 ? -36.312 7.876 -40.152 1.00 86.25 748 ILE A O 1
ATOM 5991 N N . ASP A 1 749 ? -34.843 7.465 -38.501 1.00 86.25 749 ASP A N 1
ATOM 5992 C CA . ASP A 1 749 ? -35.417 8.448 -37.581 1.00 86.25 749 ASP A CA 1
ATOM 5993 C C . ASP A 1 749 ? -34.381 8.949 -36.560 1.00 86.25 749 ASP A C 1
ATOM 5995 O O . ASP A 1 749 ? -33.310 8.361 -36.371 1.00 86.25 749 ASP A O 1
ATOM 5999 N N . ASN A 1 750 ? -34.704 10.042 -35.875 1.00 85.88 750 ASN A N 1
ATOM 6000 C CA . ASN A 1 750 ? -33.906 10.609 -34.797 1.00 85.88 750 ASN A CA 1
ATOM 6001 C C . ASN A 1 750 ? -34.606 10.429 -33.447 1.00 85.88 750 ASN A C 1
ATOM 6003 O O . ASN A 1 750 ? -35.733 10.877 -33.247 1.00 85.88 750 ASN A O 1
ATOM 6007 N N . ILE A 1 751 ? -33.888 9.878 -32.466 1.00 80.88 751 ILE A N 1
ATOM 6008 C CA . ILE A 1 751 ? -34.329 9.885 -31.070 1.00 80.88 751 ILE A CA 1
ATOM 6009 C C . ILE A 1 751 ? -33.534 10.936 -30.296 1.00 80.88 751 ILE A C 1
ATOM 6011 O O . ILE A 1 751 ? -32.303 10.956 -30.295 1.00 80.88 751 ILE A O 1
ATOM 6015 N N . ASN A 1 752 ? -34.243 11.791 -29.566 1.00 75.12 752 ASN A N 1
ATOM 6016 C CA . ASN A 1 752 ? -33.659 12.777 -28.664 1.00 75.12 752 ASN A CA 1
ATOM 6017 C C . ASN A 1 752 ? -34.450 12.852 -27.346 1.00 75.12 752 ASN A C 1
ATOM 6019 O O . ASN A 1 752 ? -35.515 12.250 -27.191 1.00 75.12 752 ASN A O 1
ATOM 6023 N N . CYS A 1 753 ? -33.896 13.584 -26.383 1.00 63.59 753 CYS A N 1
ATOM 6024 C CA . CYS A 1 753 ? -34.456 13.755 -25.045 1.00 63.59 753 CYS A CA 1
ATOM 6025 C C . CYS A 1 753 ? -35.787 14.520 -24.990 1.00 63.59 753 CYS A C 1
ATOM 6027 O O . CYS A 1 753 ? -36.474 14.438 -23.978 1.00 63.59 753 CYS A O 1
ATOM 6029 N N . GLN A 1 754 ? -36.164 15.239 -26.051 1.00 67.31 754 GLN A N 1
ATOM 6030 C CA . GLN A 1 754 ? -37.389 16.045 -26.093 1.00 67.31 754 GLN A CA 1
ATOM 6031 C C . GLN A 1 754 ? -38.628 15.227 -26.498 1.00 67.31 754 GLN A C 1
ATOM 6033 O O . GLN A 1 754 ? -39.747 15.713 -26.357 1.00 67.31 754 GLN A O 1
ATOM 6038 N N . LEU A 1 755 ? -38.446 13.998 -26.995 1.00 67.56 755 LEU A N 1
ATOM 6039 C CA . LEU A 1 755 ? -39.543 13.096 -27.356 1.00 67.56 755 LEU A CA 1
ATOM 6040 C C . LEU A 1 755 ? -40.144 12.427 -26.116 1.00 67.56 755 LEU A C 1
ATOM 6042 O O . LEU A 1 755 ? -39.406 11.921 -25.264 1.00 67.56 755 LEU A O 1
ATOM 6046 N N . ASP A 1 756 ? -41.474 12.342 -26.058 1.00 64.56 756 ASP A N 1
ATOM 6047 C CA . ASP A 1 756 ? -42.183 11.585 -25.028 1.00 64.56 756 ASP A CA 1
ATOM 6048 C C . ASP A 1 756 ? -41.965 10.063 -25.176 1.00 64.56 756 ASP A C 1
ATOM 6050 O O . ASP A 1 756 ? -41.541 9.561 -26.222 1.00 64.56 756 ASP A O 1
ATOM 6054 N N . SER A 1 757 ? -42.239 9.304 -24.111 1.00 61.62 757 SER A N 1
ATOM 6055 C CA . SER A 1 757 ? -42.012 7.852 -24.088 1.00 61.62 757 SER A CA 1
ATOM 6056 C C . SER A 1 757 ? -42.906 7.070 -25.050 1.00 61.62 757 SER A C 1
ATOM 6058 O O . SER A 1 757 ? -42.466 6.038 -25.555 1.00 61.62 757 SER A O 1
ATOM 6060 N N . GLY A 1 758 ? -44.116 7.557 -25.344 1.00 65.56 758 GLY A N 1
ATOM 6061 C CA . GLY A 1 758 ? -45.021 6.948 -26.314 1.00 65.56 758 GLY A CA 1
ATOM 6062 C C . GLY A 1 758 ? -44.456 7.060 -27.725 1.00 65.56 758 GLY A C 1
ATOM 6063 O O . GLY A 1 758 ? -44.301 6.047 -28.408 1.00 65.56 758 GLY A O 1
ATOM 6064 N N . SER A 1 759 ? -44.048 8.267 -28.121 1.00 71.81 759 SER A N 1
ATOM 6065 C CA . SER A 1 759 ? -43.373 8.518 -29.400 1.00 71.81 759 SER A CA 1
ATOM 6066 C C . SER A 1 759 ? -42.065 7.727 -29.517 1.00 71.81 759 SER A C 1
ATOM 6068 O O . SER A 1 759 ? -41.817 7.070 -30.527 1.00 71.81 759 SER A O 1
ATOM 6070 N N . ARG A 1 760 ? -41.252 7.683 -28.452 1.00 73.00 760 ARG A N 1
ATOM 6071 C CA . ARG A 1 760 ? -40.007 6.895 -28.416 1.00 73.00 760 ARG A CA 1
ATOM 6072 C C . ARG A 1 760 ? -40.261 5.395 -28.578 1.00 73.00 760 ARG A C 1
ATOM 6074 O O . ARG A 1 760 ? -39.560 4.738 -29.344 1.00 73.00 760 ARG A O 1
ATOM 6081 N N . ALA A 1 761 ? -41.269 4.850 -27.895 1.00 71.44 761 ALA A N 1
ATOM 6082 C CA . ALA A 1 761 ? -41.652 3.446 -28.020 1.00 71.44 761 ALA A CA 1
ATOM 6083 C C . ALA A 1 761 ? -42.180 3.117 -29.425 1.00 71.44 761 ALA A C 1
ATOM 6085 O O . ALA A 1 761 ? -41.898 2.041 -29.948 1.00 71.44 761 ALA A O 1
ATOM 6086 N N . GLN A 1 762 ? -42.905 4.039 -30.068 1.00 78.69 762 GLN A N 1
ATOM 6087 C CA . GLN A 1 762 ? -43.354 3.875 -31.453 1.00 78.69 762 GLN A CA 1
ATOM 6088 C C . GLN A 1 762 ? -42.180 3.824 -32.437 1.00 78.69 762 GLN A C 1
ATOM 6090 O O . GLN A 1 762 ? -42.146 2.923 -33.275 1.00 78.69 762 GLN A O 1
ATOM 6095 N N . ILE A 1 763 ? -41.203 4.729 -32.306 1.00 82.44 763 ILE A N 1
ATOM 6096 C CA . ILE A 1 763 ? -39.989 4.740 -33.141 1.0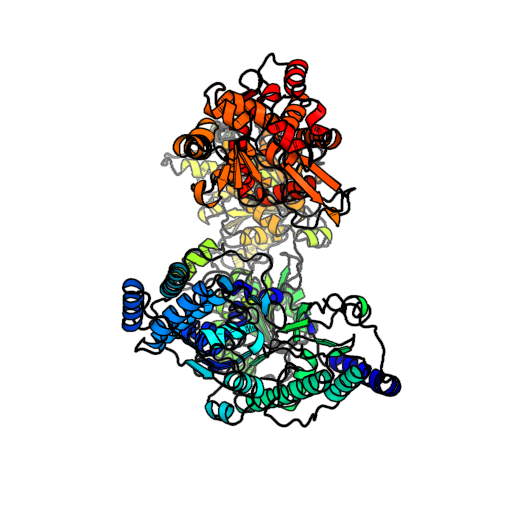0 82.44 763 ILE A CA 1
ATOM 6097 C C . ILE A 1 763 ? -39.195 3.441 -32.946 1.00 82.44 763 ILE A C 1
ATOM 6099 O O . ILE A 1 763 ? -38.842 2.781 -33.921 1.00 82.44 763 ILE A O 1
ATOM 6103 N N . LEU A 1 764 ? -38.980 3.012 -31.696 1.00 80.69 764 LEU A N 1
ATOM 6104 C CA . LEU A 1 764 ? -38.266 1.764 -31.394 1.00 80.69 764 LEU A CA 1
ATOM 6105 C C . LEU A 1 764 ? -39.008 0.516 -31.903 1.00 80.69 764 LEU A C 1
ATOM 6107 O O . LEU A 1 764 ? -38.369 -0.423 -32.379 1.00 80.69 764 LEU A O 1
ATOM 6111 N N . ASN A 1 765 ? -40.343 0.498 -31.851 1.00 81.56 765 ASN A N 1
ATOM 6112 C CA . ASN A 1 765 ? -41.145 -0.596 -32.405 1.00 81.56 765 ASN A CA 1
ATOM 6113 C C . ASN A 1 765 ? -41.081 -0.643 -33.937 1.00 81.56 765 ASN A C 1
ATOM 6115 O O . ASN A 1 765 ? -40.951 -1.730 -34.498 1.00 81.56 765 ASN A O 1
ATOM 6119 N N . LYS A 1 766 ? -41.125 0.509 -34.620 1.00 82.44 766 LYS A N 1
ATOM 6120 C CA . LYS A 1 766 ? -40.929 0.575 -36.078 1.00 82.44 766 LYS A CA 1
ATOM 6121 C C . LYS A 1 766 ? -39.531 0.095 -36.468 1.00 82.44 766 LYS A C 1
ATOM 6123 O O . LYS A 1 766 ? -39.414 -0.821 -37.272 1.00 82.44 766 LYS A O 1
ATOM 6128 N N . PHE A 1 767 ? -38.494 0.586 -35.792 1.00 84.69 767 PHE A N 1
ATOM 6129 C CA . PHE A 1 767 ? -37.109 0.129 -35.955 1.00 84.69 767 PHE A CA 1
ATOM 6130 C C . PHE A 1 767 ? -36.935 -1.385 -35.743 1.00 84.69 767 PHE A C 1
ATOM 6132 O O . PHE A 1 767 ? -36.159 -2.058 -36.421 1.00 84.69 767 PHE A O 1
ATOM 6139 N N . LYS A 1 768 ? -37.683 -1.971 -34.804 1.00 82.69 768 LYS A N 1
ATOM 6140 C CA . LYS A 1 768 ? -37.656 -3.419 -34.585 1.00 82.69 768 LYS A CA 1
ATOM 6141 C C . LYS A 1 768 ? -38.274 -4.204 -35.749 1.00 82.69 768 LYS A C 1
ATOM 6143 O O . LYS A 1 768 ? -37.769 -5.284 -36.050 1.00 82.69 768 LYS A O 1
ATOM 6148 N N . ASN A 1 769 ? -39.328 -3.687 -36.375 1.00 83.12 769 ASN A N 1
ATOM 6149 C CA . ASN A 1 769 ? -40.122 -4.420 -37.363 1.00 83.12 769 ASN A CA 1
ATOM 6150 C C . ASN A 1 769 ? -39.660 -4.216 -38.815 1.00 83.12 769 ASN A C 1
ATOM 6152 O O . ASN A 1 769 ? -39.937 -5.077 -39.645 1.00 83.12 769 ASN A O 1
ATOM 6156 N N . THR A 1 770 ? -38.957 -3.123 -39.121 1.00 85.25 770 THR A N 1
ATOM 6157 C CA . THR A 1 770 ? -38.390 -2.872 -40.456 1.00 85.25 770 THR A CA 1
ATOM 6158 C C . THR A 1 770 ? -37.095 -3.667 -40.675 1.00 85.25 770 THR A C 1
ATOM 6160 O O . THR A 1 770 ? -36.365 -3.952 -39.719 1.00 85.25 770 THR A O 1
ATOM 6163 N N . GLU A 1 771 ? -36.824 -4.054 -41.929 1.00 83.38 771 GLU A N 1
ATOM 6164 C CA . GLU A 1 771 ? -35.640 -4.843 -42.291 1.00 83.38 771 GLU A CA 1
ATOM 6165 C C . GLU A 1 771 ? -34.347 -4.032 -42.160 1.00 83.38 771 GLU A C 1
ATOM 6167 O O . GLU A 1 771 ? -33.475 -4.444 -41.397 1.00 83.38 771 GLU A O 1
ATOM 6172 N N . TYR A 1 772 ? -34.248 -2.883 -42.835 1.00 87.31 772 TYR A N 1
ATOM 6173 C CA . TYR A 1 772 ? -33.121 -1.960 -42.720 1.00 87.31 772 TYR A CA 1
ATOM 6174 C C . TYR A 1 772 ? -33.526 -0.746 -41.901 1.00 87.31 772 TYR A C 1
ATOM 6176 O O . TYR A 1 772 ? -34.551 -0.113 -42.161 1.00 87.31 772 TYR A O 1
ATOM 6184 N N . SER A 1 773 ? -32.738 -0.407 -40.885 1.00 87.62 773 SER A N 1
ATOM 6185 C CA . SER A 1 773 ? -33.112 0.697 -40.010 1.00 87.62 773 SER A CA 1
ATOM 6186 C C . SER A 1 773 ? -31.928 1.420 -39.384 1.00 87.62 773 SER A C 1
ATOM 6188 O O . SER A 1 773 ? -31.047 0.783 -38.800 1.00 87.62 773 SER A O 1
ATOM 6190 N N . VAL A 1 774 ? -31.956 2.753 -39.433 1.00 88.75 774 VAL A N 1
ATOM 6191 C CA . VAL A 1 774 ? -30.937 3.632 -38.851 1.00 88.75 774 VAL A CA 1
ATOM 6192 C C . VAL A 1 774 ? -31.593 4.600 -37.872 1.00 88.75 774 VAL A C 1
ATOM 6194 O O . VAL A 1 774 ? -32.455 5.385 -38.248 1.00 88.75 774 VAL A O 1
ATOM 6197 N N . ILE A 1 775 ? -31.162 4.580 -36.610 1.00 88.81 775 ILE A N 1
ATOM 6198 C CA . ILE A 1 775 ? -31.557 5.604 -35.634 1.00 88.81 775 ILE A CA 1
ATOM 6199 C C . ILE A 1 775 ? -30.356 6.476 -35.301 1.00 88.81 775 ILE A C 1
ATOM 6201 O O . ILE A 1 775 ? -29.321 5.971 -34.857 1.00 88.81 775 ILE A O 1
ATOM 6205 N N . SER A 1 776 ? -30.501 7.792 -35.454 1.00 87.31 776 SER A N 1
ATOM 6206 C CA . SER A 1 776 ? -29.544 8.743 -34.893 1.00 87.31 776 SER A CA 1
ATOM 6207 C C . SER A 1 776 ? -29.942 9.147 -33.483 1.00 87.31 776 SER A C 1
ATOM 6209 O O . SER A 1 776 ? -31.121 9.308 -33.159 1.00 87.31 776 SER A O 1
ATOM 6211 N N . ASN A 1 777 ? -28.945 9.293 -32.615 1.00 82.94 777 ASN A N 1
ATOM 6212 C CA . ASN A 1 777 ? -29.176 9.693 -31.240 1.00 82.94 777 ASN A CA 1
ATOM 6213 C C . ASN A 1 777 ? -28.076 10.613 -30.709 1.00 82.94 777 ASN A C 1
ATOM 6215 O O . ASN A 1 777 ? -26.907 10.502 -31.083 1.00 82.94 777 ASN A O 1
ATOM 6219 N N . ALA A 1 778 ? -28.465 11.478 -29.777 1.00 71.88 778 ALA A N 1
ATOM 6220 C CA . ALA A 1 778 ? -27.553 12.250 -28.947 1.00 71.88 778 ALA A CA 1
ATOM 6221 C C . ALA A 1 778 ? -27.956 12.060 -27.480 1.00 71.88 778 ALA A C 1
ATOM 6223 O O . ALA A 1 778 ? -29.071 12.407 -27.093 1.00 71.88 778 ALA A O 1
ATOM 6224 N N . LYS A 1 779 ? -27.052 11.474 -26.683 1.00 61.50 779 LYS A N 1
ATOM 6225 C CA . LYS A 1 779 ? -27.156 11.299 -25.217 1.00 61.50 779 LYS A CA 1
ATOM 6226 C C . LYS A 1 779 ? -28.426 10.608 -24.665 1.00 61.50 779 LYS A C 1
ATOM 6228 O O . LYS A 1 779 ? -28.640 10.635 -23.463 1.00 61.50 779 LYS A O 1
ATOM 6233 N N . CYS A 1 780 ? -29.265 9.975 -25.491 1.00 60.75 780 CYS A N 1
ATOM 6234 C CA . CYS A 1 780 ? -30.584 9.471 -25.062 1.00 60.75 780 CYS A CA 1
ATOM 6235 C C . CYS A 1 780 ? -30.746 7.937 -25.092 1.00 60.75 780 CYS A C 1
ATOM 6237 O O . CYS A 1 780 ? -31.672 7.417 -24.476 1.00 60.75 780 CYS A O 1
ATOM 6239 N N . LEU A 1 781 ? -29.864 7.199 -25.783 1.00 61.84 781 LEU A N 1
ATOM 6240 C CA . LEU A 1 781 ? -29.903 5.725 -25.885 1.00 61.84 781 LEU A CA 1
ATOM 6241 C C . LEU A 1 781 ? -28.715 5.039 -25.189 1.00 61.84 781 LEU A C 1
ATOM 6243 O O . LEU A 1 781 ? -28.382 3.890 -25.483 1.00 61.84 781 LEU A O 1
ATOM 6247 N N . THR A 1 782 ? -28.040 5.740 -24.280 1.00 56.34 782 THR A N 1
ATOM 6248 C CA . THR A 1 782 ? -26.851 5.237 -23.580 1.00 56.34 782 THR A CA 1
ATOM 6249 C C . THR A 1 782 ? -27.218 4.277 -22.453 1.00 56.34 782 THR A C 1
ATOM 6251 O O . THR A 1 782 ? -26.788 3.124 -22.489 1.00 56.34 782 THR A O 1
ATOM 6254 N N . GLU A 1 783 ? -28.107 4.663 -21.534 1.00 59.00 783 GLU A N 1
ATOM 6255 C CA . GLU A 1 783 ? -28.420 3.889 -20.322 1.00 59.00 783 GLU A CA 1
ATOM 6256 C C . GLU A 1 783 ? -29.921 3.647 -20.111 1.00 59.00 783 GLU A C 1
ATOM 6258 O O . GLU A 1 783 ? -30.757 4.471 -20.461 1.00 59.00 783 GLU A O 1
ATOM 6263 N N . GLY A 1 784 ? -30.277 2.488 -19.544 1.00 52.28 784 GLY A N 1
ATOM 6264 C CA . GLY A 1 784 ? -31.632 2.179 -19.060 1.00 52.28 784 GLY A CA 1
ATOM 6265 C C . GLY A 1 784 ? -32.733 1.974 -20.110 1.00 52.28 784 GLY A C 1
ATOM 6266 O O . GLY A 1 784 ? -33.793 1.471 -19.757 1.00 52.28 784 GLY A O 1
ATOM 6267 N N . VAL A 1 785 ? -32.518 2.321 -21.383 1.00 59.31 785 VAL A N 1
ATOM 6268 C CA . VAL A 1 785 ? -33.492 2.086 -22.468 1.00 59.31 785 VAL A CA 1
ATOM 6269 C C . VAL A 1 785 ? -33.316 0.679 -23.042 1.00 59.31 785 VAL A C 1
ATOM 6271 O O . VAL A 1 785 ? -32.199 0.314 -23.425 1.00 59.31 785 VAL A O 1
ATOM 6274 N N . ASP A 1 786 ? -34.395 -0.104 -23.128 1.00 58.69 786 ASP A N 1
ATOM 6275 C CA . ASP A 1 786 ? -34.372 -1.391 -23.827 1.00 58.69 786 ASP A CA 1
ATOM 6276 C C . ASP A 1 786 ? -34.330 -1.151 -25.339 1.00 58.69 786 ASP A C 1
ATOM 6278 O O . ASP A 1 786 ? -35.278 -0.654 -25.947 1.00 58.69 786 ASP A O 1
ATOM 6282 N N . VAL A 1 787 ? -33.171 -1.426 -25.930 1.00 66.44 787 VAL A N 1
ATOM 6283 C CA . VAL A 1 787 ? -32.923 -1.228 -27.357 1.00 66.44 787 VAL A CA 1
ATOM 6284 C C . VAL A 1 787 ? -32.996 -2.600 -28.023 1.00 66.44 787 VAL A C 1
ATOM 6286 O O . VAL A 1 787 ? -32.344 -3.530 -27.531 1.00 66.44 787 VAL A O 1
ATOM 6289 N N . PRO A 1 788 ? -33.759 -2.744 -29.123 1.00 66.00 788 PRO A N 1
ATOM 6290 C CA . PRO A 1 788 ? -33.788 -3.970 -29.909 1.00 66.00 788 PRO A CA 1
ATOM 6291 C C . PRO A 1 788 ? -32.384 -4.412 -30.326 1.00 66.00 788 PRO A C 1
ATOM 6293 O O . PRO A 1 788 ? -31.448 -3.620 -30.362 1.00 66.00 788 PRO A O 1
ATOM 6296 N N . ILE A 1 789 ? -32.229 -5.686 -30.663 1.00 73.12 789 ILE A N 1
ATOM 6297 C CA . ILE A 1 789 ? -30.945 -6.227 -31.107 1.00 73.12 789 ILE A CA 1
ATOM 6298 C C . ILE A 1 789 ? -30.507 -5.502 -32.391 1.00 73.12 789 ILE A C 1
ATOM 6300 O O . ILE A 1 789 ? -31.257 -5.462 -33.366 1.00 73.12 789 ILE A O 1
ATOM 6304 N N . ILE A 1 790 ? -29.305 -4.923 -32.360 1.00 84.00 790 ILE A N 1
ATOM 6305 C CA . ILE A 1 790 ? -28.700 -4.148 -33.457 1.00 84.00 790 ILE A CA 1
ATOM 6306 C C . ILE A 1 790 ? -27.441 -4.833 -33.965 1.00 84.00 790 ILE A C 1
ATOM 6308 O O . ILE A 1 790 ? -26.783 -5.534 -33.197 1.00 84.00 790 ILE A O 1
ATOM 6312 N N . ASP A 1 791 ? -27.094 -4.622 -35.228 1.00 84.88 791 ASP A N 1
ATOM 6313 C CA . ASP A 1 791 ? -25.928 -5.248 -35.865 1.00 84.88 791 ASP A CA 1
ATOM 6314 C C . ASP A 1 791 ? -24.717 -4.320 -35.860 1.00 84.88 791 ASP A C 1
ATOM 6316 O O . ASP A 1 791 ? -23.581 -4.787 -35.790 1.00 84.88 791 ASP A O 1
ATOM 6320 N N . SER A 1 792 ? -24.953 -3.005 -35.878 1.00 88.62 792 SER A N 1
ATOM 6321 C CA . SER A 1 792 ? -23.880 -2.022 -35.921 1.00 88.62 792 SER A CA 1
ATOM 6322 C C . SER A 1 792 ? -24.090 -0.826 -34.996 1.00 88.62 792 SER A C 1
ATOM 6324 O O . SER A 1 792 ? -25.208 -0.357 -34.757 1.00 88.62 792 SER A O 1
ATOM 6326 N N . VAL A 1 793 ? -22.966 -0.320 -34.489 1.00 88.81 793 VAL A N 1
ATOM 6327 C CA . VAL A 1 793 ? -22.859 0.976 -33.820 1.00 88.81 793 VAL A CA 1
ATOM 6328 C C . VAL A 1 793 ? -21.959 1.876 -34.653 1.00 88.81 793 VAL A C 1
ATOM 6330 O O . VAL A 1 793 ? -20.823 1.506 -34.947 1.00 88.81 793 VAL A O 1
ATOM 6333 N N . TYR A 1 794 ? -22.453 3.067 -34.990 1.00 89.62 794 TYR A N 1
ATOM 6334 C CA . TYR A 1 794 ? -21.721 4.053 -35.780 1.00 89.62 794 TYR A CA 1
ATOM 6335 C C . TYR A 1 794 ? -21.305 5.254 -34.917 1.00 89.62 794 TYR A C 1
ATOM 6337 O O . TYR A 1 794 ? -22.156 5.971 -34.379 1.00 89.62 794 TYR A O 1
ATOM 6345 N N . PHE A 1 795 ? -19.997 5.458 -34.752 1.00 86.19 795 PHE A N 1
ATOM 6346 C CA . PHE A 1 795 ? -19.419 6.515 -33.916 1.00 86.19 795 PHE A CA 1
ATOM 6347 C C . PHE A 1 795 ? -18.973 7.701 -34.776 1.00 86.19 795 PHE A C 1
ATOM 6349 O O . PHE A 1 795 ? -17.847 7.710 -35.252 1.00 86.19 795 PHE A O 1
ATOM 6356 N N . ILE A 1 796 ? -19.850 8.691 -34.968 1.00 78.88 796 ILE A N 1
ATOM 6357 C CA . ILE A 1 796 ? -19.577 9.848 -35.843 1.00 78.88 796 ILE A CA 1
ATOM 6358 C C . ILE A 1 796 ? -18.801 10.938 -35.098 1.00 78.88 796 ILE A C 1
ATOM 6360 O O . ILE A 1 796 ? -17.797 11.436 -35.587 1.00 78.88 796 ILE A O 1
ATOM 6364 N N . ASP A 1 797 ? -19.244 11.298 -33.891 1.00 73.00 797 ASP A N 1
ATOM 6365 C CA . ASP A 1 797 ? -18.592 12.335 -33.089 1.00 73.00 797 ASP A CA 1
ATOM 6366 C C . ASP A 1 797 ? -17.852 11.756 -31.869 1.00 73.00 797 ASP A C 1
ATOM 6368 O O . ASP A 1 797 ? -18.189 10.694 -31.332 1.00 73.00 797 ASP A O 1
ATOM 6372 N N . ARG A 1 798 ? -16.897 12.537 -31.342 1.00 64.12 798 ARG A N 1
ATOM 6373 C CA . ARG A 1 798 ? -16.163 12.243 -30.101 1.00 64.12 798 ARG A CA 1
ATOM 6374 C C . ARG A 1 798 ? -17.106 11.959 -28.924 1.00 64.12 798 ARG A C 1
ATOM 6376 O O . ARG A 1 798 ? -17.800 12.854 -28.436 1.00 64.12 798 ARG A O 1
ATOM 6383 N N . LYS A 1 799 ? -17.017 10.751 -28.358 1.00 61.75 799 LYS A N 1
ATOM 6384 C CA . LYS A 1 799 ? -17.481 10.463 -26.992 1.00 61.75 799 LYS A CA 1
ATOM 6385 C C . LYS A 1 799 ? -16.310 10.500 -26.016 1.00 61.75 799 LYS A C 1
ATOM 6387 O O . LYS A 1 799 ? -15.360 9.739 -26.147 1.00 61.75 799 LYS A O 1
ATOM 6392 N N . LYS A 1 800 ? -16.399 11.363 -24.999 1.00 55.66 800 LYS A N 1
ATOM 6393 C CA . LYS A 1 800 ? -15.377 11.480 -23.938 1.00 55.66 800 LYS A CA 1
ATOM 6394 C C . LYS A 1 800 ? -15.499 10.395 -22.858 1.00 55.66 800 LYS A C 1
ATOM 6396 O O . LYS A 1 800 ? -14.547 10.153 -22.122 1.00 55.66 800 LYS A O 1
ATOM 6401 N N . SER A 1 801 ? -16.667 9.761 -22.735 1.00 65.25 801 SER A N 1
ATOM 6402 C CA . SER A 1 801 ? -16.942 8.737 -21.722 1.00 65.25 801 SER A CA 1
ATOM 6403 C C . SER A 1 801 ? -16.635 7.340 -22.265 1.00 65.25 801 SER A C 1
ATOM 6405 O O . SER A 1 801 ? -17.347 6.837 -23.133 1.00 65.25 801 SER A O 1
ATOM 6407 N N . LEU A 1 802 ? -15.594 6.695 -21.723 1.00 65.75 802 LEU A N 1
ATOM 6408 C CA . LEU A 1 802 ? -15.265 5.288 -22.005 1.00 65.75 802 LEU A CA 1
ATOM 6409 C C . LEU A 1 802 ? -16.431 4.349 -21.666 1.00 65.75 802 LEU A C 1
ATOM 6411 O O . LEU A 1 802 ? -16.640 3.348 -22.345 1.00 65.75 802 LEU A O 1
ATOM 6415 N N . VAL A 1 803 ? -17.200 4.680 -20.627 1.00 67.38 803 VAL A N 1
ATOM 6416 C CA . VAL A 1 803 ? -18.314 3.849 -20.164 1.00 67.38 803 VAL A CA 1
ATOM 6417 C C . VAL A 1 803 ? -19.455 3.852 -21.181 1.00 67.38 803 VAL A C 1
ATOM 6419 O O . VAL A 1 803 ? -19.947 2.787 -21.550 1.00 67.38 803 VAL A O 1
ATOM 6422 N N . ASP A 1 804 ? -19.797 5.021 -21.723 1.00 69.06 804 ASP A N 1
ATOM 6423 C CA . ASP A 1 804 ? -20.828 5.157 -22.755 1.00 69.06 804 ASP A CA 1
ATOM 6424 C C . ASP A 1 804 ? -20.470 4.380 -24.024 1.00 69.06 804 ASP A C 1
ATOM 6426 O O . ASP A 1 804 ? -21.361 3.868 -24.702 1.00 69.06 804 ASP A O 1
ATOM 6430 N N . ILE A 1 805 ? -19.176 4.314 -24.360 1.00 73.31 805 ILE A N 1
ATOM 6431 C CA . ILE A 1 805 ? -18.673 3.533 -25.494 1.00 73.31 805 ILE A CA 1
ATOM 6432 C C . ILE A 1 805 ? -18.883 2.042 -25.219 1.00 73.31 805 ILE A C 1
ATOM 6434 O O . ILE A 1 805 ? -19.498 1.358 -26.032 1.00 73.31 805 ILE A O 1
ATOM 6438 N N . VAL A 1 806 ? -18.450 1.536 -24.056 1.00 73.81 806 VAL A N 1
ATOM 6439 C CA . VAL A 1 806 ? -18.616 0.114 -23.697 1.00 73.81 806 VAL A CA 1
ATOM 6440 C C . VAL A 1 806 ? -20.090 -0.290 -23.631 1.00 73.81 806 VAL A C 1
ATOM 6442 O O . VAL A 1 806 ? -20.459 -1.360 -24.118 1.00 73.81 806 VAL A O 1
ATOM 6445 N N . GLN A 1 807 ? -20.950 0.555 -23.064 1.00 73.38 807 GLN A N 1
ATOM 6446 C CA . GLN A 1 807 ? -22.389 0.302 -22.997 1.00 73.38 807 GLN A CA 1
ATOM 6447 C C . GLN A 1 807 ? -23.042 0.325 -24.383 1.00 73.38 807 GLN A C 1
ATOM 6449 O O . GLN A 1 807 ? -23.860 -0.548 -24.671 1.00 73.38 807 GLN A O 1
ATOM 6454 N N . ALA A 1 808 ? -22.667 1.271 -25.252 1.00 74.31 808 ALA A N 1
ATOM 6455 C CA . ALA A 1 808 ? -23.140 1.320 -26.633 1.00 74.31 808 ALA A CA 1
ATOM 6456 C C . ALA A 1 808 ? -22.735 0.057 -27.408 1.00 74.31 808 ALA A C 1
ATOM 6458 O O . ALA A 1 808 ? -23.594 -0.603 -27.990 1.00 74.31 808 ALA A O 1
ATOM 6459 N N . CYS A 1 809 ? -21.458 -0.330 -27.337 1.00 77.69 809 CYS A N 1
ATOM 6460 C CA . CYS A 1 809 ? -20.945 -1.546 -27.964 1.00 77.69 809 CYS A CA 1
ATOM 6461 C C . CYS A 1 809 ? -21.661 -2.800 -27.442 1.00 77.69 809 CYS A C 1
ATOM 6463 O O . CYS A 1 809 ? -22.132 -3.620 -28.228 1.00 77.69 809 CYS A O 1
ATOM 6465 N N . GLY A 1 810 ? -21.839 -2.917 -26.121 1.00 75.69 810 GLY A N 1
ATOM 6466 C CA . GLY A 1 810 ? -22.503 -4.054 -25.479 1.00 75.69 810 GLY A CA 1
ATOM 6467 C C . GLY A 1 810 ? -23.964 -4.276 -25.893 1.00 75.69 810 GLY A C 1
ATOM 6468 O O . GLY A 1 810 ? -24.499 -5.359 -25.665 1.00 75.69 810 GLY A O 1
ATOM 6469 N N . ARG A 1 811 ? -24.624 -3.287 -26.514 1.00 75.25 811 ARG A N 1
ATOM 6470 C CA . ARG A 1 811 ? -25.973 -3.446 -27.089 1.00 75.25 811 ARG A CA 1
ATOM 6471 C C . ARG A 1 811 ? -25.952 -4.243 -28.393 1.00 75.25 811 ARG A C 1
ATOM 6473 O O . ARG A 1 811 ? -26.850 -5.054 -28.602 1.00 75.25 811 ARG A O 1
ATOM 6480 N N . ALA A 1 812 ? -24.931 -4.054 -29.227 1.00 79.19 812 ALA A N 1
ATOM 6481 C CA . ALA A 1 812 ? -24.782 -4.779 -30.491 1.00 79.19 812 ALA A CA 1
ATOM 6482 C C . ALA A 1 812 ? -24.315 -6.229 -30.299 1.00 79.19 812 ALA A C 1
ATOM 6484 O O . ALA A 1 812 ? -24.658 -7.098 -31.095 1.00 79.19 812 ALA A O 1
ATOM 6485 N N . LEU A 1 813 ? -23.598 -6.509 -29.203 1.00 79.88 813 LEU A N 1
ATOM 6486 C CA . LEU A 1 813 ? -23.096 -7.850 -28.872 1.00 79.88 813 LEU A CA 1
ATOM 6487 C C . LEU A 1 813 ? -24.198 -8.832 -28.419 1.00 79.88 813 LEU A C 1
ATOM 6489 O O . LEU A 1 813 ? -23.929 -10.017 -28.233 1.00 79.88 813 LEU A O 1
ATOM 6493 N N . ARG A 1 814 ? -25.440 -8.376 -28.201 1.00 78.50 814 ARG A N 1
ATOM 6494 C CA . ARG A 1 814 ? -26.544 -9.239 -27.745 1.00 78.50 814 ARG A CA 1
ATOM 6495 C C . ARG A 1 814 ? -26.987 -10.206 -28.851 1.00 78.50 814 ARG A C 1
ATOM 6497 O O . ARG A 1 814 ? -27.235 -9.788 -29.982 1.00 78.50 814 ARG A O 1
ATOM 6504 N N . THR A 1 815 ? -27.169 -11.478 -28.500 1.00 71.62 815 THR A N 1
ATOM 6505 C CA . THR A 1 815 ? -27.653 -12.539 -29.401 1.00 71.62 815 THR A CA 1
ATOM 6506 C C . THR A 1 815 ? -29.171 -12.732 -29.282 1.00 71.62 815 THR A C 1
ATOM 6508 O O . THR A 1 815 ? -29.758 -12.528 -28.218 1.00 71.62 815 THR A O 1
ATOM 6511 N N . GLN A 1 816 ? -29.831 -13.140 -30.374 1.00 61.91 816 GLN A N 1
ATOM 6512 C CA . GLN A 1 816 ? -31.238 -13.568 -30.368 1.00 61.91 816 GLN A CA 1
ATOM 6513 C C . GLN A 1 816 ? -31.307 -15.068 -30.648 1.00 61.91 816 GLN A C 1
ATOM 6515 O O . GLN A 1 816 ? -30.759 -15.524 -31.647 1.00 61.91 816 GLN A O 1
ATOM 6520 N N . ASN A 1 817 ? -32.002 -15.837 -29.806 1.00 54.53 817 ASN A N 1
ATOM 6521 C CA . ASN A 1 817 ? -32.263 -17.271 -30.021 1.00 54.53 817 ASN A CA 1
ATOM 6522 C C . ASN A 1 817 ? -31.008 -18.144 -30.256 1.00 54.53 817 ASN A C 1
ATOM 6524 O O . ASN A 1 817 ? -31.103 -19.188 -30.894 1.00 54.53 817 ASN A O 1
ATOM 6528 N N . GLY A 1 818 ? -29.834 -17.723 -29.769 1.00 55.78 818 GLY A N 1
ATOM 6529 C CA . GLY A 1 818 ? -28.572 -18.439 -29.990 1.00 55.78 818 GLY A CA 1
ATOM 6530 C C . GLY A 1 818 ? -28.023 -18.349 -31.420 1.00 55.78 818 GLY A C 1
ATOM 6531 O O . GLY A 1 818 ? -27.130 -19.120 -31.765 1.00 55.78 818 GLY A O 1
ATOM 6532 N N . ILE A 1 819 ? -28.543 -17.437 -32.252 1.00 60.31 819 ILE A N 1
ATOM 6533 C CA . ILE A 1 819 ? -27.984 -17.153 -33.577 1.00 60.31 819 ILE A CA 1
ATOM 6534 C C . ILE A 1 819 ? -26.705 -16.339 -33.387 1.00 60.31 819 ILE A C 1
ATOM 6536 O O . ILE A 1 819 ? -26.740 -15.226 -32.855 1.00 60.31 819 ILE A O 1
ATOM 6540 N N . ASP A 1 820 ? -25.591 -16.926 -33.813 1.00 65.94 820 ASP A N 1
ATOM 6541 C CA . ASP A 1 820 ? -24.284 -16.283 -33.836 1.00 65.94 820 ASP A CA 1
ATOM 6542 C C . ASP A 1 820 ? -24.263 -15.219 -34.941 1.00 65.94 820 ASP A C 1
ATOM 6544 O O . ASP A 1 820 ? -24.689 -15.462 -36.072 1.00 65.94 820 ASP A O 1
ATOM 6548 N N . LYS A 1 821 ? -23.812 -14.020 -34.593 1.00 81.38 821 LYS A N 1
ATOM 6549 C CA . LYS A 1 821 ? -23.706 -12.875 -35.502 1.00 81.38 821 LYS A CA 1
ATOM 6550 C C . LYS A 1 821 ? -22.469 -12.071 -35.146 1.00 81.38 821 LYS A C 1
ATOM 6552 O O . LYS A 1 821 ? -22.025 -12.121 -34.002 1.00 81.38 821 LYS A O 1
ATOM 6557 N N . THR A 1 822 ? -21.954 -11.297 -36.090 1.00 84.56 822 THR A N 1
ATOM 6558 C CA . THR A 1 822 ? -20.829 -10.390 -35.851 1.00 84.56 822 THR A CA 1
ATOM 6559 C C . THR A 1 822 ? -21.345 -8.965 -35.712 1.00 84.56 822 THR A C 1
ATOM 6561 O O . THR A 1 822 ? -22.073 -8.485 -36.577 1.00 84.56 822 THR A O 1
ATOM 6564 N N . ALA A 1 823 ? -20.991 -8.293 -34.618 1.00 87.62 823 ALA A N 1
ATOM 6565 C CA . ALA A 1 823 ? -21.299 -6.882 -34.418 1.00 87.62 823 ALA A CA 1
ATOM 6566 C C . ALA A 1 823 ? -20.245 -5.993 -35.098 1.00 87.62 823 ALA A C 1
ATOM 6568 O O . ALA A 1 823 ? -19.050 -6.263 -34.995 1.00 87.62 823 ALA A O 1
ATOM 6569 N N . TYR A 1 824 ? -20.667 -4.904 -35.741 1.00 88.56 824 TYR A N 1
ATOM 6570 C CA . TYR A 1 824 ? -19.765 -3.992 -36.454 1.00 88.56 824 TYR A CA 1
ATOM 6571 C C . TYR A 1 824 ? -19.710 -2.617 -35.784 1.00 88.56 824 TYR A C 1
ATOM 6573 O O . TYR A 1 824 ? -20.726 -1.926 -35.677 1.00 88.56 824 TYR A O 1
ATOM 6581 N N . PHE A 1 825 ? -18.523 -2.193 -35.350 1.00 89.62 825 PHE A N 1
ATOM 6582 C CA . PHE A 1 825 ? -18.288 -0.856 -34.795 1.00 89.62 825 PHE A CA 1
ATOM 6583 C C . PHE A 1 825 ? -17.625 0.021 -35.848 1.00 89.62 825 PHE A C 1
ATOM 6585 O O . PHE A 1 825 ? -16.446 -0.159 -36.132 1.00 89.62 825 PHE A O 1
ATOM 6592 N N . ILE A 1 826 ? -18.379 0.946 -36.434 1.00 88.50 826 ILE A N 1
ATOM 6593 C CA . ILE A 1 826 ? -17.925 1.740 -37.578 1.00 88.50 826 ILE A CA 1
ATOM 6594 C C . ILE A 1 826 ? -17.444 3.110 -37.096 1.00 88.50 826 ILE A C 1
ATOM 6596 O O . ILE A 1 826 ? -18.125 3.767 -36.300 1.00 88.50 826 ILE A O 1
ATOM 6600 N N . ILE A 1 827 ? -16.280 3.535 -37.589 1.00 87.25 827 ILE A N 1
ATOM 6601 C CA . ILE A 1 827 ? -15.634 4.810 -37.266 1.00 87.25 827 ILE A CA 1
ATOM 6602 C C . ILE A 1 827 ? -15.265 5.511 -38.580 1.00 87.25 827 ILE A C 1
ATOM 6604 O O . ILE A 1 827 ? -14.418 4.989 -39.311 1.00 87.25 827 ILE A O 1
ATOM 6608 N N . PRO A 1 828 ? -15.887 6.656 -38.900 1.00 85.38 828 PRO A N 1
ATOM 6609 C CA . PRO A 1 828 ? -15.606 7.390 -40.120 1.00 85.38 828 PRO A CA 1
ATOM 6610 C C . PRO A 1 828 ? -14.443 8.376 -39.922 1.00 85.38 828 PRO A C 1
ATOM 6612 O O . PRO A 1 828 ? -14.329 9.003 -38.869 1.00 85.38 828 PRO A O 1
ATOM 6615 N N . ILE A 1 829 ? -13.575 8.510 -40.927 1.00 79.62 829 ILE A N 1
ATOM 6616 C CA . ILE A 1 829 ? -12.389 9.378 -40.896 1.00 79.62 829 ILE A CA 1
ATOM 6617 C C . ILE A 1 829 ? -12.286 10.170 -42.202 1.00 79.62 829 ILE A C 1
ATOM 6619 O O . ILE A 1 829 ? -12.327 9.601 -43.293 1.00 79.62 829 ILE A O 1
ATOM 6623 N N . LEU A 1 830 ? -12.103 11.485 -42.093 1.00 76.56 830 LEU A N 1
ATOM 6624 C CA . LEU A 1 830 ? -11.777 12.343 -43.230 1.00 76.56 830 LEU A CA 1
ATOM 6625 C C . LEU A 1 830 ? -10.257 12.473 -43.360 1.00 76.56 830 LEU A C 1
ATOM 6627 O O . LEU A 1 830 ? -9.576 12.733 -42.369 1.00 76.56 830 LEU A O 1
ATOM 6631 N N . ILE A 1 831 ? -9.723 12.283 -44.568 1.00 73.88 831 ILE A N 1
ATOM 6632 C CA . ILE A 1 831 ? -8.277 12.318 -44.812 1.00 73.88 831 ILE A CA 1
ATOM 6633 C C . ILE A 1 831 ? -7.896 13.549 -45.652 1.00 73.88 831 ILE A C 1
ATOM 6635 O O . ILE A 1 831 ? -8.346 13.646 -46.802 1.00 73.88 831 ILE A O 1
ATOM 6639 N N . PRO A 1 832 ? -7.040 14.454 -45.132 1.00 70.81 832 PRO A N 1
ATOM 6640 C CA . PRO A 1 832 ? -6.574 15.623 -45.877 1.00 70.81 832 PRO A CA 1
ATOM 6641 C C . PRO A 1 832 ? -5.604 15.245 -47.008 1.00 70.81 832 PRO A C 1
ATOM 6643 O O . PRO A 1 832 ? -4.827 14.297 -46.891 1.00 70.81 832 PRO A O 1
ATOM 6646 N N . GLU A 1 833 ? -5.595 16.014 -48.101 1.00 64.31 833 GLU A N 1
ATOM 6647 C CA . GLU A 1 833 ? -4.788 15.697 -49.295 1.00 64.31 833 GLU A CA 1
ATOM 6648 C C . GLU A 1 833 ? -3.267 15.817 -49.099 1.00 64.31 833 GLU A C 1
ATOM 6650 O O . GLU A 1 833 ? -2.501 15.144 -49.789 1.00 64.31 833 GLU A O 1
ATOM 6655 N N . SER A 1 834 ? -2.812 16.690 -48.194 1.00 56.62 834 SER A N 1
ATOM 6656 C CA . SER A 1 834 ? -1.393 17.054 -48.048 1.00 56.62 834 SER A CA 1
ATOM 6657 C C . SER A 1 834 ? -0.646 16.303 -46.944 1.00 56.62 834 SER A C 1
ATOM 6659 O O . SER A 1 834 ? 0.521 16.606 -46.693 1.00 56.62 834 SER A O 1
ATOM 6661 N N . SER A 1 835 ? -1.300 15.374 -46.249 1.00 55.38 835 SER A N 1
ATOM 6662 C CA . SER A 1 835 ? -0.786 14.812 -44.998 1.00 55.38 835 SER A CA 1
ATOM 6663 C C . SER A 1 835 ? 0.048 13.549 -45.213 1.00 55.38 835 SER A C 1
ATOM 6665 O O . SER A 1 835 ? -0.361 12.611 -45.897 1.00 55.38 835 SER A O 1
ATOM 6667 N N . VAL A 1 836 ? 1.217 13.495 -44.571 1.00 58.84 836 VAL A N 1
ATOM 6668 C CA . VAL A 1 836 ? 2.006 12.258 -44.428 1.00 58.84 836 VAL A CA 1
ATOM 6669 C C . VAL A 1 836 ? 1.300 11.346 -43.413 1.00 58.84 836 VAL A C 1
ATOM 6671 O O . VAL A 1 836 ? 0.664 11.844 -42.487 1.00 58.84 836 VAL A O 1
ATOM 6674 N N . ALA A 1 837 ? 1.409 10.019 -43.548 1.00 57.69 837 ALA A N 1
ATOM 6675 C CA . ALA A 1 837 ? 0.729 9.054 -42.671 1.00 57.69 837 ALA A CA 1
ATOM 6676 C C . ALA A 1 837 ? 0.965 9.307 -41.157 1.00 57.69 837 ALA A C 1
ATOM 6678 O O . ALA A 1 837 ? 0.027 9.211 -40.363 1.00 57.69 837 ALA A O 1
ATOM 6679 N N . GLU A 1 838 ? 2.153 9.793 -40.773 1.00 54.41 838 GLU A N 1
ATOM 6680 C CA . GLU A 1 838 ? 2.462 10.219 -39.397 1.00 54.41 838 GLU A CA 1
ATOM 6681 C C . GLU A 1 838 ? 1.646 11.435 -38.905 1.00 54.41 838 GLU A C 1
ATOM 6683 O O . GLU A 1 838 ? 1.351 11.530 -37.713 1.00 54.41 838 GLU A O 1
ATOM 6688 N N . GLU A 1 839 ? 1.276 12.377 -39.777 1.00 58.03 839 GLU A N 1
ATOM 6689 C CA . GLU A 1 839 ? 0.448 13.539 -39.412 1.00 58.03 839 GLU A CA 1
ATOM 6690 C C . GLU A 1 839 ? -1.027 13.149 -39.274 1.00 58.03 839 GLU A C 1
ATOM 6692 O O . GLU A 1 839 ? -1.698 13.611 -38.353 1.00 58.03 839 GLU A O 1
ATOM 6697 N N . ILE A 1 840 ? -1.500 12.232 -40.125 1.00 61.19 840 ILE A N 1
ATOM 6698 C CA . ILE A 1 840 ? -2.871 11.701 -40.095 1.00 61.19 840 ILE A CA 1
ATOM 6699 C C . ILE A 1 840 ? -3.135 10.983 -38.767 1.00 61.19 840 ILE A C 1
ATOM 6701 O O . ILE A 1 840 ? -4.157 11.213 -38.129 1.00 61.19 840 ILE A O 1
ATOM 6705 N N . LEU A 1 841 ? -2.193 10.167 -38.295 1.00 59.94 841 LEU A N 1
ATOM 6706 C CA . LEU A 1 841 ? -2.340 9.423 -37.039 1.00 59.94 841 LEU A CA 1
ATOM 6707 C C . LEU A 1 841 ? -2.323 10.308 -35.781 1.00 59.94 841 LEU A C 1
ATOM 6709 O O . LEU A 1 841 ? -2.789 9.885 -34.726 1.00 59.94 841 LEU A O 1
ATOM 6713 N N . ASN A 1 842 ? -1.801 11.532 -35.884 1.00 55.06 842 ASN A N 1
ATOM 6714 C CA . ASN A 1 842 ? -1.781 12.513 -34.796 1.00 55.06 842 ASN A CA 1
ATOM 6715 C C . ASN A 1 842 ? -2.935 13.529 -34.877 1.00 55.06 842 ASN A C 1
ATOM 6717 O O . ASN A 1 842 ? -2.957 14.486 -34.100 1.00 55.06 842 ASN A O 1
ATOM 6721 N N . SER A 1 843 ? -3.863 13.345 -35.817 1.00 64.50 843 SER A N 1
ATOM 6722 C CA . SER A 1 843 ? -5.019 14.219 -36.014 1.00 64.50 843 SER A CA 1
ATOM 6723 C C . SER A 1 843 ? -6.112 13.994 -34.960 1.00 64.50 843 SER A C 1
ATOM 6725 O O . SER A 1 843 ? -6.134 12.981 -34.250 1.00 64.50 843 SER A O 1
ATOM 6727 N N . GLU A 1 844 ? -7.027 14.956 -34.834 1.00 60.25 844 GLU A N 1
ATOM 6728 C CA . GLU A 1 844 ? -8.125 14.885 -33.861 1.00 60.25 844 GLU A CA 1
ATOM 6729 C C . GLU A 1 844 ? -9.128 13.765 -34.200 1.00 60.25 844 GLU A C 1
ATOM 6731 O O . GLU A 1 844 ? -9.802 13.233 -33.315 1.00 60.25 844 GLU A O 1
ATOM 6736 N N . GLU A 1 845 ? -9.195 13.371 -35.470 1.00 64.31 845 GLU A N 1
ATOM 6737 C CA . GLU A 1 845 ? -10.073 12.347 -36.027 1.00 64.31 845 GLU A CA 1
ATOM 6738 C C . GLU A 1 845 ? -9.666 10.936 -35.556 1.00 64.31 845 GLU A C 1
ATOM 6740 O O . GLU A 1 845 ? -10.520 10.105 -35.233 1.00 64.31 845 GLU A O 1
ATOM 6745 N N . PHE A 1 846 ? -8.360 10.674 -35.405 1.00 71.69 846 PHE A N 1
ATOM 6746 C CA . PHE A 1 846 ? -7.835 9.380 -34.936 1.00 71.69 846 PHE A CA 1
ATOM 6747 C C . PHE A 1 846 ? -7.942 9.172 -33.422 1.00 71.69 846 PHE A C 1
ATOM 6749 O O . PHE A 1 846 ? -7.913 8.033 -32.940 1.00 71.69 846 PHE A O 1
ATOM 6756 N N . GLU A 1 847 ? -8.154 10.243 -32.655 1.00 69.00 847 GLU A N 1
ATOM 6757 C CA . GLU A 1 847 ? -8.391 10.157 -31.212 1.00 69.00 847 GLU A CA 1
ATOM 6758 C C . GLU A 1 847 ? -9.643 9.311 -30.894 1.00 69.00 847 GLU A C 1
ATOM 6760 O O . GLU A 1 847 ? -9.695 8.607 -29.880 1.00 69.00 847 GLU A O 1
ATOM 6765 N N . ILE A 1 848 ? -10.644 9.315 -31.784 1.00 74.19 848 ILE A N 1
ATOM 6766 C CA . ILE A 1 848 ? -11.866 8.504 -31.657 1.00 74.19 848 ILE A CA 1
ATOM 6767 C C . ILE A 1 848 ? -11.532 7.008 -31.719 1.00 74.19 848 ILE A C 1
ATOM 6769 O O . ILE A 1 848 ? -11.962 6.246 -30.847 1.00 74.19 848 ILE A O 1
ATOM 6773 N N . VAL A 1 849 ? -10.717 6.600 -32.698 1.00 77.75 849 VAL A N 1
ATOM 6774 C CA . VAL A 1 849 ? -10.252 5.212 -32.865 1.00 77.75 849 VAL A CA 1
ATOM 6775 C C . VAL A 1 849 ? -9.518 4.746 -31.612 1.00 77.75 849 VAL A C 1
ATOM 6777 O O . VAL A 1 849 ? -9.825 3.693 -31.050 1.00 77.75 849 VAL A O 1
ATOM 6780 N N . TYR A 1 850 ? -8.605 5.576 -31.112 1.00 73.88 850 TYR A N 1
ATOM 6781 C CA . TYR A 1 850 ? -7.849 5.310 -29.893 1.00 73.88 850 TYR A CA 1
ATOM 6782 C C . TYR A 1 850 ? -8.749 5.126 -28.660 1.00 73.88 850 TYR A C 1
ATOM 6784 O O . TYR A 1 850 ? -8.563 4.186 -27.880 1.00 73.88 850 TYR A O 1
ATOM 6792 N N . ASN A 1 851 ? -9.752 5.990 -28.484 1.00 73.12 851 ASN A N 1
ATOM 6793 C CA . ASN A 1 851 ? -10.679 5.918 -27.354 1.00 73.12 851 ASN A CA 1
ATOM 6794 C C . ASN A 1 851 ? -11.544 4.650 -27.388 1.00 73.12 851 ASN A C 1
ATOM 6796 O O . ASN A 1 851 ? -11.739 4.018 -26.347 1.00 73.12 851 ASN A O 1
ATOM 6800 N N . ILE A 1 852 ? -12.014 4.236 -28.569 1.00 77.38 852 ILE A N 1
ATOM 6801 C CA . ILE A 1 852 ? -12.810 3.011 -28.734 1.00 77.38 852 ILE A CA 1
ATOM 6802 C C . ILE A 1 852 ? -11.961 1.767 -28.470 1.00 77.38 852 ILE A C 1
ATOM 6804 O O . ILE A 1 852 ? -12.384 0.881 -27.723 1.00 77.38 852 ILE A O 1
ATOM 6808 N N . ILE A 1 853 ? -10.740 1.717 -29.008 1.00 77.75 853 ILE A N 1
ATOM 6809 C CA . ILE A 1 853 ? -9.824 0.594 -28.780 1.00 77.75 853 ILE A CA 1
ATOM 6810 C C . ILE A 1 853 ? -9.479 0.474 -27.295 1.00 77.75 853 ILE A C 1
ATOM 6812 O O . ILE A 1 853 ? -9.519 -0.627 -26.751 1.00 77.75 853 ILE A O 1
ATOM 6816 N N . GLN A 1 854 ? -9.198 1.583 -26.606 1.00 71.50 854 GLN A N 1
ATOM 6817 C CA . GLN A 1 854 ? -8.958 1.553 -25.161 1.00 71.50 854 GLN A CA 1
ATOM 6818 C C . GLN A 1 854 ? -10.172 1.065 -24.367 1.00 71.50 854 GLN A C 1
ATOM 6820 O O . GLN A 1 854 ? -10.018 0.258 -23.446 1.00 71.50 854 GLN A O 1
ATOM 6825 N N . ALA A 1 855 ? -11.370 1.536 -24.721 1.00 72.56 855 ALA A N 1
ATOM 6826 C CA . ALA A 1 855 ? -12.607 1.124 -24.072 1.00 72.56 855 ALA A CA 1
ATOM 6827 C C . ALA A 1 855 ? -12.819 -0.392 -24.205 1.00 72.56 855 ALA A C 1
ATOM 6829 O O . ALA A 1 855 ? -13.009 -1.080 -23.200 1.00 72.56 855 ALA A O 1
ATOM 6830 N N . LEU A 1 856 ? -12.710 -0.926 -25.425 1.00 77.31 856 LEU A N 1
ATOM 6831 C CA . LEU A 1 856 ? -12.906 -2.349 -25.708 1.00 77.31 856 LEU A CA 1
ATOM 6832 C C . LEU A 1 856 ? -11.790 -3.221 -25.136 1.00 77.31 856 LEU A C 1
ATOM 6834 O O . LEU A 1 856 ? -12.071 -4.284 -24.591 1.00 77.31 856 LEU A O 1
ATOM 6838 N N . ARG A 1 857 ? -10.541 -2.751 -25.156 1.00 74.12 857 ARG A N 1
ATOM 6839 C CA . ARG A 1 857 ? -9.413 -3.466 -24.554 1.00 74.12 857 ARG A CA 1
ATOM 6840 C C . ARG A 1 857 ? -9.615 -3.713 -23.060 1.00 74.12 857 ARG A C 1
ATOM 6842 O O . ARG A 1 857 ? -9.275 -4.783 -22.576 1.00 74.12 857 ARG A O 1
ATOM 6849 N N . SER A 1 858 ? -10.199 -2.761 -22.330 1.00 66.69 858 SER A N 1
ATOM 6850 C CA . SER A 1 858 ? -10.507 -2.956 -20.902 1.00 66.69 858 SER A CA 1
ATOM 6851 C C . SER A 1 858 ? -11.513 -4.090 -20.638 1.00 66.69 858 SER A C 1
ATOM 6853 O O . SER A 1 858 ? -11.666 -4.530 -19.499 1.00 66.69 858 SER A O 1
ATOM 6855 N N . GLN A 1 859 ? -12.207 -4.554 -21.681 1.00 72.69 859 GLN A N 1
ATOM 6856 C CA . GLN A 1 859 ? -13.260 -5.564 -21.621 1.00 72.69 859 GLN A CA 1
ATOM 6857 C C . GLN A 1 859 ? -12.903 -6.865 -22.355 1.00 72.69 859 GLN A C 1
ATOM 6859 O O . GLN A 1 859 ? -13.484 -7.905 -22.044 1.00 72.69 859 GLN A O 1
ATOM 6864 N N . ASP A 1 860 ? -11.970 -6.839 -23.308 1.00 77.19 860 ASP A N 1
ATOM 6865 C CA . ASP A 1 860 ? -11.559 -8.007 -24.085 1.00 77.19 860 ASP A CA 1
ATOM 6866 C C . ASP A 1 860 ? -10.034 -8.190 -24.093 1.00 77.19 860 ASP A C 1
ATOM 6868 O O . ASP A 1 860 ? -9.290 -7.498 -24.795 1.00 77.19 860 ASP A O 1
ATOM 6872 N N . ASN A 1 861 ? -9.581 -9.199 -23.346 1.00 70.69 861 ASN A N 1
ATOM 6873 C CA . ASN A 1 861 ? -8.172 -9.580 -23.270 1.00 70.69 861 ASN A CA 1
ATOM 6874 C C . ASN A 1 861 ? -7.627 -10.066 -24.628 1.00 70.69 861 ASN A C 1
ATOM 6876 O O . ASN A 1 861 ? -6.427 -9.977 -24.856 1.00 70.69 861 ASN A O 1
ATOM 6880 N N . ARG A 1 862 ? -8.475 -10.541 -25.559 1.00 76.12 862 ARG A N 1
ATOM 6881 C CA . ARG A 1 862 ? -8.033 -10.973 -26.901 1.00 76.12 862 ARG A CA 1
ATOM 6882 C C . ARG A 1 862 ? -7.461 -9.804 -27.699 1.00 76.12 862 ARG A C 1
ATOM 6884 O O . ARG A 1 862 ? -6.448 -9.961 -28.381 1.00 76.12 862 ARG A O 1
ATOM 6891 N N . LEU A 1 863 ? -8.086 -8.629 -27.576 1.00 73.38 863 LEU A N 1
ATOM 6892 C CA . LEU A 1 863 ? -7.609 -7.396 -28.198 1.00 73.38 863 LEU A CA 1
ATOM 6893 C C . LEU A 1 863 ? -6.283 -6.960 -27.562 1.00 73.38 863 LEU A C 1
ATOM 6895 O O . LEU A 1 863 ? -5.351 -6.612 -28.278 1.00 73.38 863 LEU A O 1
ATOM 6899 N N . GLU A 1 864 ? -6.157 -7.051 -26.234 1.00 68.81 864 GLU A N 1
ATOM 6900 C CA . GLU A 1 864 ? -4.891 -6.798 -25.531 1.00 68.81 864 GLU A CA 1
ATOM 6901 C C . GLU A 1 864 ? -3.765 -7.739 -25.994 1.00 68.81 864 GLU A C 1
ATOM 6903 O O . GLU A 1 864 ? -2.670 -7.277 -26.323 1.00 68.81 864 GLU A O 1
ATOM 6908 N N . ASP A 1 865 ? -4.032 -9.041 -26.086 1.00 69.06 865 ASP A N 1
ATOM 6909 C CA . ASP A 1 865 ? -3.063 -10.046 -26.528 1.00 69.06 865 ASP A CA 1
ATOM 6910 C C . ASP A 1 865 ? -2.636 -9.840 -27.986 1.00 69.06 865 ASP A C 1
ATOM 6912 O O . ASP A 1 865 ? -1.461 -9.993 -28.328 1.00 69.06 865 ASP A O 1
ATOM 6916 N N . TRP A 1 866 ? -3.568 -9.476 -28.866 1.00 73.94 866 TRP A N 1
ATOM 6917 C CA . TRP A 1 866 ? -3.273 -9.146 -30.260 1.00 73.94 866 TRP A CA 1
ATOM 6918 C C . TRP A 1 866 ? -2.385 -7.893 -30.378 1.00 73.94 866 TRP A C 1
ATOM 6920 O O . TRP A 1 866 ? -1.344 -7.945 -31.035 1.00 73.94 866 TRP A O 1
ATOM 6930 N N . ILE A 1 867 ? -2.690 -6.823 -29.638 1.00 68.38 867 ILE A N 1
ATOM 6931 C CA . ILE A 1 867 ? -1.869 -5.602 -29.575 1.00 68.38 867 ILE A CA 1
ATOM 6932 C C . ILE A 1 867 ? -0.457 -5.897 -29.027 1.00 68.38 867 ILE A C 1
ATOM 6934 O O . ILE A 1 867 ? 0.556 -5.417 -29.548 1.00 68.38 867 ILE A O 1
ATOM 6938 N N . ASN A 1 868 ? -0.360 -6.728 -27.986 1.00 63.53 868 ASN A N 1
ATOM 6939 C CA . ASN A 1 868 ? 0.918 -7.136 -27.399 1.00 63.53 868 ASN A CA 1
ATOM 6940 C C . ASN A 1 868 ? 1.769 -7.973 -28.369 1.00 63.53 868 ASN A C 1
ATOM 6942 O O . ASN A 1 868 ? 2.997 -7.832 -28.392 1.00 63.53 868 ASN A O 1
ATOM 6946 N N . ARG A 1 869 ? 1.146 -8.827 -29.192 1.00 66.44 869 ARG A N 1
ATOM 6947 C CA . ARG A 1 869 ? 1.840 -9.570 -30.258 1.00 66.44 869 ARG A CA 1
ATOM 6948 C C . ARG A 1 869 ? 2.454 -8.623 -31.292 1.00 66.44 869 ARG A C 1
ATOM 6950 O O . ARG A 1 869 ? 3.651 -8.744 -31.551 1.00 66.44 869 ARG A O 1
ATOM 6957 N N . LEU A 1 870 ? 1.695 -7.638 -31.779 1.00 65.62 870 LEU A N 1
ATOM 6958 C CA . LEU A 1 870 ? 2.172 -6.630 -32.740 1.00 65.62 870 LEU A CA 1
ATOM 6959 C C . LEU A 1 870 ? 3.402 -5.861 -32.223 1.00 65.62 870 LEU A C 1
ATOM 6961 O O . LEU A 1 870 ? 4.408 -5.734 -32.925 1.00 65.62 870 LEU A O 1
ATOM 6965 N N . ASN A 1 871 ? 3.377 -5.432 -30.956 1.00 59.84 871 ASN A N 1
ATOM 6966 C CA . ASN A 1 871 ? 4.525 -4.799 -30.293 1.00 59.84 871 ASN A CA 1
ATOM 6967 C C . ASN A 1 871 ? 5.785 -5.672 -30.319 1.00 59.84 871 ASN A C 1
ATOM 6969 O O . ASN A 1 871 ? 6.883 -5.207 -30.640 1.00 59.84 871 ASN A O 1
ATOM 6973 N N . ASN A 1 872 ? 5.637 -6.940 -29.932 1.00 57.47 872 ASN A N 1
ATOM 6974 C CA . ASN A 1 872 ? 6.754 -7.871 -29.827 1.00 57.47 872 ASN A CA 1
ATOM 6975 C C . ASN A 1 872 ? 7.365 -8.177 -31.200 1.00 57.47 872 ASN A C 1
ATOM 6977 O O . ASN A 1 872 ? 8.589 -8.282 -31.318 1.00 57.47 872 ASN A O 1
ATOM 6981 N N . GLU A 1 873 ? 6.543 -8.283 -32.243 1.00 61.25 873 GLU A N 1
ATOM 6982 C CA . GLU A 1 873 ? 7.016 -8.474 -33.614 1.00 61.25 873 GLU A CA 1
ATOM 6983 C C . GLU A 1 873 ? 7.761 -7.258 -34.158 1.00 61.25 873 GLU A C 1
ATOM 6985 O O . GLU A 1 873 ? 8.852 -7.420 -34.716 1.00 61.25 873 GLU A O 1
ATOM 6990 N N . TYR A 1 874 ? 7.251 -6.049 -33.912 1.00 59.06 874 TYR A N 1
ATOM 6991 C CA . TYR A 1 874 ? 7.910 -4.814 -34.328 1.00 59.06 874 TYR A CA 1
ATOM 6992 C C . TYR A 1 874 ? 9.271 -4.631 -33.641 1.00 59.06 874 TYR A C 1
ATOM 6994 O O . TYR A 1 874 ? 10.268 -4.321 -34.296 1.00 59.06 874 TYR A O 1
ATOM 7002 N N . VAL A 1 875 ? 9.368 -4.911 -32.335 1.00 53.91 875 VAL A N 1
ATOM 7003 C CA . VAL A 1 875 ? 10.649 -4.870 -31.602 1.00 53.91 875 VAL A CA 1
ATOM 7004 C C . VAL A 1 875 ? 11.641 -5.906 -32.141 1.00 53.91 875 VAL A C 1
ATOM 7006 O O . VAL A 1 875 ? 12.844 -5.636 -32.187 1.00 53.91 875 VAL A O 1
ATOM 7009 N N . ARG A 1 876 ? 11.153 -7.082 -32.561 1.00 51.50 876 ARG A N 1
ATOM 7010 C CA . ARG A 1 876 ? 11.983 -8.199 -33.032 1.00 51.50 876 ARG A CA 1
ATOM 7011 C C . ARG A 1 876 ? 12.443 -8.051 -34.482 1.00 51.50 876 ARG A C 1
ATOM 7013 O O . ARG A 1 876 ? 13.539 -8.501 -34.801 1.00 51.50 876 ARG A O 1
ATOM 7020 N N . THR A 1 877 ? 11.608 -7.501 -35.360 1.00 53.94 877 THR A N 1
ATOM 7021 C CA . THR A 1 877 ? 11.825 -7.539 -36.819 1.00 53.94 877 THR A CA 1
ATOM 7022 C C . THR A 1 877 ? 11.849 -6.160 -37.481 1.00 53.94 877 THR A C 1
ATOM 7024 O O . THR A 1 877 ? 12.317 -6.036 -38.610 1.00 53.94 877 THR A O 1
ATOM 7027 N N . GLY A 1 878 ? 11.398 -5.112 -36.785 1.00 51.34 878 GLY A N 1
ATOM 7028 C CA . GLY A 1 878 ? 11.265 -3.760 -37.331 1.00 51.34 878 GLY A CA 1
ATOM 7029 C C . GLY A 1 878 ? 10.100 -3.582 -38.310 1.00 51.34 878 GLY A C 1
ATOM 7030 O O . GLY A 1 878 ? 10.006 -2.518 -38.917 1.00 51.34 878 GLY A O 1
ATOM 7031 N N . ARG A 1 879 ? 9.249 -4.603 -38.484 1.00 55.59 879 ARG A N 1
ATOM 7032 C CA . ARG A 1 879 ? 8.028 -4.615 -39.306 1.00 55.59 879 ARG A CA 1
ATOM 7033 C C . ARG A 1 879 ? 6.940 -5.423 -38.586 1.00 55.59 879 ARG A C 1
ATOM 7035 O O . ARG A 1 879 ? 7.261 -6.188 -37.678 1.00 55.59 879 ARG A O 1
ATOM 7042 N N . ILE A 1 880 ? 5.680 -5.254 -38.969 1.00 57.69 880 ILE A N 1
ATOM 7043 C CA . ILE A 1 880 ? 4.591 -6.138 -38.534 1.00 57.69 880 ILE A CA 1
ATOM 7044 C C . ILE A 1 880 ? 4.518 -7.296 -39.541 1.00 57.69 880 ILE A C 1
ATOM 7046 O O . ILE A 1 880 ? 4.585 -7.076 -40.752 1.00 57.69 880 ILE A O 1
ATOM 7050 N N . GLY A 1 881 ? 4.534 -8.543 -39.061 1.00 51.81 881 GLY A N 1
ATOM 7051 C CA . GLY A 1 881 ? 4.546 -9.721 -39.929 1.00 51.81 881 GLY A CA 1
ATOM 7052 C C . GLY A 1 881 ? 3.183 -9.964 -40.581 1.00 51.81 881 GLY A C 1
ATOM 7053 O O . GLY A 1 881 ? 2.148 -9.755 -39.961 1.00 51.81 881 GLY A O 1
ATOM 7054 N N . SER A 1 882 ? 3.170 -10.474 -41.815 1.00 47.72 882 SER A N 1
ATOM 7055 C CA . SER A 1 882 ? 1.957 -10.863 -42.559 1.00 47.72 882 SER A CA 1
ATOM 7056 C C . SER A 1 882 ? 1.298 -12.164 -42.065 1.00 47.72 882 SER A C 1
ATOM 7058 O O . SER A 1 882 ? 0.474 -12.729 -42.774 1.00 47.72 882 SER A O 1
ATOM 7060 N N . ASP A 1 883 ? 1.694 -12.679 -40.897 1.00 44.09 883 ASP A N 1
ATOM 7061 C CA . ASP A 1 883 ? 1.276 -13.994 -40.382 1.00 44.09 883 ASP A CA 1
ATOM 7062 C C . ASP A 1 883 ? -0.050 -13.944 -39.593 1.00 44.09 883 ASP A C 1
ATOM 7064 O O . ASP A 1 883 ? -0.487 -14.956 -39.046 1.00 44.09 883 ASP A O 1
ATOM 7068 N N . CYS A 1 884 ? -0.716 -12.787 -39.525 1.00 47.62 884 CYS A N 1
ATOM 7069 C CA . CYS A 1 884 ? -2.099 -12.703 -39.057 1.00 47.62 884 CYS A CA 1
ATOM 7070 C C . CYS A 1 884 ? -3.035 -13.044 -40.222 1.00 47.62 884 CYS A C 1
ATOM 7072 O O . CYS A 1 884 ? -3.147 -12.277 -41.172 1.00 47.62 884 CYS A O 1
ATOM 7074 N N . THR A 1 885 ? -3.690 -14.202 -40.168 1.00 45.91 885 THR A N 1
ATOM 7075 C CA . THR A 1 885 ? -4.794 -14.534 -41.079 1.00 45.91 885 THR A CA 1
ATOM 7076 C C . THR A 1 885 ? -5.941 -13.535 -40.885 1.00 45.91 885 THR A C 1
ATOM 7078 O O . THR A 1 885 ? -6.286 -13.251 -39.739 1.00 45.91 885 THR A O 1
ATOM 7081 N N . ASP A 1 886 ? -6.538 -13.028 -41.972 1.00 49.06 886 ASP A N 1
ATOM 7082 C CA . ASP A 1 886 ? -7.577 -11.970 -41.962 1.00 49.06 886 ASP A CA 1
ATOM 7083 C C . ASP A 1 886 ? -8.766 -12.249 -41.018 1.00 49.06 886 ASP A C 1
ATOM 7085 O O . ASP A 1 886 ? -9.390 -11.319 -40.506 1.00 49.06 886 ASP A O 1
ATOM 7089 N N . ASP A 1 887 ? -9.063 -13.520 -40.731 1.00 46.53 887 ASP A N 1
ATOM 7090 C CA . ASP A 1 887 ? -10.167 -13.915 -39.847 1.00 46.53 887 ASP A CA 1
ATOM 7091 C C . ASP A 1 887 ? -9.915 -13.633 -38.352 1.00 46.53 887 ASP A C 1
ATOM 7093 O O . ASP A 1 887 ? -10.876 -13.489 -37.597 1.00 46.53 887 ASP A O 1
ATOM 7097 N N . ASP A 1 888 ? -8.654 -13.486 -37.928 1.00 56.06 888 ASP A N 1
ATOM 7098 C CA . ASP A 1 888 ? -8.260 -13.239 -36.528 1.00 56.06 888 ASP A CA 1
ATOM 7099 C C . ASP A 1 888 ? -8.051 -11.744 -36.213 1.00 56.06 888 ASP A C 1
ATOM 7101 O O . ASP A 1 888 ? -7.651 -11.391 -35.096 1.00 56.06 888 ASP A O 1
ATOM 7105 N N . VAL A 1 889 ? -8.278 -10.849 -37.184 1.00 66.44 889 VAL A N 1
ATOM 7106 C CA . VAL A 1 889 ? -8.024 -9.412 -37.028 1.00 66.44 889 VAL A CA 1
ATOM 7107 C C . VAL A 1 889 ? -9.289 -8.703 -36.514 1.00 66.44 889 VAL A C 1
ATOM 7109 O O . VAL A 1 889 ? -10.290 -8.618 -37.228 1.00 66.44 889 VAL A O 1
ATOM 7112 N N . PRO A 1 890 ? -9.271 -8.141 -35.289 1.00 71.75 890 PRO A N 1
ATOM 7113 C CA . PRO A 1 890 ? -10.437 -7.463 -34.715 1.00 71.75 890 PRO A CA 1
ATOM 7114 C C . PRO A 1 890 ? -10.697 -6.071 -35.320 1.00 71.75 890 PRO A C 1
ATOM 7116 O O . PRO A 1 890 ? -11.719 -5.455 -35.015 1.00 71.75 890 PRO A O 1
ATOM 7119 N N . ILE A 1 891 ? -9.779 -5.557 -36.149 1.00 75.88 891 ILE A N 1
ATOM 7120 C CA . ILE A 1 891 ? -9.833 -4.231 -36.776 1.00 75.88 891 ILE A CA 1
ATOM 7121 C C . ILE A 1 891 ? -9.705 -4.376 -38.297 1.00 75.88 891 ILE A C 1
ATOM 7123 O O . ILE A 1 891 ? -8.728 -4.925 -38.790 1.00 75.88 891 ILE A O 1
ATOM 7127 N N . ILE A 1 892 ? -10.670 -3.839 -39.035 1.00 78.38 892 ILE A N 1
ATOM 7128 C CA . ILE A 1 892 ? -10.680 -3.736 -40.493 1.00 78.38 892 ILE A CA 1
ATOM 7129 C C . ILE A 1 892 ? -10.444 -2.268 -40.856 1.00 78.38 892 ILE A C 1
ATOM 7131 O O . ILE A 1 892 ? -11.133 -1.385 -40.344 1.00 78.38 892 ILE A O 1
ATOM 7135 N N . ILE A 1 893 ? -9.481 -2.004 -41.739 1.00 72.44 893 ILE A N 1
ATOM 7136 C CA . ILE A 1 893 ? -9.165 -0.657 -42.230 1.00 72.44 893 ILE A CA 1
ATOM 7137 C C . ILE A 1 893 ? -9.546 -0.583 -43.706 1.00 72.44 893 ILE A C 1
ATOM 7139 O O . ILE A 1 893 ? -9.034 -1.355 -44.515 1.00 72.44 893 ILE A O 1
ATOM 7143 N N . GLN A 1 894 ? -10.421 0.356 -44.054 1.00 71.75 894 GLN A N 1
ATOM 7144 C CA . GLN A 1 894 ? -10.864 0.604 -45.423 1.00 71.75 894 GLN A CA 1
ATOM 7145 C C . GLN A 1 894 ? -10.625 2.064 -45.771 1.00 71.75 894 GLN A C 1
ATOM 7147 O O . GLN A 1 894 ? -11.352 2.951 -45.329 1.00 71.75 894 GLN A O 1
ATOM 7152 N N . ILE A 1 895 ? -9.564 2.313 -46.534 1.00 68.69 895 ILE A N 1
ATOM 7153 C CA . ILE A 1 895 ? -9.184 3.653 -46.970 1.00 68.69 895 ILE A CA 1
ATOM 7154 C C . ILE A 1 895 ? -8.857 3.599 -48.460 1.00 68.69 895 ILE A C 1
ATOM 7156 O O . ILE A 1 895 ? -7.930 2.900 -48.874 1.00 68.69 895 ILE A O 1
ATOM 7160 N N . GLU A 1 896 ? -9.611 4.343 -49.267 1.00 59.28 896 GLU A N 1
ATOM 7161 C CA . GLU A 1 896 ? -9.395 4.422 -50.712 1.00 59.28 896 GLU A CA 1
ATOM 7162 C C . GLU A 1 896 ? -8.171 5.310 -51.039 1.00 59.28 896 GLU A C 1
ATOM 7164 O O . GLU A 1 896 ? -7.993 6.415 -50.525 1.00 59.28 896 GLU A O 1
ATOM 7169 N N . GLY A 1 897 ? -7.267 4.810 -51.893 1.00 55.16 897 GLY A N 1
ATOM 7170 C CA . GLY A 1 897 ? -6.180 5.599 -52.488 1.00 55.16 897 GLY A CA 1
ATOM 7171 C C . GLY A 1 897 ? -4.955 5.914 -51.610 1.00 55.16 897 GLY A C 1
ATOM 7172 O O . GLY A 1 897 ? -4.181 6.798 -51.987 1.00 55.16 897 GLY A O 1
ATOM 7173 N N . ILE A 1 898 ? -4.758 5.235 -50.478 1.00 60.47 898 ILE A N 1
ATOM 7174 C CA . ILE A 1 898 ? -3.541 5.300 -49.637 1.00 60.47 898 ILE A CA 1
ATOM 7175 C C . ILE A 1 898 ? -2.844 3.933 -49.670 1.00 60.47 898 ILE A C 1
ATOM 7177 O O . ILE A 1 898 ? -3.511 2.925 -49.890 1.00 60.47 898 ILE A O 1
ATOM 7181 N N . ASP A 1 899 ? -1.517 3.867 -49.478 1.00 64.44 899 ASP A N 1
ATOM 7182 C CA . ASP A 1 899 ? -0.839 2.580 -49.252 1.00 64.44 899 ASP A CA 1
ATOM 7183 C C . ASP A 1 899 ? -1.362 1.971 -47.943 1.00 64.44 899 ASP A C 1
ATOM 7185 O O . ASP A 1 899 ? -0.883 2.271 -46.846 1.00 64.44 899 ASP A O 1
ATOM 7189 N N . ILE A 1 900 ? -2.386 1.125 -48.091 1.00 60.78 900 ILE A N 1
ATOM 7190 C CA . ILE A 1 900 ? -3.110 0.458 -47.007 1.00 60.78 900 ILE A CA 1
ATOM 7191 C C . ILE A 1 900 ? -2.126 -0.259 -46.086 1.00 60.78 900 ILE A C 1
ATOM 7193 O O . ILE A 1 900 ? -2.327 -0.288 -44.877 1.00 60.78 900 ILE A O 1
ATOM 7197 N N . LYS A 1 901 ? -1.037 -0.805 -46.634 1.00 63.22 901 LYS A N 1
ATOM 7198 C CA . LYS A 1 901 ? -0.084 -1.600 -45.869 1.00 63.22 901 LYS A CA 1
ATOM 7199 C C . LYS A 1 901 ? 0.789 -0.726 -44.981 1.00 63.22 901 LYS A C 1
ATOM 7201 O O . LYS A 1 901 ? 0.929 -1.018 -43.799 1.00 63.22 901 LYS A O 1
ATOM 7206 N N . GLN A 1 902 ? 1.322 0.364 -45.527 1.00 64.31 902 GLN A N 1
ATOM 7207 C CA . GLN A 1 902 ? 2.103 1.312 -44.736 1.00 64.31 902 GLN A CA 1
ATOM 7208 C C . GLN A 1 902 ? 1.240 1.975 -43.655 1.00 64.31 902 GLN A C 1
ATOM 7210 O O . GLN A 1 902 ? 1.638 2.040 -42.494 1.00 64.31 902 GLN A O 1
ATOM 7215 N N . PHE A 1 903 ? 0.041 2.420 -44.026 1.00 62.78 903 PHE A N 1
ATOM 7216 C CA . PHE A 1 903 ? -0.875 3.072 -43.102 1.00 62.78 903 PHE A CA 1
ATOM 7217 C C . PHE A 1 903 ? -1.335 2.125 -41.981 1.00 62.78 903 PHE A C 1
ATOM 7219 O O . PHE A 1 903 ? -1.343 2.494 -40.806 1.00 62.78 903 PHE A O 1
ATOM 7226 N N . SER A 1 904 ? -1.654 0.875 -42.331 1.00 63.88 904 SER A N 1
ATOM 7227 C CA . SER A 1 904 ? -2.011 -0.169 -41.371 1.00 63.88 904 SER A CA 1
ATOM 7228 C C . SER A 1 904 ? -0.864 -0.474 -40.410 1.00 63.88 904 SER A C 1
ATOM 7230 O O . SER A 1 904 ? -1.106 -0.604 -39.211 1.00 63.88 904 SER A O 1
ATOM 7232 N N . ASP A 1 905 ? 0.374 -0.561 -40.903 1.00 67.69 905 ASP A N 1
ATOM 7233 C CA . ASP A 1 905 ? 1.547 -0.808 -40.062 1.00 67.69 905 ASP A CA 1
ATOM 7234 C C . ASP A 1 905 ? 1.757 0.330 -39.048 1.00 67.69 905 ASP A C 1
ATOM 7236 O O . ASP A 1 905 ? 1.992 0.080 -37.863 1.00 67.69 905 ASP A O 1
ATOM 7240 N N . GLU A 1 906 ? 1.631 1.586 -39.482 1.00 66.19 906 GLU A N 1
ATOM 7241 C CA . GLU A 1 906 ? 1.784 2.753 -38.607 1.00 66.19 906 GLU A CA 1
ATOM 7242 C C . GLU A 1 906 ? 0.642 2.862 -37.575 1.00 66.19 906 GLU A C 1
ATOM 7244 O O . GLU A 1 906 ? 0.905 3.104 -36.390 1.00 66.19 906 GLU A O 1
ATOM 7249 N N . LEU A 1 907 ? -0.608 2.591 -37.978 1.00 65.69 907 LEU A N 1
ATOM 7250 C CA . LEU A 1 907 ? -1.762 2.556 -37.074 1.00 65.69 907 LEU A CA 1
ATOM 7251 C C . LEU A 1 907 ? -1.607 1.458 -36.014 1.00 65.69 907 LEU A C 1
ATOM 7253 O O . LEU A 1 907 ? -1.789 1.709 -34.820 1.00 65.69 907 LEU A O 1
ATOM 7257 N N . TYR A 1 908 ? -1.217 0.250 -36.423 1.00 69.62 908 TYR A N 1
ATOM 7258 C CA . TYR A 1 908 ? -0.973 -0.857 -35.502 1.00 69.62 908 TYR A CA 1
ATOM 7259 C C . TYR A 1 908 ? 0.155 -0.551 -34.515 1.00 69.62 908 TYR A C 1
ATOM 7261 O O . TYR A 1 908 ? 0.014 -0.863 -33.333 1.00 69.62 908 TYR A O 1
ATOM 7269 N N . VAL A 1 909 ? 1.237 0.113 -34.939 1.00 64.50 909 VAL A N 1
ATOM 7270 C CA . VAL A 1 909 ? 2.305 0.566 -34.030 1.00 64.50 909 VAL A CA 1
ATOM 7271 C C . VAL A 1 909 ? 1.770 1.560 -32.998 1.00 64.50 909 VAL A C 1
ATOM 7273 O O . VAL A 1 909 ? 2.054 1.410 -31.805 1.00 64.50 909 VAL A O 1
ATOM 7276 N N . GLN A 1 910 ? 0.977 2.549 -33.413 1.00 59.34 910 GLN A N 1
ATOM 7277 C CA . GLN A 1 910 ? 0.393 3.507 -32.475 1.00 59.34 910 GLN A CA 1
ATOM 7278 C C . GLN A 1 910 ? -0.572 2.837 -31.491 1.00 59.34 910 GLN A C 1
ATOM 7280 O O . GLN A 1 910 ? -0.459 3.062 -30.285 1.00 59.34 910 GLN A O 1
ATOM 7285 N N . ILE A 1 911 ? -1.440 1.937 -31.955 1.00 58.91 911 ILE A N 1
ATOM 7286 C CA . ILE A 1 911 ? -2.329 1.141 -31.092 1.00 58.91 911 ILE A CA 1
ATOM 7287 C C . ILE A 1 911 ? -1.519 0.295 -30.094 1.00 58.91 911 ILE A C 1
ATOM 7289 O O . ILE A 1 911 ? -1.877 0.170 -28.919 1.00 58.91 911 ILE A O 1
ATOM 7293 N N . ALA A 1 912 ? -0.382 -0.243 -30.530 1.00 55.28 912 ALA A N 1
ATOM 7294 C CA . ALA A 1 912 ? 0.512 -1.027 -29.695 1.00 55.28 912 ALA A CA 1
ATOM 7295 C C . ALA A 1 912 ? 1.219 -0.201 -28.607 1.00 55.28 912 ALA A C 1
ATOM 7297 O O . ALA A 1 912 ? 1.490 -0.698 -27.512 1.00 55.28 912 ALA A O 1
ATOM 7298 N N . THR A 1 913 ? 1.397 1.104 -28.797 1.00 50.09 913 THR A N 1
ATOM 7299 C CA . THR A 1 913 ? 2.006 1.969 -27.775 1.00 50.09 913 THR A CA 1
ATOM 7300 C C . THR A 1 913 ? 1.131 2.279 -26.544 1.00 50.09 913 THR A C 1
ATOM 7302 O O . THR A 1 913 ? 1.617 2.896 -25.594 1.00 50.09 913 THR A O 1
ATOM 7305 N N . VAL A 1 914 ? -0.116 1.802 -26.479 1.00 46.12 914 VAL A N 1
ATOM 7306 C CA . VAL A 1 914 ? -1.144 2.261 -25.518 1.00 46.12 914 VAL A CA 1
ATOM 7307 C C . VAL A 1 914 ? -1.182 1.464 -24.194 1.00 46.12 914 VAL A C 1
ATOM 7309 O O . VAL A 1 914 ? -2.238 1.192 -23.648 1.00 46.12 914 VAL A O 1
ATOM 7312 N N . ASN A 1 915 ? -0.029 1.152 -23.591 1.00 40.75 915 ASN A N 1
ATOM 7313 C CA . ASN A 1 915 ? 0.190 0.300 -22.392 1.00 40.75 915 ASN A CA 1
ATOM 7314 C C . ASN A 1 915 ? 0.213 -1.207 -22.683 1.00 40.75 915 ASN A C 1
ATOM 7316 O O . ASN A 1 915 ? -0.690 -1.722 -23.316 1.00 40.75 915 ASN A O 1
ATOM 7320 N N . ALA A 1 916 ? 1.175 -1.940 -22.129 1.00 37.69 916 ALA A N 1
ATOM 7321 C CA . ALA A 1 916 ? 1.240 -3.404 -22.161 1.00 37.69 916 ALA A CA 1
ATOM 7322 C C . ALA A 1 916 ? 1.546 -3.916 -20.746 1.00 37.69 916 ALA A C 1
ATOM 7324 O O . ALA A 1 916 ? 2.337 -3.288 -20.041 1.00 37.69 916 ALA A O 1
ATOM 7325 N N . ASN A 1 917 ? 0.951 -5.035 -20.326 1.00 36.69 917 ASN A N 1
ATOM 7326 C CA . ASN A 1 917 ? 1.293 -5.756 -19.094 1.00 36.69 917 ASN A CA 1
ATOM 7327 C C . ASN A 1 917 ? 2.096 -7.022 -19.473 1.00 36.69 917 ASN A C 1
ATOM 7329 O O . ASN A 1 917 ? 1.680 -7.711 -20.405 1.00 36.69 917 ASN A O 1
ATOM 7333 N N . PRO A 1 918 ? 3.239 -7.345 -18.839 1.00 34.75 918 PRO A N 1
ATOM 7334 C CA . PRO A 1 918 ? 4.126 -8.396 -19.317 1.00 34.75 918 PRO A CA 1
ATOM 7335 C C . PRO A 1 918 ? 4.062 -9.628 -18.416 1.00 34.75 918 PRO A C 1
ATOM 7337 O O . PRO A 1 918 ? 4.520 -9.586 -17.279 1.00 34.75 918 PRO A O 1
ATOM 7340 N N . ASP A 1 919 ? 3.642 -10.769 -18.947 1.00 31.23 919 ASP A N 1
ATOM 7341 C CA . ASP A 1 919 ? 4.050 -12.037 -18.355 1.00 31.23 919 ASP A CA 1
ATOM 7342 C C . ASP A 1 919 ? 4.397 -13.072 -19.423 1.00 31.23 919 ASP A C 1
ATOM 7344 O O . ASP A 1 919 ? 3.781 -13.159 -20.480 1.00 31.23 919 ASP A O 1
ATOM 7348 N N . ASN A 1 920 ? 5.404 -13.874 -19.072 1.00 31.58 920 ASN A N 1
ATOM 7349 C CA . ASN A 1 920 ? 5.937 -15.060 -19.748 1.00 31.58 920 ASN A CA 1
ATOM 7350 C C . ASN A 1 920 ? 6.931 -14.876 -20.896 1.00 31.58 920 ASN A C 1
ATOM 7352 O O . ASN A 1 920 ? 6.578 -15.081 -22.048 1.00 31.58 920 ASN A O 1
ATOM 7356 N N . ILE A 1 921 ? 8.228 -14.772 -20.561 1.00 34.00 921 ILE A N 1
ATOM 7357 C CA . ILE A 1 921 ? 9.279 -15.542 -21.260 1.00 34.00 921 ILE A CA 1
ATOM 7358 C C . ILE A 1 921 ? 10.379 -15.949 -20.256 1.00 34.00 921 ILE A C 1
ATOM 7360 O O . ILE A 1 921 ? 11.110 -15.105 -19.741 1.00 34.00 921 ILE A O 1
ATOM 7364 N N . ARG A 1 922 ? 10.553 -17.254 -19.997 1.00 28.00 922 ARG A N 1
ATOM 7365 C CA . ARG A 1 922 ? 11.749 -17.822 -19.337 1.00 28.00 922 ARG A CA 1
ATOM 7366 C C . ARG A 1 922 ? 12.427 -18.829 -20.263 1.00 28.00 922 ARG A C 1
ATOM 7368 O O . ARG A 1 922 ? 11.757 -19.667 -20.855 1.00 28.00 922 ARG A O 1
ATOM 7375 N N . ARG A 1 923 ? 13.763 -18.812 -20.303 1.00 32.41 923 ARG A N 1
ATOM 7376 C CA . ARG A 1 923 ? 14.582 -19.955 -20.742 1.00 32.41 923 ARG A CA 1
ATOM 7377 C C . ARG A 1 923 ? 15.430 -20.489 -19.579 1.00 32.41 923 ARG A C 1
ATOM 7379 O O . ARG A 1 923 ? 15.737 -19.724 -18.664 1.00 32.41 923 ARG A O 1
ATOM 7386 N N . PRO A 1 924 ? 15.799 -21.782 -19.595 1.00 33.19 924 PRO A N 1
ATOM 7387 C CA . PRO A 1 924 ? 16.556 -22.413 -18.523 1.00 33.19 924 PRO A CA 1
ATOM 7388 C C . PRO A 1 924 ? 18.030 -22.009 -18.612 1.00 33.19 924 PRO A C 1
ATOM 7390 O O . PRO A 1 924 ? 18.661 -22.174 -19.653 1.00 33.19 924 PRO A O 1
ATOM 7393 N N . THR A 1 925 ? 18.593 -21.483 -17.525 1.00 32.09 925 THR A N 1
ATOM 7394 C CA . THR A 1 925 ? 20.028 -21.192 -17.434 1.00 32.09 925 THR A CA 1
ATOM 7395 C C . THR A 1 925 ? 20.797 -22.426 -16.968 1.00 32.09 925 THR A C 1
ATOM 7397 O O . THR A 1 925 ? 20.516 -22.971 -15.904 1.00 32.09 925 THR A O 1
ATOM 7400 N N . THR A 1 926 ? 21.810 -22.816 -17.742 1.00 34.97 926 THR A N 1
ATOM 7401 C CA . THR A 1 926 ? 22.767 -23.919 -17.519 1.00 34.97 926 THR A CA 1
ATOM 7402 C C . THR A 1 926 ? 23.812 -23.662 -16.425 1.00 34.97 926 THR A C 1
ATOM 7404 O O . THR A 1 926 ? 24.664 -24.509 -16.191 1.00 34.97 926 THR A O 1
ATOM 7407 N N . PHE A 1 927 ? 23.722 -22.542 -15.704 1.00 38.53 927 PHE A N 1
ATOM 7408 C CA . PHE A 1 927 ? 24.433 -22.330 -14.443 1.00 38.53 927 PHE A CA 1
ATOM 7409 C C . PHE A 1 927 ? 23.400 -22.161 -13.340 1.00 38.53 927 PHE A C 1
ATOM 7411 O O . PHE A 1 927 ? 22.445 -21.389 -13.485 1.00 38.53 927 PHE A O 1
ATOM 7418 N N . GLY A 1 928 ? 23.568 -22.934 -12.269 1.00 31.75 928 GLY A N 1
ATOM 7419 C CA . GLY A 1 928 ? 22.587 -23.053 -11.205 1.00 31.75 928 GLY A CA 1
ATOM 7420 C C . GLY A 1 928 ? 22.200 -21.686 -10.654 1.00 31.75 928 GLY A C 1
ATOM 7421 O O . GLY A 1 928 ? 23.046 -20.872 -10.294 1.00 31.75 928 GLY A O 1
ATOM 7422 N N . ALA A 1 929 ? 20.897 -21.448 -10.509 1.00 31.05 929 ALA A N 1
ATOM 7423 C CA . ALA A 1 929 ? 20.360 -20.246 -9.873 1.00 31.05 929 ALA A CA 1
ATOM 7424 C C . ALA A 1 929 ? 20.874 -20.033 -8.427 1.00 31.05 929 ALA A C 1
ATOM 7426 O O . ALA A 1 929 ? 20.636 -18.973 -7.854 1.00 31.05 929 ALA A O 1
ATOM 7427 N N . GLY A 1 930 ? 21.560 -21.021 -7.835 1.00 35.34 930 GLY A N 1
ATOM 7428 C CA . GLY A 1 930 ? 22.261 -20.917 -6.554 1.00 35.34 930 GLY A CA 1
ATOM 7429 C C . GLY A 1 930 ? 23.606 -20.183 -6.615 1.00 35.34 930 GLY A C 1
ATOM 7430 O O . GLY A 1 930 ? 23.981 -19.574 -5.624 1.00 35.34 930 GLY A O 1
ATOM 7431 N N . GLU A 1 931 ? 24.289 -20.153 -7.762 1.00 38.41 931 GLU A N 1
ATOM 7432 C CA . GLU A 1 931 ? 25.586 -19.465 -7.913 1.00 38.41 931 GLU A CA 1
ATOM 7433 C C . GLU A 1 931 ? 25.418 -17.974 -8.243 1.00 38.41 931 GLU A C 1
ATOM 7435 O O . GLU A 1 931 ? 26.294 -17.157 -7.981 1.00 38.41 931 GLU A O 1
ATOM 7440 N N . ARG A 1 932 ? 24.247 -17.587 -8.766 1.00 42.84 932 ARG A N 1
ATOM 7441 C CA . ARG A 1 932 ? 23.928 -16.200 -9.156 1.00 42.84 932 ARG A CA 1
ATOM 7442 C C . ARG A 1 932 ? 23.087 -15.440 -8.124 1.00 42.84 932 ARG A C 1
ATOM 7444 O O . ARG A 1 932 ? 22.723 -14.290 -8.350 1.00 42.84 932 ARG A O 1
ATOM 7451 N N . LYS A 1 933 ? 22.749 -16.067 -6.993 1.00 32.88 933 LYS A N 1
ATOM 7452 C CA . LYS A 1 933 ? 21.870 -15.505 -5.953 1.00 32.88 933 LYS A CA 1
ATOM 7453 C C . LYS A 1 933 ? 22.640 -15.006 -4.733 1.00 32.88 933 LYS A C 1
ATOM 7455 O O . LYS A 1 933 ? 22.329 -15.391 -3.616 1.00 32.88 933 LYS A O 1
ATOM 7460 N N . THR A 1 934 ? 23.571 -14.080 -4.909 1.00 32.84 934 THR A N 1
ATOM 7461 C CA . THR A 1 934 ? 24.090 -13.284 -3.784 1.00 32.84 934 THR A CA 1
ATOM 7462 C C . THR A 1 934 ? 24.692 -11.984 -4.297 1.00 32.84 934 THR A C 1
ATOM 7464 O O . THR A 1 934 ? 25.195 -11.919 -5.416 1.00 32.84 934 THR A O 1
ATOM 7467 N N . GLY A 1 935 ? 24.616 -10.929 -3.479 1.00 38.97 935 GLY A N 1
ATOM 7468 C CA . GLY A 1 935 ? 25.279 -9.647 -3.710 1.00 38.97 935 GLY A CA 1
ATOM 7469 C C . GLY A 1 935 ? 26.802 -9.781 -3.702 1.00 38.97 935 GLY A C 1
ATOM 7470 O O . GLY A 1 935 ? 27.456 -9.375 -2.745 1.00 38.97 935 GLY A O 1
ATOM 7471 N N . HIS A 1 936 ? 27.356 -10.366 -4.760 1.00 43.22 936 HIS A N 1
ATOM 7472 C CA . HIS A 1 936 ? 28.789 -10.436 -4.996 1.00 43.22 936 HIS A CA 1
ATOM 7473 C C . HIS A 1 936 ? 29.315 -9.059 -5.420 1.00 43.22 936 HIS A C 1
ATOM 7475 O O . HIS A 1 936 ? 28.676 -8.327 -6.181 1.00 43.22 936 HIS A O 1
ATOM 7481 N N . ALA A 1 937 ? 30.493 -8.694 -4.913 1.00 49.59 937 ALA A N 1
ATOM 7482 C CA . ALA A 1 937 ? 31.189 -7.482 -5.321 1.00 49.59 937 ALA A CA 1
ATOM 7483 C C . ALA A 1 937 ? 31.577 -7.577 -6.806 1.00 49.59 937 ALA A C 1
ATOM 7485 O O . ALA A 1 937 ? 32.266 -8.508 -7.213 1.00 49.59 937 ALA A O 1
ATOM 7486 N N . ARG A 1 938 ? 31.138 -6.607 -7.616 1.00 65.69 938 ARG A N 1
ATOM 7487 C CA . ARG A 1 938 ? 31.500 -6.520 -9.039 1.00 65.69 938 ARG A CA 1
ATOM 7488 C C . ARG A 1 938 ? 33.018 -6.329 -9.178 1.00 65.69 938 ARG A C 1
ATOM 7490 O O . ARG A 1 938 ? 33.585 -5.452 -8.520 1.00 65.69 938 ARG A O 1
ATOM 7497 N N . ILE A 1 939 ? 33.656 -7.144 -10.022 1.00 77.88 939 ILE A N 1
ATOM 7498 C CA . ILE A 1 939 ? 35.120 -7.167 -10.211 1.00 77.88 939 ILE A CA 1
ATOM 7499 C C . ILE A 1 939 ? 35.583 -6.009 -11.108 1.00 77.88 939 ILE A C 1
ATOM 7501 O O . ILE A 1 939 ? 36.647 -5.436 -10.871 1.00 77.88 939 ILE A O 1
ATOM 7505 N N . PHE A 1 940 ? 34.771 -5.614 -12.095 1.00 85.12 940 PHE A N 1
ATOM 7506 C CA . PHE A 1 940 ? 35.110 -4.558 -13.050 1.00 85.12 940 PHE A CA 1
ATOM 7507 C C . PHE A 1 940 ? 35.316 -3.195 -12.370 1.00 85.12 940 PHE A C 1
ATOM 7509 O O . PHE A 1 940 ? 34.383 -2.605 -11.816 1.00 85.12 940 PHE A O 1
ATOM 7516 N N . LYS A 1 941 ? 36.537 -2.661 -12.471 1.00 84.31 941 LYS A N 1
ATOM 7517 C CA . LYS A 1 941 ? 36.910 -1.296 -12.072 1.00 84.31 941 LYS A CA 1
ATOM 7518 C C . LYS A 1 941 ? 37.880 -0.712 -13.089 1.00 84.31 941 LYS A C 1
ATOM 7520 O O . LYS A 1 941 ? 38.617 -1.449 -13.736 1.00 84.31 941 LYS A O 1
ATOM 7525 N N . THR A 1 942 ? 37.898 0.607 -13.211 1.00 86.44 942 THR A N 1
ATOM 7526 C CA . THR A 1 942 ? 38.930 1.337 -13.951 1.00 86.44 942 THR A CA 1
ATOM 7527 C C . THR A 1 942 ? 40.153 1.571 -13.061 1.00 86.44 942 THR A C 1
ATOM 7529 O O . THR A 1 942 ? 40.060 1.574 -11.834 1.00 86.44 942 THR A O 1
ATOM 7532 N N . ILE A 1 943 ? 41.315 1.798 -13.678 1.00 83.50 943 ILE A N 1
ATOM 7533 C CA . ILE A 1 943 ? 42.562 2.142 -12.962 1.00 83.50 943 ILE A CA 1
ATOM 7534 C C . ILE A 1 943 ? 42.405 3.415 -12.100 1.00 83.50 943 ILE A C 1
ATOM 7536 O O . ILE A 1 943 ? 42.988 3.524 -11.018 1.00 83.50 943 ILE A O 1
ATOM 7540 N N . GLY A 1 944 ? 41.535 4.335 -12.533 1.00 80.31 944 GLY A N 1
ATOM 7541 C CA . GLY A 1 944 ? 41.193 5.579 -11.851 1.00 80.31 944 GLY A CA 1
ATOM 7542 C C . GLY A 1 944 ? 39.800 6.101 -12.205 1.00 80.31 944 GLY A C 1
ATOM 7543 O O . GLY A 1 944 ? 39.162 5.602 -13.133 1.00 80.31 944 GLY A O 1
ATOM 7544 N N . ASP A 1 945 ? 39.367 7.128 -11.475 1.00 78.00 945 ASP A N 1
ATOM 7545 C CA . ASP A 1 945 ? 38.044 7.761 -11.607 1.00 78.00 945 ASP A CA 1
ATOM 7546 C C . ASP A 1 945 ? 38.158 9.188 -12.193 1.00 78.00 945 ASP A C 1
ATOM 7548 O O . ASP A 1 945 ? 37.347 10.069 -11.914 1.00 78.00 945 ASP A O 1
ATOM 7552 N N . TYR A 1 946 ? 39.215 9.446 -12.973 1.00 78.25 946 TYR A N 1
ATOM 7553 C CA . TYR A 1 946 ? 39.546 10.751 -13.555 1.00 78.25 946 TYR A CA 1
ATOM 7554 C C . TYR A 1 946 ? 40.162 10.583 -14.940 1.00 78.25 946 TYR A C 1
ATOM 7556 O O . TYR A 1 946 ? 40.806 9.579 -15.204 1.00 78.25 946 TYR A O 1
ATOM 7564 N N . ALA A 1 947 ? 40.039 11.599 -15.798 1.00 76.12 947 ALA A N 1
ATOM 7565 C CA . ALA A 1 947 ? 40.859 11.678 -17.008 1.00 76.12 947 ALA A CA 1
ATOM 7566 C C . ALA A 1 947 ? 42.356 11.670 -16.644 1.00 76.12 947 ALA A C 1
ATOM 7568 O O . ALA A 1 947 ? 42.730 12.211 -15.601 1.00 76.12 947 ALA A O 1
ATOM 7569 N N . ALA A 1 948 ? 43.201 11.094 -17.501 1.00 75.62 948 ALA A N 1
ATOM 7570 C CA . ALA A 1 948 ? 44.602 10.816 -17.178 1.00 75.62 948 ALA A CA 1
ATOM 7571 C C . ALA A 1 948 ? 45.384 12.051 -16.692 1.00 75.62 948 ALA A C 1
ATOM 7573 O O . ALA A 1 948 ? 46.070 11.982 -15.680 1.00 75.62 948 ALA A O 1
ATOM 7574 N N . GLU A 1 949 ? 45.224 13.212 -17.326 1.00 75.94 949 GLU A N 1
ATOM 7575 C CA . GLU A 1 949 ? 45.911 14.448 -16.907 1.00 75.94 949 GLU A CA 1
ATOM 7576 C C . GLU A 1 949 ? 45.516 14.914 -15.498 1.00 75.94 949 GLU A C 1
ATOM 7578 O O . GLU A 1 949 ? 46.362 15.281 -14.676 1.00 75.94 949 GLU A O 1
ATOM 7583 N N . ARG A 1 950 ? 44.216 14.860 -15.188 1.00 78.31 950 ARG A N 1
ATOM 7584 C CA . ARG A 1 950 ? 43.690 15.185 -13.857 1.00 78.31 950 ARG A CA 1
ATOM 7585 C C . ARG A 1 950 ? 44.072 14.127 -12.821 1.00 78.31 950 ARG A C 1
ATOM 7587 O O . ARG A 1 950 ? 44.295 14.468 -11.664 1.00 78.31 950 ARG A O 1
ATOM 7594 N N . PHE A 1 951 ? 44.191 12.866 -13.237 1.00 80.56 951 PHE A N 1
ATOM 7595 C CA . PHE A 1 951 ? 44.640 11.763 -12.390 1.00 80.56 951 PHE A CA 1
ATOM 7596 C C . PHE A 1 951 ? 46.059 12.005 -11.852 1.00 80.56 951 PHE A C 1
ATOM 7598 O O . PHE A 1 951 ? 46.280 11.867 -10.650 1.00 80.56 951 PHE A O 1
ATOM 7605 N N . PHE A 1 952 ? 47.002 12.437 -12.698 1.00 82.31 952 PHE A N 1
ATOM 7606 C CA . PHE A 1 952 ? 48.365 12.738 -12.243 1.00 82.31 952 PHE A CA 1
ATOM 7607 C C . PHE A 1 952 ? 48.438 14.013 -11.411 1.00 82.31 952 PHE A C 1
ATOM 7609 O O . PHE A 1 952 ? 48.826 13.951 -10.244 1.00 82.31 952 PHE A O 1
ATOM 7616 N N . SER A 1 953 ? 47.972 15.132 -11.974 1.00 80.31 953 SER A N 1
ATOM 7617 C CA . SER A 1 953 ? 48.086 16.454 -11.344 1.00 80.31 953 SER A CA 1
ATOM 7618 C C . SER A 1 953 ? 47.398 16.549 -9.980 1.00 80.31 953 SER A C 1
ATOM 7620 O O . SER A 1 953 ? 47.894 17.237 -9.090 1.00 80.31 953 SER A O 1
ATOM 7622 N N . SER A 1 954 ? 46.265 15.862 -9.793 1.00 77.56 954 SER A N 1
ATOM 7623 C CA . SER A 1 954 ? 45.468 15.970 -8.563 1.00 77.56 954 SER A CA 1
ATOM 7624 C C . SER A 1 954 ? 45.747 14.864 -7.541 1.00 77.56 954 SER A C 1
ATOM 7626 O O . SER A 1 954 ? 45.513 15.086 -6.354 1.00 77.56 954 SER A O 1
ATOM 7628 N N . LEU A 1 955 ? 46.217 13.682 -7.968 1.00 79.25 955 LEU A N 1
ATOM 7629 C CA . LEU A 1 955 ? 46.308 12.503 -7.093 1.00 79.25 955 LEU A CA 1
ATOM 7630 C C . LEU A 1 955 ? 47.738 11.951 -6.979 1.00 79.25 955 LEU A C 1
ATOM 7632 O O . LEU A 1 955 ? 48.223 11.702 -5.874 1.00 79.25 955 LEU A O 1
ATOM 7636 N N . VAL A 1 956 ? 48.443 11.778 -8.099 1.00 84.25 956 VAL A N 1
ATOM 7637 C CA . VAL A 1 956 ? 49.740 11.074 -8.119 1.00 84.25 956 VAL A CA 1
ATOM 7638 C C . VAL A 1 956 ? 50.904 12.011 -7.796 1.00 84.25 956 VAL A C 1
ATOM 7640 O O . VAL A 1 956 ? 51.675 11.738 -6.873 1.00 84.25 956 VAL A O 1
ATOM 7643 N N . ASP A 1 957 ? 51.005 13.139 -8.499 1.00 85.94 957 ASP A N 1
ATOM 7644 C CA . ASP A 1 957 ? 52.115 14.090 -8.361 1.00 85.94 957 ASP A CA 1
ATOM 7645 C C . ASP A 1 957 ? 52.226 14.689 -6.950 1.00 85.94 957 ASP A C 1
ATOM 7647 O O . ASP A 1 957 ? 53.345 14.750 -6.428 1.00 85.94 957 ASP A O 1
ATOM 7651 N N . PRO A 1 958 ? 51.116 15.052 -6.266 1.00 85.62 958 PRO A N 1
ATOM 7652 C CA . PRO A 1 958 ? 51.183 15.517 -4.883 1.00 85.62 958 PRO A CA 1
ATOM 7653 C C . PRO A 1 958 ? 51.793 14.478 -3.937 1.00 85.62 958 PRO A C 1
ATOM 7655 O O . PRO A 1 958 ? 52.560 14.836 -3.049 1.00 85.62 958 PRO A O 1
ATOM 7658 N N . THR A 1 959 ? 51.496 13.191 -4.146 1.00 84.94 959 THR A N 1
ATOM 7659 C CA . THR A 1 959 ? 52.008 12.099 -3.302 1.00 84.94 959 THR A CA 1
ATOM 7660 C C . THR A 1 959 ? 53.505 11.881 -3.528 1.00 84.94 959 THR A C 1
ATOM 7662 O O . THR A 1 959 ? 54.269 11.755 -2.574 1.00 84.94 959 THR A O 1
ATOM 7665 N N . ILE A 1 960 ? 53.944 11.864 -4.790 1.00 84.25 960 ILE A N 1
ATOM 7666 C CA . ILE A 1 960 ? 55.352 11.647 -5.152 1.00 84.25 960 ILE A CA 1
ATOM 7667 C C . ILE A 1 960 ? 56.236 12.822 -4.709 1.00 84.25 960 ILE A C 1
ATOM 7669 O O . ILE A 1 960 ? 57.365 12.612 -4.259 1.00 84.25 960 ILE A O 1
ATOM 7673 N N . LYS A 1 961 ? 55.720 14.056 -4.760 1.00 83.69 961 LYS A N 1
ATOM 7674 C CA . LYS A 1 961 ? 56.458 15.256 -4.348 1.00 83.69 961 LYS A CA 1
ATOM 7675 C C . LYS A 1 961 ? 56.873 15.229 -2.870 1.00 83.69 961 LYS A C 1
ATOM 7677 O O . LYS A 1 961 ? 57.969 15.680 -2.559 1.00 83.69 961 LYS A O 1
ATOM 7682 N N . ILE A 1 962 ? 56.088 14.612 -1.980 1.00 83.94 962 ILE A N 1
ATOM 7683 C CA . ILE A 1 962 ? 56.438 14.494 -0.550 1.00 83.94 962 ILE A CA 1
ATOM 7684 C C . ILE A 1 962 ? 57.751 13.731 -0.350 1.00 83.94 962 ILE A C 1
ATOM 7686 O O . ILE A 1 962 ? 58.563 14.112 0.492 1.00 83.94 962 ILE A O 1
ATOM 7690 N N . TYR A 1 963 ? 57.985 12.670 -1.124 1.00 83.69 963 TYR A N 1
ATOM 7691 C CA . TYR A 1 963 ? 59.230 11.906 -1.032 1.00 83.69 963 TYR A CA 1
ATOM 7692 C C . TYR A 1 963 ? 60.447 12.735 -1.457 1.00 83.69 963 TYR A C 1
ATOM 7694 O O . TYR A 1 963 ? 61.523 12.594 -0.873 1.00 83.69 963 TYR A O 1
ATOM 7702 N N . LYS A 1 964 ? 60.264 13.640 -2.430 1.00 81.38 964 LYS A N 1
ATOM 7703 C CA . LYS A 1 964 ? 61.278 14.622 -2.830 1.00 81.38 964 LYS A CA 1
ATOM 7704 C C . LYS A 1 964 ? 61.528 15.646 -1.726 1.00 81.38 964 LYS A C 1
ATOM 7706 O O . LYS A 1 964 ? 62.676 15.879 -1.369 1.00 81.38 964 LYS A O 1
ATOM 7711 N N . ASP A 1 965 ? 60.459 16.215 -1.175 1.00 82.81 965 ASP A N 1
ATOM 7712 C CA . ASP A 1 965 ? 60.526 17.300 -0.192 1.00 82.81 965 ASP A CA 1
ATOM 7713 C C . ASP A 1 965 ? 61.100 16.821 1.156 1.00 82.81 965 ASP A C 1
ATOM 7715 O O . ASP A 1 965 ? 61.856 17.544 1.800 1.00 82.81 965 ASP A O 1
ATOM 7719 N N . LYS A 1 966 ? 60.802 15.579 1.567 1.00 80.25 966 LYS A N 1
ATOM 7720 C CA . LYS A 1 966 ? 61.335 14.959 2.795 1.00 80.25 966 LYS A CA 1
ATOM 7721 C C . LYS A 1 966 ? 62.682 14.251 2.608 1.00 80.25 966 LYS A C 1
ATOM 7723 O O . LYS A 1 966 ? 63.226 13.746 3.586 1.00 80.25 966 LYS A O 1
ATOM 7728 N N . ASN A 1 967 ? 63.204 14.188 1.379 1.00 79.38 967 ASN A N 1
ATOM 7729 C CA . ASN A 1 967 ? 64.448 13.500 1.017 1.00 79.38 967 ASN A CA 1
ATOM 7730 C C . ASN A 1 967 ? 64.575 12.087 1.634 1.00 79.38 967 ASN A C 1
ATOM 7732 O O . ASN A 1 967 ? 65.615 11.711 2.173 1.00 79.38 967 ASN A O 1
ATOM 7736 N N . SER A 1 968 ? 63.489 11.311 1.588 1.00 79.94 968 SER A N 1
ATOM 7737 C CA . SER A 1 968 ? 63.429 9.945 2.120 1.00 79.94 968 SER A CA 1
ATOM 7738 C C . SER A 1 968 ? 62.815 9.012 1.087 1.00 79.94 968 SER A C 1
ATOM 7740 O O . SER A 1 968 ? 61.887 9.394 0.382 1.00 79.94 968 SER A O 1
ATOM 7742 N N . LYS A 1 969 ? 63.302 7.769 1.022 1.00 79.06 969 LYS A N 1
ATOM 7743 C CA . LYS A 1 969 ? 62.748 6.706 0.164 1.00 79.06 969 LYS A CA 1
ATOM 7744 C C . LYS A 1 969 ? 61.643 5.893 0.845 1.00 79.06 969 LYS A C 1
ATOM 7746 O O . LYS A 1 969 ? 60.969 5.105 0.189 1.00 79.06 969 LYS A O 1
ATOM 7751 N N . CYS A 1 970 ? 61.447 6.084 2.149 1.00 84.31 970 CYS A N 1
ATOM 7752 C CA . CYS A 1 970 ? 60.465 5.370 2.958 1.00 84.31 970 CYS A CA 1
ATOM 7753 C C . CYS A 1 970 ? 59.777 6.354 3.910 1.00 84.31 970 CYS A C 1
ATOM 7755 O O . CYS A 1 970 ? 60.446 7.075 4.653 1.00 84.31 970 CYS A O 1
ATOM 7757 N N . LEU A 1 971 ? 58.446 6.408 3.867 1.00 82.31 971 LEU A N 1
ATOM 7758 C CA . LEU A 1 971 ? 57.640 7.325 4.675 1.00 82.31 971 LEU A CA 1
ATOM 7759 C C . LEU A 1 971 ? 56.580 6.554 5.462 1.00 82.31 971 LEU A C 1
ATOM 7761 O O . LEU A 1 971 ? 55.994 5.593 4.959 1.00 82.31 971 LEU A O 1
ATOM 7765 N N . SER A 1 972 ? 56.308 6.988 6.693 1.00 81.56 972 SER A N 1
ATOM 7766 C CA . SER A 1 972 ? 55.209 6.436 7.486 1.00 81.56 972 SER A CA 1
ATOM 7767 C C . SER A 1 972 ? 53.851 6.843 6.897 1.00 81.56 972 SER A C 1
ATOM 7769 O O . SER A 1 972 ? 53.744 7.849 6.192 1.00 81.56 972 SER A O 1
ATOM 7771 N N . ILE A 1 973 ? 52.780 6.105 7.218 1.00 76.31 973 ILE A N 1
ATOM 7772 C CA . ILE A 1 973 ? 51.406 6.486 6.828 1.00 76.31 973 ILE A CA 1
ATOM 7773 C C . ILE A 1 973 ? 51.071 7.927 7.252 1.00 76.31 973 ILE A C 1
ATOM 7775 O O . ILE A 1 973 ? 50.386 8.623 6.509 1.00 76.31 973 ILE A O 1
ATOM 7779 N N . ALA A 1 974 ? 51.538 8.382 8.419 1.00 73.88 974 ALA A N 1
ATOM 7780 C CA . ALA A 1 974 ? 51.285 9.740 8.903 1.00 73.88 974 ALA A CA 1
ATOM 7781 C C . ALA A 1 974 ? 52.033 10.799 8.076 1.00 73.88 974 ALA A C 1
ATOM 7783 O O . ALA A 1 974 ? 51.517 11.890 7.857 1.00 73.88 974 ALA A O 1
ATOM 7784 N N . ASP A 1 975 ? 53.216 10.453 7.569 1.00 74.19 975 ASP A N 1
ATOM 7785 C CA . ASP A 1 975 ? 54.097 11.366 6.844 1.00 74.19 975 ASP A CA 1
ATOM 7786 C C . ASP A 1 975 ? 53.737 11.580 5.375 1.00 74.19 975 ASP A C 1
ATOM 7788 O O . ASP A 1 975 ? 54.171 12.581 4.803 1.00 74.19 975 ASP A O 1
ATOM 7792 N N . ILE A 1 976 ? 53.001 10.640 4.781 1.00 77.25 976 ILE A N 1
ATOM 7793 C CA . ILE A 1 976 ? 52.656 10.594 3.350 1.00 77.25 976 ILE A CA 1
ATOM 7794 C C . ILE A 1 976 ? 51.175 10.910 3.067 1.00 77.25 976 ILE A C 1
ATOM 7796 O O . ILE A 1 976 ? 50.768 11.051 1.914 1.00 77.25 976 ILE A O 1
ATOM 7800 N N . LYS A 1 977 ? 50.325 10.995 4.098 1.00 67.50 977 LYS A N 1
ATOM 7801 C CA . LYS A 1 977 ? 48.872 11.126 3.924 1.00 67.50 977 LYS A CA 1
ATOM 7802 C C . LYS A 1 977 ? 48.468 12.498 3.382 1.00 67.50 977 LYS A C 1
ATOM 7804 O O . LYS A 1 977 ? 48.456 13.483 4.109 1.00 67.50 977 LYS A O 1
ATOM 7809 N N . ILE A 1 978 ? 48.026 12.502 2.125 1.00 60.50 978 ILE A N 1
ATOM 7810 C CA . ILE A 1 978 ? 47.254 13.569 1.475 1.00 60.50 978 ILE A CA 1
ATOM 7811 C C . ILE A 1 978 ? 45.910 12.960 1.051 1.00 60.50 978 ILE A C 1
ATOM 7813 O O . ILE A 1 978 ? 45.908 11.897 0.427 1.00 60.50 978 ILE A O 1
ATOM 7817 N N . ASP A 1 979 ? 44.795 13.586 1.439 1.00 52.97 979 ASP A N 1
ATOM 7818 C CA . ASP A 1 979 ? 43.391 13.278 1.095 1.00 52.97 979 ASP A CA 1
ATOM 7819 C C . ASP A 1 979 ? 43.161 12.140 0.069 1.00 52.97 979 ASP A C 1
ATOM 7821 O O . ASP A 1 979 ? 42.961 12.369 -1.117 1.00 52.97 979 ASP A O 1
ATOM 7825 N N . ASN A 1 980 ? 43.159 10.881 0.536 1.00 55.31 980 ASN A N 1
ATOM 7826 C CA . ASN A 1 980 ? 42.864 9.647 -0.227 1.00 55.31 980 ASN A CA 1
ATOM 7827 C C . ASN A 1 980 ? 43.743 9.311 -1.462 1.00 55.31 980 ASN A C 1
ATOM 7829 O O . ASN A 1 980 ? 43.485 8.314 -2.147 1.00 55.31 980 ASN A O 1
ATOM 7833 N N . ASN A 1 981 ? 44.841 10.029 -1.694 1.00 66.06 981 ASN A N 1
ATOM 7834 C CA . ASN A 1 981 ? 45.640 9.938 -2.926 1.00 66.06 981 ASN A CA 1
ATOM 7835 C C . ASN A 1 981 ? 46.616 8.749 -3.004 1.00 66.06 981 ASN A C 1
ATOM 7837 O O . ASN A 1 981 ? 46.937 8.265 -4.091 1.00 66.06 981 ASN A O 1
ATOM 7841 N N . ILE A 1 982 ? 47.025 8.202 -1.855 1.00 76.12 982 ILE A N 1
ATOM 7842 C CA . ILE A 1 982 ? 48.015 7.110 -1.758 1.00 76.12 982 ILE A CA 1
ATOM 7843 C C . ILE A 1 982 ? 47.575 5.867 -2.550 1.00 76.12 982 ILE A C 1
ATOM 7845 O O . ILE A 1 982 ? 48.392 5.188 -3.170 1.00 76.12 982 ILE A O 1
ATOM 7849 N N . SER A 1 983 ? 46.270 5.569 -2.565 1.00 74.62 983 SER A N 1
ATOM 7850 C CA . SER A 1 983 ? 45.743 4.371 -3.229 1.00 74.62 983 SER A CA 1
ATOM 7851 C C . SER A 1 983 ? 45.902 4.404 -4.754 1.00 74.62 983 SER A C 1
ATOM 7853 O O . SER A 1 983 ? 46.100 3.356 -5.365 1.00 74.62 983 SER A O 1
ATOM 7855 N N . HIS A 1 984 ? 45.866 5.589 -5.366 1.00 78.88 984 HIS A N 1
ATOM 7856 C CA . HIS A 1 984 ? 46.025 5.770 -6.809 1.00 78.88 984 HIS A CA 1
ATOM 7857 C C . HIS A 1 984 ? 47.493 5.652 -7.230 1.00 78.88 984 HIS A C 1
ATOM 7859 O O . HIS A 1 984 ? 47.800 4.942 -8.185 1.00 78.88 984 HIS A O 1
ATOM 7865 N N . THR A 1 985 ? 48.401 6.250 -6.456 1.00 82.75 985 THR A N 1
ATOM 7866 C CA . THR A 1 985 ? 49.857 6.120 -6.629 1.00 82.75 985 THR A CA 1
ATOM 7867 C C . THR A 1 985 ? 50.322 4.670 -6.446 1.00 82.75 985 THR A C 1
ATOM 7869 O O . THR A 1 985 ? 51.166 4.186 -7.199 1.00 82.75 985 THR A O 1
ATOM 7872 N N . TYR A 1 986 ? 49.711 3.941 -5.504 1.00 82.56 986 TYR A N 1
ATOM 7873 C CA . TYR A 1 986 ? 49.930 2.504 -5.310 1.00 82.56 986 TYR A CA 1
ATOM 7874 C C . TYR A 1 986 ? 49.419 1.664 -6.494 1.00 82.56 986 TYR A C 1
ATOM 7876 O O . TYR A 1 986 ? 50.120 0.771 -6.959 1.00 82.56 986 TYR A O 1
ATOM 7884 N N . ARG A 1 987 ? 48.229 1.967 -7.041 1.00 78.50 987 ARG A N 1
ATOM 7885 C CA . ARG A 1 987 ? 47.676 1.265 -8.222 1.00 78.50 987 ARG A CA 1
ATOM 7886 C C . ARG A 1 987 ? 48.517 1.435 -9.490 1.00 78.50 987 ARG A C 1
ATOM 7888 O O . ARG A 1 987 ? 48.457 0.563 -10.348 1.00 78.50 987 ARG A O 1
ATOM 7895 N N . LEU A 1 988 ? 49.274 2.529 -9.610 1.00 81.06 988 LEU A N 1
ATOM 7896 C CA . LEU A 1 988 ? 50.240 2.737 -10.697 1.00 81.06 988 LEU A CA 1
ATOM 7897 C C . LEU A 1 988 ? 51.581 2.014 -10.481 1.00 81.06 988 LEU A C 1
ATOM 7899 O O . LEU A 1 988 ? 52.449 2.101 -11.346 1.00 81.06 988 LEU A O 1
ATOM 7903 N N . GLY A 1 989 ? 51.773 1.347 -9.339 1.00 80.19 989 GLY A N 1
ATOM 7904 C CA . GLY A 1 989 ? 53.026 0.667 -9.013 1.00 80.19 989 GLY A CA 1
ATOM 7905 C C . GLY A 1 989 ? 54.181 1.618 -8.696 1.00 80.19 989 GLY A C 1
ATOM 7906 O O . GLY A 1 989 ? 55.330 1.216 -8.798 1.00 80.19 989 GLY A O 1
ATOM 7907 N N . LEU A 1 990 ? 53.913 2.880 -8.334 1.00 85.00 990 LEU A N 1
ATOM 7908 C CA . LEU A 1 990 ? 54.969 3.853 -8.012 1.00 85.00 990 LEU A CA 1
ATOM 7909 C C . LEU A 1 990 ? 55.446 3.751 -6.561 1.00 85.00 990 LEU A C 1
ATOM 7911 O O . LEU A 1 990 ? 56.600 4.059 -6.259 1.00 85.00 990 LEU A O 1
ATOM 7915 N N . ILE A 1 991 ? 54.585 3.275 -5.669 1.00 85.69 991 ILE A N 1
ATOM 7916 C CA . ILE A 1 991 ? 54.894 3.052 -4.256 1.00 85.69 991 ILE A CA 1
ATOM 7917 C C . ILE A 1 991 ? 54.438 1.658 -3.846 1.00 85.69 991 ILE A C 1
ATOM 7919 O O . ILE A 1 991 ? 53.435 1.156 -4.352 1.00 85.69 991 ILE A O 1
ATOM 7923 N N . GLU A 1 992 ? 55.140 1.059 -2.897 1.00 85.25 992 GLU A N 1
ATOM 7924 C CA . GLU A 1 992 ? 54.797 -0.231 -2.304 1.00 85.25 992 GLU A CA 1
ATOM 7925 C C . GLU A 1 992 ? 54.465 -0.064 -0.818 1.00 85.25 992 GLU A C 1
ATOM 7927 O O . GLU A 1 992 ? 54.851 0.919 -0.184 1.00 85.25 992 GLU A O 1
ATOM 7932 N N . LYS A 1 993 ? 53.718 -1.016 -0.252 1.00 81.56 993 LYS A N 1
ATOM 7933 C CA . LYS A 1 993 ? 53.286 -0.973 1.148 1.00 81.56 993 LYS A CA 1
ATOM 7934 C C . LYS A 1 993 ? 53.958 -2.086 1.946 1.00 81.56 993 LYS A C 1
ATOM 7936 O O . LYS A 1 993 ? 53.725 -3.257 1.658 1.00 81.56 993 LYS A O 1
ATOM 7941 N N . SER A 1 994 ? 54.681 -1.723 3.003 1.00 75.44 994 SER A N 1
ATOM 7942 C CA . SER A 1 994 ? 55.255 -2.649 3.986 1.00 75.44 994 SER A CA 1
ATOM 7943 C C . SER A 1 994 ? 54.722 -2.314 5.383 1.00 75.44 994 SER A C 1
ATOM 7945 O O . SER A 1 994 ? 55.046 -1.281 5.956 1.00 75.44 994 SER A O 1
ATOM 7947 N N . GLU A 1 995 ? 53.840 -3.161 5.924 1.00 70.69 995 GLU A N 1
ATOM 7948 C CA . GLU A 1 995 ? 53.202 -3.027 7.251 1.00 70.69 995 GLU A CA 1
ATOM 7949 C C . GLU A 1 995 ? 52.644 -1.622 7.593 1.00 70.69 995 GLU A C 1
ATOM 7951 O O . GLU A 1 995 ? 51.452 -1.371 7.384 1.00 70.69 995 GLU A O 1
ATOM 7956 N N . LYS A 1 996 ? 53.481 -0.714 8.126 1.00 70.94 996 LYS A N 1
ATOM 7957 C CA . LYS A 1 996 ? 53.139 0.664 8.538 1.00 70.94 996 LYS A CA 1
ATOM 7958 C C . LYS A 1 996 ? 53.776 1.778 7.684 1.00 70.94 996 LYS A C 1
ATOM 7960 O O . LYS A 1 996 ? 53.494 2.951 7.935 1.00 70.94 996 LYS A O 1
ATOM 7965 N N . ASN A 1 997 ? 54.575 1.431 6.674 1.00 81.44 997 ASN A N 1
ATOM 7966 C CA . ASN A 1 997 ? 55.332 2.368 5.842 1.00 81.44 997 ASN A CA 1
ATOM 7967 C C . ASN A 1 997 ? 55.040 2.184 4.341 1.00 81.44 997 ASN A C 1
ATOM 7969 O O . ASN A 1 997 ? 54.578 1.127 3.901 1.00 81.44 997 ASN A O 1
ATOM 7973 N N . TYR A 1 998 ? 55.324 3.228 3.561 1.00 86.69 998 TYR A N 1
ATOM 7974 C CA . TYR A 1 998 ? 55.299 3.209 2.100 1.00 86.69 998 TYR A CA 1
ATOM 7975 C C . TYR A 1 998 ? 56.677 3.554 1.536 1.00 86.69 998 TYR A C 1
ATOM 7977 O O . TYR A 1 998 ? 57.186 4.658 1.767 1.00 86.69 998 TYR A O 1
ATOM 7985 N N . SER A 1 999 ? 57.258 2.636 0.767 1.00 85.62 999 SER A N 1
ATOM 7986 C CA . SER A 1 999 ? 58.524 2.838 0.056 1.00 85.62 999 SER A CA 1
ATOM 7987 C C . SER A 1 999 ? 58.289 3.242 -1.398 1.00 85.62 999 SER A C 1
ATOM 7989 O O . SER A 1 999 ? 57.343 2.792 -2.048 1.00 85.62 999 SER A O 1
ATOM 7991 N N . LEU A 1 1000 ? 59.165 4.108 -1.909 1.00 86.12 1000 LEU A N 1
ATOM 7992 C CA . LEU A 1 1000 ? 59.283 4.362 -3.342 1.00 86.12 1000 LEU A CA 1
ATOM 7993 C C . LEU A 1 1000 ? 59.786 3.096 -4.034 1.00 86.12 1000 LEU A C 1
ATOM 7995 O O . LEU A 1 1000 ? 60.794 2.517 -3.636 1.00 86.12 1000 LEU A O 1
ATOM 7999 N N . THR A 1 1001 ? 59.086 2.687 -5.084 1.00 87.31 1001 THR A N 1
ATOM 8000 C CA . THR A 1 1001 ? 59.534 1.586 -5.944 1.00 87.31 1001 THR A CA 1
ATOM 8001 C C . THR A 1 1001 ? 60.603 2.080 -6.925 1.00 87.31 1001 THR A C 1
ATOM 8003 O O . THR A 1 1001 ? 60.688 3.289 -7.170 1.00 87.31 1001 THR A O 1
ATOM 8006 N N . PRO A 1 1002 ? 61.368 1.183 -7.574 1.00 82.88 1002 PRO A N 1
ATOM 8007 C CA . PRO A 1 1002 ? 62.277 1.568 -8.654 1.00 82.88 1002 PRO A CA 1
ATOM 8008 C C . PRO A 1 1002 ? 61.587 2.394 -9.756 1.00 82.88 1002 PRO A C 1
ATOM 8010 O O . PRO A 1 1002 ? 62.139 3.391 -10.227 1.00 82.88 1002 PRO A O 1
ATOM 8013 N N . LEU A 1 1003 ? 60.349 2.039 -10.122 1.00 83.06 1003 LEU A N 1
ATOM 8014 C CA . LEU A 1 1003 ? 59.533 2.808 -11.065 1.00 83.06 1003 LEU A CA 1
ATOM 8015 C C . LEU A 1 1003 ? 59.129 4.188 -10.522 1.00 83.06 1003 LEU A C 1
ATOM 8017 O O . LEU A 1 1003 ? 59.143 5.172 -11.263 1.00 83.06 1003 LEU A O 1
ATOM 8021 N N . GLY A 1 1004 ? 58.811 4.278 -9.231 1.00 84.88 1004 GLY A N 1
ATOM 8022 C CA . GLY A 1 1004 ? 58.558 5.537 -8.531 1.00 84.88 1004 GLY A CA 1
ATOM 8023 C C . GLY A 1 1004 ? 59.758 6.480 -8.547 1.00 84.88 1004 GLY A C 1
ATOM 8024 O O . GLY A 1 1004 ? 59.602 7.670 -8.817 1.00 84.88 1004 GLY A O 1
ATOM 8025 N N . GLU A 1 1005 ? 60.966 5.958 -8.322 1.00 83.19 1005 GLU A N 1
ATOM 8026 C CA . GLU A 1 1005 ? 62.211 6.732 -8.414 1.00 83.19 1005 GLU A CA 1
ATOM 8027 C C . GLU A 1 1005 ? 62.473 7.210 -9.847 1.00 83.19 1005 GLU A C 1
ATOM 8029 O O . GLU A 1 1005 ? 62.861 8.360 -10.074 1.00 83.19 1005 GLU A O 1
ATOM 8034 N N . TYR A 1 1006 ? 62.200 6.350 -10.830 1.00 84.31 1006 TYR A N 1
ATOM 8035 C CA . TYR A 1 1006 ? 62.325 6.690 -12.243 1.00 84.31 1006 TYR A CA 1
ATOM 8036 C C . TYR A 1 1006 ? 61.343 7.799 -12.656 1.00 84.31 1006 TYR A C 1
ATOM 8038 O O . TYR A 1 1006 ? 61.748 8.766 -13.308 1.00 84.31 1006 TYR A O 1
ATOM 8046 N N . TYR A 1 1007 ? 60.088 7.723 -12.203 1.00 85.62 1007 TYR A N 1
ATOM 8047 C CA . TYR A 1 1007 ? 59.084 8.776 -12.388 1.00 85.62 1007 TYR A CA 1
ATOM 8048 C C . TYR A 1 1007 ? 59.502 10.091 -11.722 1.00 85.62 1007 TYR A C 1
ATOM 8050 O O . TYR A 1 1007 ? 59.485 11.143 -12.360 1.00 85.62 1007 TYR A O 1
ATOM 8058 N N . LEU A 1 1008 ? 59.977 10.032 -10.473 1.00 84.94 1008 LEU A N 1
ATOM 8059 C CA . LEU A 1 1008 ? 60.423 11.206 -9.721 1.00 84.94 1008 LEU A CA 1
ATOM 8060 C C . LEU A 1 1008 ? 61.612 11.924 -10.386 1.00 84.94 1008 LEU A C 1
ATOM 8062 O O . LEU A 1 1008 ? 61.737 13.145 -10.287 1.00 84.94 1008 LEU A O 1
ATOM 8066 N N . SER A 1 1009 ? 62.466 11.182 -11.097 1.00 81.69 1009 SER A N 1
ATOM 8067 C CA . SER A 1 1009 ? 63.589 11.738 -11.861 1.00 81.69 1009 SER A CA 1
ATOM 8068 C C . SER A 1 1009 ? 63.184 12.458 -13.160 1.00 81.69 1009 SER A C 1
ATOM 8070 O O . SER A 1 1009 ? 64.049 13.015 -13.835 1.00 81.69 1009 SER A O 1
ATOM 8072 N N . GLY A 1 1010 ? 61.893 12.456 -13.522 1.00 80.06 1010 GLY A N 1
ATOM 8073 C CA . GLY A 1 1010 ? 61.366 13.100 -14.730 1.00 80.06 1010 GLY A CA 1
ATOM 8074 C C . GLY A 1 1010 ? 61.711 12.374 -16.034 1.00 80.06 1010 GLY A C 1
ATOM 8075 O O . GLY A 1 1010 ? 61.578 12.948 -17.111 1.00 80.06 1010 GLY A O 1
ATOM 8076 N N . ARG A 1 1011 ? 62.177 11.121 -15.952 1.00 79.56 1011 ARG A N 1
ATOM 8077 C CA . ARG A 1 1011 ? 62.657 10.343 -17.107 1.00 79.56 1011 ARG A CA 1
ATOM 8078 C C . ARG A 1 1011 ? 61.551 9.638 -17.899 1.00 79.56 1011 ARG A C 1
ATOM 8080 O O . ARG A 1 1011 ? 61.823 9.140 -18.985 1.00 79.56 1011 ARG A O 1
ATOM 8087 N N . ILE A 1 1012 ? 60.319 9.610 -17.391 1.00 81.88 1012 ILE A N 1
ATOM 8088 C CA . ILE A 1 1012 ? 59.142 9.066 -18.082 1.00 81.88 1012 ILE A CA 1
ATOM 8089 C C . ILE A 1 1012 ? 58.004 10.085 -18.046 1.00 81.88 1012 ILE A C 1
ATOM 8091 O O . ILE A 1 1012 ? 57.770 10.727 -17.021 1.00 81.88 1012 ILE A O 1
ATOM 8095 N N . LYS A 1 1013 ? 57.288 10.243 -19.163 1.00 82.94 1013 LYS A N 1
ATOM 8096 C CA . LYS A 1 1013 ? 56.116 11.121 -19.210 1.00 82.94 1013 LYS A CA 1
ATOM 8097 C C . LYS A 1 1013 ? 54.924 10.452 -18.504 1.00 82.94 1013 LYS A C 1
ATOM 8099 O O . LYS A 1 1013 ? 54.729 9.246 -18.668 1.00 82.94 1013 LYS A O 1
ATOM 8104 N N . PRO A 1 1014 ? 54.075 11.209 -17.785 1.00 82.31 1014 PRO A N 1
ATOM 8105 C CA . PRO A 1 1014 ? 52.927 10.646 -17.067 1.00 82.31 1014 PRO A CA 1
ATOM 8106 C C . PRO A 1 1014 ? 51.945 9.871 -17.959 1.00 82.31 1014 PRO A C 1
ATOM 8108 O O . PRO A 1 1014 ? 51.493 8.788 -17.595 1.00 82.31 1014 PRO A O 1
ATOM 8111 N N . GLN A 1 1015 ? 51.654 10.379 -19.160 1.00 79.94 1015 GLN A N 1
ATOM 8112 C CA . GLN A 1 1015 ? 50.734 9.728 -20.101 1.00 79.94 1015 GLN A CA 1
ATOM 8113 C C . GLN A 1 1015 ? 51.276 8.381 -20.615 1.00 79.94 1015 GLN A C 1
ATOM 8115 O O . GLN A 1 1015 ? 50.522 7.408 -20.673 1.00 79.94 1015 GLN A O 1
ATOM 8120 N N . ASP A 1 1016 ? 52.580 8.292 -20.898 1.00 80.88 1016 ASP A N 1
ATOM 8121 C CA . ASP A 1 1016 ? 53.236 7.055 -21.348 1.00 80.88 1016 ASP A CA 1
ATOM 8122 C C . ASP A 1 1016 ? 53.235 5.989 -20.243 1.00 80.88 1016 ASP A C 1
ATOM 8124 O O . ASP A 1 1016 ? 52.923 4.820 -20.490 1.00 80.88 1016 ASP A O 1
ATOM 8128 N N . LEU A 1 1017 ? 53.505 6.406 -19.000 1.00 84.31 1017 LEU A N 1
ATOM 8129 C CA . LEU A 1 1017 ? 53.397 5.551 -17.818 1.00 84.31 1017 LEU A CA 1
ATOM 8130 C C . LEU A 1 1017 ? 51.966 5.015 -17.655 1.00 84.31 1017 LEU A C 1
ATOM 8132 O O . LEU A 1 1017 ? 51.770 3.816 -17.462 1.00 84.31 1017 LEU A O 1
ATOM 8136 N N . PHE A 1 1018 ? 50.957 5.882 -17.759 1.00 86.06 1018 PHE A N 1
ATOM 8137 C CA . PHE A 1 1018 ? 49.551 5.497 -17.611 1.00 86.06 1018 PHE A CA 1
ATOM 8138 C C . PHE A 1 1018 ? 49.108 4.509 -18.690 1.00 86.06 1018 PHE A C 1
ATOM 8140 O O . PHE A 1 1018 ? 48.497 3.491 -18.370 1.00 86.06 1018 PHE A O 1
ATOM 8147 N N . ARG A 1 1019 ? 49.471 4.771 -19.953 1.00 84.19 1019 ARG A N 1
ATOM 8148 C CA . ARG A 1 1019 ? 49.166 3.912 -21.106 1.00 84.19 1019 ARG A CA 1
ATOM 8149 C C . ARG A 1 1019 ? 49.710 2.494 -20.906 1.00 84.19 1019 ARG A C 1
ATOM 8151 O O . ARG A 1 1019 ? 48.972 1.530 -21.107 1.00 84.19 1019 ARG A O 1
ATOM 8158 N N . LYS A 1 1020 ? 50.961 2.346 -20.451 1.00 80.25 1020 LYS A N 1
ATOM 8159 C CA . LYS A 1 1020 ? 51.563 1.028 -20.168 1.00 80.25 1020 LYS A CA 1
ATOM 8160 C C . LYS A 1 1020 ? 50.920 0.349 -18.948 1.00 80.25 1020 LYS A C 1
ATOM 8162 O O . LYS A 1 1020 ? 50.574 -0.830 -19.009 1.00 80.25 1020 LYS A O 1
ATOM 8167 N N . GLN A 1 1021 ? 50.677 1.092 -17.866 1.00 84.19 1021 GLN A N 1
ATOM 8168 C CA . GLN A 1 1021 ? 50.090 0.543 -16.636 1.00 84.19 1021 GLN A CA 1
ATOM 8169 C C . GLN A 1 1021 ? 48.619 0.124 -16.792 1.00 84.19 1021 GLN A C 1
ATOM 8171 O O . GLN A 1 1021 ? 48.173 -0.817 -16.136 1.00 84.19 1021 GLN A O 1
ATOM 8176 N N . MET A 1 1022 ? 47.863 0.742 -17.706 1.00 86.12 1022 MET A N 1
ATOM 8177 C CA . MET A 1 1022 ? 46.493 0.325 -18.026 1.00 86.12 1022 MET A CA 1
ATOM 8178 C C . MET A 1 1022 ? 46.406 -1.124 -18.512 1.00 86.12 1022 MET A C 1
ATOM 8180 O O . MET A 1 1022 ? 45.510 -1.848 -18.085 1.00 86.12 1022 MET A O 1
ATOM 8184 N N . LEU A 1 1023 ? 47.316 -1.559 -19.388 1.00 84.62 1023 LEU A N 1
ATOM 8185 C CA . LEU A 1 1023 ? 47.308 -2.934 -19.900 1.00 84.62 1023 LEU A CA 1
ATOM 8186 C C . LEU A 1 1023 ? 47.667 -3.941 -18.809 1.00 84.62 1023 LEU A C 1
ATOM 8188 O O . LEU A 1 1023 ? 47.204 -5.075 -18.843 1.00 84.62 1023 LEU A O 1
ATOM 8192 N N . ARG A 1 1024 ? 48.440 -3.517 -17.810 1.00 82.25 1024 ARG A N 1
ATOM 8193 C CA . ARG A 1 1024 ? 48.817 -4.365 -16.683 1.00 82.25 1024 ARG A CA 1
ATOM 8194 C C . ARG A 1 1024 ? 47.740 -4.395 -15.609 1.00 82.25 1024 ARG A C 1
ATOM 8196 O O . ARG A 1 1024 ? 47.657 -5.370 -14.876 1.00 82.25 1024 ARG A O 1
ATOM 8203 N N . TYR A 1 1025 ? 46.922 -3.353 -15.474 1.00 85.44 1025 TYR A N 1
ATOM 8204 C CA . TYR A 1 1025 ? 45.961 -3.216 -14.382 1.00 85.44 1025 TYR A CA 1
ATOM 8205 C C . TYR A 1 1025 ? 44.942 -4.363 -14.346 1.00 85.44 1025 TYR A C 1
ATOM 8207 O O . TYR A 1 1025 ? 44.245 -4.627 -15.328 1.00 85.44 1025 TYR A O 1
ATOM 8215 N N . SER A 1 1026 ? 44.827 -5.006 -13.182 1.00 84.38 1026 SER A N 1
ATOM 8216 C CA . SER A 1 1026 ? 43.902 -6.111 -12.942 1.00 84.38 1026 SER A CA 1
ATOM 8217 C C . SER A 1 1026 ? 43.126 -5.943 -11.636 1.00 84.38 1026 SER A C 1
ATOM 8219 O O . SER A 1 1026 ? 43.558 -5.260 -10.704 1.00 84.38 1026 SER A O 1
ATOM 8221 N N . ASN A 1 1027 ? 41.953 -6.570 -11.572 1.00 81.94 1027 ASN A N 1
ATOM 8222 C CA . ASN A 1 1027 ? 41.166 -6.726 -10.354 1.00 81.94 1027 ASN A CA 1
ATOM 8223 C C . ASN A 1 1027 ? 40.918 -8.210 -10.113 1.00 81.94 1027 ASN A C 1
ATOM 8225 O O . ASN A 1 1027 ? 40.516 -8.917 -11.036 1.00 81.94 1027 ASN A O 1
ATOM 8229 N N . SER A 1 1028 ? 41.101 -8.659 -8.871 1.00 72.31 1028 SER A N 1
ATOM 8230 C CA . SER A 1 1028 ? 40.875 -10.056 -8.501 1.00 72.31 1028 SER A CA 1
ATOM 8231 C C . SER A 1 1028 ? 39.865 -10.199 -7.368 1.00 72.31 1028 SER A C 1
ATOM 8233 O O . SER A 1 1028 ? 39.853 -9.396 -6.429 1.00 72.31 1028 SER A O 1
ATOM 8235 N N . LEU A 1 1029 ? 39.062 -11.258 -7.436 1.00 69.44 1029 LEU A N 1
ATOM 8236 C CA . LEU A 1 1029 ? 38.134 -11.696 -6.395 1.00 69.44 1029 LEU A CA 1
ATOM 8237 C C . LEU A 1 1029 ? 38.392 -13.178 -6.100 1.00 69.44 1029 LEU A C 1
ATOM 8239 O O . LEU A 1 1029 ? 38.578 -13.969 -7.022 1.00 69.44 1029 LEU A O 1
ATOM 8243 N N . GLU A 1 1030 ? 38.408 -13.548 -4.822 1.00 58.38 1030 GLU A N 1
ATOM 8244 C CA . GLU A 1 1030 ? 38.463 -14.951 -4.399 1.00 58.38 1030 GLU A CA 1
ATOM 8245 C C . GLU A 1 1030 ? 37.060 -15.402 -4.008 1.00 58.38 1030 GLU A C 1
ATOM 8247 O O . GLU A 1 1030 ? 36.480 -14.864 -3.063 1.00 58.38 1030 GLU A O 1
ATOM 8252 N N . ASP A 1 1031 ? 36.528 -16.383 -4.735 1.00 50.66 1031 ASP A N 1
ATOM 8253 C CA . ASP A 1 1031 ? 35.237 -17.001 -4.449 1.00 50.66 1031 ASP A CA 1
ATOM 8254 C C . ASP A 1 1031 ? 35.382 -18.528 -4.504 1.00 50.66 1031 ASP A C 1
ATOM 8256 O O . ASP A 1 1031 ? 36.009 -19.067 -5.412 1.00 50.66 1031 ASP A O 1
ATOM 8260 N N . ASN A 1 1032 ? 34.885 -19.242 -3.491 1.00 44.19 1032 ASN A N 1
ATOM 8261 C CA . ASN A 1 1032 ? 34.935 -20.712 -3.401 1.00 44.19 1032 ASN A CA 1
ATOM 8262 C C . ASN A 1 1032 ? 36.281 -21.379 -3.788 1.00 44.19 1032 ASN A C 1
ATOM 8264 O O . ASN A 1 1032 ? 36.298 -22.444 -4.400 1.00 44.19 1032 ASN A O 1
ATOM 8268 N N . LYS A 1 1033 ? 37.419 -20.789 -3.384 1.00 48.12 1033 LYS A N 1
ATOM 8269 C CA . LYS A 1 1033 ? 38.798 -21.247 -3.688 1.00 48.12 1033 LYS A CA 1
ATOM 8270 C C . LYS A 1 1033 ? 39.245 -21.099 -5.154 1.00 48.12 1033 LYS A C 1
ATOM 8272 O O . LYS A 1 1033 ? 40.330 -21.569 -5.487 1.00 48.12 1033 LYS A O 1
ATOM 8277 N N . ILE A 1 1034 ? 38.470 -20.426 -6.003 1.00 57.53 1034 ILE A N 1
ATOM 8278 C CA . ILE A 1 1034 ? 38.852 -20.070 -7.374 1.00 57.53 1034 ILE A CA 1
ATOM 8279 C C . ILE A 1 1034 ? 39.105 -18.557 -7.412 1.00 57.53 1034 ILE A C 1
ATOM 8281 O O . ILE A 1 1034 ? 38.257 -17.751 -7.026 1.00 57.53 1034 ILE A O 1
ATOM 8285 N N . ALA A 1 1035 ? 40.310 -18.162 -7.822 1.00 64.38 1035 ALA A N 1
ATOM 8286 C CA . ALA A 1 1035 ? 40.666 -16.757 -7.985 1.00 64.38 1035 ALA A CA 1
ATOM 8287 C C . ALA A 1 1035 ? 40.294 -16.301 -9.401 1.00 64.38 1035 ALA A C 1
ATOM 8289 O O . ALA A 1 1035 ? 40.896 -16.750 -10.375 1.00 64.38 1035 ALA A O 1
ATOM 8290 N N . HIS A 1 1036 ? 39.323 -15.396 -9.514 1.00 76.00 1036 HIS A N 1
ATOM 8291 C CA . HIS A 1 1036 ? 38.994 -14.741 -10.780 1.00 76.00 1036 HIS A CA 1
ATOM 8292 C C . HIS A 1 1036 ? 39.796 -13.449 -10.894 1.00 76.00 1036 HIS A C 1
ATOM 8294 O O . HIS A 1 1036 ? 39.748 -12.619 -9.984 1.00 76.00 1036 HIS A O 1
ATOM 8300 N N . THR A 1 1037 ? 40.517 -13.276 -12.002 1.00 82.25 1037 THR A N 1
ATOM 8301 C CA . THR A 1 1037 ? 41.290 -12.064 -12.298 1.00 82.25 1037 THR A CA 1
ATOM 8302 C C . THR A 1 1037 ? 40.835 -11.475 -13.626 1.00 82.25 1037 THR A C 1
ATOM 8304 O O . THR A 1 1037 ? 40.841 -12.144 -14.659 1.00 82.25 1037 THR A O 1
ATOM 8307 N N . LEU A 1 1038 ? 40.452 -10.203 -13.592 1.00 86.56 1038 LEU A N 1
ATOM 8308 C CA . LEU A 1 1038 ? 39.992 -9.441 -14.743 1.00 86.56 1038 LEU A CA 1
ATOM 8309 C C . LEU A 1 1038 ? 40.994 -8.331 -15.064 1.00 86.56 1038 LEU A C 1
ATOM 8311 O O . LEU A 1 1038 ? 41.243 -7.455 -14.235 1.00 86.56 1038 LEU A O 1
ATOM 8315 N N . PHE A 1 1039 ? 41.500 -8.340 -16.293 1.00 89.31 1039 PHE A N 1
ATOM 8316 C CA . PHE A 1 1039 ? 42.249 -7.262 -16.937 1.00 89.31 1039 PHE A CA 1
ATOM 8317 C C . PHE A 1 1039 ? 41.283 -6.473 -17.840 1.00 89.31 1039 PHE A C 1
ATOM 8319 O O . PHE A 1 1039 ? 41.107 -6.826 -19.010 1.00 89.31 1039 PHE A O 1
ATOM 8326 N N . PRO A 1 1040 ? 40.606 -5.428 -17.327 1.00 89.56 1040 PRO A N 1
ATOM 8327 C CA . PRO A 1 1040 ? 39.456 -4.808 -17.991 1.00 89.56 1040 PRO A CA 1
ATOM 8328 C C . PRO A 1 1040 ? 39.802 -4.166 -19.341 1.00 89.56 1040 PRO A C 1
ATOM 8330 O O . PRO A 1 1040 ? 39.015 -4.243 -20.282 1.00 89.56 1040 PRO A O 1
ATOM 8333 N N . TYR A 1 1041 ? 40.984 -3.554 -19.463 1.00 90.31 1041 TYR A N 1
ATOM 8334 C CA . TYR A 1 1041 ? 41.415 -2.912 -20.708 1.00 90.31 1041 TYR A CA 1
ATOM 8335 C C . TYR A 1 1041 ? 41.833 -3.936 -21.768 1.00 90.31 1041 TYR A C 1
ATOM 8337 O O . TYR A 1 1041 ? 41.429 -3.805 -22.921 1.00 90.31 1041 TYR A O 1
ATOM 8345 N N . ARG A 1 1042 ? 42.566 -4.990 -21.374 1.00 89.44 1042 ARG A N 1
ATOM 8346 C CA . ARG A 1 1042 ? 42.956 -6.087 -22.277 1.00 89.44 1042 ARG A CA 1
ATOM 8347 C C . ARG A 1 1042 ? 41.738 -6.864 -22.775 1.00 89.44 1042 ARG A C 1
ATOM 8349 O O . ARG A 1 1042 ? 41.608 -7.067 -23.976 1.00 89.44 1042 ARG A O 1
ATOM 8356 N N . ALA A 1 1043 ? 40.799 -7.188 -21.881 1.00 88.69 1043 ALA A N 1
ATOM 8357 C CA . ALA A 1 1043 ? 39.546 -7.854 -22.241 1.00 88.69 1043 ALA A CA 1
ATOM 8358 C C . ALA A 1 1043 ? 38.729 -7.046 -23.260 1.00 88.69 1043 ALA A C 1
ATOM 8360 O O . ALA A 1 1043 ? 38.219 -7.607 -24.221 1.00 88.69 1043 ALA A O 1
ATOM 8361 N N . CYS A 1 1044 ? 38.632 -5.723 -23.093 1.00 90.56 1044 CYS A N 1
ATOM 8362 C CA . CYS A 1 1044 ? 37.920 -4.872 -24.047 1.00 90.56 1044 CYS A CA 1
ATOM 8363 C C . CYS A 1 1044 ? 38.604 -4.826 -25.422 1.00 90.56 1044 CYS A C 1
ATOM 8365 O O . CYS A 1 1044 ? 37.919 -4.913 -26.438 1.00 90.56 1044 CYS A O 1
ATOM 8367 N N . LEU A 1 1045 ? 39.939 -4.725 -25.468 1.00 89.38 1045 LEU A N 1
ATOM 8368 C CA . LEU A 1 1045 ? 40.696 -4.760 -26.725 1.00 89.38 1045 LEU A CA 1
ATOM 8369 C C . LEU A 1 1045 ? 40.531 -6.104 -27.447 1.00 89.38 1045 LEU A C 1
ATOM 8371 O O . LEU A 1 1045 ? 40.312 -6.119 -28.655 1.00 89.38 1045 LEU A O 1
ATOM 8375 N N . GLU A 1 1046 ? 40.555 -7.212 -26.706 1.00 88.44 1046 GLU A N 1
ATOM 8376 C CA . GLU A 1 1046 ? 40.271 -8.550 -27.234 1.00 88.44 1046 GLU A CA 1
ATOM 8377 C C . GLU A 1 1046 ? 38.832 -8.687 -27.750 1.00 88.44 1046 GLU A C 1
ATOM 8379 O O . GLU A 1 1046 ? 38.611 -9.219 -28.836 1.00 88.44 1046 GLU A O 1
ATOM 8384 N N . VAL A 1 1047 ? 37.833 -8.155 -27.039 1.00 90.12 1047 VAL A N 1
ATOM 8385 C CA . VAL A 1 1047 ? 36.448 -8.153 -27.536 1.00 90.12 1047 VAL A CA 1
ATOM 8386 C C . VAL A 1 1047 ? 36.333 -7.315 -28.812 1.00 90.12 1047 VAL A C 1
ATOM 8388 O O . VAL A 1 1047 ? 35.805 -7.799 -29.808 1.00 90.12 1047 VAL A O 1
ATOM 8391 N N . LEU A 1 1048 ? 36.875 -6.094 -28.834 1.00 88.31 1048 LEU A N 1
ATOM 8392 C CA . LEU A 1 1048 ? 36.862 -5.224 -30.016 1.00 88.31 1048 LEU A CA 1
ATOM 8393 C C . LEU A 1 1048 ? 37.565 -5.862 -31.224 1.00 88.31 1048 LEU A C 1
ATOM 8395 O O . LEU A 1 1048 ? 37.085 -5.699 -32.346 1.00 88.31 1048 LEU A O 1
ATOM 8399 N N . LYS A 1 1049 ? 38.652 -6.614 -30.999 1.00 87.94 1049 LYS A N 1
ATOM 8400 C CA . LYS A 1 1049 ? 39.370 -7.384 -32.028 1.00 87.94 1049 LYS A CA 1
ATOM 8401 C C . LYS A 1 1049 ? 38.476 -8.434 -32.692 1.00 87.94 1049 LYS A C 1
ATOM 8403 O O . LYS A 1 1049 ? 38.563 -8.620 -33.902 1.00 87.94 1049 LYS A O 1
ATOM 8408 N N . ASN A 1 1050 ? 37.620 -9.086 -31.905 1.00 82.62 1050 ASN A N 1
ATOM 8409 C CA . ASN A 1 1050 ? 36.751 -10.182 -32.338 1.00 82.62 1050 ASN A CA 1
ATOM 8410 C C . ASN A 1 1050 ? 35.349 -9.728 -32.802 1.00 82.62 1050 ASN A C 1
ATOM 8412 O O . ASN A 1 1050 ? 34.559 -10.555 -33.253 1.00 82.62 1050 ASN A O 1
ATOM 8416 N N . LEU A 1 1051 ? 35.016 -8.435 -32.713 1.00 78.25 1051 LEU A N 1
ATOM 8417 C CA . LEU A 1 1051 ? 33.739 -7.895 -33.192 1.00 78.25 1051 LEU A CA 1
ATOM 8418 C C . LEU A 1 1051 ? 33.784 -7.565 -34.686 1.00 78.25 1051 LEU A C 1
ATOM 8420 O O . LEU A 1 1051 ? 34.644 -6.811 -35.135 1.00 78.25 1051 LEU A O 1
ATOM 8424 N N . GLU A 1 1052 ? 32.758 -7.987 -35.427 1.00 72.38 1052 GLU A N 1
ATOM 8425 C CA . GLU A 1 1052 ? 32.617 -7.691 -36.863 1.00 72.38 1052 GLU A CA 1
ATOM 8426 C C . GLU A 1 1052 ? 32.635 -6.182 -37.163 1.00 72.38 1052 GLU A C 1
ATOM 8428 O O . GLU A 1 1052 ? 33.307 -5.725 -38.083 1.00 72.38 1052 GLU A O 1
ATOM 8433 N N . VAL A 1 1053 ? 31.936 -5.385 -36.345 1.00 68.75 1053 VAL A N 1
ATOM 8434 C CA . VAL A 1 1053 ? 31.788 -3.928 -36.543 1.00 68.75 1053 VAL A CA 1
ATOM 8435 C C . VAL A 1 1053 ? 32.850 -3.120 -35.771 1.00 68.75 1053 VAL A C 1
ATOM 8437 O O . VAL A 1 1053 ? 32.785 -1.894 -35.756 1.00 68.75 1053 VAL A O 1
ATOM 8440 N N . LYS A 1 1054 ? 33.818 -3.783 -35.106 1.00 83.44 1054 LYS A N 1
ATOM 8441 C CA . LYS A 1 1054 ? 34.963 -3.175 -34.384 1.00 83.44 1054 LYS A CA 1
ATOM 8442 C C . LYS A 1 1054 ? 34.639 -1.933 -33.520 1.00 83.44 1054 LYS A C 1
ATOM 8444 O O . LYS A 1 1054 ? 35.464 -1.031 -33.352 1.00 83.44 1054 LYS A O 1
ATOM 8449 N N . LYS A 1 1055 ? 33.426 -1.879 -32.967 1.00 89.25 1055 LYS A N 1
ATOM 8450 C CA . LYS A 1 1055 ? 32.913 -0.776 -32.142 1.00 89.25 1055 LYS A CA 1
ATOM 8451 C C . LYS A 1 1055 ? 32.187 -1.300 -30.913 1.00 89.25 1055 LYS A C 1
ATOM 8453 O O . LYS A 1 1055 ? 31.668 -2.415 -30.958 1.00 89.25 1055 LYS A O 1
ATOM 8458 N N . LEU A 1 1056 ? 32.101 -0.486 -29.865 1.00 90.69 1056 LEU A N 1
ATOM 8459 C CA . LEU A 1 1056 ? 31.392 -0.792 -28.625 1.00 90.69 1056 LEU A CA 1
ATOM 8460 C C . LEU A 1 1056 ? 30.548 0.406 -28.163 1.00 90.69 1056 LEU A C 1
ATOM 8462 O O . LEU A 1 1056 ? 31.065 1.506 -27.941 1.00 90.69 1056 LEU A O 1
ATOM 8466 N N . THR A 1 1057 ? 29.244 0.183 -27.994 1.00 90.31 1057 THR A N 1
ATOM 8467 C CA . THR A 1 1057 ? 28.297 1.179 -27.469 1.00 90.31 1057 THR A CA 1
ATOM 8468 C C . THR A 1 1057 ? 28.169 1.109 -25.942 1.00 90.31 1057 THR A C 1
ATOM 8470 O O . THR A 1 1057 ? 28.543 0.123 -25.311 1.00 90.31 1057 THR A O 1
ATOM 8473 N N . PHE A 1 1058 ? 27.570 2.134 -25.320 1.00 90.31 1058 PHE A N 1
ATOM 8474 C CA . PHE A 1 1058 ? 27.295 2.126 -23.874 1.00 90.31 1058 PHE A CA 1
ATOM 8475 C C . PHE A 1 1058 ? 26.414 0.943 -23.431 1.00 90.31 1058 PHE A C 1
ATOM 8477 O O . PHE A 1 1058 ? 26.683 0.345 -22.393 1.00 90.31 1058 PHE A O 1
ATOM 8484 N N . ASN A 1 1059 ? 25.382 0.589 -24.206 1.00 88.81 1059 ASN A N 1
ATOM 8485 C CA . ASN A 1 1059 ? 24.477 -0.509 -23.847 1.00 88.81 1059 ASN A CA 1
ATOM 8486 C C . ASN A 1 1059 ? 25.195 -1.864 -23.935 1.00 88.81 1059 ASN A C 1
ATOM 8488 O O . ASN A 1 1059 ? 25.043 -2.695 -23.046 1.00 88.81 1059 ASN A O 1
ATOM 8492 N N . GLU A 1 1060 ? 26.026 -2.052 -24.962 1.00 91.19 1060 GLU A N 1
ATOM 8493 C CA . GLU A 1 1060 ? 26.876 -3.240 -25.118 1.00 91.19 1060 GLU A CA 1
ATOM 8494 C C . GLU A 1 1060 ? 27.900 -3.338 -23.978 1.00 91.19 1060 GLU A C 1
ATOM 8496 O O . GLU A 1 1060 ? 28.080 -4.397 -23.384 1.00 91.19 1060 GLU A O 1
ATOM 8501 N N . PHE A 1 1061 ? 28.512 -2.218 -23.584 1.00 91.94 1061 PHE A N 1
ATOM 8502 C CA . PHE A 1 1061 ? 29.373 -2.179 -22.405 1.00 91.94 1061 PHE A CA 1
ATOM 8503 C C . PHE A 1 1061 ? 28.614 -2.571 -21.128 1.00 91.94 1061 PHE A C 1
ATOM 8505 O O . PHE A 1 1061 ? 29.098 -3.402 -20.362 1.00 91.94 1061 PHE A O 1
ATOM 8512 N N . ALA A 1 1062 ? 27.432 -1.996 -20.895 1.00 89.25 1062 ALA A N 1
ATOM 8513 C CA . ALA A 1 1062 ? 26.672 -2.183 -19.662 1.00 89.25 1062 ALA A CA 1
ATOM 8514 C C . ALA A 1 1062 ? 26.181 -3.627 -19.466 1.00 89.25 1062 ALA A C 1
ATOM 8516 O O . ALA A 1 1062 ? 26.218 -4.125 -18.339 1.00 89.25 1062 ALA A O 1
ATOM 8517 N N . PHE A 1 1063 ? 25.742 -4.291 -20.540 1.00 87.31 1063 PHE A N 1
ATOM 8518 C CA . PHE A 1 1063 ? 25.205 -5.653 -20.478 1.00 87.31 1063 PHE A CA 1
ATOM 8519 C C . PHE A 1 1063 ? 26.244 -6.751 -20.735 1.00 87.31 1063 PHE A C 1
ATOM 8521 O O . PHE A 1 1063 ? 26.057 -7.851 -20.229 1.00 87.31 1063 PHE A O 1
ATOM 8528 N N . CYS A 1 1064 ? 27.331 -6.479 -21.468 1.00 88.56 1064 CYS A N 1
ATOM 8529 C CA . CYS A 1 1064 ? 28.245 -7.537 -21.924 1.00 88.56 1064 CYS A CA 1
ATOM 8530 C C . CYS A 1 1064 ? 29.672 -7.423 -21.355 1.00 88.56 1064 CYS A C 1
ATOM 8532 O O . CYS A 1 1064 ? 30.296 -8.443 -21.092 1.00 88.56 1064 CYS A O 1
ATOM 8534 N N . ILE A 1 1065 ? 30.195 -6.210 -21.120 1.00 88.62 1065 ILE A N 1
ATOM 8535 C CA . ILE A 1 1065 ? 31.578 -6.006 -20.625 1.00 88.62 1065 ILE A CA 1
ATOM 8536 C C . ILE A 1 1065 ? 31.620 -5.778 -19.114 1.00 88.62 1065 ILE A C 1
ATOM 8538 O O . ILE A 1 1065 ? 32.409 -6.379 -18.389 1.00 88.62 1065 ILE A O 1
ATOM 8542 N N . TYR A 1 1066 ? 30.755 -4.900 -18.619 1.00 87.56 1066 TYR A N 1
ATOM 8543 C CA . TYR A 1 1066 ? 30.676 -4.543 -17.208 1.00 87.56 1066 TYR A CA 1
ATOM 8544 C C . TYR A 1 1066 ? 30.382 -5.736 -16.268 1.00 87.56 1066 TYR A C 1
ATOM 8546 O O . TYR A 1 1066 ? 30.905 -5.736 -15.150 1.00 87.56 1066 TYR A O 1
ATOM 8554 N N . PRO A 1 1067 ? 29.609 -6.767 -16.678 1.00 85.12 1067 PRO A N 1
ATOM 8555 C CA . PRO A 1 1067 ? 29.370 -7.959 -15.857 1.00 85.12 1067 PRO A CA 1
ATOM 8556 C C . PRO A 1 1067 ? 30.473 -9.030 -15.908 1.00 85.12 1067 PRO A C 1
ATOM 8558 O O . PRO A 1 1067 ? 30.324 -10.055 -15.247 1.00 85.12 1067 PRO A O 1
ATOM 8561 N N . MET A 1 1068 ? 31.555 -8.844 -16.677 1.00 85.88 1068 MET A N 1
ATOM 8562 C CA . MET A 1 1068 ? 32.623 -9.848 -16.787 1.00 85.88 1068 MET A CA 1
ATOM 8563 C C . MET A 1 1068 ? 33.329 -10.094 -15.440 1.00 85.88 1068 MET A C 1
ATOM 8565 O O . MET A 1 1068 ? 33.604 -9.157 -14.685 1.00 85.88 1068 MET A O 1
ATOM 8569 N N . TYR A 1 1069 ? 33.660 -11.360 -15.163 1.00 78.38 1069 TYR A N 1
ATOM 8570 C CA . TYR A 1 1069 ? 34.347 -11.789 -13.934 1.00 78.38 1069 TYR A CA 1
ATOM 8571 C C . TYR A 1 1069 ? 35.850 -12.039 -14.133 1.00 78.38 1069 TYR A C 1
ATOM 8573 O O . TYR A 1 1069 ? 36.632 -11.829 -13.209 1.00 78.38 1069 TYR A O 1
ATOM 8581 N N . ASP A 1 1070 ? 36.268 -12.438 -15.333 1.00 81.88 1070 ASP A N 1
ATOM 8582 C CA . ASP A 1 1070 ? 37.665 -12.686 -15.688 1.00 81.88 1070 ASP A CA 1
ATOM 8583 C C . ASP A 1 1070 ? 37.933 -12.377 -17.169 1.00 81.88 1070 ASP A C 1
ATOM 8585 O O . ASP A 1 1070 ? 37.009 -12.146 -17.952 1.00 81.88 1070 ASP A O 1
ATOM 8589 N N . SER A 1 1071 ? 39.214 -12.339 -17.536 1.00 84.25 1071 SER A N 1
ATOM 8590 C CA . SER A 1 1071 ? 39.675 -12.113 -18.915 1.00 84.25 1071 SER A CA 1
ATOM 8591 C C . SER A 1 1071 ? 39.995 -13.415 -19.658 1.00 84.25 1071 SER A C 1
ATOM 8593 O O . SER A 1 1071 ? 40.830 -13.413 -20.558 1.00 84.25 1071 SER A O 1
ATOM 8595 N N . THR A 1 1072 ? 39.389 -14.546 -19.279 1.00 83.94 1072 THR A N 1
ATOM 8596 C CA . THR A 1 1072 ? 39.663 -15.821 -19.960 1.00 83.94 1072 THR A CA 1
ATOM 8597 C C . THR A 1 1072 ? 39.138 -15.812 -21.404 1.00 83.94 1072 THR A C 1
ATOM 8599 O O . THR A 1 1072 ? 38.171 -15.100 -21.701 1.00 83.94 1072 THR A O 1
ATOM 8602 N N . PRO A 1 1073 ? 39.712 -16.627 -22.314 1.00 82.12 1073 PRO A N 1
ATOM 8603 C CA . PRO A 1 1073 ? 39.223 -16.735 -23.690 1.00 82.12 1073 PRO A CA 1
ATOM 8604 C C . PRO A 1 1073 ? 37.727 -17.070 -23.784 1.00 82.12 1073 PRO A C 1
ATOM 8606 O O . PRO A 1 1073 ? 37.029 -16.525 -24.638 1.00 82.12 1073 PRO A O 1
ATOM 8609 N N . ASP A 1 1074 ? 37.211 -17.900 -22.872 1.00 80.50 1074 ASP A N 1
ATOM 8610 C CA . ASP A 1 1074 ? 35.790 -18.261 -22.820 1.00 80.50 1074 ASP A CA 1
ATOM 8611 C C . ASP A 1 1074 ? 34.900 -17.078 -22.419 1.00 80.50 1074 ASP A C 1
ATOM 8613 O O . ASP A 1 1074 ? 33.829 -16.879 -22.998 1.00 80.50 1074 ASP A O 1
ATOM 8617 N N . SER A 1 1075 ? 35.341 -16.261 -21.458 1.00 82.06 1075 SER A N 1
ATOM 8618 C CA . SER A 1 1075 ? 34.635 -15.038 -21.056 1.00 82.06 1075 SER A CA 1
ATOM 8619 C C . SER A 1 1075 ? 34.644 -13.981 -22.161 1.00 82.06 1075 SER A C 1
ATOM 8621 O O . SER A 1 1075 ? 33.624 -13.331 -22.387 1.00 82.06 1075 SER A O 1
ATOM 8623 N N . ILE A 1 1076 ? 35.757 -13.841 -22.889 1.00 86.44 1076 ILE A N 1
ATOM 8624 C CA . ILE A 1 1076 ? 35.868 -12.942 -24.050 1.00 86.44 1076 ILE A CA 1
ATOM 8625 C C . ILE A 1 1076 ? 34.931 -13.402 -25.170 1.00 86.44 1076 ILE A C 1
ATOM 8627 O O . ILE A 1 1076 ? 34.160 -12.596 -25.691 1.00 86.44 1076 ILE A O 1
ATOM 8631 N N . LYS A 1 1077 ? 34.941 -14.698 -25.506 1.00 85.75 1077 LYS A N 1
ATOM 8632 C CA . LYS A 1 1077 ? 34.055 -15.269 -26.528 1.00 85.75 1077 LYS A CA 1
ATOM 8633 C C . LYS A 1 1077 ? 32.583 -15.054 -26.176 1.00 85.75 1077 LYS A C 1
ATOM 8635 O O . LYS A 1 1077 ? 31.819 -14.581 -27.010 1.00 85.75 1077 LYS A O 1
ATOM 8640 N N . ARG A 1 1078 ? 32.202 -15.312 -24.921 1.00 83.75 1078 ARG A N 1
ATOM 8641 C CA . ARG A 1 1078 ? 30.837 -15.073 -24.437 1.00 83.75 1078 ARG A CA 1
ATOM 8642 C C . ARG A 1 1078 ? 30.428 -13.606 -24.570 1.00 83.75 1078 ARG A C 1
ATOM 8644 O O . ARG A 1 1078 ? 29.328 -13.334 -25.029 1.00 83.75 1078 ARG A O 1
ATOM 8651 N N . ALA A 1 1079 ? 31.309 -12.669 -24.218 1.00 85.81 1079 ALA A N 1
ATOM 8652 C CA . ALA A 1 1079 ? 31.024 -11.244 -24.362 1.00 85.81 1079 ALA A CA 1
ATOM 8653 C C . ALA A 1 1079 ? 30.799 -10.840 -25.833 1.00 85.81 1079 ALA A C 1
ATOM 8655 O O . ALA A 1 1079 ? 29.912 -10.037 -26.111 1.00 85.81 1079 ALA A O 1
ATOM 8656 N N . VAL A 1 1080 ? 31.555 -11.412 -26.778 1.00 87.56 1080 VAL A N 1
ATOM 8657 C CA . VAL A 1 1080 ? 31.352 -11.200 -28.225 1.00 87.56 1080 VAL A CA 1
ATOM 8658 C C . VAL A 1 1080 ? 29.996 -11.755 -28.677 1.00 87.56 1080 VAL A C 1
ATOM 8660 O O . VAL A 1 1080 ? 29.241 -11.045 -29.345 1.00 87.56 1080 VAL A O 1
ATOM 8663 N N . ASP A 1 1081 ? 29.655 -12.979 -28.267 1.00 84.44 1081 ASP A N 1
ATOM 8664 C CA . ASP A 1 1081 ? 28.372 -13.620 -28.589 1.00 84.44 1081 ASP A CA 1
ATOM 8665 C C . ASP A 1 1081 ? 27.182 -12.816 -28.033 1.00 84.44 1081 ASP A C 1
ATOM 8667 O O . ASP A 1 1081 ? 26.196 -12.579 -28.733 1.00 84.44 1081 ASP A O 1
ATOM 8671 N N . ASP A 1 1082 ? 27.298 -12.324 -26.799 1.00 85.00 1082 ASP A N 1
ATOM 8672 C CA . ASP A 1 1082 ? 26.285 -11.511 -26.123 1.00 85.00 1082 ASP A CA 1
ATOM 8673 C C . ASP A 1 1082 ? 26.083 -10.142 -26.797 1.00 85.00 1082 ASP A C 1
ATOM 8675 O O . ASP A 1 1082 ? 24.947 -9.673 -26.932 1.00 85.00 1082 ASP A O 1
ATOM 8679 N N . ILE A 1 1083 ? 27.162 -9.513 -27.279 1.00 87.75 1083 ILE A N 1
ATOM 8680 C CA . ILE A 1 1083 ? 27.085 -8.266 -28.054 1.00 87.75 1083 ILE A CA 1
ATOM 8681 C C . ILE A 1 1083 ? 26.387 -8.511 -29.394 1.00 87.75 1083 ILE A C 1
ATOM 8683 O O . ILE A 1 1083 ? 25.507 -7.738 -29.780 1.00 87.75 1083 ILE A O 1
ATOM 8687 N N . ASN A 1 1084 ? 26.738 -9.591 -30.094 1.00 83.44 1084 ASN A N 1
ATOM 8688 C CA . ASN A 1 1084 ? 26.105 -9.949 -31.363 1.00 83.44 1084 ASN A CA 1
ATOM 8689 C C . ASN A 1 1084 ? 24.618 -10.276 -31.172 1.00 83.44 1084 ASN A C 1
ATOM 8691 O O . ASN A 1 1084 ? 23.781 -9.807 -31.943 1.00 83.44 1084 ASN A O 1
ATOM 8695 N N . TYR A 1 1085 ? 24.268 -10.978 -30.091 1.00 81.12 1085 TYR A N 1
ATOM 8696 C CA . TYR A 1 1085 ? 22.881 -11.212 -29.702 1.00 81.12 1085 TYR A CA 1
ATOM 8697 C C . TYR A 1 1085 ? 22.127 -9.896 -29.472 1.00 81.12 1085 TYR A C 1
ATOM 8699 O O . TYR A 1 1085 ? 21.030 -9.722 -30.004 1.00 81.12 1085 TYR A O 1
ATOM 8707 N N . LEU A 1 1086 ? 22.705 -8.943 -28.730 1.00 79.88 1086 LEU A N 1
ATOM 8708 C CA . LEU A 1 1086 ? 22.069 -7.650 -28.463 1.00 79.88 1086 LEU A CA 1
ATOM 8709 C C . LEU A 1 1086 ? 21.842 -6.849 -29.756 1.00 79.88 1086 LEU A C 1
ATOM 8711 O O . LEU A 1 1086 ? 20.764 -6.283 -29.943 1.00 79.88 1086 LEU A O 1
ATOM 8715 N N . ARG A 1 1087 ? 22.824 -6.851 -30.668 1.00 83.50 1087 ARG A N 1
ATOM 8716 C CA . ARG A 1 1087 ? 22.727 -6.210 -31.991 1.00 83.50 1087 ARG A CA 1
ATOM 8717 C C . ARG A 1 1087 ? 21.646 -6.836 -32.866 1.00 83.50 1087 ARG A C 1
ATOM 8719 O O . ARG A 1 1087 ? 20.894 -6.106 -33.503 1.00 83.50 1087 ARG A O 1
ATOM 8726 N N . GLN A 1 1088 ? 21.562 -8.166 -32.879 1.00 73.00 1088 GLN A N 1
ATOM 8727 C CA . GLN A 1 1088 ? 20.612 -8.908 -33.706 1.00 73.00 1088 GLN A CA 1
ATOM 8728 C C . GLN A 1 1088 ? 19.180 -8.827 -33.163 1.00 73.00 1088 GLN A C 1
ATOM 8730 O O . GLN A 1 1088 ? 18.236 -8.677 -33.933 1.00 73.00 1088 GLN A O 1
ATOM 8735 N N . LYS A 1 1089 ? 18.999 -8.948 -31.844 1.00 65.50 1089 LYS A N 1
ATOM 8736 C CA . LYS A 1 1089 ? 17.673 -9.035 -31.214 1.00 65.50 1089 LYS A CA 1
ATOM 8737 C C . LYS A 1 1089 ? 17.058 -7.688 -30.862 1.00 65.50 1089 LYS A C 1
ATOM 8739 O O . LYS A 1 1089 ? 15.836 -7.602 -30.827 1.00 65.50 1089 LYS A O 1
ATOM 8744 N N . TYR A 1 1090 ? 17.868 -6.667 -30.578 1.00 71.38 1090 TYR A N 1
ATOM 8745 C CA . TYR A 1 1090 ? 17.387 -5.360 -30.117 1.00 71.38 1090 TYR A CA 1
ATOM 8746 C C . TYR A 1 1090 ? 18.089 -4.190 -30.835 1.00 71.38 1090 TYR A C 1
ATOM 8748 O O . TYR A 1 1090 ? 18.679 -3.320 -30.182 1.00 71.38 1090 TYR A O 1
ATOM 8756 N N . PRO A 1 1091 ? 18.000 -4.102 -32.178 1.00 65.81 1091 PRO A N 1
ATOM 8757 C CA . PRO A 1 1091 ? 18.748 -3.122 -32.974 1.00 65.81 1091 PRO A CA 1
ATOM 8758 C C . PRO A 1 1091 ? 18.370 -1.659 -32.674 1.00 65.81 1091 PRO A C 1
ATOM 8760 O O . PRO A 1 1091 ? 19.172 -0.751 -32.893 1.00 65.81 1091 PRO A O 1
ATOM 8763 N N . ARG A 1 1092 ? 17.165 -1.408 -32.138 1.00 66.38 1092 ARG A N 1
ATOM 8764 C CA . ARG A 1 1092 ? 16.643 -0.066 -31.812 1.00 66.38 1092 ARG A CA 1
ATOM 8765 C C . ARG A 1 1092 ? 16.339 0.1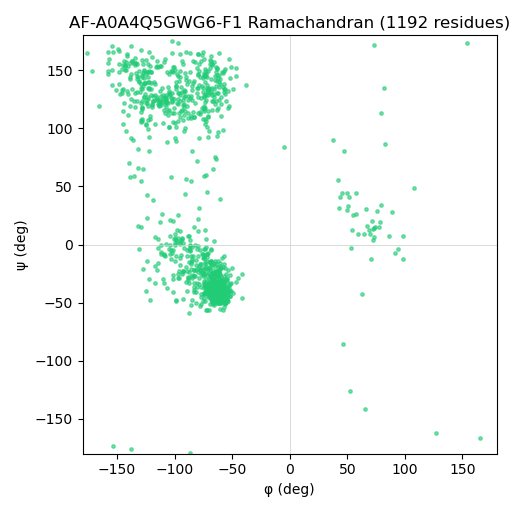29 -30.318 1.00 66.38 1092 ARG A C 1
ATOM 8767 O O . ARG A 1 1092 ? 15.399 0.831 -29.961 1.00 66.38 1092 ARG A O 1
ATOM 8774 N N . LEU A 1 1093 ? 17.170 -0.414 -29.419 1.00 71.19 1093 LEU A N 1
ATOM 8775 C CA . LEU A 1 1093 ? 16.975 -0.334 -27.954 1.00 71.19 1093 LEU A CA 1
ATOM 8776 C C . LEU A 1 1093 ? 16.825 1.107 -27.396 1.00 71.19 1093 LEU A C 1
ATOM 8778 O O . LEU A 1 1093 ? 16.216 1.325 -26.347 1.00 71.19 1093 LEU A O 1
ATOM 8782 N N . LYS A 1 1094 ? 17.368 2.118 -28.090 1.00 64.56 1094 LYS A N 1
ATOM 8783 C CA . LYS A 1 1094 ? 17.239 3.538 -27.706 1.00 64.56 1094 LYS A CA 1
ATOM 8784 C C . LYS A 1 1094 ? 15.862 4.143 -28.024 1.00 64.56 1094 LYS A C 1
ATOM 8786 O O . LYS A 1 1094 ? 15.488 5.104 -27.363 1.00 64.56 1094 LYS A O 1
ATOM 8791 N N . ALA A 1 1095 ? 15.118 3.584 -28.981 1.00 57.97 1095 ALA A N 1
ATOM 8792 C CA . ALA A 1 1095 ? 13.821 4.097 -29.437 1.00 57.97 1095 ALA A CA 1
ATOM 8793 C C . ALA A 1 1095 ? 12.628 3.572 -28.610 1.00 57.97 1095 ALA A C 1
ATOM 8795 O O . ALA A 1 1095 ? 11.476 3.809 -28.952 1.00 57.97 1095 ALA A O 1
ATOM 8796 N N . ILE A 1 1096 ? 12.894 2.853 -27.514 1.00 60.41 1096 ILE A N 1
ATOM 8797 C CA . ILE A 1 1096 ? 11.857 2.260 -26.665 1.00 60.41 1096 ILE A CA 1
ATOM 8798 C C . ILE A 1 1096 ? 11.149 3.348 -25.845 1.00 60.41 1096 ILE A C 1
ATOM 8800 O O . ILE A 1 1096 ? 11.781 4.089 -25.072 1.00 60.41 1096 ILE A O 1
ATOM 8804 N N . ASN A 1 1097 ? 9.823 3.395 -25.986 1.00 54.16 1097 ASN A N 1
ATOM 8805 C CA . ASN A 1 1097 ? 8.931 4.277 -25.238 1.00 54.16 1097 ASN A CA 1
ATOM 8806 C C . ASN A 1 1097 ? 9.007 3.995 -23.722 1.00 54.16 1097 ASN A C 1
ATOM 8808 O O . ASN A 1 1097 ? 9.201 2.858 -23.290 1.00 54.16 1097 ASN A O 1
ATOM 8812 N N . ILE A 1 1098 ? 8.868 5.044 -22.910 1.00 54.09 1098 ILE A N 1
ATOM 8813 C CA . ILE A 1 1098 ? 9.027 5.059 -21.450 1.00 54.09 1098 ILE A CA 1
ATOM 8814 C C . ILE A 1 1098 ? 8.203 3.959 -20.768 1.00 54.09 1098 ILE A C 1
ATOM 8816 O O . ILE A 1 1098 ? 8.731 3.304 -19.869 1.00 54.09 1098 ILE A O 1
ATOM 8820 N N . ALA A 1 1099 ? 6.972 3.713 -21.228 1.00 45.72 1099 ALA A N 1
ATOM 8821 C CA . ALA A 1 1099 ? 6.063 2.718 -20.653 1.00 45.72 1099 ALA A CA 1
ATOM 8822 C C . ALA A 1 1099 ? 6.609 1.276 -20.708 1.00 45.72 1099 ALA A C 1
ATOM 8824 O O . ALA A 1 1099 ? 6.410 0.508 -19.771 1.00 45.72 1099 ALA A O 1
ATOM 8825 N N . ASN A 1 1100 ? 7.379 0.932 -21.748 1.00 52.88 1100 ASN A N 1
ATOM 8826 C CA . ASN A 1 1100 ? 7.852 -0.439 -21.993 1.00 52.88 1100 ASN A CA 1
ATOM 8827 C C . ASN A 1 1100 ? 9.292 -0.683 -21.505 1.00 52.88 1100 ASN A C 1
ATOM 8829 O O . ASN A 1 1100 ? 9.753 -1.826 -21.430 1.00 52.88 1100 ASN A O 1
ATOM 8833 N N . ARG A 1 1101 ? 10.015 0.379 -21.118 1.00 71.00 1101 ARG A N 1
ATOM 8834 C CA . ARG A 1 1101 ? 11.383 0.284 -20.572 1.00 71.00 1101 ARG A CA 1
ATOM 8835 C C . ARG A 1 1101 ? 11.509 -0.663 -19.371 1.00 71.00 1101 ARG A C 1
ATOM 8837 O O . ARG A 1 1101 ? 12.499 -1.392 -19.348 1.00 71.00 1101 ARG A O 1
ATOM 8844 N N . PRO A 1 1102 ? 10.575 -0.709 -18.396 1.00 66.94 1102 PRO A N 1
ATOM 8845 C CA . PRO A 1 1102 ? 10.690 -1.618 -17.254 1.00 66.94 1102 PRO A CA 1
ATOM 8846 C C . PRO A 1 1102 ? 10.727 -3.096 -17.664 1.00 66.94 1102 PRO A C 1
ATOM 8848 O O . PRO A 1 1102 ? 11.552 -3.855 -17.158 1.00 66.94 1102 PRO A O 1
ATOM 8851 N N . GLN A 1 1103 ? 9.880 -3.487 -18.617 1.00 60.84 1103 GLN A N 1
ATOM 8852 C CA . GLN A 1 1103 ? 9.692 -4.882 -19.028 1.00 60.84 1103 GLN A CA 1
ATOM 8853 C C . GLN A 1 1103 ? 10.878 -5.380 -19.849 1.00 60.84 1103 GLN A C 1
ATOM 8855 O O . GLN A 1 1103 ? 11.474 -6.415 -19.549 1.00 60.84 1103 GLN A O 1
ATOM 8860 N N . ILE A 1 1104 ? 11.288 -4.589 -20.846 1.00 67.75 1104 ILE A N 1
ATOM 8861 C CA . ILE A 1 1104 ? 12.463 -4.900 -21.663 1.00 67.75 1104 ILE A CA 1
ATOM 8862 C C . ILE A 1 1104 ? 13.717 -4.940 -20.789 1.00 67.75 1104 ILE A C 1
ATOM 8864 O O . ILE A 1 1104 ? 14.541 -5.841 -20.927 1.00 67.75 1104 ILE A O 1
ATOM 8868 N N . LEU A 1 1105 ? 13.853 -4.020 -19.831 1.00 79.19 1105 LEU A N 1
ATOM 8869 C CA . LEU A 1 1105 ? 14.968 -4.049 -18.892 1.00 79.19 1105 LEU A CA 1
ATOM 8870 C C . LEU A 1 1105 ? 14.963 -5.302 -18.017 1.00 79.19 1105 LEU A C 1
ATOM 8872 O O . LEU A 1 1105 ? 16.027 -5.860 -17.767 1.00 79.19 1105 LEU A O 1
ATOM 8876 N N . GLN A 1 1106 ? 13.798 -5.759 -17.558 1.00 73.31 1106 GLN A N 1
ATOM 8877 C CA . GLN A 1 1106 ? 13.676 -6.998 -16.793 1.00 73.31 1106 GLN A CA 1
ATOM 8878 C C . GLN A 1 1106 ? 14.097 -8.218 -17.624 1.00 73.31 1106 GLN A C 1
ATOM 8880 O O . GLN A 1 1106 ? 14.829 -9.073 -17.117 1.00 73.31 1106 GLN A O 1
ATOM 8885 N N . LEU A 1 1107 ? 13.707 -8.276 -18.900 1.00 68.50 1107 LEU A N 1
ATOM 8886 C CA . LEU A 1 1107 ? 14.123 -9.329 -19.831 1.00 68.50 1107 LEU A CA 1
ATOM 8887 C C . LEU A 1 1107 ? 15.640 -9.318 -20.058 1.00 68.50 1107 LEU A C 1
ATOM 8889 O O . LEU A 1 1107 ? 16.285 -10.359 -19.927 1.00 68.50 1107 LEU A O 1
ATOM 8893 N N . LEU A 1 1108 ? 16.224 -8.147 -20.327 1.00 77.12 1108 LEU A N 1
ATOM 8894 C CA . LEU A 1 1108 ? 17.669 -7.993 -20.515 1.00 77.12 1108 LEU A CA 1
ATOM 8895 C C . LEU A 1 1108 ? 18.437 -8.341 -19.232 1.00 77.12 1108 LEU A C 1
ATOM 8897 O O . LEU A 1 1108 ? 19.381 -9.122 -19.278 1.00 77.12 1108 LEU A O 1
ATOM 8901 N N . ASN A 1 1109 ? 17.993 -7.850 -18.072 1.00 79.19 1109 ASN A N 1
ATOM 8902 C CA . ASN A 1 1109 ? 18.587 -8.187 -16.777 1.00 79.19 1109 ASN A CA 1
ATOM 8903 C C . ASN A 1 1109 ? 18.551 -9.689 -16.493 1.00 79.19 1109 ASN A C 1
ATOM 8905 O O . ASN A 1 1109 ? 19.513 -10.246 -15.973 1.00 79.19 1109 ASN A O 1
ATOM 8909 N N . THR A 1 1110 ? 17.459 -10.355 -16.862 1.00 71.69 1110 THR A N 1
ATOM 8910 C CA . THR A 1 1110 ? 17.333 -11.805 -16.698 1.00 71.69 1110 THR A CA 1
ATOM 8911 C C . THR A 1 1110 ? 18.277 -12.552 -17.640 1.00 71.69 1110 THR A C 1
ATOM 8913 O O . THR A 1 1110 ? 18.951 -13.483 -17.205 1.00 71.69 1110 THR A O 1
ATOM 8916 N N . TYR A 1 1111 ? 18.353 -12.136 -18.908 1.00 72.12 1111 TYR A N 1
ATOM 8917 C CA . TYR A 1 1111 ? 19.195 -12.773 -19.923 1.00 72.12 1111 TYR A CA 1
ATOM 8918 C C . TYR A 1 1111 ? 20.691 -12.614 -19.613 1.00 72.12 1111 TYR A C 1
ATOM 8920 O O . TYR A 1 1111 ? 21.411 -13.606 -19.524 1.00 72.12 1111 TYR A O 1
ATOM 8928 N N . PHE A 1 1112 ? 21.140 -11.380 -19.370 1.00 75.88 1112 PHE A N 1
ATOM 8929 C CA . PHE A 1 1112 ? 22.545 -11.050 -19.110 1.00 75.88 1112 PHE A CA 1
ATOM 8930 C C . PHE A 1 1112 ? 22.953 -11.237 -17.637 1.00 75.88 1112 PHE A C 1
ATOM 8932 O O . PHE A 1 1112 ? 24.111 -11.039 -17.281 1.00 75.88 1112 PHE A O 1
ATOM 8939 N N . GLY A 1 1113 ? 22.020 -11.621 -16.755 1.00 69.50 1113 GLY A N 1
ATOM 8940 C CA . GLY A 1 1113 ? 22.289 -11.820 -15.327 1.00 69.50 1113 GLY A CA 1
ATOM 8941 C C . GLY A 1 1113 ? 22.650 -10.530 -14.582 1.00 69.50 1113 GLY A C 1
ATOM 8942 O O . GLY A 1 1113 ? 23.420 -10.563 -13.623 1.00 69.50 1113 GLY A O 1
ATOM 8943 N N . THR A 1 1114 ? 22.119 -9.389 -15.022 1.00 76.62 1114 THR A N 1
ATOM 8944 C CA . THR A 1 1114 ? 22.410 -8.066 -14.461 1.00 76.62 1114 THR A CA 1
ATOM 8945 C C . THR A 1 1114 ? 21.294 -7.561 -13.543 1.00 76.62 1114 THR A C 1
ATOM 8947 O O . THR A 1 1114 ? 20.175 -8.063 -13.534 1.00 76.62 1114 THR A O 1
ATOM 8950 N N . THR A 1 1115 ? 21.590 -6.530 -12.749 1.00 78.12 1115 THR A N 1
ATOM 8951 C CA . THR A 1 1115 ? 20.618 -5.846 -11.872 1.00 78.12 1115 THR A CA 1
ATOM 8952 C C . THR A 1 1115 ? 20.582 -4.345 -12.175 1.00 78.12 1115 THR A C 1
ATOM 8954 O O . THR A 1 1115 ? 20.665 -3.518 -11.265 1.00 78.12 1115 THR A O 1
ATOM 8957 N N . LEU A 1 1116 ? 20.598 -3.984 -13.461 1.00 81.00 1116 LEU A N 1
ATOM 8958 C CA . LEU A 1 1116 ? 20.637 -2.591 -13.909 1.00 81.00 1116 LEU A CA 1
ATOM 8959 C C . LEU A 1 1116 ? 19.253 -1.955 -13.784 1.00 81.00 1116 LEU A C 1
ATOM 8961 O O . LEU A 1 1116 ? 18.235 -2.611 -13.995 1.00 81.00 1116 LEU A O 1
ATOM 8965 N N . THR A 1 1117 ? 19.216 -0.674 -13.435 1.00 83.75 1117 THR A N 1
ATOM 8966 C CA . THR A 1 1117 ? 17.974 0.095 -13.284 1.00 83.75 1117 THR A CA 1
ATOM 8967 C C . THR A 1 1117 ? 17.636 0.879 -14.554 1.00 83.75 1117 THR A C 1
ATOM 8969 O O . THR A 1 1117 ? 18.488 1.100 -15.416 1.00 83.75 1117 THR A O 1
ATOM 8972 N N . ILE A 1 1118 ? 16.390 1.351 -14.677 1.00 78.69 1118 ILE A N 1
ATOM 8973 C CA . ILE A 1 1118 ? 15.963 2.186 -15.818 1.00 78.69 1118 ILE A CA 1
ATOM 8974 C C . ILE A 1 1118 ? 16.827 3.450 -15.901 1.00 78.69 1118 ILE A C 1
ATOM 8976 O O . ILE A 1 1118 ? 17.212 3.872 -16.990 1.00 78.69 1118 ILE A O 1
ATOM 8980 N N . THR A 1 1119 ? 17.197 4.013 -14.749 1.00 80.19 1119 THR A N 1
ATOM 8981 C CA . THR A 1 1119 ? 18.114 5.151 -14.640 1.00 80.19 1119 THR A CA 1
ATOM 8982 C C . THR A 1 1119 ? 19.524 4.835 -15.147 1.00 80.19 1119 THR A C 1
ATOM 8984 O O . THR A 1 1119 ? 20.127 5.676 -15.819 1.00 80.19 1119 THR A O 1
ATOM 8987 N N . ASP A 1 1120 ? 20.034 3.619 -14.923 1.00 80.69 1120 ASP A N 1
ATOM 8988 C CA . ASP A 1 1120 ? 21.357 3.213 -15.417 1.00 80.69 1120 ASP A CA 1
ATOM 8989 C C . ASP A 1 1120 ? 21.422 3.198 -16.943 1.00 80.69 1120 ASP A C 1
ATOM 8991 O O . ASP A 1 1120 ? 22.389 3.701 -17.510 1.00 80.69 1120 ASP A O 1
ATOM 8995 N N . ILE A 1 1121 ? 20.379 2.703 -17.614 1.00 84.44 1121 ILE A N 1
ATOM 8996 C CA . ILE A 1 1121 ? 20.352 2.601 -19.079 1.00 84.44 1121 ILE A CA 1
ATOM 8997 C C . ILE A 1 1121 ? 19.835 3.897 -19.722 1.00 84.44 1121 ILE A C 1
ATOM 8999 O O . ILE A 1 1121 ? 20.579 4.571 -20.434 1.00 84.44 1121 ILE A O 1
ATOM 9003 N N . TRP A 1 1122 ? 18.614 4.334 -19.401 1.00 80.38 1122 TRP A N 1
ATOM 9004 C CA . TRP A 1 1122 ? 17.941 5.466 -20.065 1.00 80.38 1122 TRP A CA 1
ATOM 9005 C C . TRP A 1 1122 ? 17.935 6.785 -19.272 1.00 80.38 1122 TRP A C 1
ATOM 9007 O O . TRP A 1 1122 ? 17.465 7.793 -19.792 1.00 80.38 1122 TRP A O 1
ATOM 9017 N N . GLY A 1 1123 ? 18.437 6.821 -18.033 1.00 74.06 1123 GLY A N 1
ATOM 9018 C CA . GLY A 1 1123 ? 18.470 8.052 -17.227 1.00 74.06 1123 GLY A CA 1
ATOM 9019 C C . GLY A 1 1123 ? 19.447 9.117 -17.745 1.00 74.06 1123 GLY A C 1
ATOM 9020 O O . GLY A 1 1123 ? 20.443 8.805 -18.395 1.00 74.06 1123 GLY A O 1
ATOM 9021 N N . THR A 1 1124 ? 19.199 10.384 -17.422 1.00 59.38 1124 THR A N 1
ATOM 9022 C CA . THR A 1 1124 ? 20.096 11.507 -17.759 1.00 59.38 1124 THR A CA 1
ATOM 9023 C C . THR A 1 1124 ? 21.140 11.792 -16.672 1.00 59.38 1124 THR A C 1
ATOM 9025 O O . THR A 1 1124 ? 22.169 12.396 -16.962 1.00 59.38 1124 THR A O 1
ATOM 9028 N N . ALA A 1 1125 ? 20.918 11.322 -15.438 1.00 56.56 1125 ALA A N 1
ATOM 9029 C CA . ALA A 1 1125 ? 21.850 11.461 -14.319 1.00 56.56 1125 ALA A CA 1
ATOM 9030 C C . ALA A 1 1125 ? 23.071 10.524 -14.449 1.00 56.56 1125 ALA A C 1
ATOM 9032 O O . ALA A 1 1125 ? 22.958 9.392 -14.928 1.00 56.56 1125 ALA A O 1
ATOM 9033 N N . GLY A 1 1126 ? 24.241 10.986 -13.993 1.00 64.25 1126 GLY A N 1
ATOM 9034 C CA . GLY A 1 1126 ? 25.488 10.213 -14.002 1.00 64.25 1126 GLY A CA 1
ATOM 9035 C C . GLY A 1 1126 ? 25.465 9.074 -12.983 1.00 64.25 1126 GLY A C 1
ATOM 9036 O O . GLY A 1 1126 ? 25.820 9.271 -11.822 1.00 64.25 1126 GLY A O 1
ATOM 9037 N N . THR A 1 1127 ? 25.042 7.880 -13.403 1.00 79.69 1127 THR A N 1
ATOM 9038 C CA . THR A 1 1127 ? 25.083 6.677 -12.556 1.00 79.69 1127 THR A CA 1
ATOM 9039 C C . THR A 1 1127 ? 26.484 6.068 -12.510 1.00 79.69 1127 THR A C 1
ATOM 9041 O O . THR A 1 1127 ? 27.328 6.351 -13.361 1.00 79.69 1127 THR A O 1
ATOM 9044 N N . THR A 1 1128 ? 26.753 5.187 -11.540 1.00 77.44 1128 THR A N 1
ATOM 9045 C CA . THR A 1 1128 ? 28.064 4.531 -11.386 1.00 77.44 1128 THR A CA 1
ATOM 9046 C C . THR A 1 1128 ? 28.528 3.838 -12.673 1.00 77.44 1128 THR A C 1
ATOM 9048 O O . THR A 1 1128 ? 29.693 3.959 -13.037 1.00 77.44 1128 THR A O 1
ATOM 9051 N N . VAL A 1 1129 ? 27.626 3.169 -13.403 1.00 82.69 1129 VAL A N 1
ATOM 9052 C CA . VAL A 1 1129 ? 27.950 2.471 -14.663 1.00 82.69 1129 VAL A CA 1
ATOM 9053 C C . VAL A 1 1129 ? 28.258 3.462 -15.793 1.00 82.69 1129 VAL A C 1
ATOM 9055 O O . VAL A 1 1129 ? 29.216 3.266 -16.539 1.00 82.69 1129 VAL A O 1
ATOM 9058 N N . LYS A 1 1130 ? 27.502 4.565 -15.889 1.00 83.56 1130 LYS A N 1
ATOM 9059 C CA . LYS A 1 1130 ? 27.741 5.647 -16.864 1.00 83.56 1130 LYS A CA 1
ATOM 9060 C C . LYS A 1 1130 ? 29.048 6.394 -16.606 1.00 83.56 1130 LYS A C 1
ATOM 9062 O O . LYS A 1 1130 ? 29.776 6.698 -17.555 1.00 83.56 1130 LYS A O 1
ATOM 9067 N N . ASN A 1 1131 ? 29.364 6.649 -15.339 1.00 84.31 1131 ASN A N 1
ATOM 9068 C CA . ASN A 1 1131 ? 30.615 7.285 -14.934 1.00 84.31 1131 ASN A CA 1
ATOM 9069 C C . ASN A 1 1131 ? 31.802 6.363 -15.245 1.00 84.31 1131 ASN A C 1
ATOM 9071 O O . ASN A 1 1131 ? 32.747 6.800 -15.896 1.00 84.31 1131 ASN A O 1
ATOM 9075 N N . LEU A 1 1132 ? 31.709 5.068 -14.910 1.00 86.19 1132 LEU A N 1
ATOM 9076 C CA . LEU A 1 1132 ? 32.733 4.073 -15.249 1.00 86.19 1132 LEU A CA 1
ATOM 9077 C C . LEU A 1 1132 ? 32.959 3.948 -16.759 1.00 86.19 1132 LEU A C 1
ATOM 9079 O O . LEU A 1 1132 ? 34.108 3.973 -17.185 1.00 86.19 1132 LEU A O 1
ATOM 9083 N N . TYR A 1 1133 ? 31.900 3.878 -17.574 1.00 90.25 1133 TYR A N 1
ATOM 9084 C CA . TYR A 1 1133 ? 32.036 3.881 -19.037 1.00 90.25 1133 TYR A CA 1
ATOM 9085 C C . TYR A 1 1133 ? 32.735 5.152 -19.538 1.00 90.25 1133 TYR A C 1
ATOM 9087 O O . TYR A 1 1133 ? 33.585 5.090 -20.424 1.00 90.25 1133 TYR A O 1
ATOM 9095 N N . SER A 1 1134 ? 32.419 6.306 -18.946 1.00 87.62 1134 SER A N 1
ATOM 9096 C CA . SER A 1 1134 ? 33.034 7.585 -19.313 1.00 87.62 1134 SER A CA 1
ATOM 9097 C C . SER A 1 1134 ? 34.529 7.623 -18.983 1.00 87.62 1134 SER A C 1
ATOM 9099 O O . SER A 1 1134 ? 35.318 7.995 -19.849 1.00 87.62 1134 SER A O 1
ATOM 9101 N N . TYR A 1 1135 ? 34.935 7.183 -17.785 1.00 88.06 1135 TYR A N 1
ATOM 9102 C CA . TYR A 1 1135 ? 36.352 7.070 -17.415 1.00 88.06 1135 TYR A CA 1
ATOM 9103 C C . TYR A 1 1135 ? 37.080 6.047 -18.287 1.00 88.06 1135 TYR A C 1
ATOM 9105 O O . TYR A 1 1135 ? 38.127 6.347 -18.848 1.00 88.06 1135 TYR A O 1
ATOM 9113 N N . PHE A 1 1136 ? 36.490 4.865 -18.471 1.00 90.00 1136 PHE A N 1
ATOM 9114 C CA . PHE A 1 1136 ? 37.059 3.785 -19.273 1.00 90.00 1136 PHE A CA 1
ATOM 9115 C C . PHE A 1 1136 ? 37.315 4.213 -20.723 1.00 90.00 1136 PHE A C 1
ATOM 9117 O O . PHE A 1 1136 ? 38.407 4.007 -21.249 1.00 90.00 1136 PHE A O 1
ATOM 9124 N N . LYS A 1 1137 ? 36.342 4.896 -21.333 1.00 90.00 1137 LYS A N 1
ATOM 9125 C CA . LYS A 1 1137 ? 36.448 5.486 -22.670 1.00 90.00 1137 LYS A CA 1
ATOM 9126 C C . LYS A 1 1137 ? 37.551 6.548 -22.753 1.00 90.00 1137 LYS A C 1
ATOM 9128 O O . LYS A 1 1137 ? 38.344 6.510 -23.686 1.00 90.00 1137 LYS A O 1
ATOM 9133 N N . ASN A 1 1138 ? 37.621 7.461 -21.779 1.00 87.62 1138 ASN A N 1
ATOM 9134 C CA . ASN A 1 1138 ? 38.649 8.511 -21.729 1.00 87.62 1138 ASN A CA 1
ATOM 9135 C C . ASN A 1 1138 ? 40.063 7.953 -21.503 1.00 87.62 1138 ASN A C 1
ATOM 9137 O O . ASN A 1 1138 ? 41.043 8.585 -21.876 1.00 87.62 1138 ASN A O 1
ATOM 9141 N N . HIS A 1 1139 ? 40.196 6.792 -20.863 1.00 89.62 1139 HIS A N 1
ATOM 9142 C CA . HIS A 1 1139 ? 41.492 6.134 -20.739 1.00 89.62 1139 HIS A CA 1
ATOM 9143 C C . HIS A 1 1139 ? 41.888 5.448 -22.046 1.00 89.62 1139 HIS A C 1
ATOM 9145 O O . HIS A 1 1139 ? 43.021 5.587 -22.495 1.00 89.62 1139 HIS A O 1
ATOM 9151 N N . LEU A 1 1140 ? 40.958 4.724 -22.680 1.00 88.25 1140 LEU A N 1
ATOM 9152 C CA . LEU A 1 1140 ? 41.221 4.035 -23.945 1.00 88.25 1140 LEU A CA 1
ATOM 9153 C C . LEU A 1 1140 ? 41.560 4.997 -25.090 1.00 88.25 1140 LEU A C 1
ATOM 9155 O O . LEU A 1 1140 ? 42.304 4.609 -25.986 1.00 88.25 1140 LEU A O 1
ATOM 9159 N N . SER A 1 1141 ? 41.097 6.251 -25.042 1.00 87.00 1141 SER A N 1
ATOM 9160 C CA . SER A 1 1141 ? 41.478 7.264 -26.033 1.00 87.00 1141 SER A CA 1
ATOM 9161 C C . SER A 1 1141 ? 42.964 7.634 -26.014 1.00 87.00 1141 SER A C 1
ATOM 9163 O O . SER A 1 1141 ? 43.421 8.222 -26.980 1.00 87.00 1141 SER A O 1
ATOM 9165 N N . LEU A 1 1142 ? 43.737 7.267 -24.981 1.00 86.12 1142 LEU A N 1
ATOM 9166 C CA . LEU A 1 1142 ? 45.200 7.443 -24.973 1.00 86.12 1142 LEU A CA 1
ATOM 9167 C C . LEU A 1 1142 ? 45.929 6.523 -25.970 1.00 86.12 1142 LEU A C 1
ATOM 9169 O O . LEU A 1 1142 ? 47.105 6.732 -26.266 1.00 86.12 1142 LEU A O 1
ATOM 9173 N N . PHE A 1 1143 ? 45.255 5.491 -26.484 1.00 85.94 1143 PHE A N 1
ATOM 9174 C CA . PHE A 1 1143 ? 45.758 4.650 -27.570 1.00 85.94 1143 PHE A CA 1
ATOM 9175 C C . PHE A 1 1143 ? 45.320 5.217 -28.930 1.00 85.94 1143 PHE A C 1
ATOM 9177 O O . PHE A 1 1143 ? 44.680 4.515 -29.705 1.00 85.94 1143 PHE A O 1
ATOM 9184 N N . GLU A 1 1144 ? 45.657 6.477 -29.228 1.00 82.00 1144 GLU A N 1
ATOM 9185 C CA . GLU A 1 1144 ? 45.232 7.217 -30.441 1.00 82.00 1144 GLU A CA 1
ATOM 9186 C C . GLU A 1 1144 ? 45.638 6.550 -31.774 1.00 82.00 1144 GLU A C 1
ATOM 9188 O O . GLU A 1 1144 ? 45.068 6.818 -32.843 1.00 82.00 1144 GLU A O 1
ATOM 9193 N N . ASP A 1 1145 ? 46.626 5.656 -31.701 1.00 82.94 1145 ASP A N 1
ATOM 9194 C CA . ASP A 1 1145 ? 47.114 4.834 -32.807 1.00 82.94 1145 ASP A CA 1
ATOM 9195 C C . ASP A 1 1145 ? 46.111 3.727 -33.192 1.00 82.94 1145 ASP A C 1
ATOM 9197 O O . ASP A 1 1145 ? 46.098 3.278 -34.334 1.00 82.94 1145 ASP A O 1
ATOM 9201 N N . ILE A 1 1146 ? 45.265 3.291 -32.246 1.00 84.69 1146 ILE A N 1
ATOM 9202 C CA . ILE A 1 1146 ? 44.403 2.099 -32.352 1.00 84.69 1146 ILE A CA 1
ATOM 9203 C C . ILE A 1 1146 ? 42.924 2.427 -32.116 1.00 84.69 1146 ILE A C 1
ATOM 9205 O O . ILE A 1 1146 ? 42.064 1.889 -32.811 1.00 84.69 1146 ILE A O 1
ATOM 9209 N N . ILE A 1 1147 ? 42.611 3.294 -31.152 1.00 88.75 1147 ILE A N 1
ATOM 9210 C CA . ILE A 1 1147 ? 41.250 3.612 -30.712 1.00 88.75 1147 ILE A CA 1
ATOM 9211 C C . ILE A 1 1147 ? 40.880 5.041 -31.114 1.00 88.75 1147 ILE A C 1
ATOM 9213 O O . ILE A 1 1147 ? 41.625 5.987 -30.875 1.00 88.75 1147 ILE A O 1
ATOM 9217 N N . GLU A 1 1148 ? 39.678 5.205 -31.660 1.00 89.69 1148 GLU A N 1
ATOM 9218 C CA . GLU A 1 1148 ? 39.028 6.496 -31.878 1.00 89.69 1148 GLU A CA 1
ATOM 9219 C C . GLU A 1 1148 ? 37.658 6.535 -31.179 1.00 89.69 1148 GLU A C 1
ATOM 9221 O O . GLU A 1 1148 ? 36.964 5.522 -31.064 1.00 89.69 1148 GLU A O 1
ATOM 9226 N N . ILE A 1 1149 ? 37.242 7.716 -30.712 1.00 88.62 1149 ILE A N 1
ATOM 9227 C CA . ILE A 1 1149 ? 35.925 7.909 -30.091 1.00 88.62 1149 ILE A CA 1
ATOM 9228 C C . ILE A 1 1149 ? 35.010 8.658 -31.062 1.00 88.62 1149 ILE A C 1
ATOM 9230 O O . ILE A 1 1149 ? 35.194 9.851 -31.295 1.00 88.62 1149 ILE A O 1
ATOM 9234 N N . LYS A 1 1150 ? 33.980 7.983 -31.585 1.00 81.81 1150 LYS A N 1
ATOM 9235 C CA . LYS A 1 1150 ? 32.970 8.566 -32.491 1.00 81.81 1150 LYS A CA 1
ATOM 9236 C C . LYS A 1 1150 ? 31.580 8.430 -31.889 1.00 81.81 1150 LYS A C 1
ATOM 9238 O O . LYS A 1 1150 ? 31.237 7.379 -31.370 1.00 81.81 1150 LYS A O 1
ATOM 9243 N N . ASN A 1 1151 ? 30.777 9.496 -31.903 1.00 79.88 1151 ASN A N 1
ATOM 9244 C CA . ASN A 1 1151 ? 29.408 9.498 -31.355 1.00 79.88 1151 ASN A CA 1
ATOM 9245 C C . ASN A 1 1151 ? 29.283 8.944 -29.917 1.00 79.88 1151 ASN A C 1
ATOM 9247 O O . ASN A 1 1151 ? 28.259 8.377 -29.542 1.00 79.88 1151 ASN A O 1
ATOM 9251 N N . ARG A 1 1152 ? 30.316 9.150 -29.082 1.00 81.56 1152 ARG A N 1
ATOM 9252 C CA . ARG A 1 1152 ? 30.441 8.609 -27.708 1.00 81.56 1152 ARG A CA 1
ATOM 9253 C C . ARG A 1 1152 ? 30.606 7.074 -27.627 1.00 81.56 1152 ARG A C 1
ATOM 9255 O O . ARG A 1 1152 ? 30.466 6.515 -26.536 1.00 81.56 1152 ARG A O 1
ATOM 9262 N N . GLU A 1 1153 ? 30.945 6.421 -28.732 1.00 87.50 1153 GLU A N 1
ATOM 9263 C CA . GLU A 1 1153 ? 31.244 4.988 -28.864 1.00 87.50 1153 GLU A CA 1
ATOM 9264 C C . GLU A 1 1153 ? 32.761 4.766 -28.961 1.00 87.50 1153 GLU A C 1
ATOM 9266 O O . GLU A 1 1153 ? 33.486 5.634 -29.455 1.00 87.50 1153 GLU A O 1
ATOM 9271 N N . ILE A 1 1154 ? 33.243 3.620 -28.473 1.00 90.31 1154 ILE A N 1
ATOM 9272 C CA . ILE A 1 1154 ? 34.654 3.218 -28.585 1.00 90.31 1154 ILE A CA 1
ATOM 9273 C C . ILE A 1 1154 ? 34.810 2.457 -29.901 1.00 90.31 1154 ILE A C 1
ATOM 9275 O O . ILE A 1 1154 ? 34.156 1.431 -30.076 1.00 90.31 1154 ILE A O 1
ATOM 9279 N N . CYS A 1 1155 ? 35.645 2.943 -30.818 1.00 88.88 1155 CYS A N 1
ATOM 9280 C CA . CYS A 1 1155 ? 35.847 2.341 -32.137 1.00 88.88 1155 CYS A CA 1
ATOM 9281 C C . CYS A 1 1155 ? 37.329 2.041 -32.374 1.00 88.88 1155 CYS A C 1
ATOM 9283 O O . CYS A 1 1155 ? 38.193 2.797 -31.932 1.00 88.88 1155 CYS A O 1
ATOM 9285 N N . ILE A 1 1156 ? 37.632 0.966 -33.101 1.00 87.69 1156 ILE A N 1
ATOM 9286 C CA . ILE A 1 1156 ? 38.973 0.773 -33.666 1.00 87.69 1156 ILE A CA 1
ATOM 9287 C C . ILE A 1 1156 ? 39.125 1.699 -34.876 1.00 87.69 1156 ILE A C 1
ATOM 9289 O O . ILE A 1 1156 ? 38.234 1.778 -35.725 1.00 87.69 1156 ILE A O 1
ATOM 9293 N N . LYS A 1 1157 ? 40.262 2.390 -34.960 1.00 86.12 1157 LYS A N 1
ATOM 9294 C CA . LYS A 1 1157 ? 40.570 3.344 -36.026 1.00 86.12 1157 LYS A CA 1
ATOM 9295 C C . LYS A 1 1157 ? 40.599 2.650 -37.403 1.00 86.12 1157 LYS A C 1
ATOM 9297 O O . LYS A 1 1157 ? 41.124 1.536 -37.518 1.00 86.12 1157 LYS A O 1
ATOM 9302 N N . PRO A 1 1158 ? 40.073 3.284 -38.469 1.00 78.88 1158 PRO A N 1
ATOM 9303 C CA . PRO A 1 1158 ? 40.127 2.729 -39.819 1.00 78.88 1158 PRO A CA 1
ATOM 9304 C C . PRO A 1 1158 ? 41.574 2.437 -40.244 1.00 78.88 1158 PRO A C 1
ATOM 9306 O O . PRO A 1 1158 ? 42.436 3.303 -40.125 1.00 78.88 1158 PRO A O 1
ATOM 9309 N N . GLY A 1 1159 ? 41.839 1.222 -40.732 1.00 74.81 1159 GLY A N 1
ATOM 9310 C CA . GLY A 1 1159 ? 43.177 0.772 -41.149 1.00 74.81 1159 GLY A CA 1
ATOM 9311 C C . GLY A 1 1159 ? 43.941 -0.063 -40.113 1.00 74.81 1159 GLY A C 1
ATOM 9312 O O . GLY A 1 1159 ? 44.907 -0.723 -40.484 1.00 74.81 1159 GLY A O 1
ATOM 9313 N N . VAL A 1 1160 ? 43.484 -0.115 -38.858 1.00 81.94 1160 VAL A N 1
ATOM 9314 C CA . VAL A 1 1160 ? 44.093 -0.935 -37.796 1.00 81.94 1160 VAL A CA 1
ATOM 9315 C C . VAL A 1 1160 ? 43.557 -2.371 -37.855 1.00 81.94 1160 VAL A C 1
ATOM 9317 O O . VAL A 1 1160 ? 42.340 -2.619 -37.830 1.00 81.94 1160 VAL A O 1
ATOM 9320 N N . ASN A 1 1161 ? 44.462 -3.346 -37.961 1.00 78.12 1161 ASN A N 1
ATOM 9321 C CA . ASN A 1 1161 ? 44.117 -4.765 -38.080 1.00 78.12 1161 ASN A CA 1
ATOM 9322 C C . ASN A 1 1161 ? 44.313 -5.523 -36.749 1.00 78.12 1161 ASN A C 1
ATOM 9324 O O . ASN A 1 1161 ? 44.758 -4.959 -35.752 1.00 78.12 1161 ASN A O 1
ATOM 9328 N N . ALA A 1 1162 ? 43.931 -6.804 -36.717 1.00 76.62 1162 ALA A N 1
ATOM 9329 C CA . ALA A 1 1162 ? 44.060 -7.630 -35.513 1.00 76.62 1162 ALA A CA 1
ATOM 9330 C C . ALA A 1 1162 ? 45.523 -7.759 -35.044 1.00 76.62 1162 ALA A C 1
ATOM 9332 O O . ALA A 1 1162 ? 45.769 -7.701 -33.843 1.00 76.62 1162 ALA A O 1
ATOM 9333 N N . ASN A 1 1163 ? 46.487 -7.805 -35.974 1.00 79.62 1163 ASN A N 1
ATOM 9334 C CA . ASN A 1 1163 ? 47.914 -7.909 -35.654 1.00 79.62 1163 ASN A CA 1
ATOM 9335 C C . ASN A 1 1163 ? 48.445 -6.665 -34.923 1.00 79.62 1163 ASN A C 1
ATOM 9337 O O . ASN A 1 1163 ? 49.379 -6.775 -34.136 1.00 79.62 1163 ASN A O 1
ATOM 9341 N N . ASP A 1 1164 ? 47.881 -5.480 -35.162 1.00 81.38 1164 ASP A N 1
ATOM 9342 C CA . ASP A 1 1164 ? 48.283 -4.252 -34.464 1.00 81.38 1164 ASP A CA 1
ATOM 9343 C C . ASP A 1 1164 ? 47.806 -4.242 -33.003 1.00 81.38 1164 ASP A C 1
ATOM 9345 O O . ASP A 1 1164 ? 48.516 -3.769 -32.114 1.00 81.38 1164 ASP A O 1
ATOM 9349 N N . ILE A 1 1165 ? 46.634 -4.832 -32.740 1.00 83.12 1165 ILE A N 1
ATOM 9350 C CA . ILE A 1 1165 ? 46.129 -5.068 -31.380 1.00 83.12 1165 ILE A CA 1
ATOM 9351 C C . ILE A 1 1165 ? 46.939 -6.178 -30.707 1.00 83.12 1165 ILE A C 1
ATOM 9353 O O . ILE A 1 1165 ? 47.319 -6.030 -29.548 1.00 83.12 1165 ILE A O 1
ATOM 9357 N N . ASP A 1 1166 ? 47.270 -7.250 -31.433 1.00 81.94 1166 ASP A N 1
ATOM 9358 C CA . ASP A 1 1166 ? 48.100 -8.334 -30.908 1.00 81.94 1166 ASP A CA 1
ATOM 9359 C C . ASP A 1 1166 ? 49.491 -7.820 -30.511 1.00 81.94 1166 ASP A C 1
ATOM 9361 O O . ASP A 1 1166 ? 49.918 -8.081 -29.392 1.00 81.94 1166 ASP A O 1
ATOM 9365 N N . LYS A 1 1167 ? 50.151 -6.985 -31.328 1.00 81.81 1167 LYS A N 1
ATOM 9366 C CA . LYS A 1 1167 ? 51.425 -6.326 -30.960 1.00 81.81 1167 LYS A CA 1
ATOM 9367 C C . LYS A 1 1167 ? 51.327 -5.533 -29.655 1.00 81.81 1167 LYS A C 1
ATOM 9369 O O . LYS A 1 1167 ? 52.271 -5.524 -28.870 1.00 81.81 1167 LYS A O 1
ATOM 9374 N N . LEU A 1 1168 ? 50.197 -4.865 -29.416 1.00 81.06 1168 LEU A N 1
ATOM 9375 C CA . LEU A 1 1168 ? 49.964 -4.119 -28.180 1.00 81.06 1168 LEU A CA 1
ATOM 9376 C C . LEU A 1 1168 ? 49.751 -5.058 -26.981 1.00 81.06 1168 LEU A C 1
ATOM 9378 O O . LEU A 1 1168 ? 50.236 -4.784 -25.886 1.00 81.06 1168 LEU A O 1
ATOM 9382 N N . LEU A 1 1169 ? 49.037 -6.167 -27.183 1.00 79.88 1169 LEU A N 1
ATOM 9383 C CA . LEU A 1 1169 ? 48.763 -7.167 -26.152 1.00 79.88 1169 LEU A CA 1
ATOM 9384 C C . LEU A 1 1169 ? 49.952 -8.108 -25.891 1.00 79.88 1169 LEU A C 1
ATOM 9386 O O . LEU A 1 1169 ? 50.000 -8.730 -24.827 1.00 79.88 1169 LEU A O 1
ATOM 9390 N N . GLU A 1 1170 ? 50.920 -8.198 -26.807 1.00 74.19 1170 GLU A N 1
ATOM 9391 C CA . GLU A 1 1170 ? 52.176 -8.935 -26.621 1.00 74.19 1170 GLU A CA 1
ATOM 9392 C C . GLU A 1 1170 ? 53.122 -8.272 -25.616 1.00 74.19 1170 GLU A C 1
ATOM 9394 O O . GLU A 1 1170 ? 53.956 -8.963 -25.024 1.00 74.19 1170 GLU A O 1
ATOM 9399 N N . ILE A 1 1171 ? 52.938 -6.974 -25.352 1.00 67.38 1171 ILE A N 1
ATOM 9400 C CA . ILE A 1 1171 ? 53.575 -6.281 -24.232 1.00 67.38 1171 ILE A CA 1
ATOM 9401 C C . ILE A 1 1171 ? 53.126 -6.985 -22.941 1.00 67.38 1171 ILE A C 1
ATOM 9403 O O . ILE A 1 1171 ? 51.948 -6.965 -22.578 1.00 67.38 1171 ILE A O 1
ATOM 9407 N N . ASP A 1 1172 ? 54.073 -7.670 -22.295 1.00 67.19 1172 ASP A N 1
ATOM 9408 C CA . ASP A 1 1172 ? 53.871 -8.531 -21.123 1.00 67.19 1172 ASP A CA 1
ATOM 9409 C C . ASP A 1 1172 ? 52.864 -9.676 -21.329 1.00 67.19 1172 ASP A C 1
ATOM 941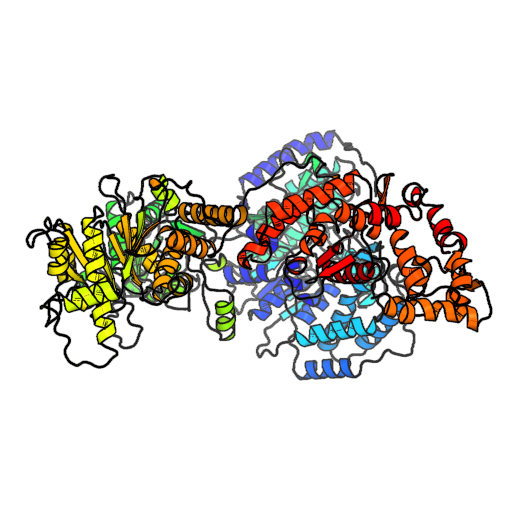1 O O . ASP A 1 1172 ? 52.060 -9.975 -20.449 1.00 67.19 1172 ASP A O 1
ATOM 9415 N N . LYS A 1 1173 ? 52.932 -10.378 -22.470 1.00 66.94 1173 LYS A N 1
ATOM 9416 C CA . LYS A 1 1173 ? 52.061 -11.520 -22.846 1.00 66.94 1173 LYS A CA 1
ATOM 9417 C C . LYS A 1 1173 ? 51.819 -12.566 -21.743 1.00 66.94 1173 LYS A C 1
ATOM 9419 O O . LYS A 1 1173 ? 50.789 -13.235 -21.734 1.00 66.94 1173 LYS A O 1
ATOM 9424 N N . ASN A 1 1174 ? 52.768 -12.733 -20.822 1.00 66.75 1174 ASN A N 1
ATOM 9425 C CA . ASN A 1 1174 ? 52.684 -13.709 -19.735 1.00 66.75 1174 ASN A CA 1
ATOM 9426 C C . ASN A 1 1174 ? 52.003 -13.177 -18.464 1.00 66.75 1174 ASN A C 1
ATOM 9428 O O . ASN A 1 1174 ? 51.780 -13.969 -17.555 1.00 66.75 1174 ASN A O 1
ATOM 9432 N N . ILE A 1 1175 ? 51.638 -11.892 -18.387 1.00 72.62 1175 ILE A N 1
ATOM 9433 C CA . ILE A 1 1175 ? 51.086 -11.268 -17.172 1.00 72.62 1175 ILE A CA 1
ATOM 9434 C C . ILE A 1 1175 ? 49.773 -11.912 -16.706 1.00 72.62 1175 ILE A C 1
ATOM 9436 O O . ILE A 1 1175 ? 49.530 -12.029 -15.510 1.00 72.62 1175 ILE A O 1
ATOM 9440 N N . GLU A 1 1176 ? 48.967 -12.417 -17.642 1.00 67.25 1176 GLU A N 1
ATOM 9441 C CA . GLU A 1 1176 ? 47.711 -13.126 -17.363 1.00 67.25 1176 GLU A CA 1
ATOM 9442 C C . GLU A 1 1176 ? 47.931 -14.550 -16.813 1.00 67.25 1176 GLU A C 1
ATOM 9444 O O . GLU A 1 1176 ? 46.993 -15.173 -16.322 1.00 67.25 1176 GLU A O 1
ATOM 9449 N N . LYS A 1 1177 ? 49.169 -15.066 -16.875 1.00 66.00 1177 LYS A N 1
ATOM 9450 C CA . LYS A 1 1177 ? 49.574 -16.401 -16.395 1.00 66.00 1177 LYS A CA 1
ATOM 9451 C C . LYS A 1 1177 ? 50.370 -16.361 -15.082 1.00 66.00 1177 LYS A C 1
ATOM 9453 O O . LYS A 1 1177 ? 50.736 -17.416 -14.568 1.00 66.00 1177 LYS A O 1
ATOM 9458 N N . VAL A 1 1178 ? 50.678 -15.171 -14.560 1.00 65.00 1178 VAL A N 1
ATOM 9459 C CA . VAL A 1 1178 ? 51.472 -14.984 -13.334 1.00 65.00 1178 VAL A CA 1
ATOM 9460 C C . VAL A 1 1178 ? 50.573 -15.078 -12.097 1.00 65.00 1178 VAL A C 1
ATOM 9462 O O . VAL A 1 1178 ? 49.492 -14.495 -12.058 1.00 65.00 1178 VAL A O 1
ATOM 9465 N N . ASP A 1 1179 ? 51.034 -15.791 -11.065 1.00 59.56 1179 ASP A N 1
ATOM 9466 C CA . ASP A 1 1179 ? 50.317 -15.917 -9.790 1.00 59.56 1179 ASP A CA 1
ATOM 9467 C C . ASP A 1 1179 ? 50.162 -14.556 -9.075 1.00 59.56 1179 ASP A C 1
ATOM 9469 O O . ASP A 1 1179 ? 51.046 -13.692 -9.107 1.00 59.56 1179 ASP A O 1
ATOM 9473 N N . ARG A 1 1180 ? 49.038 -14.380 -8.372 1.00 58.00 1180 ARG A N 1
ATOM 9474 C CA . ARG A 1 1180 ? 48.560 -13.131 -7.752 1.00 58.00 1180 ARG A CA 1
ATOM 9475 C C . ARG A 1 1180 ? 49.605 -12.435 -6.874 1.00 58.00 1180 ARG A C 1
ATOM 9477 O O . ARG A 1 1180 ? 49.619 -11.209 -6.798 1.00 58.00 1180 ARG A O 1
ATOM 9484 N N . LYS A 1 1181 ? 50.477 -13.200 -6.210 1.00 56.06 1181 LYS A N 1
ATOM 9485 C CA . LYS A 1 1181 ? 51.527 -12.679 -5.313 1.00 56.06 1181 LYS A CA 1
ATOM 9486 C C . LYS A 1 1181 ? 52.706 -12.034 -6.050 1.00 56.06 1181 LYS A C 1
ATOM 9488 O O . LYS A 1 1181 ? 53.341 -11.152 -5.485 1.00 56.06 1181 LYS A O 1
ATOM 9493 N N . ASN A 1 1182 ? 52.958 -12.430 -7.297 1.00 58.59 1182 ASN A N 1
ATOM 9494 C CA . ASN A 1 1182 ? 54.102 -11.966 -8.090 1.00 58.59 1182 ASN A CA 1
ATOM 9495 C C . ASN A 1 1182 ? 53.727 -10.861 -9.085 1.00 58.59 1182 ASN A C 1
ATOM 9497 O O . ASN A 1 1182 ? 54.604 -10.166 -9.588 1.00 58.59 1182 ASN A O 1
ATOM 9501 N N . LEU A 1 1183 ? 52.426 -10.661 -9.327 1.00 66.81 1183 LEU A N 1
ATOM 9502 C CA . LEU A 1 1183 ? 51.898 -9.602 -10.185 1.00 66.81 1183 LEU A CA 1
ATOM 9503 C C . LEU A 1 1183 ? 52.410 -8.221 -9.750 1.00 66.81 1183 LEU A C 1
ATOM 9505 O O . LEU A 1 1183 ? 52.979 -7.534 -10.589 1.00 66.81 1183 LEU A O 1
ATOM 9509 N N . PHE A 1 1184 ? 52.317 -7.858 -8.456 1.00 66.06 1184 PHE A N 1
ATOM 9510 C CA . PHE A 1 1184 ? 52.762 -6.546 -7.939 1.00 66.06 1184 PHE A CA 1
ATOM 9511 C C . PHE A 1 1184 ? 54.241 -6.238 -8.248 1.00 66.06 1184 PHE A C 1
ATOM 9513 O O . PHE A 1 1184 ? 54.549 -5.121 -8.645 1.00 66.06 1184 PHE A O 1
ATOM 9520 N N . ALA A 1 1185 ? 55.134 -7.231 -8.154 1.00 62.16 1185 ALA A N 1
ATOM 9521 C CA . ALA A 1 1185 ? 56.561 -7.059 -8.439 1.00 62.16 1185 ALA A CA 1
ATOM 9522 C C . ALA A 1 1185 ? 56.816 -6.636 -9.900 1.00 62.16 1185 ALA A C 1
ATOM 9524 O O . ALA A 1 1185 ? 57.595 -5.717 -10.150 1.00 62.16 1185 ALA A O 1
ATOM 9525 N N . ILE A 1 1186 ? 56.068 -7.208 -10.852 1.00 65.12 1186 ILE A N 1
ATOM 9526 C CA . ILE A 1 1186 ? 56.154 -6.876 -12.285 1.00 65.12 1186 ILE A CA 1
ATOM 9527 C C . ILE A 1 1186 ? 55.716 -5.426 -12.559 1.00 65.12 1186 ILE A C 1
ATOM 9529 O O . ILE A 1 1186 ? 56.287 -4.766 -13.424 1.00 65.12 1186 ILE A O 1
ATOM 9533 N N . TYR A 1 1187 ? 54.753 -4.875 -11.803 1.00 64.56 1187 TYR A N 1
ATOM 9534 C CA . TYR A 1 1187 ? 54.323 -3.474 -11.970 1.00 64.56 1187 TYR A CA 1
ATOM 9535 C C . TYR A 1 1187 ? 55.399 -2.449 -11.579 1.00 64.56 1187 TYR A C 1
ATOM 9537 O O . TYR A 1 1187 ? 55.268 -1.285 -11.956 1.00 64.56 1187 TYR A O 1
ATOM 9545 N N . THR A 1 1188 ? 56.425 -2.859 -10.824 1.00 62.75 1188 THR A N 1
ATOM 9546 C CA . THR A 1 1188 ? 57.370 -1.959 -10.136 1.00 62.75 1188 THR A CA 1
ATOM 9547 C C . THR A 1 1188 ? 58.786 -1.932 -10.731 1.00 62.75 1188 THR A C 1
ATOM 9549 O O . THR A 1 1188 ? 59.590 -1.073 -10.358 1.00 62.75 1188 THR A O 1
ATOM 9552 N N . GLU A 1 1189 ? 59.101 -2.825 -11.679 1.00 66.19 1189 GLU A N 1
ATOM 9553 C CA . GLU A 1 1189 ? 60.416 -2.905 -12.331 1.00 66.19 1189 GLU A CA 1
ATOM 9554 C C . GLU A 1 1189 ? 60.591 -1.862 -13.449 1.00 66.19 1189 GLU A C 1
ATOM 9556 O O . GLU A 1 1189 ? 59.780 -1.774 -14.373 1.00 66.19 1189 GLU A O 1
ATOM 9561 N N . VAL A 1 1190 ? 61.700 -1.112 -13.432 1.00 58.62 1190 VAL A N 1
ATOM 9562 C CA . VAL A 1 1190 ? 62.007 -0.075 -14.444 1.00 58.62 1190 VAL A CA 1
ATOM 9563 C C . VAL A 1 1190 ? 62.260 -0.676 -15.830 1.00 58.62 1190 VAL A C 1
ATOM 9565 O O . VAL A 1 1190 ? 61.811 -0.109 -16.821 1.00 58.62 1190 VAL A O 1
ATOM 9568 N N . SER A 1 1191 ? 62.918 -1.837 -15.905 1.00 56.31 1191 SER A N 1
ATOM 9569 C CA . SER A 1 1191 ? 63.188 -2.586 -17.147 1.00 56.31 1191 SER A CA 1
ATOM 9570 C C . SER A 1 1191 ? 61.925 -3.039 -17.874 1.00 56.31 1191 SER A C 1
ATOM 9572 O O . SER A 1 1191 ? 61.971 -3.250 -19.077 1.00 56.31 1191 SER A O 1
ATOM 9574 N N . SER A 1 1192 ? 60.809 -3.181 -17.155 1.00 55.12 1192 SER A N 1
ATOM 9575 C CA . SER A 1 1192 ? 59.508 -3.480 -17.753 1.00 55.12 1192 SER A CA 1
ATOM 9576 C C . SER A 1 1192 ? 58.818 -2.218 -18.296 1.00 55.12 1192 SER A C 1
ATOM 9578 O O . SER A 1 1192 ? 57.987 -2.306 -19.192 1.00 55.12 1192 SER A O 1
ATOM 9580 N N . CYS A 1 1193 ? 59.105 -1.038 -17.735 1.00 52.03 1193 CYS A N 1
ATOM 9581 C CA . CYS A 1 1193 ? 58.464 0.232 -18.096 1.00 52.03 1193 CYS A CA 1
ATOM 9582 C C . CYS A 1 1193 ? 59.215 1.024 -19.174 1.00 52.03 1193 CYS A C 1
ATOM 9584 O O . CYS A 1 1193 ? 58.583 1.841 -19.851 1.00 52.03 1193 CYS A O 1
ATOM 9586 N N . LEU A 1 1194 ? 60.521 0.796 -19.332 1.00 50.19 1194 LEU A N 1
ATOM 9587 C CA . LEU A 1 1194 ? 61.306 1.172 -20.514 1.00 50.19 1194 LEU A CA 1
ATOM 9588 C C . LEU A 1 1194 ? 60.827 0.341 -21.704 1.00 50.19 1194 LEU A C 1
ATOM 9590 O O . LEU A 1 1194 ? 60.373 0.965 -22.693 1.00 50.19 1194 LEU A O 1
#

InterPro domains:
  IPR001650 Helicase, C-terminal domain-like [PF00271] (734-815)
  IPR001650 Helicase, C-terminal domain-like [PS51194] (694-871)
  IPR001650 Helicase, C-terminal domain-like [SM00490] (735-816)
  IPR002941 DNA methylase N-4/N-6 [PF01555] (55-119)
  IPR006935 Helicase/UvrB, N-terminal [PF04851] (435-601)
  IPR014001 Helicase superfamily 1/2, ATP-binding domain [PS51192] (430-620)
  IPR014001 Helicase superfamily 1/2, ATP-binding domain [SM00487] (410-636)
  IPR027417 P-loop containing nucleoside triphosphate hydrolase [G3DSA:3.40.50.300] (391-616)
  IPR027417 P-loop containing nucleoside triphosphate hydrolase [G3DSA:3.40.50.300] (636-845)
  IPR027417 P-loop containing nucleoside triphosphate hydrolase [SSF52540] (464-826)
  IPR029063 S-adenosyl-L-methionine-dependent methyltransferase superfamily [G3DSA:3.40.50.150] (17-132)
  IPR029063 S-adenosyl-L-methionine-dependent methyltransferase superfamily [SSF53335] (57-345)
  IPR029063 S-adenosyl-L-methionine-dependent methyltransferase superfamily [SSF53335] (241-457)

Foldseek 3Di:
DDDDDDFDQQAVPLQVVLVVVLVVLVVVLPVVAFAAAAQVCLQFQFLPVLCPPQLSVLADDGRHGHLVVLVLVCQVLVFDQQAEEEALDCQLNSNQLSQVVVNHEYEYEHLDVLSLLNNLLSNDQQDPVLLVVLVVCLVPPDFDPDFDDALDDPVQPQWADPVLSRRLRSQLVSLVPDPDSNSSSLLLSLSLRCSCLGTQWHQDFQATDGDPDRDHDPDVPCSSSVSSVSNSVSNDNDDDDHHYHRDNAGCLDPVNLVVQLPGAHQEYAYEAQALAQRDPLRSSVNSCVSSVVDRDVVSSLVSVQRGQLNHDPHNHDDDADQPDPSLLSLLSSLCSTDFPDNCSSVSSSSNLVSLLSNLLSCLSRYDPPRDYWYWYWWYDHSRRTDLPVSSSCVSNVVSPDDDQHWYFNDADDDPPVNVVRNPPPNSPRGGITTDDFAAEEAAAQLLCPLVVVLVVCVVLVWQFEEEEDAAPLQLLVSVVVCVVPPPFDADEAEEEDADPDDPDDDPQDLHAGPVPSPDDHDLDLCVLLCLQAPDPPGRYYYRYYLLSLQSNLSSVVNHPHAGQEYEYEQLQVCFFWDDSNVLSQGCNRHNYPYYYYYHNDWAADDPVVCVVVVVVVTDGGGCVPCSRHNYYPYHHFPQNCCVVLSWAAAAEEEAEDEPVVLVVVVVVDPLADDDPDDPVVVVLQSLLVLLLLRVLLCVAPDVFAFEEEEDADLVSLCLSQDPPDSHDHSLNSNCVSPVPDDPQQEEEEEDESVDHPVVVVVSQVVSQPGRHYYYYYYSPPQDSDDHPAGQEYEYSDDDPDLSSLSSSQSSNRHDDPSDHHYHYYYQYYYDYPPDDLVVRCVDPSVVRVLSNLVSVVSRHVLSLVVLQLQVLCCQFPVWRDPPDDPVSHSYHYHYPPDPCRVSVGVNSVVSSVPFHDDDDDDDDDPDDPVVLPDPDDFQDDALDLDQQVCLCVPAAVLQLVLCVVVVHQKAFCVSRDDDPRVVSNVLLLQWDDDDGMIGGFLVVVCVSVVVDDSLLSLLLSLQLGWGWDADPNDIAIASLLLLVLLLLQVAPQSKADLVLCVLQRRRQRHSDPVSSVRSNVVSVCCCNRRVPVVPDDPNCLVVVVVVSCNVSVHDDDSCRPPNPDCDPSNSRLVNSQSSVVSPVVFWDQDPNMIGGDPPDHSVNSVVVCVLPVCSSVDDPVCSSVLSRDPVSSD

Secondary structure (DSSP, 8-state):
--------BS-HHHHHHHHHHHHHHHHHHHHHS--EE-GGGGGTSSGGGGGGSTTGGGS--TTPPPHHHHHHHHHHH---TTSEEEETT-TTTHHHHHHHHTT-EEEEEES-HHHHHHHHHHH----HHHHHHHHHHHHT----SS-------HHHHTTS-HHHHHHHHHHHHHHHT-S-HHHHHHHHHHHHHTHHHH-SEEE-SSSEEE-TT----S-HHHHHHHHHHHHHHT----S----EEEEES-TTSHHHHHTTTTS-EEEEEE-PPPTTT--HHHHTHHHHHHTTS-SSHHHHHHHHHTS-S--SSS--SS------HHHHHHHHHHHTB--SSTTHHHHHHHHHHHHHHHHHHHHHHEEEEEEEEE--B-EEETTEEE-HHHHHHHHHHHTT------EEEEE----TTTTTTTTTT-TTSSEEE-----EEEEE-TTS-HHHHHHHHHHHTT-SEEEEEESSHHHHHHHHHHHHHH-SS-EEEEEE-------S-S-TT--PPPGGGSSS-EE--HHHHHHHHHS-TTSEEEEEEEGGGHHHHHHHHHHSS--BSEEEETTGGGGSEE--GGGGGG-TTTS-BS-EEEEESS--PPPHHHHHHHHTTT--EE-TT-HHHH--EEEEE-HHHHHHTTSS--EEEEEEEEEHHHHHHHHHH-TT----S--HHHHHHHHHHHHHHHHHHHHHHHS---EEEEE-SSHHHHHHHH---SSSPPHHHHHHHH-TT--TTTEEEEEE-TTS-HHHHHHHHHHHHHSSEEEEEESSSSSSS--PPP-SEEEE-S----HHHHHHHHHHHT--BTTB---EEEEEEEEE-TT--HHHHTTSTTHHHHHHHHHHHHTT-HHHHHHHHHHHHHHHHHSS--TTS-GGG-SEEEEETTS-HHHHHHHHHHHHHTS-----------SS-TTTS-S-PPP----S-SS-HHHHIIIIIHHHHHHHHHTT-SEEEHHHH--TTTHHHHHHTTSEEEETTEEEEPHHHHHHHTT-S-HHHHHHHHHHH--EEEEETTEEEEE-HHHHHHHHHHH-TT-EE-HHHIIIIITT-----HHHHHHHHHHHHHHHHH-TTGGG--GGGHHHHHHHHHHHHT----HHHHH-SS--HHHHHHHHHHHHHTT-TTTEEEETTEEEEPTT--HHHHHHHHTTTTTGGGS-HHHHHHHHH-HHHH-

Sequence (1194 aa):
MRTSESKTIINQELFDVKLPDYQRIIERLVSKYNVVDGSYYEGLVNFKTNLVVPKHKWYDYKQGYSELLVKHIIDEAKPLKEHYILDPFCGVGTTNLTSVNRGYKTIGFDINPMAILTAKAKTHHYTPKEIALIKKYLESFTLPDSKVEIEGGRVIETSFTEDVLDILLKIRFFVDGINNDAVQDFFRLALISIIDKCSLKIKDGNGLKFKKNYKAVPDLVRLYLDKASEMLSDIRMSNEDKENKIILGSMITEEAFNKVKDMPIGLCVFSPPYANCFDYCEVYKLEFWIGGFVKSYDDFERFRSIALRSHVNSKFSHEFSNSNKDVDTIASLISSFNIWNKNIPDMIRGYFDDMESMIKNLSKILVNKAKCYIVVANSGYKGILVPTDLLLAEIAEKYGYKVCNIYHARKIRSSSQQMHILNTNYNNLMRESIIENRGKVIAACGTGKTLTSLWIVEAMKAETVLFLAPSISLVKQTLEAWADQAKIPFTYLCVCSDNTVSSNIDDDEADISVSQLGVPVTTNINEIAKFLDHTKGKVRYIFSTYQSADKISEAQKTAKDTFDLIICDEAHRTAGLRSNFSLALEDQFICSKKRLFMTATERMVRPLLKRHLEENGKVIFSMDDENVYGPLFSQYNFGAAIKDKTISDYKIVVAGVKESEVYNYIAENKHISVGDLDNNEKTTTAEILYSKILLAKAMGEFPIKKTISFHSSIRKAKDFVAENGNDISLSDVIREFNEHITEDNLFIDNINCQLDSGSRAQILNKFKNTEYSVISNAKCLTEGVDVPIIDSVYFIDRKKSLVDIVQACGRALRTQNGIDKTAYFIIPILIPESSVAEEILNSEEFEIVYNIIQALRSQDNRLEDWINRLNNEYVRTGRIGSDCTDDDVPIIIQIEGIDIKQFSDELYVQIATVNANPDNIRRPTTFGAGERKTGHARIFKTIGDYAAERFFSSLVDPTIKIYKDKNSKCLSIADIKIDNNISHTYRLGLIEKSEKNYSLTPLGEYYLSGRIKPQDLFRKQMLRYSNSLEDNKIAHTLFPYRACLEVLKNLEVKKLTFNEFAFCIYPMYDSTPDSIKRAVDDINYLRQKYPRLKAINIANRPQILQLLNTYFGTTLTITDIWGTAGTTVKNLYSYFKNHLSLFEDIIEIKNREICIKPGVNANDIDKLLEIDKNIEKVDRKNLFAIYTEVSSCL

Solvent-accessible surface area (backbone atoms only — not comparable to full-atom values): 67747 Å² total; per-residue (Å²): 138,87,79,85,82,74,93,50,66,74,33,62,69,56,32,68,64,30,49,62,56,45,51,52,50,52,54,50,45,58,73,72,47,68,71,42,88,18,62,82,40,46,70,27,71,26,27,73,70,26,65,80,36,74,56,52,44,62,49,92,52,83,89,38,49,18,48,66,43,46,50,51,50,46,71,71,66,58,50,57,67,90,25,28,40,34,14,68,40,26,48,63,20,47,58,43,36,50,36,45,77,69,67,28,25,25,36,30,19,23,58,48,67,67,26,42,45,39,21,44,44,55,56,54,82,78,47,75,67,53,51,51,48,50,51,52,52,65,75,66,63,72,80,62,89,66,87,57,85,71,77,64,56,72,68,53,70,75,27,35,54,72,73,58,45,45,52,52,38,28,50,38,54,55,37,74,67,45,97,42,70,68,59,22,36,45,51,43,41,29,56,46,53,46,44,71,66,65,33,48,32,39,78,58,81,74,20,70,40,76,49,92,78,76,67,84,67,93,52,61,65,58,55,38,51,55,43,42,52,52,51,57,72,50,62,71,96,74,92,79,90,64,63,71,46,77,44,83,33,39,54,71,39,69,76,48,36,66,77,47,56,90,46,56,26,26,33,36,50,39,45,66,80,46,72,70,55,51,42,69,66,57,42,45,46,65,45,37,50,70,60,60,78,34,72,47,71,68,58,50,46,58,43,51,17,62,43,80,38,17,35,76,88,62,73,63,75,70,89,80,82,63,87,52,66,67,53,49,43,49,25,52,38,49,62,16,37,76,57,100,55,87,51,50,36,58,25,53,36,39,29,52,49,48,50,47,49,34,50,50,52,48,56,71,28,45,40,91,90,42,53,77,47,66,46,46,48,37,31,73,52,100,79,46,76,45,58,45,62,56,53,49,46,54,53,38,43,77,57,73,46,78,81,85,59,38,8,43,16,41,79,59,83,63,60,85,88,52,52,81,68,42,70,80,85,53,69,88,64,36,29,26,38,60,71,91,76,57,22,23,37,38,38,30,62,76,76,47,64,72,57,54,53,50,53,49,38,60,75,66,64,53,45,30,35,39,39,34,25,86,38,72,51,38,40,50,54,46,49,54,54,47,67,75,68,53,90,66,86,66,47,77,47,39,32,54,73,82,72,95,81,66,94,90,68,80,101,74,79,74,78,81,63,71,92,70,66,90,61,83,64,43,76,52,42,68,60,53,16,44,65,61,58,73,53,89,94,57,37,38,38,38,38,25,24,28,82,31,41,63,49,52,26,56,11,45,74,73,21,91,59,67,28,47,31,36,37,33,45,59,38,36,69,43,33,38,72,78,49,57,45,39,44,76,63,38,62,90,47,49,55,53,70,33,46,40,32,30,25,62,56,83,38,75,65,57,71,69,60,50,52,62,38,47,77,70,73,47,61,69,43,37,61,82,37,46,90,69,38,22,53,80,76,49,79,45,36,46,42,57,34,35,74,70,64,68,29,33,50,64,38,37,37,42,39,40,47,43,51,66,59,54,50,45,54,53,70,73,38,94,64,60,67,84,68,99,63,62,85,77,57,58,59,57,53,54,55,48,50,52,50,44,49,53,50,21,52,48,44,63,77,42,99,49,41,29,37,41,35,41,32,77,37,63,64,59,19,40,64,55,59,37,75,80,70,65,55,78,33,40,70,57,49,33,34,74,63,24,86,89,56,46,81,93,43,50,44,77,52,69,51,50,67,88,58,54,70,67,62,49,51,51,52,52,50,50,51,64,74,39,68,29,22,41,38,26,24,24,88,54,77,60,68,54,64,92,71,70,81,29,31,26,43,34,47,74,44,77,72,90,51,52,61,55,50,44,45,49,53,28,48,25,24,46,55,62,98,82,52,84,54,69,18,38,40,38,36,67,37,84,39,69,91,87,60,53,69,76,55,54,66,71,34,79,67,41,51,49,59,52,50,51,52,54,35,50,39,78,36,18,60,64,57,45,52,52,36,51,49,49,44,54,37,30,60,55,69,75,44,74,74,87,82,67,57,79,90,78,52,56,64,47,80,46,54,75,96,54,67,58,66,63,49,49,50,55,51,52,53,58,62,32,67,72,73,84,87,89,83,90,89,86,81,89,69,96,61,60,74,77,80,73,67,64,96,69,82,79,55,64,69,64,92,56,93,46,53,66,72,58,39,37,70,72,29,31,49,63,54,56,47,50,39,64,76,67,73,42,63,64,38,43,59,84,77,60,71,49,94,82,21,64,63,54,30,37,72,64,23,28,36,45,81,54,102,68,34,39,33,59,25,62,32,25,52,44,46,73,68,66,78,53,58,71,67,61,52,48,62,57,43,45,62,66,42,69,35,75,50,81,53,99,92,45,76,35,52,23,31,59,56,50,40,50,53,53,31,39,62,71,37,94,80,29,57,48,46,67,68,45,37,62,56,33,54,57,72,42,59,38,53,46,72,69,52,39,51,48,30,43,53,48,38,51,48,46,54,67,53,43,73,60,68,85,77,61,56,78,89,53,46,66,59,55,46,51,52,49,21,62,74,61,72,49,90,76,50,69,50,61,75,77,41,90,64,88,34,75,70,52,47,48,52,51,32,48,52,53,55,51,49,76,41,66,88,46,31,40,78,55,98,88,23,51,28,56,35,92,91,64,53,63,67,62,53,46,61,61,55,53,64,66,63,60,63,88,76,52,57,82,86,56,49,65,61,62,56,21,41,48,84,75,72,107

Nearest PDB structures (foldseek):
  4xqk-assembly2_B  TM=5.829E-01  e=1.684E-24  Lactococcus cremoris
  4xqk-assembly1_A  TM=5.431E-01  e=1.922E-23  Lactococcus cremoris
  8fkw-assembly1_NI  TM=5.006E-01  e=1.622E-08  Homo sapiens
  5ivl-assembly1_B  TM=4.126E-01  e=2.359E-08  Geobacillus stearothermophilus 10
  4ljy-assembly1_A  TM=3.080E-01  e=1.700E-08  Saccharomyces cerevisiae S288C

Organism: NCBI:txid28111

Mean predicted aligned error: 21.53 Å

Radius of gyration: 38.88 Å; Cα contacts (8 Å, |Δi|>4): 1836; chains: 1; bounding box: 112×73×100 Å

pLDDT: mean 76.71, std 15.71, range [24.61, 97.94]